Protein AF-A0A4S8K1G4-F1 (afdb_monomer_lite)

Sequence (917 aa):
MDQHSSLKLLGSWADSHTHRVQLALKLKGLEFDYQEEDVVNISPALVLHNPVYKKVPVLLHKDRPVVESVVILQYIDETWAGNPLTPADPFERAVARFWCHFAEDKLAPAVGAVFSSSGEGQKAAVDQVHENLKLLECEIRDGAFKGRRFFGGDKIGLLDIVLGCGSYWLAVFEEVMEVKLVDPESFPAFHAWLRDFEEQNEVKETIPAIDKLLEYARGVRQMMLSLSSSTSTSVLATAAANATGNDDVAVDAIDVHCLFVDPTQASVEPNSESIEPGRRGKEGNEPGKIYLPAIDGRLQISTTPVGLRSKEETKPLLPLLFFLSFSALLLFFYHSSSSSLLLSSSSNPNPRFTFIIKLLTFDRIDSLRRCLRSLAAADYTGDRVHLHVLVDHFRPLNSSSGATIDRKLEESRRILDLVDRLRWPHGDKIVHYRTANAGLQAQWLEAWWPCSDDEFAFVVEDDLELSPLYYKFLKGLILKYYYDPANYNPSIYGASLQRPRFVAGKNGNKLQVGSETRIFLYQMVGTWGQLLFPKPWKEFRLWYDEHKSKEIKPILQGMVTTRWYKRFGERIWTPWFIKFIHSRGYYNIYTNFEQERALSISHRDAGVNYGKTVGPDSSLLVDESLSFNLWEVPPLRNLKWYDFCFTETLPGRIVSDFSGLRSLLYSLKQQKTIIVISLYQTTERIAKNLICNLEKAGSLNFILLGDNPEFLIDLARRGYPVIDADQLISSIRHGKPVYLEHETDIIREIWVKATIVQKCLELGYNLWLIDGNMIPGSGSLSELPHPSNDFVVAKDVGLLFVKSSPPSMKMWNDDYIHKVVAECKSLTGSNSHLMEHRSFVYLARKALDDNADVRVDDSAVGVKLGAITVNRTESKMNVVFWSREMASALVQKELERLGMWSIDVDSSCVSVVCRKT

Structure (mmCIF, N/CA/C/O backbone):
data_AF-A0A4S8K1G4-F1
#
_entry.id   AF-A0A4S8K1G4-F1
#
loop_
_atom_site.group_PDB
_atom_site.id
_atom_site.type_symbol
_atom_site.label_atom_id
_atom_site.label_alt_id
_atom_site.label_comp_id
_atom_site.label_asym_id
_atom_site.label_entity_id
_atom_site.label_seq_id
_atom_site.pdbx_PDB_ins_code
_atom_site.Cartn_x
_atom_site.Cartn_y
_atom_site.Cartn_z
_atom_site.occupancy
_atom_site.B_iso_or_equiv
_atom_site.auth_seq_id
_atom_site.auth_comp_id
_atom_site.auth_asym_id
_atom_site.auth_atom_id
_atom_site.pdbx_PDB_model_num
ATOM 1 N N . MET A 1 1 ? -44.783 -20.517 -13.913 1.00 34.91 1 MET A N 1
ATOM 2 C CA . MET A 1 1 ? -44.352 -19.170 -14.329 1.00 34.91 1 MET A CA 1
ATOM 3 C C . MET A 1 1 ? -44.786 -18.241 -13.220 1.00 34.91 1 MET A C 1
ATOM 5 O O . MET A 1 1 ? -45.968 -17.936 -13.160 1.00 34.91 1 MET A O 1
ATOM 9 N N . ASP A 1 2 ? -43.874 -17.876 -12.323 1.00 36.69 2 ASP A N 1
ATOM 10 C CA . ASP A 1 2 ? -44.167 -16.844 -11.326 1.00 36.69 2 ASP A CA 1
ATOM 11 C C . ASP A 1 2 ? -43.933 -15.487 -11.988 1.00 36.69 2 ASP A C 1
ATOM 13 O O . ASP A 1 2 ? -42.819 -15.179 -12.415 1.00 36.69 2 ASP A O 1
ATOM 17 N N . GLN A 1 3 ? -45.008 -14.720 -12.147 1.00 38.06 3 GLN A N 1
ATOM 18 C CA . GLN A 1 3 ? -44.964 -13.384 -12.734 1.00 38.06 3 GLN A CA 1
ATOM 19 C C . GLN A 1 3 ? -44.402 -12.382 -11.711 1.00 38.06 3 GLN A C 1
ATOM 21 O O . GLN A 1 3 ? -44.753 -12.429 -10.535 1.00 38.06 3 GLN A O 1
ATOM 26 N N . HIS A 1 4 ? -43.548 -11.473 -12.190 1.00 46.34 4 HIS A N 1
ATOM 27 C CA . HIS A 1 4 ? -42.912 -10.370 -11.452 1.00 46.34 4 HIS A CA 1
ATOM 28 C C . HIS A 1 4 ? -42.018 -10.761 -10.256 1.00 46.34 4 HIS A C 1
ATOM 30 O O . HIS A 1 4 ? -42.347 -10.557 -9.088 1.00 46.34 4 HIS A O 1
ATOM 36 N N . SER A 1 5 ? -40.782 -11.179 -10.551 1.00 56.94 5 SER A N 1
ATOM 37 C CA . SER A 1 5 ? -39.659 -10.835 -9.669 1.00 56.94 5 SER A CA 1
ATOM 38 C C . SER A 1 5 ? -39.478 -9.315 -9.685 1.00 56.94 5 SER A C 1
ATOM 40 O O . SER A 1 5 ? -39.149 -8.777 -10.740 1.00 56.94 5 SER A O 1
ATOM 42 N N . SER A 1 6 ? -39.678 -8.625 -8.558 1.00 82.75 6 SER A N 1
ATOM 43 C CA . SER A 1 6 ? -39.481 -7.173 -8.497 1.00 82.75 6 SER A CA 1
ATOM 44 C C . SER A 1 6 ? -38.022 -6.813 -8.792 1.00 82.75 6 SER A C 1
ATOM 46 O O . SER A 1 6 ? -37.108 -7.117 -8.015 1.00 82.75 6 SER A O 1
ATOM 48 N N . LEU A 1 7 ? -37.828 -6.186 -9.952 1.00 95.94 7 LEU A N 1
ATOM 49 C CA . LEU A 1 7 ? -36.606 -5.502 -10.344 1.00 95.94 7 LEU A CA 1
ATOM 50 C C . LEU A 1 7 ? -36.845 -4.009 -10.214 1.00 95.94 7 LEU A C 1
ATOM 52 O O . LEU A 1 7 ? -37.836 -3.494 -10.732 1.00 95.94 7 LEU A O 1
ATOM 56 N N . LYS A 1 8 ? -35.937 -3.326 -9.526 1.00 96.44 8 LYS A N 1
ATOM 57 C CA . LYS A 1 8 ? -35.943 -1.872 -9.417 1.00 96.44 8 LYS A CA 1
ATOM 58 C C . LYS A 1 8 ? -34.542 -1.335 -9.662 1.00 96.44 8 LYS A C 1
ATOM 60 O O . LYS A 1 8 ? -33.588 -1.816 -9.058 1.00 96.44 8 LYS A O 1
ATOM 65 N N . LEU A 1 9 ? -34.423 -0.354 -10.542 1.00 97.44 9 LEU A N 1
ATOM 66 C CA . LEU A 1 9 ? -33.174 0.311 -10.879 1.00 97.44 9 LEU A CA 1
ATOM 67 C C . LEU A 1 9 ? -33.179 1.715 -10.273 1.00 97.44 9 LEU A C 1
ATOM 69 O O . LEU A 1 9 ? -34.003 2.543 -10.655 1.00 97.44 9 LEU A O 1
ATOM 73 N N . LEU A 1 10 ? -32.258 1.971 -9.343 1.00 97.06 10 LEU A N 1
ATOM 74 C CA . LEU A 1 10 ? -31.892 3.332 -8.952 1.00 97.06 10 LEU A CA 1
ATOM 75 C C . LEU A 1 10 ? -30.859 3.822 -9.969 1.00 97.06 10 LEU A C 1
ATOM 77 O O . LEU A 1 10 ? -29.823 3.172 -10.142 1.00 97.06 10 LEU A O 1
ATOM 81 N N . GLY A 1 11 ? -31.145 4.920 -10.660 1.00 95.19 11 GLY A N 1
ATOM 82 C CA . GLY A 1 11 ? -30.338 5.399 -11.781 1.00 95.19 11 GLY A CA 1
ATOM 83 C C . GLY A 1 11 ? -30.457 6.903 -11.986 1.00 95.19 11 GLY A C 1
ATOM 84 O O . GLY A 1 11 ? -31.259 7.549 -11.318 1.00 95.19 11 GLY A O 1
ATOM 85 N N . SER A 1 12 ? -29.677 7.460 -12.913 1.00 92.06 12 SER A N 1
ATOM 86 C CA . SER A 1 12 ? -29.929 8.821 -13.399 1.00 92.06 12 SER A CA 1
ATOM 87 C C . SER A 1 12 ? -30.014 8.880 -14.919 1.00 92.06 12 SER A C 1
ATOM 89 O O . SER A 1 12 ? -29.218 8.246 -15.612 1.00 92.06 12 SER A O 1
ATOM 91 N N . TRP A 1 13 ? -30.945 9.685 -15.442 1.00 88.81 13 TRP A N 1
ATOM 92 C CA . TRP A 1 13 ? -31.214 9.818 -16.879 1.00 88.81 13 TRP A CA 1
ATOM 93 C C . TRP A 1 13 ? -30.023 10.347 -17.691 1.00 88.81 13 TRP A C 1
ATOM 95 O O . TRP A 1 13 ? -30.049 10.271 -18.914 1.00 88.81 13 TRP A O 1
ATOM 105 N N . ALA A 1 14 ? -29.002 10.919 -17.046 1.00 86.62 14 ALA A N 1
ATOM 106 C CA . ALA A 1 14 ? -27.775 11.375 -17.700 1.00 86.62 14 ALA A CA 1
ATOM 107 C C . ALA A 1 14 ? -26.625 10.343 -17.613 1.00 86.62 14 ALA A C 1
ATOM 109 O O . ALA A 1 14 ? -25.660 10.412 -18.373 1.00 86.62 14 ALA A O 1
ATOM 110 N N . ASP A 1 15 ? -26.698 9.360 -16.718 1.00 88.44 15 ASP A N 1
ATOM 111 C CA . ASP A 1 15 ? -25.574 8.466 -16.442 1.00 88.44 15 ASP A CA 1
ATOM 112 C C . ASP A 1 15 ? -25.482 7.301 -17.447 1.00 88.44 15 ASP A C 1
ATOM 114 O O . ASP A 1 15 ? -26.376 6.463 -17.563 1.00 88.44 15 ASP A O 1
ATOM 118 N N . SER A 1 16 ? -24.356 7.199 -18.157 1.00 90.00 16 SER A N 1
ATOM 119 C CA . SER A 1 16 ? -24.083 6.111 -19.107 1.00 90.00 16 SER A CA 1
ATOM 120 C C . SER A 1 16 ? -24.094 4.725 -18.460 1.00 90.00 16 SER A C 1
ATOM 122 O O . SER A 1 16 ? -24.515 3.757 -19.095 1.00 90.00 16 SER A O 1
ATOM 124 N N . HIS A 1 17 ? -23.696 4.611 -17.191 1.00 93.06 17 HIS A N 1
ATOM 125 C CA . HIS A 1 17 ? -23.677 3.342 -16.461 1.00 93.06 17 HIS A CA 1
ATOM 126 C C . HIS A 1 17 ? -25.100 2.836 -16.178 1.00 93.06 17 HIS A C 1
ATOM 128 O O . HIS A 1 17 ? -25.365 1.639 -16.294 1.00 93.06 17 HIS A O 1
ATOM 134 N N . THR A 1 18 ? -26.034 3.743 -15.895 1.00 95.12 18 THR A N 1
ATOM 135 C CA . THR A 1 18 ? -27.472 3.477 -15.785 1.00 95.12 18 THR A CA 1
ATOM 136 C C . THR A 1 18 ? -28.035 2.947 -17.105 1.00 95.12 18 THR A C 1
ATOM 138 O O . THR A 1 18 ? -28.693 1.902 -17.105 1.00 95.12 18 THR A O 1
ATOM 141 N N . HIS A 1 19 ? -27.704 3.573 -18.240 1.00 94.12 19 HIS A N 1
ATOM 142 C CA . HIS A 1 19 ? -28.154 3.101 -19.557 1.00 94.12 19 HIS A CA 1
ATOM 143 C C . HIS A 1 19 ? -27.617 1.708 -19.915 1.00 94.12 19 HIS A C 1
ATOM 145 O O . HIS A 1 19 ? -28.354 0.929 -20.519 1.00 94.12 19 HIS A O 1
ATOM 151 N N . ARG A 1 20 ? -26.401 1.332 -19.477 1.00 96.25 20 ARG A N 1
ATOM 152 C CA . ARG A 1 20 ? -25.899 -0.053 -19.626 1.00 96.25 20 ARG A CA 1
ATOM 153 C C . ARG A 1 20 ? -26.869 -1.064 -19.012 1.00 96.25 20 ARG A C 1
ATOM 155 O O . ARG A 1 20 ? -27.219 -2.058 -19.646 1.00 96.25 20 ARG A O 1
ATOM 162 N N . VAL A 1 21 ? -27.320 -0.801 -17.783 1.00 97.88 21 VAL A N 1
ATOM 163 C CA . VAL A 1 21 ? -28.237 -1.690 -17.053 1.00 97.88 21 VAL A CA 1
ATOM 164 C C . VAL A 1 21 ? -29.620 -1.707 -17.706 1.00 97.88 21 VAL A C 1
ATOM 166 O O . VAL A 1 21 ? -30.171 -2.785 -17.918 1.00 97.88 21 VAL A O 1
ATOM 169 N N . GLN A 1 22 ? -30.159 -0.545 -18.090 1.00 96.88 22 GLN A N 1
ATOM 170 C CA . GLN A 1 22 ? -31.444 -0.457 -18.796 1.00 96.88 22 GLN A CA 1
ATOM 171 C C . GLN A 1 22 ? -31.428 -1.233 -20.123 1.00 96.88 22 GLN A C 1
ATOM 173 O O . GLN A 1 22 ? -32.345 -2.014 -20.383 1.00 96.88 22 GLN A O 1
ATOM 178 N N . LEU A 1 23 ? -30.373 -1.077 -20.932 1.00 96.75 23 LEU A N 1
ATOM 179 C CA . LEU A 1 23 ? -30.217 -1.783 -22.204 1.00 96.75 23 LEU A CA 1
ATOM 180 C C . LEU A 1 23 ? -30.115 -3.300 -21.994 1.00 96.75 23 LEU A C 1
ATOM 182 O O . LEU A 1 23 ? -30.753 -4.062 -22.714 1.00 96.75 23 LEU A O 1
ATOM 186 N N . ALA A 1 24 ? -29.376 -3.759 -20.983 1.00 97.44 24 ALA A N 1
ATOM 187 C CA . ALA A 1 24 ? -29.267 -5.183 -20.670 1.00 97.44 24 ALA A CA 1
ATOM 188 C C . ALA A 1 24 ? -30.593 -5.805 -20.210 1.00 97.44 24 ALA A C 1
ATOM 190 O O . ALA A 1 24 ? -30.951 -6.889 -20.670 1.00 97.44 24 ALA A O 1
ATOM 191 N N . LEU A 1 25 ? -31.346 -5.115 -19.346 1.00 96.25 25 LEU A N 1
ATOM 192 C CA . LEU A 1 25 ? -32.689 -5.544 -18.939 1.00 96.25 25 LEU A CA 1
ATOM 193 C C . LEU A 1 25 ? -33.621 -5.631 -20.158 1.00 96.25 25 LEU A C 1
ATOM 195 O O . LEU A 1 25 ? -34.321 -6.629 -20.332 1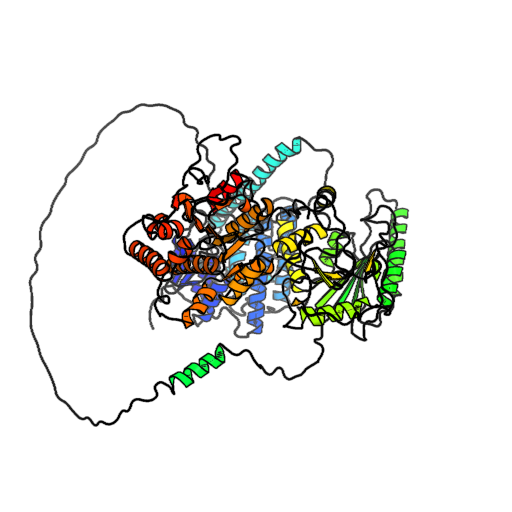.00 96.25 25 LEU A O 1
ATOM 199 N N . LYS A 1 26 ? -33.551 -4.645 -21.059 1.00 94.94 26 LYS A N 1
ATOM 200 C CA . LYS A 1 26 ? -34.327 -4.600 -22.303 1.00 94.94 26 LYS A CA 1
ATOM 201 C C . LYS A 1 26 ? -33.974 -5.728 -23.276 1.00 94.94 26 LYS A C 1
ATOM 203 O O . LYS A 1 26 ? -34.868 -6.433 -23.735 1.00 94.94 26 LYS A O 1
ATOM 208 N N . LEU A 1 27 ? -32.684 -5.976 -23.512 1.00 95.25 27 LEU A N 1
ATOM 209 C CA . LEU A 1 27 ? -32.175 -7.084 -24.336 1.00 95.25 27 LEU A CA 1
ATOM 210 C C . LEU A 1 27 ? -32.531 -8.471 -23.774 1.00 95.25 27 LEU A C 1
ATOM 212 O O . LEU A 1 27 ? -32.527 -9.451 -24.523 1.00 95.25 27 LEU A O 1
ATOM 216 N N . LYS A 1 28 ? -32.837 -8.564 -22.475 1.00 94.38 28 LYS A N 1
ATOM 217 C CA . LYS A 1 28 ? -33.346 -9.768 -21.797 1.00 94.38 28 LYS A CA 1
ATOM 218 C C . LYS A 1 28 ? -34.881 -9.832 -21.728 1.00 94.38 28 LYS A C 1
ATOM 220 O O . LYS A 1 28 ? -35.410 -10.847 -21.283 1.00 94.38 28 LYS A O 1
ATOM 225 N N . GLY A 1 29 ? -35.596 -8.790 -22.160 1.00 93.31 29 GLY A N 1
ATOM 226 C CA . GLY A 1 29 ? -37.058 -8.699 -22.065 1.00 93.31 29 GLY A CA 1
ATOM 227 C C . GLY A 1 29 ? -37.582 -8.581 -20.628 1.00 93.31 29 GLY A C 1
ATOM 228 O O . GLY A 1 29 ? -38.659 -9.090 -20.328 1.00 93.31 29 GLY A O 1
ATOM 229 N N . LEU A 1 30 ? -36.806 -7.969 -19.728 1.00 94.25 30 LEU A N 1
ATOM 230 C CA . LEU A 1 30 ? -37.127 -7.836 -18.307 1.00 94.25 30 LEU A CA 1
ATOM 231 C C . LEU A 1 30 ? -37.763 -6.475 -18.008 1.00 94.25 30 LEU A C 1
ATOM 233 O O . LEU A 1 30 ? -37.161 -5.431 -18.252 1.00 94.25 30 LEU A O 1
ATOM 237 N N . GLU A 1 31 ? -38.958 -6.494 -17.421 1.00 93.56 31 GLU A N 1
ATOM 238 C CA . GLU A 1 31 ? -39.600 -5.305 -16.855 1.00 93.56 31 GLU A CA 1
ATOM 239 C C . GLU A 1 31 ? -38.947 -4.913 -15.519 1.00 93.56 31 GLU A C 1
ATOM 241 O O . GLU A 1 31 ? -38.596 -5.776 -14.708 1.00 93.56 31 GLU A O 1
ATOM 246 N N . PHE A 1 32 ? -38.812 -3.609 -15.271 1.00 94.81 32 PHE A N 1
ATOM 247 C CA . PHE A 1 32 ? -38.242 -3.053 -14.043 1.00 94.81 32 PHE A CA 1
ATOM 248 C C . PHE A 1 32 ? -38.898 -1.716 -13.673 1.00 94.81 32 PHE A C 1
ATOM 250 O O . PHE A 1 32 ? -39.310 -0.953 -14.545 1.00 94.81 32 PHE A O 1
ATOM 257 N N . ASP A 1 33 ? -38.969 -1.426 -12.373 1.00 95.12 33 ASP A N 1
ATOM 258 C CA . ASP A 1 33 ? -39.275 -0.090 -11.848 1.00 95.12 33 ASP A CA 1
ATOM 259 C C . ASP A 1 33 ? -38.026 0.797 -11.962 1.00 95.12 33 ASP A C 1
ATOM 261 O O . ASP A 1 33 ? -36.929 0.369 -11.594 1.00 95.12 33 ASP A O 1
ATOM 265 N N . TYR A 1 34 ? -38.165 2.024 -12.458 1.00 95.06 34 TYR A N 1
ATOM 266 C CA . TYR A 1 34 ? -37.055 2.971 -12.573 1.00 95.06 34 TYR A CA 1
ATOM 267 C C . TYR A 1 34 ? -37.256 4.141 -11.615 1.00 95.06 34 TYR A C 1
ATOM 269 O O . TYR A 1 34 ? -38.221 4.896 -11.731 1.00 95.06 34 TYR A O 1
ATOM 277 N N . GLN A 1 35 ? -36.315 4.307 -10.688 1.00 94.25 35 GLN A N 1
ATOM 278 C CA . GLN A 1 35 ? -36.259 5.447 -9.786 1.00 94.25 35 GLN A CA 1
ATOM 279 C C . GLN A 1 35 ? -35.103 6.354 -10.199 1.00 94.25 35 GLN A C 1
ATOM 281 O O . GLN A 1 35 ? -33.936 5.978 -10.084 1.00 94.25 35 GLN A O 1
ATOM 286 N N . GLU A 1 36 ? -35.458 7.554 -10.651 1.00 94.06 36 GLU A N 1
ATOM 287 C CA . GLU A 1 36 ? -34.509 8.637 -10.887 1.00 94.06 36 GLU A CA 1
ATOM 288 C C . GLU A 1 36 ? -33.920 9.120 -9.554 1.00 94.06 36 GLU A C 1
ATOM 290 O O . GLU A 1 36 ? -34.652 9.425 -8.610 1.00 94.06 36 GLU A O 1
ATOM 295 N N . GLU A 1 37 ? -32.597 9.208 -9.499 1.00 91.25 37 GLU A N 1
ATOM 296 C CA . GLU A 1 37 ? -31.822 9.757 -8.392 1.00 91.25 37 GLU A CA 1
ATOM 297 C C . GLU A 1 37 ? -31.221 11.108 -8.795 1.00 91.25 37 GLU A C 1
ATOM 299 O O . GLU A 1 37 ? -30.582 11.240 -9.840 1.00 91.25 37 GLU A O 1
ATOM 304 N N . ASP A 1 38 ? -31.375 12.110 -7.930 1.00 81.12 38 ASP A N 1
ATOM 305 C CA . ASP A 1 38 ? -30.647 13.370 -8.057 1.00 81.12 38 ASP A CA 1
ATOM 306 C C . ASP A 1 38 ? -29.184 13.137 -7.649 1.00 81.12 38 ASP A C 1
ATOM 308 O O . ASP A 1 38 ? -28.876 12.925 -6.476 1.00 81.12 38 ASP A O 1
ATOM 312 N N . VAL A 1 39 ? -28.266 13.174 -8.617 1.00 72.94 39 VAL A N 1
ATOM 313 C CA . VAL A 1 39 ? -26.828 12.966 -8.374 1.00 72.94 39 VAL A CA 1
ATOM 314 C C . VAL A 1 39 ? -26.168 14.090 -7.565 1.00 72.94 39 VAL A C 1
ATOM 316 O O . VAL A 1 39 ? -25.067 13.896 -7.063 1.00 72.94 39 VAL A O 1
ATOM 319 N N . VAL A 1 40 ? -26.819 15.248 -7.399 1.00 71.81 40 VAL A N 1
ATOM 320 C CA . VAL A 1 40 ? -26.371 16.336 -6.510 1.00 71.81 40 VAL A CA 1
ATOM 321 C C . VAL A 1 40 ? -26.930 16.153 -5.094 1.00 71.81 40 VAL A C 1
ATOM 323 O O . VAL A 1 40 ? -26.261 16.498 -4.119 1.00 71.81 40 VAL A O 1
ATOM 326 N N . ASN A 1 41 ? -28.136 15.593 -4.968 1.00 79.19 41 ASN A N 1
ATOM 327 C CA . ASN A 1 41 ? -28.847 15.385 -3.705 1.00 79.19 41 ASN A CA 1
ATOM 328 C C . ASN A 1 41 ? -29.352 13.934 -3.569 1.00 79.19 41 ASN A C 1
ATOM 330 O O . ASN A 1 41 ? -30.555 13.665 -3.561 1.00 79.19 41 ASN A O 1
ATOM 334 N N . ILE A 1 42 ? -28.396 13.006 -3.471 1.00 85.56 42 ILE A N 1
ATOM 335 C CA . ILE A 1 42 ? -28.626 11.554 -3.473 1.00 85.56 42 ILE A CA 1
ATOM 336 C C . ILE A 1 42 ? -29.615 11.088 -2.394 1.00 85.56 42 ILE A C 1
ATOM 338 O O . ILE A 1 42 ? -29.558 11.525 -1.239 1.00 85.56 42 ILE A O 1
ATOM 342 N N . SER A 1 43 ? -30.510 10.155 -2.737 1.00 87.19 43 SER A N 1
ATOM 343 C CA . SER A 1 43 ? -31.553 9.737 -1.801 1.00 87.19 43 SER A CA 1
ATOM 344 C C . SER A 1 43 ? -31.014 8.886 -0.635 1.00 87.19 43 SER A C 1
ATOM 346 O O . SER A 1 43 ? -30.022 8.157 -0.771 1.00 87.19 43 SER A O 1
ATOM 348 N N . PRO A 1 44 ? -31.715 8.865 0.518 1.00 88.88 44 PRO A N 1
ATOM 349 C CA . PRO A 1 44 ? -31.422 7.917 1.592 1.00 88.88 44 PRO A CA 1
ATOM 350 C C . PRO A 1 44 ? -31.503 6.449 1.148 1.00 88.88 44 PRO A C 1
ATOM 352 O O . PRO A 1 44 ? -30.825 5.606 1.733 1.00 88.88 44 PRO A O 1
ATOM 355 N N . ALA A 1 45 ? -32.299 6.134 0.117 1.00 84.81 45 ALA A N 1
ATOM 356 C CA . ALA A 1 45 ? -32.386 4.789 -0.446 1.00 84.81 45 ALA A CA 1
ATOM 357 C C . ALA A 1 45 ? -31.103 4.417 -1.205 1.00 84.81 45 ALA A C 1
ATOM 359 O O . ALA A 1 45 ? -30.581 3.320 -1.009 1.00 84.81 45 ALA A O 1
ATOM 360 N N . LEU A 1 46 ? -30.535 5.337 -1.993 1.00 88.88 46 LEU A N 1
ATOM 361 C CA . LEU A 1 46 ? -29.251 5.116 -2.660 1.00 88.88 46 LEU A CA 1
ATOM 362 C C . LEU A 1 46 ? -28.115 4.917 -1.644 1.00 88.88 46 LEU A C 1
ATOM 364 O O . LEU A 1 46 ? -27.315 3.994 -1.789 1.00 88.88 46 LEU A O 1
ATOM 368 N N . VAL A 1 47 ? -28.084 5.715 -0.571 1.00 88.88 47 VAL A N 1
ATOM 369 C CA . VAL A 1 47 ? -27.095 5.567 0.515 1.00 88.88 47 VAL A CA 1
ATOM 370 C C . VAL A 1 47 ? -27.273 4.252 1.288 1.00 88.88 47 VAL A C 1
ATOM 372 O O . VAL A 1 47 ? -26.280 3.645 1.684 1.00 88.88 47 VAL A O 1
ATOM 375 N N . LEU A 1 48 ? -28.510 3.784 1.486 1.00 91.75 48 LEU A N 1
ATOM 376 C CA . LEU A 1 48 ? -28.802 2.497 2.127 1.00 91.75 48 LEU A CA 1
ATOM 377 C C . LEU A 1 48 ? -28.354 1.304 1.268 1.00 91.75 48 LEU A C 1
ATOM 379 O O . LEU A 1 48 ? -27.816 0.332 1.796 1.00 91.75 48 LEU A O 1
ATOM 383 N N . HIS A 1 49 ? -28.593 1.367 -0.042 1.00 91.25 49 HIS A N 1
ATOM 384 C CA . HIS A 1 49 ? -28.379 0.245 -0.957 1.00 91.25 49 HIS A CA 1
ATOM 385 C C . HIS A 1 49 ? -26.982 0.213 -1.601 1.00 91.25 49 HIS A C 1
ATOM 387 O O . HIS A 1 49 ? -26.519 -0.862 -1.975 1.00 91.25 49 HIS A O 1
ATOM 393 N N . ASN A 1 50 ? -26.279 1.348 -1.666 1.00 93.50 50 ASN A N 1
ATOM 394 C CA . ASN A 1 50 ? -24.862 1.442 -2.025 1.00 93.50 50 ASN A CA 1
ATOM 395 C C . ASN A 1 50 ? -24.095 2.298 -0.990 1.00 93.50 50 ASN A C 1
ATOM 397 O O . ASN A 1 50 ? -23.659 3.407 -1.301 1.00 93.50 50 ASN A O 1
ATOM 401 N N . PRO A 1 51 ? -23.899 1.816 0.253 1.00 86.88 51 PRO A N 1
ATOM 402 C CA . PRO A 1 51 ? -23.246 2.599 1.307 1.00 86.88 51 PRO A CA 1
ATOM 403 C C . PRO A 1 51 ? -21.747 2.829 1.064 1.00 86.88 51 PRO A C 1
ATOM 405 O O . PRO A 1 51 ? -21.179 3.765 1.631 1.00 86.88 51 PRO A O 1
ATOM 408 N N . VAL A 1 52 ? -21.115 1.988 0.233 1.00 87.62 52 VAL A N 1
ATOM 409 C CA . VAL A 1 52 ? -19.679 2.035 -0.086 1.00 87.62 52 VAL A CA 1
ATOM 410 C C . VAL A 1 52 ? -19.374 3.180 -1.049 1.00 87.62 52 VAL A C 1
ATOM 412 O O . VAL A 1 52 ? -18.592 4.065 -0.710 1.00 87.62 52 VAL A O 1
ATOM 415 N N . TYR A 1 53 ? -20.006 3.183 -2.227 1.00 86.69 53 TYR A N 1
ATOM 416 C CA . TYR A 1 53 ? -19.706 4.154 -3.283 1.00 86.69 53 TYR A CA 1
ATOM 417 C C . TYR A 1 53 ? -20.734 5.281 -3.376 1.00 86.69 53 TYR A C 1
ATOM 419 O O . TYR A 1 53 ? -20.381 6.369 -3.819 1.00 86.69 53 TYR A O 1
ATOM 427 N N . LYS A 1 54 ? -21.982 5.047 -2.941 1.00 91.38 54 LYS A N 1
ATOM 428 C CA . LYS A 1 54 ? -23.109 6.002 -3.003 1.00 91.38 54 LYS A CA 1
ATOM 429 C C . LYS A 1 54 ? -23.395 6.515 -4.421 1.00 91.38 54 LYS A C 1
ATOM 431 O O . LYS A 1 54 ? -23.841 7.642 -4.604 1.00 91.38 54 LYS A O 1
ATOM 436 N N . LYS A 1 55 ? -23.129 5.665 -5.415 1.00 89.81 55 LYS A N 1
ATOM 437 C CA . LYS A 1 55 ? -23.303 5.932 -6.846 1.00 89.81 55 LYS A CA 1
ATOM 438 C C . LYS A 1 55 ? -24.439 5.103 -7.430 1.00 89.81 55 LYS A C 1
ATOM 440 O O . LYS A 1 55 ? -24.682 3.976 -6.990 1.00 89.81 55 LYS A O 1
ATOM 445 N N . VAL A 1 56 ? -25.067 5.656 -8.460 1.00 93.31 56 VAL A N 1
ATOM 446 C CA . VAL A 1 56 ? -25.863 4.912 -9.442 1.00 93.31 56 VAL A CA 1
ATOM 447 C C . VAL A 1 56 ? -24.944 4.219 -10.466 1.00 93.31 56 VAL A C 1
ATOM 449 O O . VAL A 1 56 ? -23.807 4.662 -10.638 1.00 93.31 56 VAL A O 1
ATOM 452 N N . PRO A 1 57 ? -25.402 3.157 -11.154 1.00 96.94 57 PRO A N 1
ATOM 453 C CA . PRO A 1 57 ? -26.662 2.439 -10.955 1.00 96.94 57 PRO A CA 1
ATOM 454 C C . PRO A 1 57 ? -26.641 1.473 -9.764 1.00 96.94 57 PRO A C 1
ATOM 456 O O . PRO A 1 57 ? -25.608 0.900 -9.415 1.00 96.94 57 PRO A O 1
ATOM 459 N N . VAL A 1 58 ? -27.826 1.213 -9.206 1.00 97.56 58 VAL A N 1
ATOM 460 C CA . VAL A 1 58 ? -28.065 0.112 -8.260 1.00 97.56 58 VAL A CA 1
ATOM 461 C C . VAL A 1 58 ? -29.269 -0.699 -8.721 1.00 97.56 58 VAL A C 1
ATOM 463 O O . VAL A 1 58 ? -30.377 -0.169 -8.804 1.00 97.56 58 VAL A O 1
ATOM 466 N N . LEU A 1 59 ? -29.071 -1.991 -8.988 1.00 98.12 59 LEU A N 1
ATOM 467 C CA . LEU A 1 59 ? -30.158 -2.917 -9.303 1.00 98.12 59 LEU A CA 1
ATOM 468 C C . LEU A 1 59 ? -30.603 -3.650 -8.034 1.00 98.12 59 LEU A C 1
ATOM 470 O O . LEU A 1 59 ? -29.850 -4.430 -7.458 1.00 98.12 59 LEU A O 1
ATOM 474 N N . LEU A 1 60 ? -31.849 -3.445 -7.627 1.00 96.75 60 LEU A N 1
ATOM 475 C CA . LEU A 1 60 ? -32.516 -4.206 -6.579 1.00 96.75 60 LEU A CA 1
ATOM 476 C C . LEU A 1 60 ? -33.245 -5.396 -7.208 1.00 96.75 60 LEU A C 1
ATOM 478 O O . LEU A 1 60 ? -34.165 -5.208 -8.003 1.00 96.75 60 LEU A O 1
ATOM 482 N N . HIS A 1 61 ? -32.873 -6.619 -6.820 1.00 95.19 61 HIS A N 1
ATOM 483 C CA . HIS A 1 61 ? -33.604 -7.838 -7.179 1.00 95.19 61 HIS A CA 1
ATOM 484 C C . HIS A 1 61 ? -34.128 -8.526 -5.913 1.00 95.19 61 HIS A C 1
ATOM 486 O O . HIS A 1 61 ? -33.372 -9.183 -5.184 1.00 95.19 61 HIS A O 1
ATOM 492 N N . LYS A 1 62 ? -35.442 -8.387 -5.668 1.00 89.94 62 LYS A N 1
ATOM 493 C CA . LYS A 1 62 ? -36.105 -8.778 -4.405 1.00 89.94 62 LYS A CA 1
ATOM 494 C C . LYS A 1 62 ? -35.427 -8.108 -3.199 1.00 89.94 62 LYS A C 1
ATOM 496 O O . LYS A 1 62 ? -34.902 -8.789 -2.322 1.00 89.94 62 LYS A O 1
ATOM 501 N N . ASP A 1 63 ? -35.347 -6.777 -3.251 1.00 86.00 63 ASP A N 1
ATOM 502 C CA . ASP A 1 63 ? -34.759 -5.872 -2.243 1.00 86.00 63 ASP A CA 1
ATOM 503 C C . ASP A 1 63 ? -33.270 -6.091 -1.906 1.00 86.00 63 ASP A C 1
ATOM 505 O O . ASP A 1 63 ? -32.719 -5.441 -1.018 1.00 86.00 63 ASP A O 1
ATOM 509 N N . ARG A 1 64 ? -32.578 -6.966 -2.647 1.00 93.44 64 ARG A N 1
ATOM 510 C CA . ARG A 1 64 ? -31.129 -7.171 -2.537 1.00 93.44 64 ARG A CA 1
ATOM 511 C C . ARG A 1 64 ? -30.409 -6.318 -3.585 1.00 93.44 64 ARG A C 1
ATOM 513 O O . ARG A 1 64 ? -30.680 -6.522 -4.772 1.00 93.44 64 ARG A O 1
ATOM 520 N N . PRO A 1 65 ? -29.519 -5.394 -3.184 1.00 96.44 65 PRO A N 1
ATOM 521 C CA . PRO A 1 65 ? -28.797 -4.546 -4.120 1.00 96.44 65 PRO A CA 1
ATOM 522 C C . PRO A 1 65 ? -27.641 -5.282 -4.796 1.00 96.44 65 PRO A C 1
ATOM 524 O O . PRO A 1 65 ? -26.889 -6.023 -4.162 1.00 96.44 65 PRO A O 1
ATOM 527 N N . VAL A 1 66 ? -27.481 -5.005 -6.084 1.00 97.44 66 VAL A N 1
ATOM 528 C CA . VAL A 1 66 ? -26.285 -5.262 -6.883 1.00 97.44 66 VAL A CA 1
ATOM 529 C C . VAL A 1 66 ? -25.803 -3.904 -7.390 1.00 97.44 66 VAL A C 1
ATOM 531 O O . VAL A 1 66 ? -26.598 -3.108 -7.892 1.00 97.44 66 VAL A O 1
ATOM 534 N N . VAL A 1 67 ? -24.514 -3.630 -7.206 1.00 94.88 67 VAL A N 1
ATOM 535 C CA . VAL A 1 67 ? -23.846 -2.355 -7.518 1.00 94.88 67 VAL A CA 1
ATOM 536 C C . VAL A 1 67 ? -22.741 -2.587 -8.551 1.00 94.88 67 VAL A C 1
ATOM 538 O O . VAL A 1 67 ? -22.374 -3.736 -8.784 1.00 94.88 67 VAL A O 1
ATOM 541 N N . GLU A 1 68 ? -22.211 -1.507 -9.131 1.00 95.25 68 GLU A N 1
ATOM 542 C CA . GLU A 1 68 ? -21.263 -1.485 -10.261 1.00 95.25 68 GLU A CA 1
ATOM 543 C C . GLU A 1 68 ? -21.842 -2.027 -11.577 1.00 95.25 68 GLU A C 1
ATOM 545 O O . GLU A 1 68 ? -22.217 -3.193 -11.693 1.00 95.25 68 GLU A O 1
ATOM 550 N N . SER A 1 69 ? -21.899 -1.186 -12.618 1.00 96.50 69 SER A N 1
ATOM 551 C CA . SER A 1 69 ? -22.650 -1.515 -13.844 1.00 96.50 69 SER A CA 1
ATOM 552 C C . SER A 1 69 ? -22.209 -2.823 -14.507 1.00 96.50 69 SER A C 1
ATOM 554 O O . SER A 1 69 ? -23.056 -3.656 -14.807 1.00 96.50 69 SER A O 1
ATOM 556 N N . VAL A 1 70 ? -20.905 -3.077 -14.660 1.00 96.25 70 VAL A N 1
ATOM 557 C CA . VAL A 1 70 ? -20.388 -4.310 -15.286 1.00 96.25 70 VAL A CA 1
ATOM 558 C C . VAL A 1 70 ? -20.638 -5.555 -14.422 1.00 96.25 70 VAL A C 1
ATOM 560 O O . VAL A 1 70 ? -20.788 -6.658 -14.953 1.00 96.25 70 VAL A O 1
ATOM 563 N N . VAL A 1 71 ? -20.747 -5.404 -13.099 1.00 97.44 71 VAL A N 1
ATOM 564 C CA . VAL A 1 71 ? -21.153 -6.487 -12.186 1.00 97.44 71 VAL A CA 1
ATOM 565 C C . VAL A 1 71 ? -22.655 -6.746 -12.311 1.00 97.44 71 VAL A C 1
ATOM 567 O O . VAL A 1 71 ? -23.061 -7.899 -12.435 1.00 97.44 71 VAL A O 1
ATOM 570 N N . ILE A 1 72 ? -23.475 -5.692 -12.385 1.00 98.25 72 ILE A N 1
ATOM 571 C CA . ILE A 1 72 ? -24.920 -5.787 -12.643 1.00 98.25 72 ILE A CA 1
ATOM 572 C C . ILE A 1 72 ? -25.197 -6.465 -13.999 1.00 98.25 72 ILE A C 1
ATOM 574 O O . ILE A 1 72 ? -26.052 -7.344 -14.068 1.00 98.25 72 ILE A O 1
ATOM 578 N N . LEU A 1 73 ? -24.454 -6.126 -15.061 1.00 97.94 73 LEU A N 1
ATOM 579 C CA . LEU A 1 73 ? -24.577 -6.765 -16.381 1.00 97.94 73 LEU A CA 1
ATOM 580 C C . LEU A 1 73 ? -24.335 -8.280 -16.317 1.00 97.94 73 LEU A C 1
ATOM 582 O O . LEU A 1 73 ? -25.107 -9.058 -16.873 1.00 97.94 73 LEU A O 1
ATOM 586 N N . GLN A 1 74 ? -23.284 -8.704 -15.612 1.00 96.62 74 GLN A N 1
ATOM 587 C CA . GLN A 1 74 ? -22.970 -10.124 -15.429 1.00 96.62 74 GLN A CA 1
ATOM 588 C C . GLN A 1 74 ? -24.009 -10.823 -14.551 1.00 96.62 74 GLN A C 1
ATOM 590 O O . GLN A 1 74 ? -24.452 -11.915 -14.889 1.00 96.62 74 GLN A O 1
ATOM 595 N N . TYR A 1 75 ? -24.469 -10.169 -13.482 1.00 97.62 75 TYR A N 1
ATOM 596 C CA . TYR A 1 75 ? -25.550 -10.675 -12.641 1.00 97.62 75 TYR A CA 1
ATOM 597 C C . TYR A 1 75 ? -26.844 -10.901 -13.435 1.00 97.62 75 TYR A C 1
ATOM 599 O O . TYR A 1 75 ? -27.506 -11.925 -13.258 1.00 97.62 75 TYR A O 1
ATOM 607 N N . ILE A 1 76 ? -27.192 -9.973 -14.335 1.00 97.19 76 ILE A N 1
ATOM 608 C CA . ILE A 1 76 ? -28.333 -10.111 -15.245 1.00 97.19 76 ILE A CA 1
ATOM 609 C C . ILE A 1 76 ? -28.136 -11.308 -16.185 1.00 97.19 76 ILE A C 1
ATOM 611 O O . ILE A 1 76 ? -29.055 -12.110 -16.361 1.00 97.19 76 ILE A O 1
ATOM 615 N N . ASP A 1 77 ? -26.945 -11.456 -16.768 1.00 96.06 77 ASP A N 1
ATOM 616 C CA . ASP A 1 77 ? -26.660 -12.534 -17.716 1.00 96.06 77 ASP A CA 1
ATOM 617 C C . ASP A 1 77 ? -26.658 -13.929 -17.067 1.00 96.06 77 ASP A C 1
ATOM 619 O O . ASP A 1 77 ? -27.176 -14.882 -17.647 1.00 96.06 77 ASP A O 1
ATOM 623 N N . GLU A 1 78 ? -26.140 -14.035 -15.842 1.00 96.06 78 GLU A N 1
ATOM 624 C CA . GLU A 1 78 ? -26.100 -15.271 -15.052 1.00 96.06 78 GLU A CA 1
ATOM 625 C C . GLU A 1 78 ? -27.466 -15.638 -14.440 1.00 96.06 78 GLU A C 1
ATOM 627 O O . GLU A 1 78 ? -27.752 -16.820 -14.239 1.00 96.06 78 GLU A O 1
ATOM 632 N N . THR A 1 79 ? -28.328 -14.651 -14.155 1.00 95.62 79 THR A N 1
ATOM 633 C CA . THR A 1 79 ? -29.635 -14.877 -13.505 1.00 95.62 79 THR A CA 1
ATOM 634 C C . THR A 1 79 ? -30.758 -15.186 -14.501 1.00 95.62 79 THR A C 1
ATOM 636 O O . THR A 1 79 ? -31.613 -16.023 -14.202 1.00 95.62 79 THR A O 1
ATOM 639 N N . TRP A 1 80 ? -30.783 -14.541 -15.676 1.00 94.06 80 TRP A N 1
ATOM 640 C CA . TRP A 1 80 ? -31.863 -14.704 -16.660 1.00 94.06 80 TRP A CA 1
ATOM 641 C C . TRP A 1 80 ? -31.369 -15.310 -17.977 1.00 94.06 80 TRP A C 1
ATOM 643 O O . TRP A 1 80 ? -30.585 -14.717 -18.721 1.00 94.06 80 TRP A O 1
ATOM 653 N N . ALA A 1 81 ? -31.890 -16.501 -18.283 1.00 87.88 81 ALA A N 1
ATOM 654 C CA . ALA A 1 81 ? -31.646 -17.204 -19.536 1.00 87.88 81 ALA A CA 1
ATOM 655 C C . ALA A 1 81 ? -32.338 -16.523 -20.733 1.00 87.88 81 ALA A C 1
ATOM 657 O O . ALA A 1 81 ? -33.355 -15.850 -20.588 1.00 87.88 81 ALA A O 1
ATOM 658 N N . GLY A 1 82 ? -31.806 -16.768 -21.933 1.00 83.00 82 GLY A N 1
ATOM 659 C CA . GLY A 1 82 ? -32.173 -16.037 -23.148 1.00 83.00 82 GLY A CA 1
ATOM 660 C C . GLY A 1 82 ? -31.202 -14.885 -23.410 1.00 83.00 82 GLY A C 1
ATOM 661 O O . GLY A 1 82 ? -30.622 -14.343 -22.476 1.00 83.00 82 GLY A O 1
ATOM 662 N N . ASN A 1 83 ? -30.974 -14.583 -24.692 1.00 88.25 83 ASN A N 1
ATOM 663 C CA . ASN A 1 83 ? -30.056 -13.551 -25.200 1.00 88.25 83 ASN A CA 1
ATOM 664 C C . ASN A 1 83 ? -28.765 -13.357 -24.353 1.00 88.25 83 ASN A C 1
ATOM 666 O O . ASN A 1 83 ? -28.680 -12.395 -23.588 1.00 88.25 83 ASN A O 1
ATOM 670 N N . PRO A 1 84 ? -27.796 -14.296 -24.413 1.00 93.12 84 PRO A N 1
ATOM 671 C CA . PRO A 1 84 ? -26.565 -14.209 -23.627 1.00 93.12 84 PRO A CA 1
ATOM 672 C C . PRO A 1 84 ? -25.766 -12.948 -23.962 1.00 93.12 84 PRO A C 1
ATOM 674 O O . PRO A 1 84 ? -25.499 -12.685 -25.133 1.00 93.12 84 PRO A O 1
ATOM 677 N N . LEU A 1 85 ? -25.374 -12.194 -22.937 1.00 95.25 85 LEU A N 1
ATOM 678 C CA . LEU A 1 85 ? -24.528 -11.005 -23.072 1.00 95.25 85 LEU A CA 1
ATOM 679 C C . LEU A 1 85 ? -23.044 -11.392 -23.100 1.00 95.25 85 LEU A C 1
ATOM 681 O O . LEU A 1 85 ? -22.230 -10.710 -23.720 1.00 95.25 85 LEU A O 1
ATOM 685 N N . THR A 1 86 ? -22.672 -12.484 -22.433 1.00 93.38 86 THR A N 1
ATOM 686 C CA . THR A 1 86 ? -21.300 -12.991 -22.397 1.00 93.38 86 THR A CA 1
ATOM 687 C C . THR A 1 86 ? -21.095 -14.215 -23.298 1.00 93.38 86 THR A C 1
ATOM 689 O O . THR A 1 86 ? -21.990 -15.055 -23.426 1.00 93.38 86 THR A O 1
ATOM 692 N N . PRO A 1 87 ? -19.901 -14.374 -23.909 1.00 91.31 87 PRO A N 1
ATOM 693 C CA . PRO A 1 87 ? -19.553 -15.591 -24.632 1.00 91.31 87 PRO A CA 1
ATOM 694 C C . PRO A 1 87 ? -19.625 -16.840 -23.745 1.00 91.31 87 PRO A C 1
ATOM 696 O O . PRO A 1 87 ? -19.168 -16.851 -22.595 1.00 91.31 87 PRO A O 1
ATOM 699 N N . ALA A 1 88 ? -20.158 -17.927 -24.309 1.00 89.69 88 ALA A N 1
ATOM 700 C CA . ALA A 1 88 ? -20.204 -19.222 -23.637 1.00 89.69 88 ALA A CA 1
ATOM 701 C C . ALA A 1 88 ? -18.793 -19.771 -23.366 1.00 89.69 88 ALA A C 1
ATOM 703 O O . ALA A 1 88 ? -18.552 -20.325 -22.292 1.00 89.69 88 ALA A O 1
ATOM 704 N N . ASP A 1 89 ? -17.854 -19.562 -24.293 1.00 93.62 89 ASP A N 1
ATOM 705 C CA . ASP A 1 89 ? -16.455 -19.941 -24.114 1.00 93.62 89 ASP A CA 1
ATOM 706 C C . ASP A 1 89 ? -15.774 -19.122 -22.987 1.00 93.62 89 ASP A C 1
ATOM 708 O O . ASP A 1 89 ? -15.884 -17.890 -22.970 1.00 93.62 89 ASP A O 1
ATOM 712 N N . PRO A 1 90 ? -15.069 -19.763 -22.030 1.00 91.31 90 PRO A N 1
ATOM 713 C CA . PRO A 1 90 ? -14.420 -19.058 -20.925 1.00 91.31 90 PRO A CA 1
ATOM 714 C C . PRO A 1 90 ? -13.301 -18.094 -21.341 1.00 91.31 90 PRO A C 1
ATOM 716 O O . PRO A 1 90 ? -13.097 -17.090 -20.656 1.00 91.31 90 PRO A O 1
ATOM 719 N N . PHE A 1 91 ? -12.572 -18.379 -22.425 1.00 89.38 91 PHE A N 1
ATOM 720 C CA . PHE A 1 91 ? -11.489 -17.524 -22.908 1.00 89.38 91 PHE A CA 1
ATOM 721 C C . PHE A 1 91 ? -12.053 -16.288 -23.613 1.00 89.38 91 PHE A C 1
ATOM 723 O O . PHE A 1 91 ? -11.683 -15.172 -23.253 1.00 89.38 91 PHE A O 1
ATOM 730 N N . GLU A 1 92 ? -13.026 -16.445 -24.513 1.00 91.94 92 GLU A N 1
ATOM 731 C CA . GLU A 1 92 ? -13.723 -15.299 -25.116 1.00 91.94 92 GLU A CA 1
ATOM 732 C C . GLU A 1 92 ? -14.409 -14.420 -24.060 1.00 91.94 92 GLU A C 1
ATOM 734 O O . GLU A 1 92 ? -14.384 -13.191 -24.149 1.00 91.94 92 GLU A O 1
ATOM 739 N N . ARG A 1 93 ? -14.960 -15.027 -23.001 1.00 94.75 93 ARG A N 1
ATOM 740 C CA . ARG A 1 93 ? -15.521 -14.290 -21.861 1.00 94.75 93 ARG A CA 1
ATOM 741 C C . ARG A 1 93 ? -14.463 -13.503 -21.087 1.00 94.75 93 ARG A C 1
ATOM 743 O O . ARG A 1 93 ? -14.745 -12.392 -20.637 1.00 94.75 93 ARG A O 1
ATOM 750 N N . ALA A 1 94 ? -13.257 -14.047 -20.934 1.00 92.50 94 ALA A N 1
ATOM 751 C CA . ALA A 1 94 ? -12.132 -13.334 -20.334 1.00 92.50 94 ALA A CA 1
ATOM 752 C C . ALA A 1 94 ? -11.658 -12.168 -21.222 1.00 92.50 94 ALA A C 1
ATOM 754 O O . ALA A 1 94 ? -11.420 -11.081 -20.700 1.00 92.50 94 ALA A O 1
ATOM 755 N N . VAL A 1 95 ? -11.606 -12.353 -22.546 1.00 94.25 95 VAL A N 1
ATOM 756 C CA . VAL A 1 95 ? -11.279 -11.291 -23.516 1.00 94.25 95 VAL A CA 1
ATOM 757 C C . VAL A 1 95 ? -12.313 -10.161 -23.471 1.00 94.25 95 VAL A C 1
ATOM 759 O O . VAL A 1 95 ? -11.938 -8.995 -23.361 1.00 94.25 95 VAL A O 1
ATOM 762 N N . ALA A 1 96 ? -13.612 -10.480 -23.466 1.00 94.81 96 ALA A N 1
ATOM 763 C CA . ALA A 1 96 ? -14.669 -9.476 -23.337 1.00 94.81 96 ALA A CA 1
ATOM 764 C C . ALA A 1 96 ? -14.556 -8.684 -22.018 1.00 94.81 96 ALA A C 1
ATOM 766 O O . ALA A 1 96 ? -14.634 -7.457 -22.029 1.00 94.81 96 ALA A O 1
ATOM 767 N N . ARG A 1 97 ? -14.308 -9.367 -20.888 1.00 95.81 97 ARG A N 1
ATOM 768 C CA . ARG A 1 97 ? -14.083 -8.731 -19.575 1.00 95.81 97 ARG A CA 1
ATOM 769 C C . ARG A 1 97 ? -12.838 -7.835 -19.557 1.00 95.81 97 ARG A C 1
ATOM 771 O O . ARG A 1 97 ? -12.907 -6.738 -19.011 1.00 95.81 97 ARG A O 1
ATOM 778 N N . PHE A 1 98 ? -11.733 -8.267 -20.170 1.00 96.75 98 PHE A N 1
ATOM 779 C CA . PHE A 1 98 ? -10.512 -7.462 -20.299 1.00 96.75 98 PHE A CA 1
ATOM 780 C C . PHE A 1 98 ? -10.779 -6.150 -21.045 1.00 96.75 98 PHE A C 1
ATOM 782 O O . PHE A 1 98 ? -10.401 -5.085 -20.566 1.00 96.75 98 PHE A O 1
ATOM 789 N N . TRP A 1 99 ? -11.482 -6.207 -22.177 1.00 96.50 99 TRP A N 1
ATOM 790 C CA . TRP A 1 99 ? -11.785 -5.010 -22.960 1.00 96.50 99 TRP A CA 1
ATOM 791 C C . TRP A 1 99 ? -12.835 -4.098 -22.306 1.00 96.50 99 TRP A C 1
ATOM 793 O O . TRP A 1 99 ? -12.761 -2.884 -22.483 1.00 96.50 99 TRP A O 1
ATOM 803 N N . CYS A 1 100 ? -13.743 -4.635 -21.479 1.00 95.31 100 CYS A N 1
ATOM 804 C CA . CYS A 1 100 ? -14.604 -3.807 -20.624 1.00 95.31 100 CYS A CA 1
ATOM 805 C C . CYS A 1 100 ? -13.764 -3.010 -19.614 1.00 95.31 100 CYS A C 1
ATOM 807 O O . CYS A 1 100 ? -13.924 -1.800 -19.502 1.00 95.31 100 CYS A O 1
ATOM 809 N N . HIS A 1 101 ? -12.815 -3.670 -18.943 1.00 92.06 101 HIS A N 1
ATOM 810 C CA . HIS A 1 101 ? -11.899 -3.017 -18.007 1.00 92.06 101 HIS A CA 1
ATOM 811 C C . HIS A 1 101 ? -10.988 -1.997 -18.710 1.00 92.06 101 HIS A C 1
ATOM 813 O O . HIS A 1 101 ? -10.812 -0.900 -18.203 1.00 92.06 101 HIS A O 1
ATOM 819 N N . PHE A 1 102 ? -10.484 -2.284 -19.918 1.00 93.81 102 PHE A N 1
ATOM 820 C CA . PHE A 1 102 ? -9.754 -1.296 -20.728 1.00 93.81 102 PHE A CA 1
ATOM 821 C C . PHE A 1 102 ? -10.605 -0.052 -21.043 1.00 93.81 102 PHE A C 1
ATOM 823 O O . PHE A 1 102 ? -10.110 1.074 -20.961 1.00 93.81 102 PHE A O 1
ATOM 830 N N . ALA A 1 103 ? -11.885 -0.233 -21.380 1.00 89.62 103 ALA A N 1
ATOM 831 C CA . ALA A 1 103 ? -12.790 0.882 -21.641 1.00 89.62 103 ALA A CA 1
ATOM 832 C C . ALA A 1 103 ? -12.971 1.782 -20.402 1.00 89.62 103 ALA A C 1
ATOM 834 O O . ALA A 1 103 ? -12.983 3.004 -20.540 1.00 89.62 103 ALA A O 1
ATOM 835 N N . GLU A 1 104 ? -13.056 1.194 -19.207 1.00 86.25 104 GLU A N 1
ATOM 836 C CA . GLU A 1 104 ? -13.236 1.916 -17.938 1.00 86.25 104 GLU A CA 1
ATOM 837 C C . GLU A 1 104 ? -11.931 2.526 -17.389 1.00 86.25 104 GLU A C 1
ATOM 839 O O . GLU A 1 104 ? -11.952 3.651 -16.901 1.00 86.25 104 GLU A O 1
ATOM 844 N N . ASP A 1 105 ? -10.785 1.853 -17.532 1.00 86.69 105 ASP A N 1
ATOM 845 C CA . ASP A 1 105 ? -9.488 2.293 -16.986 1.00 86.69 105 ASP A CA 1
ATOM 846 C C . ASP A 1 105 ? -8.678 3.205 -17.924 1.00 86.69 105 ASP A C 1
ATOM 848 O O . ASP A 1 105 ? -7.714 3.846 -17.485 1.00 86.69 105 ASP A O 1
ATOM 852 N N . LYS A 1 106 ? -8.982 3.207 -19.230 1.00 89.50 106 LYS A N 1
ATOM 853 C CA . LYS A 1 106 ? -8.206 3.938 -20.252 1.00 89.50 106 LYS A CA 1
ATOM 854 C C . LYS A 1 106 ? -9.055 4.878 -21.085 1.00 89.50 106 LYS A C 1
ATOM 856 O O . LYS A 1 106 ? -8.716 6.057 -21.182 1.00 89.50 106 LYS A O 1
ATOM 861 N N . LEU A 1 107 ? -10.142 4.389 -21.681 1.00 87.06 107 LEU A N 1
ATOM 862 C CA . LEU A 1 107 ? -10.917 5.199 -22.622 1.00 87.06 107 LEU A CA 1
ATOM 863 C C . LEU A 1 107 ? -11.792 6.240 -21.906 1.00 87.06 107 LEU A C 1
ATOM 865 O O . LEU A 1 107 ? -11.713 7.419 -22.243 1.00 87.06 107 LEU A O 1
ATOM 869 N N . ALA A 1 108 ? -12.570 5.840 -20.898 1.00 84.88 108 ALA A N 1
ATOM 870 C CA . ALA A 1 108 ? -13.460 6.750 -20.173 1.00 84.88 108 ALA A CA 1
ATOM 871 C C . ALA A 1 108 ? -12.718 7.896 -19.440 1.00 84.88 108 ALA A C 1
ATOM 873 O O . ALA A 1 108 ? -13.129 9.047 -19.611 1.00 84.88 108 ALA A O 1
ATOM 874 N N . PRO A 1 109 ? -11.589 7.671 -18.730 1.00 84.25 109 PRO A N 1
ATOM 875 C CA . PRO A 1 109 ? -10.832 8.755 -18.102 1.00 84.25 109 PRO A CA 1
ATOM 876 C C . PRO A 1 109 ? -10.205 9.702 -19.131 1.00 84.25 109 PRO A C 1
ATOM 878 O O . PRO A 1 109 ? -10.187 10.911 -18.915 1.00 84.25 109 PRO A O 1
ATOM 881 N N . ALA A 1 110 ? -9.750 9.184 -20.280 1.00 86.00 110 ALA A N 1
ATOM 882 C CA . ALA A 1 110 ? -9.220 10.011 -21.364 1.00 86.00 110 ALA A CA 1
ATOM 883 C C . ALA A 1 110 ? -10.312 10.889 -22.005 1.00 86.00 110 ALA A C 1
ATOM 885 O O . ALA A 1 110 ? -10.074 12.065 -22.254 1.00 86.00 110 ALA A O 1
ATOM 886 N N . VAL A 1 111 ? -11.530 10.374 -22.208 1.00 84.31 111 VAL A N 1
ATOM 887 C CA . VAL A 1 111 ? -12.670 11.192 -22.670 1.00 84.31 111 VAL A CA 1
ATOM 888 C C . VAL A 1 111 ? -13.054 12.241 -21.618 1.00 84.31 111 VAL A C 1
ATOM 890 O O . VAL A 1 111 ? -13.256 13.408 -21.957 1.00 84.31 111 VAL A O 1
ATOM 893 N N . GLY A 1 112 ? -13.068 11.866 -20.334 1.00 84.25 112 GLY A N 1
ATOM 894 C CA . GLY A 1 112 ? -13.268 12.799 -19.223 1.00 84.25 112 GLY A CA 1
ATOM 895 C C . GLY A 1 112 ? -12.237 13.933 -19.202 1.00 84.25 112 GLY A C 1
ATOM 896 O O . GLY A 1 112 ? -12.596 15.100 -19.054 1.00 84.25 112 GLY A O 1
ATOM 897 N N . ALA A 1 113 ? -10.967 13.620 -19.454 1.00 84.31 113 ALA A N 1
ATOM 898 C CA . ALA A 1 113 ? -9.892 14.602 -19.546 1.00 84.31 113 ALA A CA 1
ATOM 899 C C . ALA A 1 113 ? -10.141 15.676 -20.618 1.00 84.31 113 ALA A C 1
ATOM 901 O O . ALA A 1 113 ? -9.876 16.854 -20.379 1.00 84.31 113 ALA A O 1
ATOM 902 N N . VAL A 1 114 ? -10.691 15.309 -21.782 1.00 85.62 114 VAL A N 1
ATOM 903 C CA . VAL A 1 114 ? -11.055 16.278 -22.836 1.00 85.62 114 VAL A CA 1
ATOM 904 C C . VAL A 1 114 ? -12.224 17.168 -22.388 1.00 85.62 114 VAL A C 1
ATOM 906 O O . VAL A 1 114 ? -12.246 18.373 -22.660 1.00 85.62 114 VAL A O 1
ATOM 909 N N . PHE A 1 115 ? -13.183 16.600 -21.653 1.00 81.69 115 PHE A N 1
ATOM 910 C CA . PHE A 1 115 ? -14.368 17.315 -21.173 1.00 81.69 115 PHE A CA 1
ATOM 911 C C . PHE A 1 115 ? -14.067 18.329 -20.062 1.00 81.69 115 PHE A C 1
ATOM 913 O O . PHE A 1 115 ? -14.759 19.343 -19.942 1.00 81.69 115 PHE A O 1
ATOM 920 N N . SER A 1 116 ? -13.007 18.105 -19.293 1.00 78.62 116 SER A N 1
ATOM 921 C CA . SER A 1 116 ? -12.599 18.941 -18.159 1.00 78.62 116 SER A CA 1
ATOM 922 C C . SER A 1 116 ? -11.489 19.953 -18.465 1.00 78.62 116 SER A C 1
ATOM 924 O O . SER A 1 116 ? -11.186 20.790 -17.615 1.00 78.62 116 SER A O 1
ATOM 926 N N . SER A 1 117 ? -10.896 19.911 -19.661 1.00 82.94 117 SER A N 1
ATOM 927 C CA . SER A 1 117 ? -9.763 20.758 -20.053 1.00 82.94 117 SER A CA 1
ATOM 928 C C . SER A 1 117 ? -10.039 21.618 -21.296 1.00 82.94 117 SER A C 1
ATOM 930 O O . SER A 1 117 ? -11.051 21.474 -21.991 1.00 82.94 117 SER A O 1
ATOM 932 N N . SER A 1 118 ? -9.122 22.552 -21.559 1.00 81.81 118 SER A N 1
ATOM 933 C CA . SER A 1 118 ? -9.103 23.432 -22.732 1.00 81.81 118 SER A CA 1
ATOM 934 C C . SER A 1 118 ? -7.665 23.636 -23.240 1.00 81.81 118 SER A C 1
ATOM 936 O O . SER A 1 118 ? -6.694 23.343 -22.536 1.00 81.81 118 SER A O 1
ATOM 938 N N . GLY A 1 119 ? -7.510 24.113 -24.479 1.00 85.31 119 GLY A N 1
ATOM 939 C CA . GLY A 1 119 ? -6.199 24.445 -25.052 1.00 85.31 119 GLY A CA 1
ATOM 940 C C . GLY A 1 119 ? -5.279 23.229 -25.229 1.00 85.31 119 GLY A C 1
ATOM 941 O O . GLY A 1 119 ? -5.702 22.184 -25.722 1.00 85.31 119 GLY A O 1
ATOM 942 N N . GLU A 1 120 ? -4.005 23.355 -24.847 1.00 78.62 120 GLU A N 1
ATOM 943 C CA . GLU A 1 120 ? -3.008 22.290 -25.053 1.00 78.62 120 GLU A CA 1
ATOM 944 C C . GLU A 1 120 ? -3.296 21.020 -24.238 1.00 78.62 120 GLU A C 1
ATOM 946 O O . GLU A 1 120 ? -3.108 19.921 -24.757 1.00 78.62 120 GLU A O 1
ATOM 951 N N . GLY A 1 121 ? -3.829 21.147 -23.015 1.00 76.88 121 GLY A N 1
ATOM 952 C CA . GLY A 1 121 ? -4.244 19.992 -22.205 1.00 76.88 121 GLY A CA 1
ATOM 953 C C . GLY A 1 121 ? -5.391 19.208 -22.849 1.00 76.88 121 GLY A C 1
ATOM 954 O O . GLY A 1 121 ? -5.363 17.981 -22.894 1.00 76.88 121 GLY A O 1
ATOM 955 N N . GLN A 1 122 ? -6.350 19.920 -23.448 1.00 86.25 122 GLN A N 1
ATOM 956 C CA . GLN A 1 122 ? -7.440 19.302 -24.208 1.00 86.25 122 GLN A CA 1
ATOM 957 C C . GLN A 1 122 ? -6.916 18.565 -25.438 1.00 86.25 122 GLN A C 1
ATOM 959 O O . GLN A 1 122 ? -7.357 17.454 -25.719 1.00 86.25 122 GLN A O 1
ATOM 964 N N . LYS A 1 123 ? -5.939 19.145 -26.144 1.00 86.31 123 LYS A N 1
ATOM 965 C CA . LYS A 1 123 ? -5.301 18.494 -27.291 1.00 86.31 123 LYS A CA 1
ATOM 966 C C . LYS A 1 123 ? -4.564 17.212 -26.886 1.00 86.31 123 LYS A C 1
ATOM 968 O O . LYS A 1 123 ? -4.792 16.180 -27.505 1.00 86.31 123 LYS A O 1
ATOM 973 N N . ALA A 1 124 ? -3.757 17.251 -25.824 1.00 85.88 124 ALA A N 1
ATOM 974 C CA . ALA A 1 124 ? -3.058 16.069 -25.315 1.00 85.88 124 ALA A CA 1
ATOM 975 C C . ALA A 1 124 ? -4.033 14.961 -24.867 1.00 85.88 124 ALA A C 1
ATOM 977 O O . ALA A 1 124 ? -3.802 13.780 -25.125 1.00 85.88 124 ALA A O 1
ATOM 978 N N . ALA A 1 125 ? -5.163 15.335 -24.257 1.00 87.44 125 ALA A N 1
ATOM 979 C CA . ALA A 1 125 ? -6.226 14.396 -23.914 1.00 87.44 125 ALA A CA 1
ATOM 980 C C . ALA A 1 125 ? -6.901 13.780 -25.159 1.00 87.44 125 ALA A C 1
ATOM 982 O O . ALA A 1 125 ? -7.171 12.579 -25.165 1.00 87.44 125 ALA A O 1
ATOM 983 N N . VAL A 1 126 ? -7.121 14.553 -26.234 1.00 90.12 126 VAL A N 1
ATOM 984 C CA . VAL A 1 126 ? -7.629 14.030 -27.521 1.00 90.12 126 VAL A CA 1
ATOM 985 C C . VAL A 1 126 ? -6.637 13.044 -28.140 1.00 90.12 126 VAL A C 1
ATOM 987 O O . VAL A 1 126 ? -7.046 11.947 -28.519 1.00 90.12 126 VAL A O 1
ATOM 990 N N . ASP A 1 127 ? -5.342 13.378 -28.168 1.00 90.31 127 ASP A N 1
ATOM 991 C CA . ASP A 1 127 ? -4.292 12.477 -28.660 1.00 90.31 127 ASP A CA 1
ATOM 992 C C . ASP A 1 127 ? -4.303 11.146 -27.869 1.00 90.31 127 ASP A C 1
ATOM 994 O O . ASP A 1 127 ? -4.232 10.062 -28.453 1.00 90.31 127 ASP A O 1
ATOM 998 N N . GLN A 1 128 ? -4.500 11.197 -26.545 1.00 89.62 128 GLN A N 1
ATOM 999 C CA . GLN A 1 128 ? -4.613 10.007 -25.693 1.00 89.62 128 GLN A CA 1
ATOM 1000 C C . GLN A 1 128 ? -5.900 9.190 -25.938 1.00 89.62 128 GLN A C 1
ATOM 1002 O O . GLN A 1 128 ? -5.855 7.956 -25.880 1.00 89.62 128 GLN A O 1
ATOM 1007 N N . VAL A 1 129 ? -7.036 9.833 -26.239 1.00 90.56 129 VAL A N 1
ATOM 1008 C CA . VAL A 1 129 ? -8.257 9.138 -26.696 1.00 90.56 129 VAL A CA 1
ATOM 1009 C C . VAL A 1 129 ? -7.994 8.432 -28.027 1.00 90.56 129 VAL A C 1
ATOM 1011 O O . VAL A 1 129 ? -8.342 7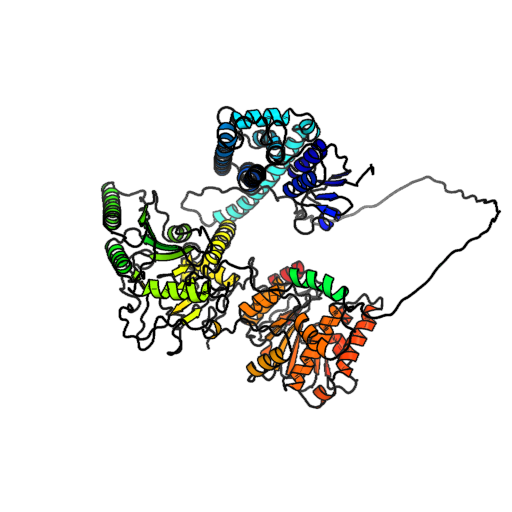.261 -28.170 1.00 90.56 129 VAL A O 1
ATOM 1014 N N . HIS A 1 130 ? -7.330 9.097 -28.976 1.00 93.44 130 HIS A N 1
ATOM 1015 C CA . HIS A 1 130 ? -6.991 8.516 -30.277 1.00 93.44 130 HIS A CA 1
ATOM 1016 C C . HIS A 1 130 ? -6.054 7.311 -30.147 1.00 93.44 130 HIS A C 1
ATOM 1018 O O . HIS A 1 130 ? -6.309 6.296 -30.789 1.00 93.44 130 HIS A O 1
ATOM 1024 N N . GLU A 1 131 ? -5.022 7.353 -29.297 1.00 93.62 131 GLU A N 1
ATOM 1025 C CA . GLU A 1 131 ? -4.173 6.174 -29.035 1.00 93.62 131 GLU A CA 1
ATOM 1026 C C . GLU A 1 131 ? -4.969 4.994 -28.448 1.00 93.62 131 GLU A C 1
ATOM 1028 O O . GLU A 1 131 ? -4.779 3.850 -28.864 1.00 93.62 131 GLU A O 1
ATOM 1033 N N . ASN A 1 132 ? -5.922 5.249 -27.545 1.00 93.31 132 ASN A N 1
ATOM 1034 C CA . ASN A 1 132 ? -6.784 4.194 -27.002 1.00 93.31 132 ASN A CA 1
ATOM 1035 C C . ASN A 1 132 ? -7.744 3.619 -28.063 1.00 93.31 132 ASN A C 1
ATOM 1037 O O . ASN A 1 132 ? -7.961 2.406 -28.105 1.00 93.31 132 ASN A O 1
ATOM 1041 N N . LEU A 1 133 ? -8.285 4.462 -28.950 1.00 93.69 133 LEU A N 1
ATOM 1042 C CA . LEU A 1 133 ? -9.134 4.029 -30.065 1.00 93.69 133 LEU A CA 1
ATOM 1043 C C . LEU A 1 133 ? -8.355 3.235 -31.126 1.00 93.69 133 LEU A C 1
ATOM 1045 O O . LEU A 1 133 ? -8.907 2.279 -31.665 1.00 93.69 133 LEU A O 1
ATOM 1049 N N . LYS A 1 134 ? -7.069 3.535 -31.376 1.00 94.56 134 LYS A N 1
ATOM 1050 C CA . LYS A 1 134 ? -6.212 2.722 -32.270 1.00 94.56 134 LYS A CA 1
ATOM 1051 C C . LYS A 1 134 ? -6.119 1.268 -31.808 1.00 94.56 134 LYS A C 1
ATOM 1053 O O . LYS A 1 134 ? -6.093 0.370 -32.645 1.00 94.56 134 LYS A O 1
ATOM 1058 N N . LEU A 1 135 ? -6.083 1.021 -30.496 1.00 95.81 135 LEU A N 1
ATOM 1059 C CA . LEU A 1 135 ? -6.044 -0.338 -29.947 1.00 95.81 135 LEU A CA 1
ATOM 1060 C C . LEU A 1 135 ? -7.361 -1.089 -30.204 1.00 95.81 135 LEU A C 1
ATOM 1062 O O . LEU A 1 135 ? -7.329 -2.227 -30.669 1.00 95.81 135 LEU A O 1
ATOM 1066 N N . LEU A 1 136 ? -8.510 -0.439 -29.989 1.00 94.31 136 LEU A N 1
ATOM 1067 C CA . LEU A 1 136 ? -9.827 -1.015 -30.292 1.00 94.31 136 LEU A CA 1
ATOM 1068 C C . LEU A 1 136 ? -10.025 -1.255 -31.799 1.00 94.31 136 LEU A C 1
ATOM 1070 O O . LEU A 1 136 ? -10.474 -2.329 -32.194 1.00 94.31 136 LEU A O 1
ATOM 1074 N N . GLU A 1 137 ? -9.637 -0.301 -32.648 1.00 95.50 137 GLU A N 1
ATOM 1075 C CA . GLU A 1 137 ? -9.682 -0.419 -34.112 1.00 95.50 137 GLU A CA 1
ATOM 1076 C C . GLU A 1 137 ? -8.848 -1.616 -34.611 1.00 95.50 137 GLU A C 1
ATOM 1078 O O . GLU A 1 137 ? -9.313 -2.392 -35.450 1.00 95.50 137 GLU A O 1
ATOM 1083 N N . CYS A 1 138 ? -7.649 -1.824 -34.051 1.00 94.56 138 CYS A N 1
ATOM 1084 C CA . CYS A 1 138 ? -6.821 -3.001 -34.328 1.00 94.56 138 CYS A CA 1
ATOM 1085 C C . CYS A 1 138 ? -7.517 -4.316 -33.935 1.00 94.56 138 CYS A C 1
ATOM 1087 O O . CYS A 1 138 ? -7.483 -5.274 -34.706 1.00 94.56 138 CYS A O 1
ATOM 1089 N N . GLU A 1 139 ? -8.184 -4.384 -32.782 1.00 94.62 139 GLU A N 1
ATOM 1090 C CA . GLU A 1 139 ? -8.874 -5.608 -32.347 1.00 94.62 139 GLU A CA 1
ATOM 1091 C C . GLU A 1 139 ? -10.126 -5.943 -33.166 1.00 94.62 139 GLU A C 1
ATOM 1093 O O . GLU A 1 139 ? -10.385 -7.120 -33.431 1.00 94.62 139 GLU A O 1
ATOM 1098 N N . ILE A 1 140 ? -10.886 -4.930 -33.596 1.00 95.94 140 ILE A N 1
ATOM 1099 C CA . ILE A 1 140 ? -12.051 -5.110 -34.479 1.00 95.94 140 ILE A CA 1
ATOM 1100 C C . ILE A 1 140 ? -11.601 -5.593 -35.862 1.00 95.94 140 ILE A C 1
ATOM 1102 O O . ILE A 1 140 ? -12.264 -6.423 -36.486 1.00 95.94 140 ILE A O 1
ATOM 1106 N N . ARG A 1 141 ? -10.471 -5.085 -36.365 1.00 94.38 141 ARG A N 1
ATOM 1107 C CA . ARG A 1 141 ? -9.996 -5.396 -37.718 1.00 94.38 141 ARG A CA 1
ATOM 1108 C C . ARG A 1 141 ? -9.162 -6.662 -37.814 1.00 94.38 141 ARG A C 1
ATOM 1110 O O . ARG A 1 141 ? -9.290 -7.386 -38.801 1.00 94.38 141 ARG A O 1
ATOM 1117 N N . ASP A 1 142 ? -8.288 -6.910 -36.848 1.00 92.44 142 ASP A N 1
ATOM 1118 C CA . ASP A 1 142 ? -7.216 -7.906 -36.941 1.00 92.44 142 ASP A CA 1
ATOM 1119 C C . ASP A 1 142 ? -7.058 -8.785 -35.687 1.00 92.44 142 ASP A C 1
ATOM 1121 O O . ASP A 1 142 ? -6.438 -9.845 -35.787 1.00 92.44 142 ASP A O 1
ATOM 1125 N N . GLY A 1 143 ? -7.652 -8.398 -34.553 1.00 92.12 143 GLY A N 1
ATOM 1126 C CA . GLY A 1 143 ? -7.609 -9.137 -33.287 1.00 92.12 143 GLY A CA 1
ATOM 1127 C C . GLY A 1 143 ? -8.840 -10.008 -33.003 1.00 92.12 143 GLY A C 1
ATOM 1128 O O . GLY A 1 143 ? -9.429 -10.615 -33.902 1.00 92.12 143 GLY A O 1
ATOM 1129 N N . ALA A 1 144 ? -9.219 -10.108 -31.726 1.00 89.88 144 ALA A N 1
ATOM 1130 C CA . ALA A 1 144 ? -10.188 -11.091 -31.228 1.00 89.88 144 ALA A CA 1
ATOM 1131 C C . ALA A 1 144 ? -11.623 -10.913 -31.765 1.00 89.88 144 ALA A C 1
ATOM 1133 O O . ALA A 1 144 ? -12.422 -11.856 -31.737 1.00 89.88 144 ALA A O 1
ATOM 1134 N N . PHE A 1 145 ? -11.953 -9.723 -32.270 1.00 95.06 145 PHE A N 1
ATOM 1135 C CA . PHE A 1 145 ? -13.290 -9.378 -32.757 1.00 95.06 145 PHE A CA 1
ATOM 1136 C C . PHE A 1 145 ? -13.386 -9.329 -34.289 1.00 95.06 145 PHE A C 1
ATOM 1138 O O . PHE A 1 145 ? -14.437 -8.982 -34.831 1.00 95.06 145 PHE A O 1
ATOM 1145 N N . LYS A 1 146 ? -12.321 -9.738 -34.994 1.00 94.81 146 LYS A N 1
ATOM 1146 C CA . LYS A 1 146 ? -12.246 -9.753 -36.459 1.00 94.81 146 LYS A CA 1
ATOM 1147 C C . LYS A 1 146 ? -13.450 -10.437 -37.107 1.00 94.81 146 LYS A C 1
ATOM 1149 O O . LYS A 1 146 ? -13.700 -11.623 -36.902 1.00 94.81 146 LYS A O 1
ATOM 1154 N N . GLY A 1 147 ? -14.151 -9.686 -37.956 1.00 91.94 147 GLY A N 1
ATOM 1155 C CA . GLY A 1 147 ? -15.277 -10.181 -38.754 1.00 91.94 147 GLY A CA 1
ATOM 1156 C C . GLY A 1 147 ? -16.590 -10.368 -37.987 1.00 91.94 147 GLY A C 1
ATOM 1157 O O . GLY A 1 147 ? -17.543 -10.879 -38.571 1.00 91.94 147 GLY A O 1
ATOM 1158 N N . ARG A 1 148 ? -16.663 -9.960 -36.714 1.00 93.81 148 ARG A N 1
ATOM 1159 C CA . ARG A 1 148 ? -17.921 -9.894 -35.960 1.00 93.81 148 ARG A CA 1
ATOM 1160 C C . ARG A 1 148 ? -18.660 -8.587 -36.286 1.00 93.81 148 ARG A C 1
ATOM 1162 O O . ARG A 1 148 ? -18.022 -7.578 -36.574 1.00 93.81 148 ARG A O 1
ATOM 1169 N N . ARG A 1 149 ? -19.997 -8.595 -36.225 1.00 94.31 149 ARG A N 1
ATOM 1170 C CA . ARG A 1 149 ? -20.833 -7.384 -36.378 1.00 94.31 149 ARG A CA 1
ATOM 1171 C C . ARG A 1 149 ? -20.799 -6.524 -35.110 1.00 94.31 149 ARG A C 1
ATOM 1173 O O . ARG A 1 149 ? -20.695 -5.306 -35.172 1.00 94.31 149 ARG A O 1
ATOM 1180 N N . PHE A 1 150 ? -20.847 -7.199 -33.971 1.00 95.81 150 PHE A N 1
ATOM 1181 C CA . PHE A 1 150 ? -20.741 -6.674 -32.616 1.00 95.81 150 PHE A CA 1
ATOM 1182 C C . PHE A 1 150 ? -19.570 -7.365 -31.909 1.00 95.81 150 PHE A C 1
ATOM 1184 O O . PHE A 1 150 ? -19.174 -8.465 -32.295 1.00 95.81 150 PHE A O 1
ATOM 1191 N N . PHE A 1 151 ? -19.030 -6.800 -30.833 1.00 95.38 151 PHE A N 1
ATOM 1192 C CA . PHE A 1 151 ? -18.013 -7.479 -30.020 1.00 95.38 151 PHE A CA 1
ATOM 1193 C C . PHE A 1 151 ? -18.520 -8.849 -29.504 1.00 95.38 151 PHE A C 1
ATOM 1195 O O . PHE A 1 151 ? -17.775 -9.836 -29.475 1.00 95.38 151 PHE A O 1
ATOM 1202 N N . GLY A 1 152 ? -19.819 -8.940 -29.197 1.00 93.12 152 GLY A N 1
ATOM 1203 C CA . GLY A 1 152 ? -20.553 -10.169 -28.874 1.00 93.12 152 GLY A CA 1
ATOM 1204 C C . GLY A 1 152 ? -20.800 -11.154 -30.032 1.00 93.12 152 GLY A C 1
ATOM 1205 O O . GLY A 1 152 ? -21.359 -12.222 -29.791 1.00 93.12 152 GLY A O 1
ATOM 1206 N N . GLY A 1 153 ? -20.386 -10.853 -31.269 1.00 92.38 153 GLY A N 1
ATOM 1207 C CA . GLY A 1 153 ? -20.621 -11.692 -32.453 1.00 92.38 153 GLY A CA 1
ATOM 1208 C C . GLY A 1 153 ? -21.693 -11.108 -33.376 1.00 92.38 153 GLY A C 1
ATOM 1209 O O . GLY A 1 153 ? -21.550 -9.995 -33.876 1.00 92.38 153 GLY A O 1
ATOM 1210 N N . ASP A 1 154 ? -22.772 -11.857 -33.610 1.00 92.00 154 ASP A N 1
ATOM 1211 C CA . ASP A 1 154 ? -23.915 -11.414 -34.434 1.00 92.00 154 ASP A CA 1
ATOM 1212 C C . ASP A 1 154 ? -24.902 -10.507 -33.673 1.00 92.00 154 ASP A C 1
ATOM 1214 O O . ASP A 1 154 ? -25.830 -9.947 -34.264 1.00 92.00 154 ASP A O 1
ATOM 1218 N N . LYS A 1 155 ? -24.728 -10.383 -32.351 1.00 92.69 155 LYS A N 1
ATOM 1219 C CA . LYS A 1 155 ? -25.605 -9.652 -31.427 1.00 92.69 155 LYS A CA 1
ATOM 1220 C C . LYS A 1 155 ? -24.795 -8.819 -30.436 1.00 92.69 155 LYS A C 1
ATOM 1222 O O . LYS A 1 155 ? -23.666 -9.181 -30.112 1.00 92.69 155 LYS A O 1
ATOM 1227 N N . ILE A 1 156 ? -25.424 -7.765 -29.914 1.00 96.31 156 ILE A N 1
ATOM 1228 C CA . ILE A 1 156 ? -24.913 -6.942 -28.810 1.00 96.31 156 ILE A CA 1
ATOM 1229 C C . ILE A 1 156 ? -24.555 -7.839 -27.613 1.00 96.31 156 ILE A C 1
ATOM 1231 O O . ILE A 1 156 ? -25.426 -8.516 -27.063 1.00 96.31 156 ILE A O 1
ATOM 1235 N N . GLY A 1 157 ? -23.284 -7.823 -27.209 1.00 95.75 157 GLY A N 1
ATOM 1236 C CA . GLY A 1 157 ? -22.770 -8.480 -26.009 1.00 95.75 157 GLY A CA 1
ATOM 1237 C C . GLY A 1 157 ? -22.302 -7.494 -24.933 1.00 95.75 157 GLY A C 1
ATOM 1238 O O . GLY A 1 157 ? -22.521 -6.287 -25.012 1.00 95.75 157 GLY A O 1
ATOM 1239 N N . LEU A 1 158 ? -21.624 -8.014 -23.908 1.00 97.31 158 LEU A N 1
ATOM 1240 C CA . LEU A 1 158 ? -21.180 -7.264 -22.728 1.00 97.31 158 LEU A CA 1
ATOM 1241 C C . LEU A 1 158 ? -20.347 -6.025 -23.095 1.00 97.31 158 LEU A C 1
ATOM 1243 O O . LEU A 1 158 ? -20.620 -4.933 -22.603 1.00 97.31 158 LEU A O 1
ATOM 1247 N N . LEU A 1 159 ? -19.355 -6.195 -23.973 1.00 96.75 159 LEU A N 1
ATOM 1248 C CA . LEU A 1 159 ? -18.465 -5.111 -24.390 1.00 96.75 159 LEU A CA 1
ATOM 1249 C C . LEU A 1 159 ? -19.188 -4.070 -25.253 1.00 96.75 159 LEU A C 1
ATOM 1251 O O . LEU A 1 159 ? -18.939 -2.878 -25.093 1.00 96.75 159 LEU A O 1
ATOM 1255 N N . ASP A 1 160 ? -20.124 -4.506 -26.101 1.00 96.94 160 ASP A N 1
ATOM 1256 C CA . ASP A 1 160 ? -20.961 -3.602 -26.892 1.00 96.94 160 ASP A CA 1
ATOM 1257 C C . ASP A 1 160 ? -21.800 -2.691 -25.997 1.00 96.94 160 ASP A C 1
ATOM 1259 O O . ASP A 1 160 ? -21.891 -1.500 -26.255 1.00 96.94 160 ASP A O 1
ATOM 1263 N N . ILE A 1 161 ? -22.368 -3.224 -24.910 1.00 96.62 161 ILE A N 1
ATOM 1264 C CA . ILE A 1 161 ? -23.123 -2.428 -23.933 1.00 96.62 161 ILE A CA 1
ATOM 1265 C C . ILE A 1 161 ? -22.190 -1.452 -23.198 1.00 96.62 161 ILE A C 1
ATOM 1267 O O . ILE A 1 161 ? -22.518 -0.275 -23.051 1.00 96.62 161 ILE A O 1
ATOM 1271 N N . VAL A 1 162 ? -21.017 -1.913 -22.749 1.00 95.12 162 VAL A N 1
ATOM 1272 C CA . VAL A 1 162 ? -20.064 -1.096 -21.974 1.00 95.12 162 VAL A CA 1
ATOM 1273 C C . VAL A 1 162 ? -19.514 0.083 -22.779 1.00 95.12 162 VAL A C 1
ATOM 1275 O O . VAL A 1 162 ? -19.518 1.207 -22.266 1.00 95.12 162 VAL A O 1
ATOM 1278 N N . LEU A 1 163 ? -19.079 -0.163 -24.020 1.00 92.12 163 LEU A N 1
ATOM 1279 C CA . LEU A 1 163 ? -18.603 0.874 -24.938 1.00 92.12 163 LEU A CA 1
ATOM 1280 C C . LEU A 1 163 ? -19.766 1.691 -25.506 1.00 92.12 163 LEU A C 1
ATOM 1282 O O . LEU A 1 163 ? -19.729 2.912 -25.423 1.00 92.12 163 LEU A O 1
ATOM 1286 N N . GLY A 1 164 ? -20.812 1.032 -26.010 1.00 90.69 164 GLY A N 1
ATOM 1287 C CA . GLY A 1 164 ? -21.943 1.632 -26.724 1.00 90.69 164 GLY A CA 1
ATOM 1288 C C . GLY A 1 164 ? -22.744 2.633 -25.891 1.00 90.69 164 GLY A C 1
ATOM 1289 O O . GLY A 1 164 ? -23.062 3.734 -26.344 1.00 90.69 164 GLY A O 1
ATOM 1290 N N . CYS A 1 165 ? -23.006 2.297 -24.624 1.00 87.44 165 CYS A N 1
ATOM 1291 C CA . CYS A 1 165 ? -23.615 3.230 -23.675 1.00 87.44 165 CYS A CA 1
ATOM 1292 C C . CYS A 1 165 ? -22.634 4.306 -23.171 1.00 87.44 165 CYS A C 1
ATOM 1294 O O . CYS A 1 165 ? -23.069 5.295 -22.598 1.00 87.44 165 CYS A O 1
ATOM 1296 N N . GLY A 1 166 ? -21.323 4.154 -23.367 1.00 75.81 166 GLY A N 1
ATOM 1297 C CA . GLY A 1 166 ? -20.372 5.256 -23.190 1.00 75.81 166 GLY A CA 1
ATOM 1298 C C . GLY A 1 166 ? -20.337 6.188 -24.406 1.00 75.81 166 GLY A C 1
ATOM 1299 O O . GLY A 1 166 ? -20.225 7.402 -24.260 1.00 75.81 166 GLY A O 1
ATOM 1300 N N . SER A 1 167 ? -20.459 5.628 -25.611 1.00 71.38 167 SER A N 1
ATOM 1301 C CA . SER A 1 167 ? -20.166 6.316 -26.866 1.00 71.38 167 SER A CA 1
ATOM 1302 C C . SER A 1 167 ? -21.283 7.207 -27.406 1.00 71.38 167 SER A C 1
ATOM 1304 O O . SER A 1 167 ? -20.981 8.096 -28.192 1.00 71.38 167 SER A O 1
ATOM 1306 N N . TYR A 1 168 ? -22.542 7.069 -26.974 1.00 71.12 168 TYR A N 1
ATOM 1307 C CA . TYR A 1 168 ? -23.587 8.019 -27.400 1.00 71.12 168 TYR A CA 1
ATOM 1308 C C . TYR A 1 168 ? -23.346 9.442 -26.861 1.00 71.12 168 TYR A C 1
ATOM 1310 O O . TYR A 1 168 ? -23.773 10.423 -27.470 1.00 71.12 168 TYR A O 1
ATOM 1318 N N . TRP A 1 169 ? -22.615 9.574 -25.746 1.00 73.38 169 TRP A N 1
ATOM 1319 C CA . TRP A 1 169 ? -22.146 10.868 -25.248 1.00 73.38 169 TRP A CA 1
ATOM 1320 C C . TRP A 1 169 ? -21.084 11.501 -26.161 1.00 73.38 169 TRP A C 1
ATOM 1322 O O . TRP A 1 169 ? -20.846 12.697 -26.037 1.00 73.38 169 TRP A O 1
ATOM 1332 N N . LEU A 1 170 ? -20.469 10.763 -27.099 1.00 75.94 170 LEU A N 1
ATOM 1333 C CA . LEU A 1 170 ? -19.432 11.315 -27.980 1.00 75.94 170 LEU A CA 1
ATOM 1334 C C . LEU A 1 170 ? -19.969 12.444 -28.852 1.00 75.94 170 LEU A C 1
ATOM 1336 O O . LEU A 1 170 ? -19.337 13.485 -28.878 1.00 75.94 170 LEU A O 1
ATOM 1340 N N . ALA A 1 171 ? -21.139 12.308 -29.484 1.00 74.44 171 ALA A N 1
ATOM 1341 C CA . ALA A 1 171 ? -21.703 13.391 -30.300 1.00 74.44 171 ALA A CA 1
ATOM 1342 C C . ALA A 1 171 ? -21.942 14.670 -29.471 1.00 74.44 171 ALA A C 1
ATOM 1344 O O . ALA A 1 171 ? -21.632 15.779 -29.902 1.00 74.44 171 ALA A O 1
ATOM 1345 N N . VAL A 1 172 ? -22.429 14.497 -28.238 1.00 80.12 172 VAL A N 1
ATOM 1346 C CA . VAL A 1 172 ? -22.644 15.586 -27.277 1.00 80.12 172 VAL A CA 1
ATOM 1347 C C . VAL A 1 172 ? -21.318 16.223 -26.859 1.00 80.12 172 VAL A C 1
ATOM 1349 O O . VAL A 1 172 ? -21.207 17.444 -26.802 1.00 80.12 172 VAL A O 1
ATOM 1352 N N . PHE A 1 173 ? -20.301 15.410 -26.577 1.00 79.44 173 PHE A N 1
ATOM 1353 C CA . PHE A 1 173 ? -18.977 15.879 -26.190 1.00 79.44 173 PHE A CA 1
ATOM 1354 C C . PHE A 1 173 ? -18.243 16.545 -27.359 1.00 79.44 173 PHE A C 1
ATOM 1356 O O . PHE A 1 173 ? -17.706 17.626 -27.167 1.00 79.44 173 PHE A O 1
ATOM 1363 N N . GLU A 1 174 ? -18.250 15.982 -28.566 1.00 83.88 174 GLU A N 1
ATOM 1364 C CA . GLU A 1 174 ? -17.626 16.576 -29.755 1.00 83.88 174 GLU A CA 1
ATOM 1365 C C . GLU A 1 174 ? -18.186 17.982 -30.042 1.00 83.88 174 GLU A C 1
ATOM 1367 O O . GLU A 1 174 ? -17.414 18.915 -30.268 1.00 83.88 174 GLU A O 1
ATOM 1372 N N . GLU A 1 175 ? -19.508 18.174 -29.920 1.00 84.19 175 GLU A N 1
ATOM 1373 C CA . GLU A 1 175 ? -20.151 19.491 -30.049 1.00 84.19 175 GLU A CA 1
ATOM 1374 C C . GLU A 1 175 ? -19.816 20.439 -28.880 1.00 84.19 175 GLU A C 1
ATOM 1376 O O . GLU A 1 175 ? -19.500 21.606 -29.097 1.00 84.19 175 GLU A O 1
ATOM 1381 N N . VAL A 1 176 ? -19.861 19.963 -27.630 1.00 82.69 176 VAL A N 1
ATOM 1382 C CA . VAL A 1 176 ? -19.625 20.785 -26.421 1.00 82.69 176 VAL A CA 1
ATOM 1383 C C . VAL A 1 176 ? -18.147 21.147 -26.211 1.00 82.69 176 VAL A C 1
ATOM 1385 O O . VAL A 1 176 ? -17.823 22.107 -25.504 1.00 82.69 176 VAL A O 1
ATOM 1388 N N . MET A 1 177 ? -17.240 20.376 -26.804 1.00 79.88 177 MET A N 1
ATOM 1389 C CA . MET A 1 177 ? -15.794 20.524 -26.660 1.00 79.88 177 MET A CA 1
ATOM 1390 C C . MET A 1 177 ? -15.115 21.098 -27.910 1.00 79.88 177 MET A C 1
ATOM 1392 O O . MET A 1 177 ? -13.931 21.420 -27.823 1.00 79.88 177 MET A O 1
ATOM 1396 N N . GLU A 1 178 ? -15.842 21.222 -29.027 1.00 84.62 178 GLU A N 1
ATOM 1397 C CA . GLU A 1 178 ? -15.357 21.673 -30.343 1.00 84.62 178 GLU A CA 1
ATOM 1398 C C . GLU A 1 178 ? -14.171 20.843 -30.888 1.00 84.62 178 GLU A C 1
ATOM 1400 O O . GLU A 1 178 ? -13.273 21.357 -31.557 1.00 84.62 178 GLU A O 1
ATOM 1405 N N . VAL A 1 179 ? -14.158 19.532 -30.613 1.00 84.81 179 VAL A N 1
ATOM 1406 C CA . VAL A 1 179 ? -13.115 18.591 -31.070 1.00 84.81 179 VAL A CA 1
ATOM 1407 C C . VAL A 1 179 ? -13.726 17.312 -31.633 1.00 84.81 179 VAL A C 1
ATOM 1409 O O . VAL A 1 179 ? -14.828 16.935 -31.256 1.00 84.81 179 VAL A O 1
ATOM 1412 N N . LYS A 1 180 ? -12.990 16.610 -32.501 1.00 85.31 180 LYS A N 1
ATOM 1413 C CA . LYS A 1 180 ? -13.400 15.319 -33.069 1.00 85.31 180 LYS A CA 1
ATOM 1414 C C . LYS A 1 180 ? -12.665 14.172 -32.369 1.00 85.31 180 LYS A C 1
ATOM 1416 O O . LYS A 1 180 ? -11.439 14.076 -32.451 1.00 85.31 180 LYS A O 1
ATOM 1421 N N . LEU A 1 181 ? -13.404 13.313 -31.677 1.00 85.38 181 LEU A N 1
ATOM 1422 C CA . LEU A 1 181 ? -12.890 12.147 -30.962 1.00 85.38 181 LEU A CA 1
ATOM 1423 C C . LEU A 1 181 ? -12.896 10.894 -31.840 1.00 85.38 181 LEU A C 1
ATOM 1425 O O . LEU A 1 181 ? -11.904 10.170 -31.846 1.00 85.38 181 LEU A O 1
ATOM 1429 N N . VAL A 1 182 ? -13.971 10.652 -32.599 1.00 85.94 182 VAL A N 1
ATOM 1430 C CA . VAL A 1 182 ? -14.079 9.491 -33.499 1.00 85.94 182 VAL A CA 1
ATOM 1431 C C . VAL A 1 182 ? -14.098 9.963 -34.945 1.00 85.94 182 VAL A C 1
ATOM 1433 O O . VAL A 1 182 ? -15.122 10.328 -35.519 1.00 85.94 182 VAL A O 1
ATOM 1436 N N . ASP A 1 183 ? -12.922 9.943 -35.558 1.00 82.06 183 ASP A N 1
ATOM 1437 C CA . ASP A 1 183 ? -12.768 10.228 -36.975 1.00 82.06 183 ASP A CA 1
ATOM 1438 C C . ASP A 1 183 ? -13.017 8.977 -37.854 1.00 82.06 183 ASP A C 1
ATOM 1440 O O . ASP A 1 183 ? -12.317 7.979 -37.675 1.00 82.06 183 ASP A O 1
ATOM 1444 N N . PRO A 1 184 ? -13.958 9.001 -38.824 1.00 87.69 184 PRO A N 1
ATOM 1445 C CA . PRO A 1 184 ? -14.254 7.843 -39.675 1.00 87.69 184 PRO A CA 1
ATOM 1446 C C . PRO A 1 184 ? -13.139 7.434 -40.647 1.00 87.69 184 PRO A C 1
ATOM 1448 O O . PRO A 1 184 ? -13.178 6.311 -41.143 1.00 87.69 184 PRO A O 1
ATOM 1451 N N . GLU A 1 185 ? -12.173 8.308 -40.956 1.00 89.62 185 GLU A N 1
ATOM 1452 C CA . GLU A 1 185 ? -11.018 7.946 -41.795 1.00 89.62 185 GLU A CA 1
ATOM 1453 C C . GLU A 1 185 ? -9.952 7.208 -40.969 1.00 89.62 185 GLU A C 1
ATOM 1455 O O . GLU A 1 185 ? -9.325 6.263 -41.449 1.00 89.62 185 GLU A O 1
ATOM 1460 N N . SER A 1 186 ? -9.791 7.611 -39.706 1.00 89.69 186 SER A N 1
ATOM 1461 C CA . SER A 1 186 ? -8.813 7.073 -38.754 1.00 89.69 186 SER A CA 1
ATOM 1462 C C . SER A 1 186 ? -9.296 5.810 -38.028 1.00 89.69 186 SER A C 1
ATOM 1464 O O . SER A 1 186 ? -8.493 4.916 -37.758 1.00 89.69 186 SER A O 1
ATOM 1466 N N . PHE A 1 187 ? -10.598 5.724 -37.732 1.00 94.50 187 PHE A N 1
ATOM 1467 C CA . PHE A 1 187 ? -11.240 4.635 -36.981 1.00 94.50 187 PHE A CA 1
ATOM 1468 C C . PHE A 1 187 ? -12.469 4.061 -37.720 1.00 94.50 187 PHE A C 1
ATOM 1470 O O . PHE A 1 187 ? -13.579 4.060 -37.174 1.00 94.50 187 PHE A O 1
ATOM 1477 N N . PRO A 1 188 ? -12.330 3.620 -38.987 1.00 94.81 188 PRO A N 1
ATOM 1478 C CA . PRO A 1 188 ? -13.466 3.224 -39.814 1.00 94.81 188 PRO A CA 1
ATOM 1479 C C . PRO A 1 188 ? -14.247 2.031 -39.251 1.00 94.81 188 PRO A C 1
ATOM 1481 O O . PRO A 1 188 ? -15.473 2.010 -39.376 1.00 94.81 188 PRO A O 1
ATOM 1484 N N . ALA A 1 189 ? -13.585 1.046 -38.632 1.00 95.25 189 ALA A N 1
ATOM 1485 C CA . ALA A 1 189 ? -14.266 -0.134 -38.106 1.00 95.25 189 ALA A CA 1
ATOM 1486 C C . ALA A 1 189 ? -15.010 0.172 -36.797 1.00 95.25 189 ALA A C 1
ATOM 1488 O O . ALA A 1 189 ? -16.175 -0.203 -36.660 1.00 95.25 189 ALA A O 1
ATOM 1489 N N . PHE A 1 190 ? -14.387 0.916 -35.877 1.00 94.25 190 PHE A N 1
ATOM 1490 C CA . PHE A 1 190 ? -15.042 1.393 -34.657 1.00 94.25 190 PHE A CA 1
ATOM 1491 C C . PHE A 1 190 ? -16.217 2.327 -34.976 1.00 94.25 190 PHE A C 1
ATOM 1493 O O . PHE A 1 190 ? -17.298 2.177 -34.410 1.00 94.25 190 PHE A O 1
ATOM 1500 N N . HIS A 1 191 ? -16.052 3.253 -35.927 1.00 92.94 191 HIS A N 1
ATOM 1501 C CA . HIS A 1 191 ? -17.134 4.135 -36.361 1.00 92.94 191 HIS A CA 1
ATOM 1502 C C . HIS A 1 191 ? -18.302 3.352 -36.987 1.00 92.94 191 HIS A C 1
ATOM 1504 O O . HIS A 1 191 ? -19.458 3.621 -36.660 1.00 92.94 191 HIS A O 1
ATOM 1510 N N . ALA A 1 192 ? -18.026 2.368 -37.853 1.00 93.81 192 ALA A N 1
ATOM 1511 C CA . ALA A 1 192 ? -19.064 1.530 -38.458 1.00 93.81 192 ALA A CA 1
ATOM 1512 C C . ALA A 1 192 ? -19.831 0.701 -37.413 1.00 93.81 192 ALA A C 1
ATOM 1514 O O . ALA A 1 192 ? -21.062 0.696 -37.432 1.00 93.81 192 ALA A O 1
ATOM 1515 N N . TRP A 1 193 ? -19.119 0.069 -36.472 1.00 95.69 193 TRP A N 1
ATOM 1516 C CA . TRP A 1 193 ? -19.720 -0.631 -35.332 1.00 95.69 193 TRP A CA 1
ATOM 1517 C C . TRP A 1 193 ? -20.616 0.300 -34.501 1.00 95.69 193 TRP A C 1
ATOM 1519 O O . TRP A 1 193 ? -21.748 -0.059 -34.181 1.00 95.69 193 TRP A O 1
ATOM 1529 N N . LEU A 1 194 ? -20.149 1.518 -34.205 1.00 92.50 194 LEU A N 1
ATOM 1530 C CA . LEU A 1 194 ? -20.903 2.495 -33.419 1.00 92.50 194 LEU A CA 1
ATOM 1531 C C . LEU A 1 194 ? -22.206 2.921 -34.116 1.00 92.50 194 LEU A C 1
ATOM 1533 O O . LEU A 1 194 ? -23.242 3.016 -33.460 1.00 92.50 194 LEU A O 1
ATOM 1537 N N . ARG A 1 195 ? -22.176 3.150 -35.438 1.00 91.44 195 ARG A N 1
ATOM 1538 C CA . ARG A 1 195 ? -23.394 3.460 -36.208 1.00 91.44 195 ARG A CA 1
ATOM 1539 C C . ARG A 1 195 ? -24.395 2.299 -36.169 1.00 91.44 195 ARG A C 1
ATOM 1541 O O . ARG A 1 195 ? -25.567 2.537 -35.903 1.00 91.44 195 ARG A O 1
ATOM 1548 N N . ASP A 1 196 ? -23.942 1.059 -36.366 1.00 93.69 196 ASP A N 1
ATOM 1549 C CA . ASP A 1 196 ? -24.814 -0.127 -36.308 1.00 93.69 196 ASP A CA 1
ATOM 1550 C C . ASP A 1 196 ? -25.400 -0.326 -34.893 1.00 93.69 196 ASP A C 1
ATOM 1552 O O . ASP A 1 196 ? -26.601 -0.544 -34.735 1.00 93.69 196 ASP A O 1
ATOM 1556 N N . PHE A 1 197 ? -24.596 -0.148 -33.838 1.00 94.38 197 PHE A N 1
ATOM 1557 C CA . PHE A 1 197 ? -25.067 -0.188 -32.448 1.00 94.38 197 PHE A CA 1
ATOM 1558 C C . PHE A 1 197 ? -26.166 0.851 -32.175 1.00 94.38 197 PHE A C 1
ATOM 1560 O O . PHE A 1 197 ? -27.241 0.490 -31.694 1.00 94.38 197 PHE A O 1
ATOM 1567 N N . GLU A 1 198 ? -25.940 2.120 -32.528 1.00 90.31 198 GLU A N 1
ATOM 1568 C CA . GLU A 1 198 ? -26.939 3.189 -32.380 1.00 90.31 198 GLU A CA 1
ATOM 1569 C C . GLU A 1 198 ? -28.186 2.983 -33.253 1.00 90.31 198 GLU A C 1
ATOM 1571 O O . GLU A 1 198 ? -29.253 3.517 -32.947 1.00 90.31 198 GLU A O 1
ATOM 1576 N N . GLU A 1 199 ? -28.093 2.205 -34.334 1.00 91.88 199 GLU A N 1
ATOM 1577 C CA . GLU A 1 199 ? -29.239 1.904 -35.182 1.00 91.88 199 GLU A CA 1
ATOM 1578 C C . GLU A 1 199 ? -30.208 0.870 -34.586 1.00 91.88 199 GLU A C 1
ATOM 1580 O O . GLU A 1 199 ? -31.365 0.833 -35.025 1.00 91.88 199 GLU A O 1
ATOM 1585 N N . GLN A 1 200 ? -29.809 0.089 -33.575 1.00 93.88 200 GLN A N 1
ATOM 1586 C CA . GLN A 1 200 ? -30.678 -0.935 -32.984 1.00 93.88 200 GLN A CA 1
ATOM 1587 C C . GLN A 1 200 ? -31.844 -0.311 -32.191 1.00 93.88 200 GLN A C 1
ATOM 1589 O O . GLN A 1 200 ? -31.695 0.703 -31.505 1.00 93.88 200 GLN A O 1
ATOM 1594 N N . ASN A 1 201 ? -33.030 -0.924 -32.267 1.00 93.25 201 ASN A N 1
ATOM 1595 C CA . ASN A 1 201 ? -34.255 -0.372 -31.671 1.00 93.25 201 ASN A CA 1
ATOM 1596 C C . ASN A 1 201 ? -34.161 -0.290 -30.141 1.00 93.25 201 ASN A C 1
ATOM 1598 O O . ASN A 1 201 ? -34.521 0.721 -29.543 1.00 93.25 201 ASN A O 1
ATOM 1602 N N . GLU A 1 202 ? -33.613 -1.328 -29.511 1.00 92.81 202 GLU A N 1
ATOM 1603 C CA . GLU A 1 202 ? -33.408 -1.398 -28.067 1.00 92.81 202 GLU A CA 1
ATOM 1604 C C . GLU A 1 202 ? -32.508 -0.261 -27.569 1.00 92.81 202 GLU A C 1
ATOM 1606 O O . GLU A 1 202 ? -32.758 0.300 -26.507 1.00 92.81 202 GLU A O 1
ATOM 1611 N N . VAL A 1 203 ? -31.507 0.112 -28.369 1.00 91.81 203 VAL A N 1
ATOM 1612 C CA . VAL A 1 203 ? -30.556 1.189 -28.081 1.00 91.81 203 VAL A CA 1
ATOM 1613 C C . VAL A 1 203 ? -31.230 2.559 -28.227 1.00 91.81 203 VAL A C 1
ATOM 1615 O O . VAL A 1 203 ? -31.191 3.359 -27.291 1.00 91.81 203 VAL A O 1
ATOM 1618 N N . LYS A 1 204 ? -31.940 2.801 -29.339 1.00 89.56 204 LYS A N 1
ATOM 1619 C CA . LYS A 1 204 ? -32.712 4.040 -29.587 1.00 89.56 204 LYS A CA 1
ATOM 1620 C C . LYS A 1 204 ? -33.781 4.322 -28.536 1.00 89.56 204 LYS A C 1
ATOM 1622 O O . LYS A 1 204 ? -34.053 5.476 -28.232 1.00 89.56 204 LYS A O 1
ATOM 1627 N N . GLU A 1 205 ? -34.402 3.279 -27.997 1.00 89.25 205 GLU A N 1
ATOM 1628 C CA . GLU A 1 205 ? -35.427 3.401 -26.960 1.00 89.25 205 GLU A CA 1
ATOM 1629 C C . GLU A 1 205 ? -34.859 3.455 -25.526 1.00 89.25 205 GLU A C 1
ATOM 1631 O O . GLU A 1 205 ? -35.636 3.577 -24.577 1.00 89.25 205 GLU A O 1
ATOM 1636 N N . THR A 1 206 ? -33.543 3.311 -25.341 1.00 88.88 206 THR A N 1
ATOM 1637 C CA . THR A 1 206 ? -32.869 3.456 -24.037 1.00 88.88 206 THR A CA 1
ATOM 1638 C C . THR A 1 206 ? -32.091 4.768 -23.934 1.00 88.88 206 THR A C 1
ATOM 1640 O O . THR A 1 206 ? -32.033 5.343 -22.851 1.00 88.88 206 THR A O 1
ATOM 1643 N N . ILE A 1 207 ? -31.506 5.267 -25.025 1.00 80.94 207 ILE A N 1
ATOM 1644 C CA . ILE A 1 207 ? -30.674 6.478 -24.999 1.00 80.94 207 ILE A CA 1
ATOM 1645 C C . ILE A 1 207 ? -31.545 7.758 -24.989 1.00 80.94 207 ILE A C 1
ATOM 1647 O O . ILE A 1 207 ? -32.478 7.866 -25.787 1.00 80.94 207 ILE A O 1
ATOM 1651 N N . PRO A 1 208 ? -31.251 8.762 -24.135 1.00 80.62 208 PRO A N 1
ATOM 1652 C CA . PRO A 1 208 ? -31.974 10.035 -24.115 1.00 80.62 208 PRO A CA 1
ATOM 1653 C C . PRO A 1 208 ? -31.758 10.888 -25.376 1.00 80.62 208 PRO A C 1
ATOM 1655 O O . PRO A 1 208 ? -30.743 10.785 -26.061 1.00 80.62 208 PRO A O 1
ATOM 1658 N N . ALA A 1 209 ? -32.681 11.817 -25.641 1.00 82.88 209 ALA A N 1
ATOM 1659 C CA . ALA A 1 209 ? -32.556 12.764 -26.750 1.00 82.88 209 ALA A CA 1
ATOM 1660 C C . ALA A 1 209 ? -31.299 13.653 -26.623 1.00 82.88 209 ALA A C 1
ATOM 1662 O O . ALA A 1 209 ? -31.081 14.281 -25.582 1.00 82.88 209 ALA A O 1
ATOM 1663 N N . ILE A 1 210 ? -30.520 13.747 -27.710 1.00 81.00 210 ILE A N 1
ATOM 1664 C CA . ILE A 1 210 ? -29.227 14.455 -27.767 1.00 81.00 210 ILE A CA 1
ATOM 1665 C C . ILE A 1 210 ? -29.347 15.917 -27.312 1.00 81.00 210 ILE A C 1
ATOM 1667 O O . ILE A 1 210 ? -28.537 16.351 -26.498 1.00 81.00 210 ILE A O 1
ATOM 1671 N N . ASP A 1 211 ? -30.387 16.648 -27.725 1.00 80.81 211 ASP A N 1
ATOM 1672 C CA . ASP A 1 211 ? -30.605 18.054 -27.332 1.00 80.81 211 ASP A CA 1
ATOM 1673 C C . ASP A 1 211 ? -30.637 18.253 -25.805 1.00 80.81 211 ASP A C 1
ATOM 1675 O O . ASP A 1 211 ? -30.056 19.199 -25.269 1.00 80.81 211 ASP A O 1
ATOM 1679 N N . LYS A 1 212 ? -31.268 17.315 -25.084 1.00 82.38 212 LYS A N 1
ATOM 1680 C CA . LYS A 1 212 ? -31.373 17.340 -23.618 1.00 82.38 212 LYS A CA 1
ATOM 1681 C C . LYS A 1 212 ? -30.021 17.046 -22.953 1.00 82.38 212 LYS A C 1
ATOM 1683 O O . LYS A 1 212 ? -29.704 17.607 -21.905 1.00 82.38 212 LYS A O 1
ATOM 1688 N N . LEU A 1 213 ? -29.221 16.170 -23.563 1.00 82.81 213 LEU A N 1
ATOM 1689 C CA . LEU A 1 213 ? -27.868 15.837 -23.109 1.00 82.81 213 LEU A CA 1
ATOM 1690 C C . LEU A 1 213 ? -26.884 16.990 -23.386 1.00 82.81 213 LEU A C 1
ATOM 1692 O O . LEU A 1 213 ? -26.044 17.278 -22.536 1.00 82.81 213 LEU A O 1
ATOM 1696 N N . LEU A 1 214 ? -27.026 17.693 -24.517 1.00 82.81 214 LEU A N 1
ATOM 1697 C CA . LEU A 1 214 ? -26.262 18.897 -24.869 1.00 82.81 214 LEU A CA 1
ATOM 1698 C C . LEU A 1 214 ? -26.475 20.029 -23.859 1.00 82.81 214 LEU A C 1
ATOM 1700 O O . LEU A 1 214 ? -25.502 20.621 -23.394 1.00 82.81 214 LEU A O 1
ATOM 1704 N N . GLU A 1 215 ? -27.726 20.332 -23.498 1.00 82.81 215 GLU A N 1
ATOM 1705 C CA . GLU A 1 215 ? -28.036 21.361 -22.493 1.00 82.81 215 GLU A CA 1
ATOM 1706 C C . GLU A 1 215 ? -27.393 21.031 -21.136 1.00 82.81 215 GLU A C 1
ATOM 1708 O O . GLU A 1 215 ? -26.698 21.869 -20.554 1.00 82.81 215 GLU A O 1
ATOM 1713 N N . TYR A 1 216 ? -27.540 19.782 -20.681 1.00 81.88 216 TYR A N 1
ATOM 1714 C CA . TYR A 1 216 ? -26.917 19.294 -19.451 1.00 81.88 216 TYR A CA 1
ATOM 1715 C C . TYR A 1 216 ? -25.383 19.404 -19.506 1.00 81.88 216 TYR A C 1
ATOM 1717 O O . TYR A 1 216 ? -24.781 20.052 -18.650 1.00 81.88 216 TYR A O 1
ATOM 1725 N N . ALA A 1 217 ? -24.737 18.859 -20.542 1.00 82.25 217 ALA A N 1
ATOM 1726 C CA . ALA A 1 217 ? -23.282 18.898 -20.687 1.00 82.25 217 ALA A CA 1
ATOM 1727 C C . ALA A 1 217 ? -22.714 20.324 -20.750 1.00 82.25 217 ALA A C 1
ATOM 1729 O O . ALA A 1 217 ? -21.662 20.579 -20.164 1.00 82.25 217 ALA A O 1
ATOM 1730 N N . ARG A 1 218 ? -23.405 21.273 -21.398 1.00 84.06 218 ARG A N 1
ATOM 1731 C CA . ARG A 1 218 ? -22.994 22.689 -21.421 1.00 84.06 218 ARG A CA 1
ATOM 1732 C C . ARG A 1 218 ? -22.950 23.285 -20.015 1.00 84.06 218 ARG A C 1
ATOM 1734 O O . ARG A 1 218 ? -21.931 23.867 -19.642 1.00 84.06 218 ARG A O 1
ATOM 1741 N N . GLY A 1 219 ? -24.007 23.094 -19.221 1.00 79.19 219 GLY A N 1
ATOM 1742 C CA . GLY A 1 219 ? -24.055 23.570 -17.834 1.00 79.19 219 GLY A CA 1
ATOM 1743 C C . GLY A 1 219 ? -22.960 22.948 -16.960 1.00 79.19 219 GLY A C 1
ATOM 1744 O O . GLY A 1 219 ? -22.275 23.650 -16.214 1.00 79.19 219 GLY A O 1
ATOM 1745 N N . VAL A 1 220 ? -22.730 21.642 -17.111 1.00 77.50 220 VAL A N 1
ATOM 1746 C CA . VAL A 1 220 ? -21.717 20.895 -16.350 1.00 77.50 220 VAL A CA 1
ATOM 1747 C C . VAL A 1 220 ? -20.291 21.307 -16.731 1.00 77.50 220 VAL A C 1
ATOM 1749 O O . VAL A 1 220 ? -19.480 21.579 -15.843 1.00 77.50 220 VAL A O 1
ATOM 1752 N N . ARG A 1 221 ? -19.973 21.438 -18.028 1.00 78.12 221 ARG A N 1
ATOM 1753 C CA . ARG A 1 221 ? -18.656 21.918 -18.486 1.00 78.12 221 ARG A CA 1
ATOM 1754 C C . ARG A 1 221 ? -18.406 23.353 -18.034 1.00 78.12 221 ARG A C 1
ATOM 1756 O O . ARG A 1 221 ? -17.304 23.657 -17.588 1.00 78.12 221 ARG A O 1
ATOM 1763 N N . GLN A 1 222 ? -19.418 24.225 -18.070 1.00 77.44 222 GLN A N 1
ATOM 1764 C CA . GLN A 1 222 ? -19.292 25.589 -17.550 1.00 77.44 222 GLN A CA 1
ATOM 1765 C C . GLN A 1 222 ? -18.988 25.597 -16.042 1.00 77.44 222 GLN A C 1
ATOM 1767 O O . GLN A 1 222 ? -18.102 26.336 -15.606 1.00 77.44 222 GLN A O 1
ATOM 1772 N N . MET A 1 223 ? -19.651 24.742 -15.252 1.00 73.12 223 MET A N 1
ATOM 1773 C CA . MET A 1 223 ? -19.349 24.558 -13.828 1.00 73.12 223 MET A CA 1
ATOM 1774 C C . MET A 1 223 ? -17.899 24.091 -13.614 1.00 73.12 223 MET A C 1
ATOM 1776 O O . MET A 1 223 ? -17.153 24.763 -12.902 1.00 73.12 223 MET A O 1
ATOM 1780 N N . MET A 1 224 ? -17.459 23.016 -14.276 1.00 69.31 224 MET A N 1
ATOM 1781 C CA . MET A 1 224 ? -16.086 22.494 -14.163 1.00 69.31 224 MET A CA 1
ATOM 1782 C C . MET A 1 224 ? -15.024 23.531 -14.568 1.00 69.31 224 MET A C 1
ATOM 1784 O O . MET A 1 224 ? -14.071 23.773 -13.823 1.00 69.31 224 MET A O 1
ATOM 1788 N N . LEU A 1 225 ? -15.212 24.216 -15.700 1.00 71.62 225 LEU A N 1
ATOM 1789 C CA . LEU A 1 225 ? -14.291 25.260 -16.154 1.00 71.62 225 LEU A CA 1
ATOM 1790 C C . LEU A 1 225 ? -14.274 26.461 -15.193 1.00 71.62 225 LEU A C 1
ATOM 1792 O O . LEU A 1 225 ? -13.196 26.970 -14.879 1.00 71.62 225 LEU A O 1
ATOM 1796 N N . SER A 1 226 ? -15.422 26.877 -14.643 1.00 63.47 226 SER A N 1
ATOM 1797 C CA . SER A 1 226 ? -15.465 27.945 -13.631 1.00 63.47 226 SER A CA 1
ATOM 1798 C C . SER A 1 226 ? -14.707 27.576 -12.345 1.00 63.47 226 SER A C 1
ATOM 1800 O O . SER A 1 226 ? -13.949 28.403 -11.830 1.00 63.47 226 SER A O 1
ATOM 1802 N N . LEU A 1 227 ? -14.792 26.324 -11.881 1.00 55.59 227 LEU A N 1
ATOM 1803 C CA . LEU A 1 227 ? -14.018 25.824 -10.739 1.00 55.59 227 LEU A CA 1
ATOM 1804 C C . LEU A 1 227 ? -12.500 25.879 -11.012 1.00 55.59 227 LEU A C 1
ATOM 1806 O O . LEU A 1 227 ? -11.741 26.326 -10.149 1.00 55.59 227 LEU A O 1
ATOM 1810 N N . SER A 1 228 ? -12.058 25.548 -12.232 1.00 54.16 228 SER A N 1
ATOM 1811 C CA . SER A 1 228 ? -10.643 25.679 -12.645 1.00 54.16 228 SER A CA 1
ATOM 1812 C C . SER A 1 228 ? -10.168 27.141 -12.789 1.00 54.16 228 SER A C 1
ATOM 1814 O O . SER A 1 228 ? -9.025 27.488 -12.477 1.00 54.16 228 SER A O 1
ATOM 1816 N N . SER A 1 229 ? -11.060 28.051 -13.196 1.00 45.00 229 SER A N 1
ATOM 1817 C CA . SER A 1 229 ? -10.759 29.486 -13.297 1.00 45.00 229 SER A CA 1
ATOM 1818 C C . SER A 1 229 ? -10.712 30.203 -11.938 1.00 45.00 229 SER A C 1
ATOM 1820 O O . SER A 1 229 ? -9.912 31.121 -11.748 1.00 45.00 229 SER A O 1
ATOM 1822 N N . SER A 1 230 ? -11.518 29.779 -10.959 1.00 36.84 230 SER A N 1
ATOM 1823 C CA . SER A 1 230 ? -11.536 30.370 -9.611 1.00 36.84 230 SER A CA 1
ATOM 1824 C C . SER A 1 230 ? -10.299 29.976 -8.794 1.00 36.84 230 SER A C 1
ATOM 1826 O O . SER A 1 230 ? -9.693 30.830 -8.139 1.00 36.84 230 SER A O 1
ATOM 1828 N N . THR A 1 231 ? -9.823 28.736 -8.948 1.00 38.28 231 THR A N 1
ATOM 1829 C CA . THR A 1 231 ? -8.476 28.335 -8.507 1.00 38.28 231 THR A CA 1
ATOM 1830 C C . THR A 1 231 ? -7.411 29.185 -9.201 1.00 38.28 231 THR A C 1
ATOM 1832 O O . THR A 1 231 ? -6.620 29.830 -8.513 1.00 38.28 231 THR A O 1
ATOM 1835 N N . SER A 1 232 ? -7.457 29.322 -10.531 1.00 33.19 232 SER A N 1
ATOM 1836 C CA . SER A 1 232 ? -6.510 30.163 -11.288 1.00 33.19 232 SER A CA 1
ATOM 1837 C C . SER A 1 232 ? -6.497 31.638 -10.849 1.00 33.19 232 SER A C 1
ATOM 1839 O O . SER A 1 232 ? -5.439 32.260 -10.813 1.00 33.19 232 SER A O 1
ATOM 1841 N N . THR A 1 233 ? -7.640 32.207 -10.451 1.00 27.59 233 THR A N 1
ATOM 1842 C CA . THR A 1 233 ? -7.740 33.612 -10.010 1.00 27.59 233 THR A CA 1
ATOM 1843 C C . THR A 1 233 ? -7.124 33.823 -8.619 1.00 27.59 233 THR A C 1
ATOM 1845 O O . THR A 1 233 ? -6.435 34.819 -8.393 1.00 27.59 233 THR A O 1
ATOM 1848 N N . SER A 1 234 ? -7.283 32.862 -7.699 1.00 32.78 234 SER A N 1
ATOM 1849 C CA . SER A 1 234 ? -6.583 32.893 -6.400 1.00 32.78 234 SER A CA 1
ATOM 1850 C C . SER A 1 234 ? -5.071 32.645 -6.537 1.00 32.78 234 SER A C 1
ATOM 1852 O O . SER A 1 234 ? -4.266 33.269 -5.838 1.00 32.78 234 SER A O 1
ATOM 1854 N N . VAL A 1 235 ? -4.668 31.816 -7.505 1.00 32.72 235 VAL A N 1
ATOM 1855 C CA . VAL A 1 235 ? -3.261 31.605 -7.871 1.00 32.72 235 VAL A CA 1
ATOM 1856 C C . VAL A 1 235 ? -2.657 32.862 -8.507 1.00 32.72 235 VAL A C 1
ATOM 1858 O O . VAL A 1 235 ? -1.571 33.261 -8.100 1.00 32.72 235 VAL A O 1
ATOM 1861 N N . LEU A 1 236 ? -3.362 33.564 -9.401 1.00 29.50 236 LEU A N 1
ATOM 1862 C CA . LEU A 1 236 ? -2.898 34.818 -10.017 1.00 29.50 236 LEU A CA 1
ATOM 1863 C C . LEU A 1 236 ? -2.703 35.955 -9.002 1.00 29.50 236 LEU A C 1
ATOM 1865 O O . LEU A 1 236 ? -1.691 36.655 -9.062 1.00 29.50 236 LEU A O 1
ATOM 1869 N N . ALA A 1 237 ? -3.603 36.093 -8.022 1.00 28.81 237 ALA A N 1
ATOM 1870 C CA . ALA A 1 237 ? -3.436 37.045 -6.918 1.00 28.81 237 ALA A CA 1
ATOM 1871 C C . ALA A 1 237 ? -2.178 36.762 -6.068 1.00 28.81 237 ALA A C 1
ATOM 1873 O O . ALA A 1 237 ? -1.606 37.679 -5.479 1.00 28.81 237 ALA A O 1
ATOM 1874 N N . THR A 1 238 ? -1.721 35.506 -6.039 1.00 34.03 238 THR A N 1
ATOM 1875 C CA . THR A 1 238 ? -0.511 35.075 -5.319 1.00 34.03 238 THR A CA 1
ATOM 1876 C C . THR A 1 238 ? 0.744 35.128 -6.210 1.00 34.03 238 THR A C 1
ATOM 1878 O O . THR A 1 238 ? 1.837 35.441 -5.735 1.00 34.03 238 THR A O 1
ATOM 1881 N N . ALA A 1 239 ? 0.600 34.883 -7.516 1.00 28.84 239 ALA A N 1
ATOM 1882 C CA . ALA A 1 239 ? 1.677 34.885 -8.507 1.00 28.84 239 ALA A CA 1
ATOM 1883 C C . ALA A 1 239 ? 2.160 36.299 -8.875 1.00 28.84 239 ALA A C 1
ATOM 1885 O O . ALA A 1 239 ? 3.346 36.489 -9.146 1.00 28.84 239 ALA A O 1
ATOM 1886 N N . ALA A 1 240 ? 1.288 37.313 -8.794 1.00 25.78 240 ALA A N 1
ATOM 1887 C CA . ALA A 1 240 ? 1.647 38.718 -9.018 1.00 25.78 240 ALA A CA 1
ATOM 1888 C C . ALA A 1 240 ? 2.748 39.250 -8.068 1.00 25.78 240 ALA A C 1
ATOM 1890 O O . ALA A 1 240 ? 3.326 40.304 -8.328 1.00 25.78 240 ALA A O 1
ATOM 1891 N N . ALA A 1 241 ? 3.063 38.528 -6.985 1.00 30.84 241 ALA A N 1
ATOM 1892 C CA . ALA A 1 241 ? 4.131 38.873 -6.049 1.00 30.84 241 ALA A CA 1
ATOM 1893 C C . ALA A 1 241 ? 5.521 38.306 -6.414 1.00 30.84 241 ALA A C 1
ATOM 1895 O O . ALA A 1 241 ? 6.506 38.749 -5.827 1.00 30.84 241 ALA A O 1
ATOM 1896 N N . ASN A 1 242 ? 5.635 37.333 -7.332 1.00 35.38 242 ASN A N 1
ATOM 1897 C CA . ASN A 1 242 ? 6.915 36.713 -7.712 1.00 35.38 242 ASN A CA 1
ATOM 1898 C C . ASN A 1 242 ? 6.878 36.143 -9.143 1.00 35.38 242 ASN A C 1
ATOM 1900 O O . ASN A 1 242 ? 6.629 34.952 -9.328 1.00 35.38 242 ASN A O 1
ATOM 1904 N N . ALA A 1 243 ? 7.198 36.960 -10.152 1.00 25.23 243 ALA A N 1
ATOM 1905 C CA . ALA A 1 243 ? 7.357 36.479 -11.525 1.00 25.23 243 ALA A CA 1
ATOM 1906 C C . ALA A 1 243 ? 8.465 37.218 -12.299 1.00 25.23 243 ALA A C 1
ATOM 1908 O O . ALA A 1 243 ? 8.292 38.361 -12.710 1.00 25.23 243 ALA A O 1
ATOM 1909 N N . THR A 1 244 ? 9.567 36.510 -12.568 1.00 24.86 244 THR A N 1
ATOM 1910 C CA . THR A 1 244 ? 10.406 36.694 -13.768 1.00 24.86 244 THR A CA 1
ATOM 1911 C C . THR A 1 244 ? 11.027 35.343 -14.152 1.00 24.86 244 THR A C 1
ATOM 1913 O O . THR A 1 244 ? 11.971 34.917 -13.485 1.00 24.86 244 THR A O 1
ATOM 1916 N N . GLY A 1 245 ? 10.541 34.686 -15.218 1.00 25.44 245 GLY A N 1
ATOM 1917 C CA . GLY A 1 245 ? 11.267 33.577 -15.873 1.00 25.44 245 GLY A CA 1
ATOM 1918 C C . GLY A 1 245 ? 10.505 32.265 -16.139 1.00 25.44 245 GLY A C 1
ATOM 1919 O O . GLY A 1 245 ? 10.839 31.249 -15.539 1.00 25.44 245 GLY A O 1
ATOM 1920 N N . ASN A 1 246 ? 9.550 32.320 -17.069 1.00 27.80 246 ASN A N 1
ATOM 1921 C CA . ASN A 1 246 ? 8.966 31.265 -17.929 1.00 27.80 246 ASN A CA 1
ATOM 1922 C C . ASN A 1 246 ? 9.965 30.184 -18.441 1.00 27.80 246 ASN A C 1
ATOM 1924 O O . ASN A 1 246 ? 11.166 30.453 -18.489 1.00 27.80 246 ASN A O 1
ATOM 1928 N N . ASP A 1 247 ? 9.582 28.992 -18.932 1.00 26.59 247 ASP A N 1
ATOM 1929 C CA . ASP A 1 247 ? 8.283 28.280 -19.026 1.00 26.59 247 ASP A CA 1
ATOM 1930 C C . ASP A 1 247 ? 8.514 26.764 -19.262 1.00 26.59 247 ASP A C 1
ATOM 1932 O O . ASP A 1 247 ? 9.648 26.343 -19.507 1.00 26.59 247 ASP A O 1
ATOM 1936 N N . ASP A 1 248 ? 7.419 25.992 -19.159 1.00 21.72 248 ASP A N 1
ATOM 1937 C CA . ASP A 1 248 ? 7.028 24.783 -19.929 1.00 21.72 248 ASP A CA 1
ATOM 1938 C C . ASP A 1 248 ? 6.423 23.701 -19.011 1.00 21.72 248 ASP A C 1
ATOM 1940 O O . ASP A 1 248 ? 7.129 22.942 -18.340 1.00 21.72 248 ASP A O 1
ATOM 1944 N N . VAL A 1 249 ? 5.085 23.634 -18.985 1.00 26.28 249 VAL A N 1
ATOM 1945 C CA . VAL A 1 249 ? 4.282 22.678 -18.202 1.00 26.28 249 VAL A CA 1
ATOM 1946 C C . VAL A 1 249 ? 3.232 22.046 -19.114 1.00 26.28 249 VAL A C 1
ATOM 1948 O O . VAL A 1 249 ? 2.383 22.749 -19.653 1.00 26.28 249 VAL A O 1
ATOM 1951 N N . ALA A 1 250 ? 3.263 20.719 -19.251 1.00 22.47 250 ALA A N 1
ATOM 1952 C CA . ALA A 1 250 ? 2.170 19.958 -19.852 1.00 22.47 250 ALA A CA 1
ATOM 1953 C C . ALA A 1 250 ? 1.039 19.754 -18.827 1.00 22.47 250 ALA A C 1
ATOM 1955 O O . ALA A 1 250 ? 1.301 19.586 -17.635 1.00 22.47 250 ALA A O 1
ATOM 1956 N N . VAL A 1 251 ? -0.211 19.787 -19.293 1.00 22.88 251 VAL A N 1
ATOM 1957 C CA . VAL A 1 251 ? -1.417 19.743 -18.453 1.00 22.88 251 VAL A CA 1
ATOM 1958 C C . VAL A 1 251 ? -2.037 18.347 -18.500 1.00 22.88 251 VAL A C 1
ATOM 1960 O O . VAL A 1 251 ? -2.560 17.951 -19.540 1.00 22.88 251 VAL A O 1
ATOM 1963 N N . ASP A 1 252 ? -2.027 17.633 -17.372 1.00 25.36 252 ASP A N 1
ATOM 1964 C CA . ASP A 1 252 ? -2.692 16.333 -17.235 1.00 25.36 252 ASP A CA 1
ATOM 1965 C C . ASP A 1 252 ? -4.174 16.481 -16.836 1.00 25.36 252 ASP A C 1
ATOM 1967 O O . ASP A 1 252 ? -4.518 17.018 -15.784 1.00 25.36 252 ASP A O 1
ATOM 1971 N N . ALA A 1 253 ? -5.034 15.965 -17.715 1.00 24.00 253 ALA A N 1
ATOM 1972 C CA . ALA A 1 253 ? -6.294 15.261 -17.455 1.00 24.00 253 ALA A CA 1
ATOM 1973 C C . ALA A 1 253 ? -6.934 15.318 -16.043 1.00 24.00 253 ALA A C 1
ATOM 1975 O O . ALA A 1 253 ? -6.472 14.663 -15.109 1.00 24.00 253 ALA A O 1
ATOM 1976 N N . ILE A 1 254 ? -8.115 15.946 -15.932 1.00 24.88 254 ILE A N 1
ATOM 1977 C CA . ILE A 1 254 ? -9.018 15.802 -14.773 1.00 24.88 254 ILE A CA 1
ATOM 1978 C C . ILE A 1 254 ? -10.000 14.638 -15.006 1.00 24.88 254 ILE A C 1
ATOM 1980 O O . ILE A 1 254 ? -10.656 14.553 -16.046 1.00 24.88 254 ILE A O 1
ATOM 1984 N N . ASP A 1 255 ? -10.144 13.773 -13.999 1.00 26.45 255 ASP A N 1
ATOM 1985 C CA . ASP A 1 255 ? -11.124 12.682 -13.965 1.00 26.45 255 ASP A CA 1
ATOM 1986 C C . ASP A 1 255 ? -12.554 13.222 -13.745 1.00 26.45 255 ASP A C 1
ATOM 1988 O O . ASP A 1 255 ? -12.873 13.813 -12.711 1.00 26.45 255 ASP A O 1
ATOM 1992 N N . VAL A 1 256 ? -13.422 13.038 -14.743 1.00 26.59 256 VAL A N 1
ATOM 1993 C CA . VAL A 1 256 ? -14.780 13.617 -14.792 1.00 26.59 256 VAL A CA 1
ATOM 1994 C C . VAL A 1 256 ? -15.838 12.744 -14.113 1.00 26.59 256 VAL A C 1
ATOM 1996 O O . VAL A 1 256 ? -16.935 13.224 -13.825 1.00 26.59 256 VAL A O 1
ATOM 1999 N N . HIS A 1 257 ? -15.536 11.489 -13.771 1.00 32.22 257 HIS A N 1
ATOM 2000 C CA . HIS A 1 257 ? -16.562 10.530 -13.344 1.00 32.22 257 HIS A CA 1
ATOM 2001 C C . HIS A 1 257 ? -17.076 10.673 -11.892 1.00 32.22 257 HIS A C 1
ATOM 2003 O O . HIS A 1 257 ? -17.828 9.810 -11.434 1.00 32.22 257 HIS A O 1
ATOM 2009 N N . CYS A 1 258 ? -16.709 11.735 -11.154 1.00 29.52 258 CYS A N 1
ATOM 2010 C CA . CYS A 1 258 ? -17.093 11.921 -9.738 1.00 29.52 258 CYS A CA 1
ATOM 2011 C C . CYS A 1 258 ? -17.441 13.363 -9.287 1.00 29.52 258 CYS A C 1
ATOM 2013 O O . CYS A 1 258 ? -17.461 13.610 -8.082 1.00 29.52 258 CYS A O 1
ATOM 2015 N N . LEU A 1 259 ? -17.721 14.324 -10.177 1.00 27.17 259 LEU A N 1
ATOM 2016 C CA . LEU A 1 259 ? -17.971 15.728 -9.778 1.00 27.17 259 LEU A CA 1
ATOM 2017 C C . LEU A 1 259 ? -19.454 16.145 -9.743 1.00 27.17 259 LEU A C 1
ATOM 2019 O O . LEU A 1 259 ? -19.841 17.143 -10.343 1.00 27.17 259 LEU A O 1
ATOM 2023 N N . PHE A 1 260 ? -20.251 15.436 -8.938 1.00 30.97 260 PHE A N 1
ATOM 2024 C CA . PHE A 1 260 ? -21.497 15.961 -8.362 1.00 30.97 260 PHE A CA 1
ATOM 2025 C C . PHE A 1 260 ? -21.616 15.519 -6.899 1.00 30.97 260 PHE A C 1
ATOM 2027 O O . PHE A 1 260 ? -21.918 14.365 -6.639 1.00 30.97 260 PHE A O 1
ATOM 2034 N N . VAL A 1 261 ? -21.278 16.426 -5.977 1.00 26.72 261 VAL A N 1
ATOM 2035 C CA . VAL A 1 261 ? -21.911 16.749 -4.674 1.00 26.72 261 VAL A CA 1
ATOM 2036 C C . VAL A 1 261 ? -20.943 17.704 -3.962 1.00 26.72 261 VAL A C 1
ATOM 2038 O O . VAL A 1 261 ? -19.985 17.251 -3.343 1.00 26.72 261 VAL A O 1
ATOM 2041 N N . ASP A 1 262 ? -21.203 19.014 -4.031 1.00 24.78 262 ASP A N 1
ATOM 2042 C CA . ASP A 1 262 ? -21.035 19.927 -2.883 1.00 24.78 262 ASP A CA 1
ATOM 2043 C C . ASP A 1 262 ? -21.760 21.266 -3.143 1.00 24.78 262 ASP A C 1
ATOM 2045 O O . ASP A 1 262 ? -21.301 22.077 -3.954 1.00 24.78 262 ASP A O 1
ATOM 2049 N N . PRO A 1 263 ? -22.904 21.526 -2.487 1.00 27.23 263 PRO A N 1
ATOM 2050 C CA . PRO A 1 263 ? -23.509 22.844 -2.435 1.00 27.23 263 PRO A CA 1
ATOM 2051 C C . PRO A 1 263 ? -23.376 23.459 -1.031 1.00 27.23 263 PRO A C 1
ATOM 2053 O O . PRO A 1 263 ? -24.086 23.059 -0.111 1.00 27.23 263 PRO A O 1
ATOM 2056 N N . THR A 1 264 ? -22.556 24.508 -0.873 1.00 25.52 264 THR A N 1
ATOM 2057 C CA . THR A 1 264 ? -22.980 25.846 -0.374 1.00 25.52 264 THR A CA 1
ATOM 2058 C C . THR A 1 264 ? -21.807 26.759 0.019 1.00 25.52 264 THR A C 1
ATOM 2060 O O . THR A 1 264 ? -21.189 26.593 1.065 1.00 25.52 264 THR A O 1
ATOM 2063 N N . GLN A 1 265 ? -21.635 27.864 -0.715 1.00 25.17 265 GLN A N 1
ATOM 2064 C CA . GLN A 1 265 ? -21.321 29.168 -0.112 1.00 25.17 265 GLN A CA 1
ATOM 2065 C C . GLN A 1 265 ? -22.114 30.269 -0.825 1.00 25.17 265 GLN A C 1
ATOM 2067 O O . GLN A 1 265 ? -21.658 30.868 -1.793 1.00 25.17 265 GLN A O 1
ATOM 2072 N N . ALA A 1 266 ? -23.319 30.537 -0.321 1.00 26.08 266 ALA A N 1
ATOM 2073 C CA . ALA A 1 266 ? -24.079 31.742 -0.632 1.00 26.08 266 ALA A CA 1
ATOM 2074 C C . ALA A 1 266 ? -24.255 32.537 0.667 1.00 26.08 266 ALA A C 1
ATOM 2076 O O . ALA A 1 266 ? -25.162 32.284 1.459 1.00 26.08 266 ALA A O 1
ATOM 2077 N N . SER A 1 267 ? -23.337 33.469 0.916 1.00 24.42 267 SER A N 1
ATOM 2078 C CA . SER A 1 267 ? -23.435 34.419 2.022 1.00 24.42 267 SER A CA 1
ATOM 2079 C C . SER A 1 267 ? -24.501 35.470 1.711 1.00 24.42 267 SER A C 1
ATOM 2081 O O . SER A 1 267 ? -24.305 36.302 0.826 1.00 24.42 267 SER A O 1
ATOM 2083 N N . VAL A 1 268 ? -25.605 35.458 2.458 1.00 24.86 268 VAL A N 1
ATOM 2084 C CA . VAL A 1 268 ? -26.579 36.557 2.478 1.00 24.86 268 VAL A CA 1
ATOM 2085 C C . VAL A 1 268 ? -26.341 37.373 3.746 1.00 24.86 268 VAL A C 1
ATOM 2087 O O . VAL A 1 268 ? -26.515 36.869 4.855 1.00 24.86 268 VAL A O 1
ATOM 2090 N N . GLU A 1 269 ? -25.922 38.628 3.582 1.00 25.81 269 GLU A N 1
ATOM 2091 C CA . GLU A 1 269 ? -25.870 39.596 4.681 1.00 25.81 269 GLU A CA 1
ATOM 2092 C C . GLU A 1 269 ? -27.289 40.023 5.103 1.00 25.81 269 GLU A C 1
ATOM 2094 O O . GLU A 1 269 ? -28.191 40.096 4.263 1.00 25.81 269 GLU A O 1
ATOM 2099 N N . PRO A 1 270 ? -27.517 40.335 6.389 1.00 29.44 270 PRO A N 1
ATOM 2100 C CA . PRO A 1 270 ? -28.800 40.837 6.853 1.00 29.44 270 PRO A CA 1
ATOM 2101 C C . PRO A 1 270 ? -28.896 42.355 6.662 1.00 29.44 270 PRO A C 1
ATOM 2103 O O . PRO A 1 270 ? -27.987 43.081 7.058 1.00 29.44 270 PRO A O 1
ATOM 2106 N N . ASN A 1 271 ? -30.041 42.857 6.192 1.00 25.03 271 ASN A N 1
ATOM 2107 C CA . ASN A 1 271 ? -30.448 44.224 6.517 1.00 25.03 271 ASN A CA 1
ATOM 2108 C C . ASN A 1 271 ? -31.974 44.413 6.571 1.00 25.03 271 ASN A C 1
ATOM 2110 O O . ASN A 1 271 ? -32.681 44.257 5.582 1.00 25.03 271 ASN A O 1
ATOM 2114 N N . SER A 1 272 ? -32.417 44.763 7.782 1.00 25.19 272 SER A N 1
ATOM 2115 C CA . SER A 1 272 ? -33.386 45.818 8.121 1.00 25.19 272 SER A CA 1
ATOM 2116 C C . SER A 1 272 ? -34.736 45.964 7.388 1.00 25.19 272 SER A C 1
ATOM 2118 O O . SER A 1 272 ? -34.810 46.262 6.203 1.00 25.19 272 SER A O 1
ATOM 2120 N N . GLU A 1 273 ? -35.771 46.036 8.234 1.00 25.92 273 GLU A N 1
ATOM 2121 C CA . GLU A 1 273 ? -36.893 46.993 8.164 1.00 25.92 273 GLU A CA 1
ATOM 2122 C C . GLU A 1 273 ? -38.126 46.727 7.265 1.00 25.92 273 GLU A C 1
ATOM 2124 O O . GLU A 1 273 ? -38.324 47.330 6.217 1.00 25.92 273 GLU A O 1
ATOM 2129 N N . SER A 1 274 ? -39.125 46.121 7.927 1.00 23.80 274 SER A N 1
ATOM 2130 C CA . SER A 1 274 ? -40.387 46.808 8.304 1.00 23.80 274 SER A CA 1
ATOM 2131 C C . SER A 1 274 ? -41.634 46.743 7.390 1.00 23.80 274 SER A C 1
ATOM 2133 O O . SER A 1 274 ? -41.561 46.548 6.185 1.00 23.80 274 SER A O 1
ATOM 2135 N N . ILE A 1 275 ? -42.785 47.001 8.041 1.00 26.36 275 ILE A N 1
ATOM 2136 C CA . ILE A 1 275 ? -44.114 47.379 7.502 1.00 26.36 275 ILE A CA 1
ATOM 2137 C C . ILE A 1 275 ? -45.084 46.224 7.124 1.00 26.36 275 ILE A C 1
ATOM 2139 O O . ILE A 1 275 ? -45.164 45.735 6.003 1.00 26.36 275 ILE A O 1
ATOM 2143 N N . GLU A 1 276 ? -45.912 45.875 8.119 1.00 24.72 276 GLU A N 1
ATOM 2144 C CA . GLU A 1 276 ? -47.315 45.399 8.022 1.00 24.72 276 GLU A CA 1
ATOM 2145 C C . GLU A 1 276 ? -48.243 46.478 7.368 1.00 24.72 276 GLU A C 1
ATOM 2147 O O . GLU A 1 276 ? -47.774 47.609 7.236 1.00 24.72 276 GLU A O 1
ATOM 2152 N N . PRO A 1 277 ? -49.562 46.277 7.070 1.00 38.72 277 PRO A N 1
ATOM 2153 C CA . PRO A 1 277 ? -50.422 45.101 7.312 1.00 38.72 277 PRO A CA 1
ATOM 2154 C C . PRO A 1 277 ? -51.472 44.724 6.221 1.00 38.72 277 PRO A C 1
ATOM 2156 O O . PRO A 1 277 ? -51.869 45.519 5.371 1.00 38.72 277 PRO A O 1
ATOM 2159 N N . GLY A 1 278 ? -52.120 43.563 6.422 1.00 24.97 278 GLY A N 1
ATOM 2160 C CA . GLY A 1 278 ? -53.528 43.314 6.043 1.00 24.97 278 GLY A CA 1
ATOM 2161 C C . GLY A 1 278 ? -53.799 42.642 4.681 1.00 24.97 278 GLY A C 1
ATOM 2162 O O . GLY A 1 278 ? -52.914 42.521 3.852 1.00 24.97 278 GLY A O 1
ATOM 2163 N N . ARG A 1 279 ? -55.027 42.185 4.371 1.00 26.70 279 ARG A N 1
ATOM 2164 C CA . ARG A 1 279 ? -56.218 41.900 5.211 1.00 26.70 279 ARG A CA 1
ATOM 2165 C C . ARG A 1 279 ? -57.285 41.177 4.353 1.00 26.70 279 ARG A C 1
ATOM 2167 O O . ARG A 1 279 ? -57.676 41.739 3.341 1.00 26.70 279 ARG A O 1
ATOM 2174 N N . ARG A 1 280 ? -57.892 40.089 4.866 1.00 26.05 280 ARG A N 1
ATOM 2175 C CA . ARG A 1 280 ? -59.145 39.427 4.384 1.00 26.05 280 ARG A CA 1
ATOM 2176 C C . ARG A 1 280 ? -59.076 38.753 2.989 1.00 26.05 280 ARG A C 1
ATOM 2178 O O . ARG A 1 280 ? -58.506 39.309 2.069 1.00 26.05 280 ARG A O 1
ATOM 2185 N N . GLY A 1 281 ? -59.717 37.604 2.752 1.00 25.86 281 GLY A N 1
ATOM 2186 C CA . GLY A 1 281 ? -60.455 36.700 3.656 1.00 25.86 281 GLY A CA 1
ATOM 2187 C C . GLY A 1 281 ? -61.666 36.033 2.980 1.00 25.86 281 GLY A C 1
ATOM 2188 O O . GLY A 1 281 ? -62.002 36.426 1.869 1.00 25.86 281 GLY A O 1
ATOM 2189 N N . LYS A 1 282 ? -62.359 35.142 3.726 1.00 26.31 282 LYS A N 1
ATOM 2190 C CA . LYS A 1 282 ? -63.623 34.429 3.374 1.00 26.31 282 LYS A CA 1
ATOM 2191 C C . LYS A 1 282 ? -63.464 33.385 2.249 1.00 26.31 282 LYS A C 1
ATOM 2193 O O . LYS A 1 282 ? -62.629 33.568 1.380 1.00 26.31 282 LYS A O 1
ATOM 2198 N N . GLU A 1 283 ? -64.180 32.259 2.183 1.00 27.44 283 GLU A N 1
ATOM 2199 C CA . GLU A 1 283 ? -65.220 31.546 2.974 1.00 27.44 283 GLU A CA 1
ATOM 2200 C C . GLU A 1 283 ? -65.110 30.048 2.545 1.00 27.44 283 GLU A C 1
ATOM 2202 O O . GLU A 1 283 ? -64.521 29.786 1.503 1.00 27.44 283 GLU A O 1
ATOM 2207 N N . GLY A 1 284 ? -65.601 28.991 3.207 1.00 25.36 284 GLY A N 1
ATOM 2208 C CA . GLY A 1 284 ? -66.377 28.783 4.436 1.00 25.36 284 GLY A CA 1
ATOM 2209 C C . GLY A 1 284 ? -66.852 27.303 4.515 1.00 25.36 284 GLY A C 1
ATOM 2210 O O . GLY A 1 284 ? -66.672 26.556 3.560 1.00 25.36 284 GLY A O 1
ATOM 2211 N N . ASN A 1 285 ? -67.502 26.914 5.620 1.00 27.61 285 ASN A N 1
ATOM 2212 C CA . ASN A 1 285 ? -68.332 25.699 5.819 1.00 27.61 285 ASN A CA 1
ATOM 2213 C C . ASN A 1 285 ? -67.708 24.274 5.850 1.00 27.61 285 ASN A C 1
ATOM 2215 O O . ASN A 1 285 ? -67.652 23.541 4.867 1.00 27.61 285 ASN A O 1
ATOM 2219 N N . GLU A 1 286 ? -67.447 23.836 7.087 1.00 26.27 286 GLU A N 1
ATOM 2220 C CA . GLU A 1 286 ? -67.899 22.564 7.706 1.00 26.27 286 GLU A CA 1
ATOM 2221 C C . GLU A 1 286 ? -69.413 22.229 7.494 1.00 26.27 286 GLU A C 1
ATOM 2223 O O . GLU A 1 286 ? -70.145 23.092 7.002 1.00 26.27 286 GLU A O 1
ATOM 2228 N N . PRO A 1 287 ? -69.989 21.121 8.042 1.00 45.38 287 PRO A N 1
ATOM 2229 C CA . PRO A 1 287 ? -69.482 19.750 8.289 1.00 45.38 287 PRO A CA 1
ATOM 2230 C C . PRO A 1 287 ? -70.525 18.645 7.914 1.00 45.38 287 PRO A C 1
ATOM 2232 O O . PRO A 1 287 ? -71.647 18.941 7.510 1.00 45.38 287 PRO A O 1
ATOM 2235 N N . GLY A 1 288 ? -70.237 17.352 8.160 1.00 25.59 288 GLY A N 1
ATOM 2236 C CA . GLY A 1 288 ? -71.291 16.312 8.168 1.00 25.59 288 GLY A CA 1
ATOM 2237 C C . GLY A 1 288 ? -70.843 14.860 8.417 1.00 25.59 288 GLY A C 1
ATOM 2238 O O . GLY A 1 288 ? -70.270 14.227 7.539 1.00 25.59 288 GLY A O 1
ATOM 2239 N N . LYS A 1 289 ? -71.157 14.301 9.598 1.00 27.27 289 LYS A N 1
ATOM 2240 C CA . LYS A 1 289 ? -71.067 12.850 9.914 1.00 27.27 289 LYS A CA 1
ATOM 2241 C C . LYS A 1 289 ? -72.326 12.106 9.438 1.00 27.27 289 LYS A C 1
ATOM 2243 O O . LYS A 1 289 ? -73.368 12.746 9.385 1.00 27.27 289 LYS A O 1
ATOM 2248 N N . ILE A 1 290 ? -72.275 10.768 9.289 1.00 25.86 290 ILE A N 1
ATOM 2249 C CA . ILE A 1 290 ? -73.330 9.805 9.719 1.00 25.86 290 ILE A CA 1
ATOM 2250 C C . ILE A 1 290 ? -72.821 8.336 9.666 1.00 25.86 290 ILE A C 1
ATOM 2252 O O . ILE A 1 290 ? -71.712 8.076 9.207 1.00 25.86 290 ILE A O 1
ATOM 2256 N N . TYR A 1 291 ? -73.579 7.419 10.282 1.00 25.55 291 TYR A N 1
ATOM 2257 C CA . TYR A 1 291 ? -73.204 6.097 10.820 1.00 25.55 291 TYR A CA 1
ATOM 2258 C C . TYR A 1 291 ? -73.354 4.867 9.882 1.00 25.55 291 TYR A C 1
ATOM 2260 O O . TYR A 1 291 ? -74.158 4.876 8.957 1.00 25.55 291 TYR A O 1
ATOM 2268 N N . LEU A 1 292 ? -72.616 3.797 10.244 1.00 25.44 292 LEU A N 1
ATOM 2269 C CA . LEU A 1 292 ? -72.953 2.345 10.333 1.00 25.44 292 LEU A CA 1
ATOM 2270 C C . LEU A 1 292 ? -74.340 1.840 9.844 1.00 25.44 292 LEU A C 1
ATOM 2272 O O . LEU A 1 292 ? -75.346 2.505 10.088 1.00 25.44 292 LEU A O 1
ATOM 2276 N N . PRO A 1 293 ? -74.435 0.594 9.304 1.00 33.56 293 PRO A N 1
ATOM 2277 C CA . PRO A 1 293 ? -74.588 -0.603 10.169 1.00 33.56 293 PRO A CA 1
ATOM 2278 C C . PRO A 1 293 ? -73.933 -1.920 9.673 1.00 33.56 293 PRO A C 1
ATOM 2280 O O . PRO A 1 293 ? -73.373 -1.990 8.584 1.00 33.56 293 PRO A O 1
ATOM 2283 N N . ALA A 1 294 ? -74.040 -2.981 10.489 1.00 28.36 294 ALA A N 1
ATOM 2284 C CA . ALA A 1 294 ? -73.605 -4.356 10.199 1.00 28.36 294 ALA A CA 1
ATOM 2285 C C . ALA A 1 294 ? -74.692 -5.393 10.571 1.00 28.36 294 ALA A C 1
ATOM 2287 O O . ALA A 1 294 ? -75.315 -5.248 11.622 1.00 28.36 294 ALA A O 1
ATOM 2288 N N . ILE A 1 295 ? -74.890 -6.420 9.727 1.00 28.08 295 ILE A N 1
ATOM 2289 C CA . ILE A 1 295 ? -75.743 -7.633 9.871 1.00 28.08 295 ILE A CA 1
ATOM 2290 C C . ILE A 1 295 ? -75.214 -8.666 8.837 1.00 28.08 295 ILE A C 1
ATOM 2292 O O . ILE A 1 295 ? -74.763 -8.227 7.782 1.00 28.08 295 ILE A O 1
ATOM 2296 N N . ASP A 1 296 ? -75.330 -9.997 8.928 1.00 27.03 296 ASP A N 1
ATOM 2297 C CA . ASP A 1 296 ? -75.083 -11.029 9.967 1.00 27.03 296 ASP A CA 1
ATOM 2298 C C . ASP A 1 296 ? -75.130 -12.409 9.239 1.00 27.03 296 ASP A C 1
ATOM 2300 O O . ASP A 1 296 ? -75.616 -12.479 8.108 1.00 27.03 296 ASP A O 1
ATOM 2304 N N . GLY A 1 297 ? -74.657 -13.513 9.838 1.00 25.31 297 GLY A N 1
ATOM 2305 C CA . GLY A 1 297 ? -74.831 -14.856 9.254 1.00 25.31 297 GLY A CA 1
ATOM 2306 C C . GLY A 1 297 ? -73.926 -15.962 9.815 1.00 25.31 297 GLY A C 1
ATOM 2307 O O . GLY A 1 297 ? -72.734 -16.016 9.526 1.00 25.31 297 GLY A O 1
ATOM 2308 N N . ARG A 1 298 ? -74.510 -16.896 10.579 1.00 24.55 298 ARG A N 1
ATOM 2309 C CA . ARG A 1 298 ? -73.862 -18.103 11.146 1.00 24.55 298 ARG A CA 1
ATOM 2310 C C . ARG A 1 298 ? -74.197 -19.394 10.367 1.00 24.55 298 ARG A C 1
ATOM 2312 O O . ARG A 1 298 ? -75.122 -19.409 9.565 1.00 24.55 298 ARG A O 1
ATOM 2319 N N . LEU A 1 299 ? -73.559 -20.491 10.816 1.00 25.75 299 LEU A N 1
ATOM 2320 C CA . LEU A 1 299 ? -73.839 -21.928 10.581 1.00 25.75 299 LEU A CA 1
ATOM 2321 C C . LEU A 1 299 ? -73.211 -22.523 9.289 1.00 25.75 299 LEU A C 1
ATOM 2323 O O . LEU A 1 299 ? -73.103 -21.832 8.289 1.00 25.75 299 LEU A O 1
ATOM 2327 N N . GLN A 1 300 ? -72.738 -23.785 9.246 1.00 24.70 300 GLN A N 1
ATOM 2328 C CA . GLN A 1 300 ? -72.783 -24.863 10.255 1.00 24.70 300 GLN A CA 1
ATOM 2329 C C . GLN A 1 300 ? -71.575 -25.831 10.206 1.00 24.70 300 GLN A C 1
ATOM 2331 O O . GLN A 1 300 ? -70.773 -25.831 9.280 1.00 24.70 300 GLN A O 1
ATOM 2336 N N . ILE A 1 301 ? -71.485 -26.665 11.245 1.00 25.22 301 ILE A N 1
ATOM 2337 C CA . ILE A 1 301 ? -70.492 -27.718 11.511 1.00 25.22 301 ILE A CA 1
ATOM 2338 C C . ILE A 1 301 ? -70.770 -28.986 10.681 1.00 25.22 301 ILE A C 1
ATOM 2340 O O . ILE A 1 301 ? -71.928 -29.370 10.531 1.00 25.22 301 ILE A O 1
ATOM 2344 N N . SER A 1 302 ? -69.721 -29.717 10.283 1.00 21.95 302 SER A N 1
ATOM 2345 C CA . SER A 1 302 ? -69.782 -31.178 10.100 1.00 21.95 302 SER A CA 1
ATOM 2346 C C . SER A 1 302 ? -68.430 -31.826 10.421 1.00 21.95 302 SER A C 1
ATOM 2348 O O . SER A 1 302 ? -67.380 -31.302 10.053 1.00 21.95 302 SER A O 1
ATOM 2350 N N . THR A 1 303 ? -68.449 -32.945 11.145 1.00 23.22 303 THR A N 1
ATOM 2351 C CA . THR A 1 303 ? -67.278 -33.562 11.788 1.00 23.22 303 THR A CA 1
ATOM 2352 C C . THR A 1 303 ? -67.159 -35.058 11.481 1.00 23.22 303 THR A C 1
ATOM 2354 O O . THR A 1 303 ? -68.085 -35.799 11.800 1.00 23.22 303 THR A O 1
ATOM 2357 N N . THR A 1 304 ? -65.943 -35.506 11.116 1.00 23.36 304 THR A N 1
ATOM 2358 C CA . THR A 1 304 ? -65.312 -36.794 11.540 1.00 23.36 304 THR A CA 1
ATOM 2359 C C . THR A 1 304 ? -65.923 -38.138 11.040 1.00 23.36 304 THR A C 1
ATOM 2361 O O . THR A 1 304 ? -67.016 -38.130 10.488 1.00 23.36 304 THR A O 1
ATOM 2364 N N . PRO A 1 305 ? -65.314 -39.326 11.305 1.00 46.28 305 PRO A N 1
ATOM 2365 C CA . PRO A 1 305 ? -63.903 -39.749 11.122 1.00 46.28 305 PRO A CA 1
ATOM 2366 C C . PRO A 1 305 ? -63.767 -41.209 10.553 1.00 46.28 305 PRO A C 1
ATOM 2368 O O . PRO A 1 305 ? -64.679 -41.714 9.911 1.00 46.28 305 PRO A O 1
ATOM 2371 N N . VAL A 1 306 ? -62.666 -41.910 10.914 1.00 24.62 306 VAL A N 1
ATOM 2372 C CA . VAL A 1 306 ? -62.346 -43.365 10.789 1.00 24.62 306 VAL A CA 1
ATOM 2373 C C . VAL A 1 306 ? -61.705 -43.797 9.448 1.00 24.62 306 VAL A C 1
ATOM 2375 O O . VAL A 1 306 ? -62.205 -43.454 8.390 1.00 24.62 306 VAL A O 1
ATOM 2378 N N . GLY A 1 307 ? -60.608 -44.576 9.400 1.00 24.42 307 GLY A N 1
ATOM 2379 C CA . GLY A 1 307 ? -59.695 -44.995 10.476 1.00 24.42 307 GLY A CA 1
ATOM 2380 C C . GLY A 1 307 ? -58.705 -46.130 10.111 1.00 24.42 307 GLY A C 1
ATOM 2381 O O . GLY A 1 307 ? -59.023 -47.021 9.337 1.00 24.42 307 GLY A O 1
ATOM 2382 N N . LEU A 1 308 ? -57.538 -46.101 10.775 1.00 23.25 308 LEU A N 1
ATOM 2383 C CA . LEU A 1 308 ? -56.805 -47.237 11.383 1.00 23.25 308 LEU A CA 1
ATOM 2384 C C . LEU A 1 308 ? -56.302 -48.448 10.555 1.00 23.25 308 LEU A C 1
ATOM 2386 O O . LEU A 1 308 ? -57.012 -49.433 10.368 1.00 23.25 308 LEU A O 1
ATOM 2390 N N . ARG A 1 309 ? -54.978 -48.472 10.318 1.00 23.94 309 ARG A N 1
ATOM 2391 C CA . ARG A 1 309 ? -53.985 -49.460 10.841 1.00 23.94 309 ARG A CA 1
ATOM 2392 C C . ARG A 1 309 ? -52.599 -49.058 10.312 1.00 23.94 309 ARG A C 1
ATOM 2394 O O . ARG A 1 309 ? -52.438 -48.958 9.106 1.00 23.94 309 ARG A O 1
ATOM 2401 N N . SER A 1 310 ? -51.588 -48.662 11.086 1.00 23.56 310 SER A N 1
ATOM 2402 C CA . SER A 1 310 ? -51.004 -49.178 12.338 1.00 23.56 310 SER A CA 1
ATOM 2403 C C . SER A 1 310 ? -50.284 -50.528 12.204 1.00 23.56 310 SER A C 1
ATOM 2405 O O . SER A 1 310 ? -50.901 -51.592 12.145 1.00 23.56 310 SER A O 1
ATOM 2407 N N . LYS A 1 311 ? -48.950 -50.457 12.263 1.00 23.88 311 LYS A N 1
ATOM 2408 C CA . LYS A 1 311 ? -48.146 -51.291 13.159 1.00 23.88 311 LYS A CA 1
ATOM 2409 C C . LYS A 1 311 ? -46.863 -50.557 13.552 1.00 23.88 311 LYS A C 1
ATOM 2411 O O . LYS A 1 311 ? -46.154 -50.056 12.682 1.00 23.88 311 LYS A O 1
ATOM 2416 N N . GLU A 1 312 ? -46.609 -50.489 14.858 1.00 26.23 312 GLU A N 1
ATOM 2417 C CA . GLU A 1 312 ? -45.284 -50.230 15.432 1.00 26.23 312 GLU A CA 1
ATOM 2418 C C . GLU A 1 312 ? -44.294 -51.348 15.002 1.00 26.23 312 GLU A C 1
ATOM 2420 O O . GLU A 1 312 ? -44.694 -52.316 14.354 1.00 26.23 312 GLU A O 1
ATOM 2425 N N . GLU A 1 313 ? -42.981 -51.312 15.233 1.00 27.86 313 GLU A N 1
ATOM 2426 C CA . GLU A 1 313 ? -42.188 -50.936 16.419 1.00 27.86 313 GLU A CA 1
ATOM 2427 C C . GLU A 1 313 ? -40.711 -50.936 15.923 1.00 27.86 313 GLU A C 1
ATOM 2429 O O . GLU A 1 313 ? -40.381 -51.682 15.006 1.00 27.86 313 GLU A O 1
ATOM 2434 N N . THR A 1 314 ? -39.749 -50.111 16.343 1.00 27.06 314 THR A N 1
ATOM 2435 C CA . THR A 1 314 ? -39.202 -49.877 17.689 1.00 27.06 314 THR A CA 1
ATOM 2436 C C . THR A 1 314 ? -38.278 -48.639 17.644 1.00 27.06 314 THR A C 1
ATOM 2438 O O . THR A 1 314 ? -37.734 -48.299 16.594 1.00 27.06 314 THR A O 1
ATOM 2441 N N . LYS A 1 315 ? -38.026 -47.987 18.788 1.00 37.41 315 LYS A N 1
ATOM 2442 C CA . LYS A 1 315 ? -36.841 -47.126 18.995 1.00 37.41 315 LYS A CA 1
ATOM 2443 C C . LYS A 1 315 ? -35.960 -47.752 20.074 1.00 37.41 315 LYS A C 1
ATOM 2445 O O . LYS A 1 315 ? -36.495 -48.273 21.051 1.00 37.41 315 LYS A O 1
ATOM 2450 N N . PRO A 1 316 ? -34.639 -47.572 19.977 1.00 31.22 316 PRO A N 1
ATOM 2451 C CA . PRO A 1 316 ? -33.940 -47.000 21.125 1.00 31.22 316 PRO A CA 1
ATOM 2452 C C . PRO A 1 316 ? -33.156 -45.731 20.759 1.00 31.22 316 PRO A C 1
ATOM 2454 O O . PRO A 1 316 ? -32.820 -45.479 19.603 1.00 31.22 316 PRO A O 1
ATOM 2457 N N . LEU A 1 317 ? -32.879 -44.913 21.778 1.00 40.22 317 LEU A N 1
ATOM 2458 C CA . LEU A 1 317 ? -31.851 -43.875 21.705 1.00 40.22 317 LEU A CA 1
ATOM 2459 C C . LEU A 1 317 ? -30.452 -44.519 21.618 1.00 40.22 317 LEU A C 1
ATOM 2461 O O . LEU A 1 317 ? -30.289 -45.694 21.928 1.00 40.22 317 LEU A O 1
ATOM 2465 N N . LEU A 1 318 ? -29.460 -43.679 21.298 1.00 28.06 318 LEU A N 1
ATOM 2466 C CA . LEU A 1 318 ? -28.071 -43.988 20.924 1.00 28.06 318 LEU A CA 1
ATOM 2467 C C . LEU A 1 318 ? -27.939 -44.493 19.465 1.00 28.06 318 LEU A C 1
ATOM 2469 O O . LEU A 1 318 ? -28.415 -45.586 19.180 1.00 28.06 318 LEU A O 1
ATOM 2473 N N . PRO A 1 319 ? -27.227 -43.787 18.552 1.00 34.91 319 PRO A N 1
ATOM 2474 C CA . PRO A 1 319 ? -26.541 -42.503 18.716 1.00 34.91 319 PRO A CA 1
ATOM 2475 C C . PRO A 1 319 ? -26.923 -41.449 17.656 1.00 34.91 319 PRO A C 1
ATOM 2477 O O . PRO A 1 319 ? -26.458 -41.473 16.517 1.00 34.91 319 PRO A O 1
ATOM 2480 N N . LEU A 1 320 ? -27.523 -40.352 18.140 1.00 40.47 320 LEU A N 1
ATOM 2481 C CA . LEU A 1 320 ? -27.386 -39.006 17.550 1.00 40.47 320 LEU A CA 1
ATOM 2482 C C . LEU A 1 320 ? -25.909 -38.511 17.544 1.00 40.47 320 LEU A C 1
ATOM 2484 O O . LEU A 1 320 ? -25.632 -37.378 17.186 1.00 40.47 320 LEU A O 1
ATOM 2488 N N . LEU A 1 321 ? -24.968 -39.373 17.950 1.00 45.38 321 LEU A N 1
ATOM 2489 C CA . LEU A 1 321 ? -23.517 -39.205 18.024 1.00 45.38 321 LEU A CA 1
ATOM 2490 C C . LEU A 1 321 ? -22.761 -39.920 16.878 1.00 45.38 321 LEU A C 1
ATOM 2492 O O . LEU A 1 321 ? -21.537 -39.851 16.853 1.00 45.38 321 LEU A O 1
ATOM 2496 N N . PHE A 1 322 ? -23.446 -40.610 15.947 1.00 36.84 322 PHE A N 1
ATOM 2497 C CA . PHE A 1 322 ? -22.799 -41.308 14.810 1.00 36.84 322 PHE A CA 1
ATOM 2498 C C . PHE A 1 322 ? -23.100 -40.729 13.417 1.00 36.84 322 PHE A C 1
ATOM 2500 O O . PHE A 1 322 ? -22.332 -40.963 12.492 1.00 36.84 322 PHE A O 1
ATOM 2507 N N . PHE A 1 323 ? -24.178 -39.951 13.255 1.00 35.66 323 PHE A N 1
ATOM 2508 C CA . PHE A 1 323 ? -24.464 -39.244 11.994 1.00 35.66 323 PHE A CA 1
ATOM 2509 C C . PHE A 1 323 ? -24.204 -37.737 12.072 1.00 35.66 323 PHE A C 1
ATOM 2511 O O . PHE A 1 323 ? -23.646 -37.184 11.127 1.00 35.66 323 PHE A O 1
ATOM 2518 N N . LEU A 1 324 ? -24.448 -37.093 13.224 1.00 41.34 324 LEU A N 1
ATOM 2519 C CA . LEU A 1 324 ? -23.908 -35.751 13.489 1.00 41.34 324 LEU A CA 1
ATOM 2520 C C . LEU A 1 324 ? -22.375 -35.742 13.595 1.00 41.34 324 LEU A C 1
ATOM 2522 O O . LEU A 1 324 ? -21.785 -34.678 13.488 1.00 41.34 324 LEU A O 1
ATOM 2526 N N . SER A 1 325 ? -21.717 -36.897 13.739 1.00 45.91 325 SER A N 1
ATOM 2527 C CA . SER A 1 325 ? -20.257 -37.020 13.624 1.00 45.91 325 SER A CA 1
ATOM 2528 C C . SER A 1 325 ? -19.770 -37.376 12.215 1.00 45.91 325 SER A C 1
ATOM 2530 O O . SER A 1 325 ? -18.565 -37.378 12.005 1.00 45.91 325 SER A O 1
ATOM 2532 N N . PHE A 1 326 ? -20.659 -37.621 11.240 1.00 38.31 326 PHE A N 1
ATOM 2533 C CA . PHE A 1 326 ? -20.275 -37.910 9.848 1.00 38.31 326 PHE A CA 1
ATOM 2534 C C . PHE A 1 326 ? -20.535 -36.722 8.906 1.00 38.31 326 PHE A C 1
ATOM 2536 O O . PHE A 1 326 ? -19.688 -36.396 8.077 1.00 38.31 326 PHE A O 1
ATOM 2543 N N . SER A 1 327 ? -21.641 -35.988 9.087 1.00 39.84 327 SER A N 1
ATOM 2544 C CA . SER A 1 327 ? -21.851 -34.704 8.395 1.00 39.84 327 SER A CA 1
ATOM 2545 C C . SER A 1 327 ? -20.997 -33.573 8.984 1.00 39.84 327 SER A C 1
ATOM 2547 O O . SER A 1 327 ? -20.487 -32.749 8.227 1.00 39.84 327 SER A O 1
ATOM 2549 N N . ALA A 1 328 ? -20.730 -33.581 10.298 1.00 41.78 328 ALA A N 1
ATOM 2550 C CA . ALA A 1 328 ? -19.700 -32.713 10.874 1.00 41.78 328 ALA A CA 1
ATOM 2551 C C . ALA A 1 328 ? -18.283 -33.103 10.420 1.00 41.78 328 ALA A C 1
ATOM 2553 O O . ALA A 1 328 ? -17.435 -32.223 10.339 1.00 41.78 328 ALA A O 1
ATOM 2554 N N . LEU A 1 329 ? -18.024 -34.370 10.057 1.00 41.50 329 LEU A N 1
ATOM 2555 C CA . LEU A 1 329 ? -16.739 -34.777 9.471 1.00 41.50 329 LEU A CA 1
ATOM 2556 C C . LEU A 1 329 ? -16.528 -34.135 8.094 1.00 41.50 329 LEU A C 1
ATOM 2558 O O . LEU A 1 329 ? -15.458 -33.601 7.829 1.00 41.50 329 LEU A O 1
ATOM 2562 N N . LEU A 1 330 ? -17.557 -34.131 7.240 1.00 38.34 330 LEU A N 1
ATOM 2563 C CA . LEU A 1 330 ? -17.511 -33.484 5.921 1.00 38.34 330 LEU A CA 1
ATOM 2564 C C . LEU A 1 330 ? -17.313 -31.961 6.005 1.00 38.34 330 LEU A C 1
ATOM 2566 O O . LEU A 1 330 ? -16.630 -31.393 5.157 1.00 38.34 330 LEU A O 1
ATOM 2570 N N . LEU A 1 331 ? -17.833 -31.311 7.051 1.00 38.50 331 LEU A N 1
ATOM 2571 C CA . LEU A 1 331 ? -17.559 -29.896 7.324 1.00 38.50 331 LEU A CA 1
ATOM 2572 C C . LEU A 1 331 ? -16.185 -29.673 7.988 1.00 38.50 331 LEU A C 1
ATOM 2574 O O . LEU A 1 331 ? -15.536 -28.668 7.703 1.00 38.50 331 LEU A O 1
ATOM 2578 N N . PHE A 1 332 ? -15.666 -30.633 8.762 1.00 33.41 332 PHE A N 1
ATOM 2579 C CA . PHE A 1 332 ? -14.266 -30.627 9.213 1.00 33.41 332 PHE A CA 1
ATOM 2580 C C . PHE A 1 332 ? -13.285 -30.744 8.031 1.00 33.41 332 PHE A C 1
ATOM 2582 O O . PHE A 1 332 ? -12.267 -30.051 8.004 1.00 33.41 332 PHE A O 1
ATOM 2589 N N . PHE A 1 333 ? -13.630 -31.540 7.011 1.00 30.34 333 PHE A N 1
ATOM 2590 C CA . PHE A 1 333 ? -12.848 -31.705 5.779 1.00 30.34 333 PHE A CA 1
ATOM 2591 C C . PHE A 1 333 ? -12.874 -30.499 4.822 1.00 30.34 333 PHE A C 1
ATOM 2593 O O . PHE A 1 333 ? -12.049 -30.459 3.913 1.00 30.34 333 PHE A O 1
ATOM 2600 N N . TYR A 1 334 ? -13.753 -29.509 5.025 1.00 33.25 334 TYR A N 1
ATOM 2601 C CA . TYR A 1 334 ? -13.789 -28.278 4.214 1.00 33.25 334 TYR A CA 1
ATOM 2602 C C . TYR A 1 334 ? -13.435 -26.9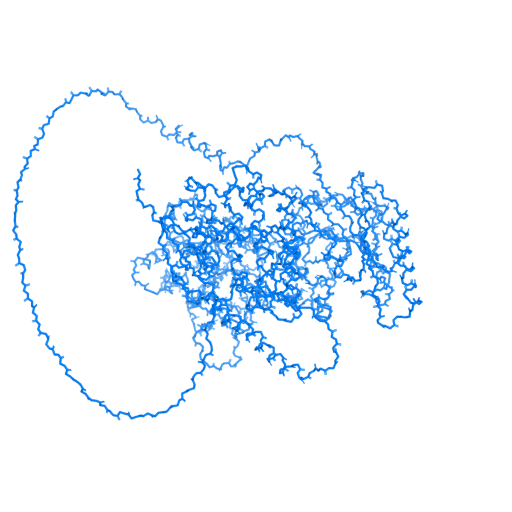90 4.978 1.00 33.25 334 TYR A C 1
ATOM 2604 O O . TYR A 1 334 ? -13.372 -25.925 4.359 1.00 33.25 334 TYR A O 1
ATOM 2612 N N . HIS A 1 335 ? -13.191 -27.053 6.296 1.00 37.62 335 HIS A N 1
ATOM 2613 C CA . HIS A 1 335 ? -12.888 -25.849 7.083 1.00 37.62 335 HIS A CA 1
ATOM 2614 C C . HIS A 1 335 ? -11.808 -25.960 8.172 1.00 37.62 335 HIS A C 1
ATOM 2616 O O . HIS A 1 335 ? -11.508 -24.944 8.794 1.00 37.62 335 HIS A O 1
ATOM 2622 N N . SER A 1 336 ? -11.169 -27.116 8.413 1.00 27.50 336 SER A N 1
ATOM 2623 C CA . SER A 1 336 ? -9.987 -27.181 9.305 1.00 27.50 336 SER A CA 1
ATOM 2624 C C . SER A 1 336 ? -9.042 -28.361 9.035 1.00 27.50 336 SER A C 1
ATOM 2626 O O . SER A 1 336 ? -8.930 -29.296 9.825 1.00 27.50 336 SER A O 1
ATOM 2628 N N . SER A 1 337 ? -8.300 -28.277 7.929 1.00 25.12 337 SER A N 1
ATOM 2629 C CA . SER A 1 337 ? -6.951 -28.844 7.724 1.00 25.12 337 SER A CA 1
ATOM 2630 C C . SER A 1 337 ? -6.396 -28.200 6.444 1.00 25.12 337 SER A C 1
ATOM 2632 O O . SER A 1 337 ? -6.979 -28.370 5.385 1.00 25.12 337 SER A O 1
ATOM 2634 N N . SER A 1 338 ? -5.322 -27.407 6.433 1.00 33.72 338 SER A N 1
ATOM 2635 C CA . SER A 1 338 ? -4.140 -27.425 7.306 1.00 33.72 338 SER A CA 1
ATOM 2636 C C . SER A 1 338 ? -3.493 -28.804 7.421 1.00 33.72 338 SER A C 1
ATOM 2638 O O . SER A 1 338 ? -3.078 -29.202 8.503 1.00 33.72 338 SER A O 1
ATOM 2640 N N . SER A 1 339 ? -3.391 -29.522 6.297 1.00 35.78 339 SER A N 1
ATOM 2641 C CA . SER A 1 339 ? -2.152 -30.182 5.840 1.00 35.78 339 SER A CA 1
ATOM 2642 C C . SER A 1 339 ? -2.389 -30.978 4.557 1.00 35.78 339 SER A C 1
ATOM 2644 O O . SER A 1 339 ? -3.458 -31.541 4.350 1.00 35.78 339 SER A O 1
ATOM 2646 N N . SER A 1 340 ? -1.355 -31.053 3.717 1.00 29.94 340 SER A N 1
ATOM 2647 C CA . SER A 1 340 ? -1.272 -31.945 2.555 1.00 29.94 340 SER A CA 1
ATOM 2648 C C . SER A 1 340 ? -2.454 -31.904 1.574 1.00 29.94 340 SER A C 1
ATOM 2650 O O . SER A 1 340 ? -3.085 -32.923 1.294 1.00 29.94 340 SER A O 1
ATOM 2652 N N . LEU A 1 341 ? -2.574 -30.786 0.849 1.00 28.77 341 LEU A N 1
ATOM 2653 C CA . LEU A 1 341 ? -2.501 -30.984 -0.598 1.00 28.77 341 LEU A CA 1
ATOM 2654 C C . LEU A 1 341 ? -1.179 -31.718 -0.833 1.00 28.77 341 LEU A C 1
ATOM 2656 O O . LEU A 1 341 ? -0.120 -31.220 -0.438 1.00 28.77 341 LEU A O 1
ATOM 2660 N N . LEU A 1 342 ? -1.237 -32.900 -1.442 1.00 29.83 342 LEU A N 1
ATOM 2661 C CA . LEU A 1 342 ? -0.078 -33.419 -2.143 1.00 29.83 342 LEU A CA 1
ATOM 2662 C C . LEU A 1 342 ? 0.231 -32.411 -3.258 1.00 29.83 342 LEU A C 1
ATOM 2664 O O . LEU A 1 342 ? -0.154 -32.588 -4.411 1.00 29.83 342 LEU A O 1
ATOM 2668 N N . LEU A 1 343 ? 1.034 -31.394 -2.911 1.00 30.06 343 LEU A N 1
ATOM 2669 C CA . LEU A 1 343 ? 2.254 -31.179 -3.669 1.00 30.06 343 LEU A CA 1
ATOM 2670 C C . LEU A 1 343 ? 2.735 -32.581 -4.026 1.00 30.06 343 LEU A C 1
ATOM 2672 O O . LEU A 1 343 ? 3.071 -33.369 -3.136 1.00 30.06 343 LEU A O 1
ATOM 2676 N N . SER A 1 344 ? 2.780 -32.895 -5.319 1.00 28.86 344 SER A N 1
ATOM 2677 C CA . SER A 1 344 ? 3.776 -33.858 -5.748 1.00 28.86 344 SER A CA 1
ATOM 2678 C C . SER A 1 344 ? 5.065 -33.391 -5.089 1.00 28.86 344 SER A C 1
ATOM 2680 O O . SER A 1 344 ? 5.461 -32.238 -5.300 1.00 28.86 344 SER A O 1
ATOM 2682 N N . SER A 1 345 ? 5.694 -34.230 -4.275 1.00 32.81 345 SER A N 1
ATOM 2683 C CA . SER A 1 345 ? 6.990 -33.916 -3.696 1.00 32.81 345 SER A CA 1
ATOM 2684 C C . SER A 1 345 ? 8.069 -34.022 -4.780 1.00 32.81 345 SER A C 1
ATOM 2686 O O . SER A 1 345 ? 9.071 -34.710 -4.626 1.00 32.81 345 SER A O 1
ATOM 2688 N N . SER A 1 346 ? 7.924 -33.205 -5.827 1.00 34.31 346 SER A N 1
ATOM 2689 C CA . SER A 1 346 ? 8.912 -32.178 -6.130 1.00 34.31 346 SER A CA 1
ATOM 2690 C C . SER A 1 346 ? 9.172 -31.331 -4.874 1.00 34.31 346 SER A C 1
ATOM 2692 O O . SER A 1 346 ? 8.957 -30.119 -4.837 1.00 34.31 346 SER A O 1
ATOM 2694 N N . SER A 1 347 ? 9.749 -31.978 -3.861 1.00 35.22 347 SER A N 1
ATOM 2695 C CA . SER A 1 347 ? 10.791 -31.377 -3.057 1.00 35.22 347 SER A CA 1
ATOM 2696 C C . SER A 1 347 ? 11.956 -31.098 -4.007 1.00 35.22 347 SER A C 1
ATOM 2698 O O . SER A 1 347 ? 12.955 -31.813 -4.013 1.00 35.22 347 SER A O 1
ATOM 2700 N N . ASN A 1 348 ? 11.805 -30.069 -4.845 1.00 36.72 348 ASN A N 1
ATOM 2701 C CA . ASN A 1 348 ? 12.945 -29.260 -5.224 1.00 36.72 348 ASN A CA 1
ATOM 2702 C C . ASN A 1 348 ? 13.376 -28.617 -3.902 1.00 36.72 348 ASN A C 1
ATOM 2704 O O . ASN A 1 348 ? 12.617 -27.799 -3.382 1.00 36.72 348 ASN A O 1
ATOM 2708 N N . PRO A 1 349 ? 14.524 -28.995 -3.307 1.00 50.00 349 PRO A N 1
ATOM 2709 C CA . PRO A 1 349 ? 14.895 -28.511 -1.974 1.00 50.00 349 PRO A CA 1
ATOM 2710 C C . PRO A 1 349 ? 15.174 -27.001 -1.950 1.00 50.00 349 PRO A C 1
ATOM 2712 O O . PRO A 1 349 ? 15.312 -26.416 -0.884 1.00 50.00 349 PRO A O 1
ATOM 2715 N N . ASN A 1 350 ? 15.246 -26.391 -3.137 1.00 60.69 350 ASN A N 1
ATOM 2716 C CA . ASN A 1 350 ? 15.410 -24.971 -3.375 1.00 60.69 350 ASN A CA 1
ATOM 2717 C C . ASN A 1 350 ? 14.218 -24.476 -4.221 1.00 60.69 350 ASN A C 1
ATOM 2719 O O . ASN A 1 350 ? 14.097 -24.917 -5.373 1.00 60.69 350 ASN A O 1
ATOM 2723 N N . PRO A 1 351 ? 13.354 -23.574 -3.715 1.00 77.50 351 PRO A N 1
ATOM 2724 C CA . PRO A 1 351 ? 12.427 -22.836 -4.569 1.00 77.50 351 PRO A CA 1
ATOM 2725 C C . PRO A 1 351 ? 13.222 -22.057 -5.624 1.00 77.50 351 PRO A C 1
ATOM 2727 O O . PRO A 1 351 ? 14.291 -21.509 -5.340 1.00 77.50 351 PRO A O 1
ATOM 2730 N N . ARG A 1 352 ? 12.729 -22.052 -6.865 1.00 87.12 352 ARG A N 1
ATOM 2731 C CA . ARG A 1 352 ? 13.388 -21.371 -7.984 1.00 87.12 352 ARG A CA 1
ATOM 2732 C C . ARG A 1 352 ? 12.824 -19.967 -8.123 1.00 87.12 352 ARG A C 1
ATOM 2734 O O . ARG A 1 352 ? 11.658 -19.820 -8.463 1.00 87.12 352 ARG A O 1
ATOM 2741 N N . PHE A 1 353 ? 13.683 -18.976 -7.928 1.00 95.38 353 PHE A N 1
ATOM 2742 C CA . PHE A 1 353 ? 13.384 -17.568 -8.152 1.00 95.38 353 PHE A CA 1
ATOM 2743 C C . PHE A 1 353 ? 14.276 -16.986 -9.250 1.00 95.38 353 PHE A C 1
ATOM 2745 O O . PHE A 1 353 ? 15.370 -17.488 -9.518 1.00 95.38 353 PHE A O 1
ATOM 2752 N N . THR A 1 354 ? 13.813 -15.907 -9.872 1.00 97.00 354 THR A N 1
ATOM 2753 C CA . THR A 1 354 ? 14.581 -15.113 -10.832 1.00 97.00 354 THR A CA 1
ATOM 2754 C C . THR A 1 354 ? 15.263 -13.970 -10.090 1.00 97.00 354 THR A C 1
ATOM 2756 O O . THR A 1 354 ? 14.605 -13.199 -9.396 1.00 97.00 354 THR A O 1
ATOM 2759 N N . PHE A 1 355 ? 16.582 -13.840 -10.239 1.00 98.12 355 PHE A N 1
ATOM 2760 C CA . PHE A 1 355 ? 17.348 -12.734 -9.662 1.00 98.12 355 PHE A CA 1
ATOM 2761 C C . PHE A 1 355 ? 17.882 -11.834 -10.776 1.00 98.12 355 PHE A C 1
ATOM 2763 O O . PHE A 1 355 ? 18.587 -12.298 -11.679 1.00 98.12 355 PHE A O 1
ATOM 2770 N N . ILE A 1 356 ? 17.552 -10.544 -10.703 1.00 98.56 356 ILE A N 1
ATOM 2771 C CA . ILE A 1 356 ? 17.904 -9.549 -11.715 1.00 98.56 356 ILE A CA 1
ATOM 2772 C C . ILE A 1 356 ? 18.724 -8.432 -11.074 1.00 98.56 356 ILE A C 1
ATOM 2774 O O . ILE A 1 356 ? 18.242 -7.693 -10.219 1.00 98.56 356 ILE A O 1
ATOM 2778 N N . ILE A 1 357 ? 19.960 -8.262 -11.529 1.00 98.75 357 ILE A N 1
ATOM 2779 C CA . ILE A 1 357 ? 20.784 -7.104 -11.189 1.00 98.75 357 ILE A CA 1
ATOM 2780 C C . ILE A 1 357 ? 20.333 -5.935 -12.070 1.00 98.75 357 ILE A C 1
ATOM 2782 O O . ILE A 1 357 ? 20.325 -6.049 -13.298 1.00 98.75 357 ILE A O 1
ATOM 2786 N N . LYS A 1 358 ? 19.966 -4.812 -11.451 1.00 98.44 358 LYS A N 1
ATOM 2787 C CA . LYS A 1 358 ? 19.625 -3.553 -12.124 1.00 98.44 358 LYS A CA 1
ATOM 2788 C C . LYS A 1 358 ? 20.756 -2.557 -11.882 1.00 98.44 358 LYS A C 1
ATOM 2790 O O . LYS A 1 358 ? 20.872 -2.021 -10.783 1.00 98.44 358 LYS A O 1
ATOM 2795 N N . LEU A 1 359 ? 21.603 -2.343 -12.885 1.00 98.31 359 LEU A N 1
ATOM 2796 C CA . LEU A 1 359 ? 22.734 -1.421 -12.809 1.00 98.31 359 LEU A CA 1
ATOM 2797 C C . LEU A 1 359 ? 22.377 -0.079 -13.444 1.00 98.31 359 LEU A C 1
ATOM 2799 O O . LEU A 1 359 ? 22.135 -0.022 -14.645 1.00 98.31 359 LEU A O 1
ATOM 2803 N N . LEU A 1 360 ? 22.375 0.981 -12.642 1.00 97.50 360 LEU A N 1
ATOM 2804 C CA . LEU A 1 360 ? 22.104 2.357 -13.055 1.00 97.50 360 LEU A CA 1
ATOM 2805 C C . LEU A 1 360 ? 23.424 3.082 -13.353 1.00 97.50 360 LEU A C 1
ATOM 2807 O O . LEU A 1 360 ? 24.327 3.090 -12.511 1.00 97.50 360 LEU A O 1
ATOM 2811 N N . THR A 1 361 ? 23.558 3.687 -14.534 1.00 96.50 361 THR A N 1
ATOM 2812 C CA . THR A 1 361 ? 24.767 4.426 -14.930 1.00 96.50 361 THR A CA 1
ATOM 2813 C C . THR A 1 361 ? 24.463 5.594 -15.867 1.00 96.50 361 THR A C 1
ATOM 2815 O O . THR A 1 361 ? 23.442 5.614 -16.557 1.00 96.50 361 THR A O 1
ATOM 2818 N N . PHE A 1 362 ? 25.359 6.583 -15.882 1.00 94.81 362 PHE A N 1
ATOM 2819 C CA . PHE A 1 362 ? 25.232 7.767 -16.731 1.00 94.81 362 PHE A CA 1
ATOM 2820 C C . PHE A 1 362 ? 26.533 8.107 -17.478 1.00 94.81 362 PHE A C 1
ATOM 2822 O O . PHE A 1 362 ? 26.694 7.684 -18.617 1.00 94.81 362 PHE A O 1
ATOM 2829 N N . ASP A 1 363 ? 27.457 8.856 -16.865 1.00 93.38 363 ASP A N 1
ATOM 2830 C CA . ASP A 1 363 ? 28.654 9.414 -17.523 1.00 93.38 363 ASP A CA 1
ATOM 2831 C C . ASP A 1 363 ? 29.989 9.032 -16.838 1.00 93.38 363 ASP A C 1
ATOM 2833 O O . ASP A 1 363 ? 31.068 9.472 -17.242 1.00 93.38 363 ASP A O 1
ATOM 2837 N N . ARG A 1 364 ? 29.953 8.147 -15.830 1.00 94.31 364 ARG A N 1
ATOM 2838 C CA . ARG A 1 364 ? 31.094 7.817 -14.953 1.00 94.31 364 ARG A CA 1
ATOM 2839 C C . ARG A 1 364 ? 31.784 6.502 -15.337 1.00 94.31 364 ARG A C 1
ATOM 2841 O O . ARG A 1 364 ? 31.756 5.521 -14.597 1.00 94.31 364 ARG A O 1
ATOM 2848 N N . ILE A 1 365 ? 32.442 6.474 -16.501 1.00 96.06 365 ILE A N 1
ATOM 2849 C CA . ILE A 1 365 ? 32.999 5.239 -17.098 1.00 96.06 365 ILE A CA 1
ATOM 2850 C C . ILE A 1 365 ? 33.974 4.448 -16.199 1.00 96.06 365 ILE A C 1
ATOM 2852 O O . ILE A 1 365 ? 33.987 3.216 -16.246 1.00 96.06 365 ILE A O 1
ATOM 2856 N N . ASP A 1 366 ? 34.800 5.111 -15.387 1.00 96.25 366 ASP A N 1
ATOM 2857 C CA . ASP A 1 366 ? 35.767 4.423 -14.517 1.00 96.25 366 ASP A CA 1
ATOM 2858 C C . ASP A 1 366 ? 35.104 3.838 -13.260 1.00 96.25 366 ASP A C 1
ATOM 2860 O O . ASP A 1 366 ? 35.446 2.723 -12.855 1.00 96.25 366 ASP A O 1
ATOM 2864 N N . SER A 1 367 ? 34.098 4.530 -12.715 1.00 97.25 367 SER A N 1
ATOM 2865 C CA . SER A 1 367 ? 33.203 4.019 -11.672 1.00 97.25 367 SER A CA 1
ATOM 2866 C C . SER A 1 367 ? 32.448 2.789 -12.187 1.00 97.25 367 SER A C 1
ATOM 2868 O O . SER A 1 367 ? 32.598 1.698 -11.636 1.00 97.25 367 SER A O 1
ATOM 2870 N N . LEU A 1 368 ? 31.781 2.912 -13.343 1.00 98.12 368 LEU A N 1
ATOM 2871 C CA . LEU A 1 368 ? 31.089 1.810 -14.016 1.00 98.12 368 LEU A CA 1
ATOM 2872 C C . LEU A 1 368 ? 32.010 0.600 -14.235 1.00 98.12 368 LEU A C 1
ATOM 2874 O O . LEU A 1 368 ? 31.618 -0.535 -13.966 1.00 98.12 368 LEU A O 1
ATOM 2878 N N . ARG A 1 369 ? 33.260 0.817 -14.667 1.00 98.19 369 ARG A N 1
ATOM 2879 C CA . ARG A 1 369 ? 34.240 -0.267 -14.849 1.00 98.19 369 ARG A CA 1
ATOM 2880 C C . ARG A 1 369 ? 34.567 -0.989 -13.540 1.00 98.19 369 ARG A C 1
ATOM 2882 O O . ARG A 1 369 ? 34.756 -2.204 -13.566 1.00 98.19 369 ARG A O 1
ATOM 2889 N N . ARG A 1 370 ? 34.662 -0.273 -12.416 1.00 97.94 370 ARG A N 1
ATOM 2890 C CA . ARG A 1 370 ? 34.870 -0.860 -11.081 1.00 97.94 370 ARG A CA 1
ATOM 2891 C C . ARG A 1 370 ? 33.640 -1.660 -10.642 1.00 97.94 370 ARG A C 1
ATOM 2893 O O . ARG A 1 370 ? 33.790 -2.834 -10.307 1.00 97.94 370 ARG A O 1
ATOM 2900 N N . CYS A 1 371 ? 32.445 -1.080 -10.750 1.00 98.44 371 CYS A N 1
ATOM 2901 C CA . CYS A 1 371 ? 31.187 -1.743 -10.405 1.00 98.44 371 CYS A CA 1
ATOM 2902 C C . CYS A 1 371 ? 30.999 -3.045 -11.214 1.00 98.44 371 CYS A C 1
ATOM 2904 O O . CYS A 1 371 ? 30.874 -4.122 -10.627 1.00 98.44 371 CYS A O 1
ATOM 2906 N N . LEU A 1 372 ? 31.140 -2.991 -12.546 1.00 98.50 372 LEU A N 1
ATOM 2907 C CA . LEU A 1 372 ? 31.059 -4.161 -13.435 1.00 98.50 372 LEU A CA 1
ATOM 2908 C C . LEU A 1 372 ? 32.094 -5.251 -13.124 1.00 98.50 372 LEU A C 1
ATOM 2910 O O . LEU A 1 372 ? 31.768 -6.434 -13.193 1.00 98.50 372 LEU A O 1
ATOM 2914 N N . ARG A 1 373 ? 33.330 -4.878 -12.764 1.00 97.94 373 ARG A N 1
ATOM 2915 C CA . ARG A 1 373 ? 34.352 -5.847 -12.331 1.00 97.94 373 ARG A CA 1
ATOM 2916 C C . ARG A 1 373 ? 33.950 -6.552 -11.038 1.00 97.94 373 ARG A C 1
ATOM 2918 O O . ARG A 1 373 ? 34.116 -7.762 -10.959 1.00 97.94 373 ARG A O 1
ATOM 2925 N N . SER A 1 374 ? 33.405 -5.821 -10.064 1.00 98.06 374 SER A N 1
ATOM 2926 C CA . SER A 1 374 ? 32.950 -6.409 -8.797 1.00 98.06 374 SER A CA 1
ATOM 2927 C C . SER A 1 374 ? 31.745 -7.339 -8.986 1.00 98.06 374 SER A C 1
ATOM 2929 O O . SER A 1 374 ? 31.737 -8.447 -8.457 1.00 98.06 374 SER A O 1
ATOM 2931 N N . LEU A 1 375 ? 30.791 -6.961 -9.847 1.00 98.25 375 LEU A N 1
ATOM 2932 C CA . LEU A 1 375 ? 29.658 -7.805 -10.238 1.00 98.25 375 LEU A CA 1
ATOM 2933 C C . LEU A 1 375 ? 30.112 -9.095 -10.935 1.00 98.25 375 LEU A C 1
ATOM 2935 O O . LEU A 1 375 ? 29.599 -10.167 -10.630 1.00 98.25 375 LEU A O 1
ATOM 2939 N N . ALA A 1 376 ? 31.083 -9.015 -11.848 1.00 96.81 376 ALA A N 1
ATOM 2940 C CA . ALA A 1 376 ? 31.611 -10.181 -12.560 1.00 96.81 376 ALA A CA 1
ATOM 2941 C C . ALA A 1 376 ? 32.511 -11.092 -11.699 1.00 96.81 376 ALA A C 1
ATOM 2943 O O . ALA A 1 376 ? 32.808 -12.210 -12.112 1.00 96.81 376 ALA A O 1
ATOM 2944 N N . ALA A 1 377 ? 32.959 -10.627 -10.528 1.00 95.62 377 ALA A N 1
ATOM 2945 C CA . ALA A 1 377 ? 33.826 -11.376 -9.617 1.00 95.62 377 ALA A CA 1
ATOM 2946 C C . ALA A 1 377 ? 33.063 -12.170 -8.536 1.00 95.62 377 ALA A C 1
ATOM 2948 O O . ALA A 1 377 ? 33.699 -12.843 -7.726 1.00 95.62 377 ALA A O 1
ATOM 2949 N N . ALA A 1 378 ? 31.731 -12.073 -8.484 1.00 95.81 378 ALA A N 1
ATOM 2950 C CA . ALA A 1 378 ? 30.933 -12.664 -7.414 1.00 95.81 378 ALA A CA 1
ATOM 2951 C C . ALA A 1 378 ? 30.621 -14.159 -7.598 1.00 95.81 378 ALA A C 1
ATOM 2953 O O . ALA A 1 378 ? 30.464 -14.658 -8.714 1.00 95.81 378 ALA A O 1
ATOM 2954 N N . ASP A 1 379 ? 30.483 -14.868 -6.474 1.00 92.38 379 ASP A N 1
ATOM 2955 C CA . ASP A 1 379 ? 30.032 -16.259 -6.439 1.00 92.38 379 ASP A CA 1
ATOM 2956 C C . ASP A 1 379 ? 28.505 -16.332 -6.595 1.00 92.38 379 ASP A C 1
ATOM 2958 O O . ASP A 1 379 ? 27.741 -16.174 -5.638 1.00 92.38 379 ASP A O 1
ATOM 2962 N N . TYR A 1 380 ? 28.064 -16.598 -7.826 1.00 95.94 380 TYR A N 1
ATOM 2963 C CA . TYR A 1 380 ? 26.660 -16.850 -8.163 1.00 95.94 380 TYR A CA 1
ATOM 2964 C C . TYR A 1 380 ? 26.194 -18.285 -7.854 1.00 95.94 380 TYR A C 1
ATOM 2966 O O . TYR A 1 380 ? 25.071 -18.660 -8.174 1.00 95.94 380 TYR A O 1
ATOM 2974 N N . THR A 1 381 ? 27.041 -19.129 -7.258 1.00 92.44 381 THR A N 1
ATOM 2975 C CA . THR A 1 381 ? 26.758 -20.533 -6.899 1.00 92.44 381 THR A CA 1
ATOM 2976 C C . THR A 1 381 ? 26.253 -21.425 -8.048 1.00 92.44 381 THR A C 1
ATOM 2978 O O . THR A 1 381 ? 25.674 -22.483 -7.815 1.00 92.44 381 THR A O 1
ATOM 2981 N N . GLY A 1 382 ? 26.493 -21.011 -9.298 1.00 92.50 382 GLY A N 1
ATOM 2982 C CA . GLY A 1 382 ? 26.003 -21.673 -10.512 1.00 92.50 382 GLY A CA 1
ATOM 2983 C C . GLY A 1 382 ? 24.553 -21.345 -10.898 1.00 92.50 382 GLY A C 1
ATOM 2984 O O . GLY A 1 382 ? 24.054 -21.921 -11.863 1.00 92.50 382 GLY A O 1
ATOM 2985 N N . ASP A 1 383 ? 23.876 -20.440 -10.185 1.00 95.00 383 ASP A N 1
ATOM 2986 C CA . ASP A 1 383 ? 22.504 -20.036 -10.507 1.00 95.00 383 ASP A CA 1
ATOM 2987 C C . ASP A 1 383 ? 22.433 -19.135 -11.746 1.00 95.00 383 ASP A C 1
ATOM 2989 O O . ASP A 1 383 ? 23.393 -18.447 -12.108 1.00 95.00 383 ASP A O 1
ATOM 2993 N N . ARG A 1 384 ? 21.243 -19.084 -12.359 1.00 96.19 384 ARG A N 1
ATOM 2994 C CA . ARG A 1 384 ? 20.961 -18.146 -13.445 1.00 96.19 384 ARG A CA 1
ATOM 2995 C C . ARG A 1 384 ? 20.645 -16.759 -12.884 1.00 96.19 384 ARG A C 1
ATOM 2997 O O . ARG A 1 384 ? 19.621 -16.575 -12.229 1.00 96.19 384 ARG A O 1
ATOM 3004 N N . VAL A 1 385 ? 21.501 -15.784 -13.175 1.00 97.81 385 VAL A N 1
ATOM 3005 C CA . VAL A 1 385 ? 21.382 -14.396 -12.714 1.00 97.81 385 VAL A CA 1
ATOM 3006 C C . VAL A 1 385 ? 21.466 -13.432 -13.888 1.00 97.81 385 VAL A C 1
ATOM 3008 O O . VAL A 1 385 ? 22.433 -13.426 -14.649 1.00 97.81 385 VAL A O 1
ATOM 3011 N N . HIS A 1 386 ? 20.441 -12.599 -14.025 1.00 98.38 386 HIS A N 1
ATOM 3012 C CA . HIS A 1 386 ? 20.306 -11.643 -15.119 1.00 98.38 386 HIS A CA 1
ATOM 3013 C C . HIS A 1 386 ? 20.985 -10.314 -14.784 1.00 98.38 386 HIS A C 1
ATOM 3015 O O . HIS A 1 386 ? 20.967 -9.878 -13.633 1.00 98.38 386 HIS A O 1
ATOM 3021 N N . LEU A 1 387 ? 21.529 -9.640 -15.798 1.00 98.69 387 LEU A N 1
ATOM 3022 C CA . LEU A 1 387 ? 22.115 -8.305 -15.674 1.00 98.69 387 LEU A CA 1
ATOM 3023 C C . LEU A 1 387 ? 21.426 -7.344 -16.642 1.00 98.69 387 LEU A C 1
ATOM 3025 O O . LEU A 1 387 ? 21.551 -7.474 -17.857 1.00 98.69 387 LEU A O 1
ATOM 3029 N N . HIS A 1 388 ? 20.723 -6.354 -16.101 1.00 98.50 388 HIS A N 1
ATOM 3030 C CA . HIS A 1 388 ? 20.173 -5.241 -16.865 1.00 98.50 388 HIS A CA 1
ATOM 3031 C C . HIS A 1 388 ? 21.024 -4.005 -16.582 1.00 98.50 388 HIS A C 1
ATOM 3033 O O . HIS A 1 388 ? 21.115 -3.575 -15.432 1.00 98.50 388 HIS A O 1
ATOM 3039 N N . VAL A 1 389 ? 21.629 -3.426 -17.618 1.00 98.44 389 VAL A N 1
ATOM 3040 C CA . VAL A 1 389 ? 22.385 -2.172 -17.514 1.00 98.44 389 VAL A CA 1
ATOM 3041 C C . VAL A 1 389 ? 21.535 -1.050 -18.090 1.00 98.44 389 VAL A C 1
ATOM 3043 O O . VAL A 1 389 ? 21.221 -1.064 -19.277 1.00 98.44 389 VAL A O 1
ATOM 3046 N N . LEU A 1 390 ? 21.134 -0.109 -17.241 1.00 97.94 390 LEU A N 1
ATOM 3047 C CA . LEU A 1 390 ? 20.329 1.054 -17.580 1.00 97.94 390 LEU A CA 1
ATOM 3048 C C . LEU A 1 390 ? 21.262 2.256 -17.734 1.00 97.94 390 LEU A C 1
ATOM 3050 O O . LEU A 1 390 ? 21.816 2.754 -16.755 1.00 97.94 390 LEU A O 1
ATOM 3054 N N . VAL A 1 391 ? 21.450 2.683 -18.981 1.00 97.19 391 VAL A N 1
ATOM 3055 C CA . VAL A 1 391 ? 22.329 3.782 -19.382 1.00 97.19 391 VAL A CA 1
ATOM 3056 C C . VAL A 1 391 ? 21.460 4.999 -19.698 1.00 97.19 391 VAL A C 1
ATOM 3058 O O . VAL A 1 391 ? 20.740 5.027 -20.701 1.00 97.19 391 VAL A O 1
ATOM 3061 N N . ASP A 1 392 ? 21.508 6.002 -18.827 1.00 95.44 392 ASP A N 1
ATOM 3062 C CA . ASP A 1 392 ? 20.785 7.264 -19.013 1.00 95.44 392 ASP A CA 1
ATOM 3063 C C . ASP A 1 392 ? 21.461 8.124 -20.090 1.00 95.44 392 ASP A C 1
ATOM 3065 O O . ASP A 1 392 ? 22.682 8.078 -20.259 1.00 95.44 392 ASP A O 1
ATOM 3069 N N . HIS A 1 393 ? 20.692 8.933 -20.821 1.00 94.19 393 HIS A N 1
ATOM 3070 C CA . HIS A 1 393 ? 21.282 9.830 -21.818 1.00 94.19 393 HIS A CA 1
ATOM 3071 C C . HIS A 1 393 ? 21.699 11.166 -21.193 1.00 94.19 393 HIS A C 1
ATOM 3073 O O . HIS A 1 393 ? 21.299 11.493 -20.076 1.00 94.19 393 HIS A O 1
ATOM 3079 N N . PHE A 1 394 ? 22.493 11.974 -21.898 1.00 91.06 394 PHE A N 1
ATOM 3080 C CA . PHE A 1 394 ? 22.882 13.301 -21.418 1.00 91.06 394 PHE A CA 1
ATOM 3081 C C . PHE A 1 394 ? 21.841 14.357 -21.781 1.00 91.06 394 PHE A C 1
ATOM 3083 O O . PHE A 1 394 ? 21.192 14.283 -22.820 1.00 91.06 394 PHE A O 1
ATOM 3090 N N . ARG A 1 395 ? 21.722 15.405 -20.959 1.00 85.75 395 ARG A N 1
ATOM 3091 C CA . ARG A 1 395 ? 20.891 16.566 -21.302 1.00 85.75 395 ARG A CA 1
ATOM 3092 C C . ARG A 1 395 ? 21.644 17.492 -22.275 1.00 85.75 395 ARG A C 1
ATOM 3094 O O . ARG A 1 395 ? 22.756 17.934 -21.931 1.00 85.75 395 ARG A O 1
ATOM 3101 N N . PRO A 1 396 ? 21.094 17.808 -23.463 1.00 75.44 396 PRO A N 1
ATOM 3102 C CA . PRO A 1 396 ? 21.547 18.943 -24.259 1.00 75.44 396 PRO A CA 1
ATOM 3103 C C . PRO A 1 396 ? 21.224 20.229 -23.490 1.00 75.44 396 PRO A C 1
ATOM 3105 O O . PRO A 1 396 ? 20.127 20.373 -22.959 1.00 75.44 396 PRO A O 1
ATOM 3108 N N . LEU A 1 397 ? 22.176 21.155 -23.386 1.00 73.94 397 LEU A N 1
ATOM 3109 C CA . LEU A 1 397 ? 21.900 22.508 -22.886 1.00 73.94 397 LEU A CA 1
ATOM 3110 C C . LEU A 1 397 ? 21.615 23.409 -24.090 1.00 73.94 397 LEU A C 1
ATOM 3112 O O . LEU A 1 397 ? 22.333 23.301 -25.084 1.00 73.94 397 LEU A O 1
ATOM 3116 N N . ASN A 1 398 ? 20.658 24.333 -23.977 1.00 61.47 398 ASN A N 1
ATOM 3117 C CA . ASN A 1 398 ? 20.217 25.222 -25.069 1.00 61.47 398 ASN A CA 1
ATOM 3118 C C . ASN A 1 398 ? 21.325 26.150 -25.627 1.00 61.47 398 ASN A C 1
ATOM 3120 O O . ASN A 1 398 ? 21.124 26.821 -26.631 1.00 61.47 398 ASN A O 1
ATOM 3124 N N . SER A 1 399 ? 22.501 26.176 -24.992 1.00 61.72 399 SER A N 1
ATOM 3125 C CA . SER A 1 399 ? 23.711 26.904 -25.399 1.00 61.72 399 SER A CA 1
ATOM 3126 C C . SER A 1 399 ? 24.918 25.992 -25.702 1.00 61.72 399 SER A C 1
ATOM 3128 O O . SER A 1 399 ? 26.054 26.462 -25.765 1.00 61.72 399 SER A O 1
ATOM 3130 N N . SER A 1 400 ? 24.711 24.679 -25.868 1.00 70.56 400 SER A N 1
ATOM 3131 C CA . SER A 1 400 ? 25.795 23.725 -26.160 1.00 70.56 400 SER A CA 1
ATOM 3132 C C . SER A 1 400 ? 26.360 23.942 -27.563 1.00 70.56 400 SER A C 1
ATOM 3134 O O . SER A 1 400 ? 25.631 23.851 -28.547 1.00 70.56 400 SER A O 1
ATOM 3136 N N . SER A 1 401 ? 27.674 24.139 -27.680 1.00 78.94 401 SER A N 1
ATOM 3137 C CA . SER A 1 401 ? 28.349 24.069 -28.980 1.00 78.94 401 SER A CA 1
ATOM 3138 C C . SER A 1 401 ? 28.318 22.640 -29.537 1.00 78.94 401 SER A C 1
ATOM 3140 O O . SER A 1 401 ? 28.317 21.681 -28.761 1.00 78.94 401 SER A O 1
ATOM 3142 N N . GLY A 1 402 ? 28.373 22.485 -30.867 1.00 82.25 402 GLY A N 1
ATOM 3143 C CA . GLY A 1 402 ? 28.431 21.167 -31.524 1.00 82.25 402 GLY A CA 1
ATOM 3144 C C . GLY A 1 402 ? 29.523 20.267 -30.935 1.00 82.25 402 GLY A C 1
ATOM 3145 O O . GLY A 1 402 ? 29.224 19.188 -30.443 1.00 82.25 402 GLY A O 1
ATOM 3146 N N . ALA A 1 403 ? 30.741 20.797 -30.779 1.00 81.69 403 ALA A N 1
ATOM 3147 C CA . ALA A 1 403 ? 31.860 20.096 -30.141 1.00 81.69 403 ALA A CA 1
ATOM 3148 C C . ALA A 1 403 ? 31.585 19.622 -28.692 1.00 81.69 403 ALA A C 1
ATOM 3150 O O . ALA A 1 403 ? 32.159 18.633 -28.238 1.00 81.69 403 ALA A O 1
ATOM 3151 N N . THR A 1 404 ? 30.703 20.302 -27.946 1.00 85.19 404 THR A N 1
ATOM 3152 C CA . THR A 1 404 ? 30.273 19.851 -26.608 1.00 85.19 404 THR A CA 1
ATOM 3153 C C . THR A 1 404 ? 29.317 18.661 -26.701 1.00 85.19 404 THR A C 1
ATOM 3155 O O . THR A 1 404 ? 29.388 17.759 -25.865 1.00 85.19 404 THR A O 1
ATOM 3158 N N . ILE A 1 405 ? 28.436 18.652 -27.704 1.00 88.06 405 ILE A N 1
ATOM 3159 C CA . ILE A 1 405 ? 27.512 17.548 -27.985 1.00 88.06 405 ILE A CA 1
ATOM 3160 C C . ILE A 1 405 ? 28.306 16.337 -28.491 1.00 88.06 405 ILE A C 1
ATOM 3162 O O . ILE A 1 405 ? 28.154 15.252 -27.937 1.00 88.06 405 ILE A O 1
ATOM 3166 N N . ASP A 1 406 ? 29.227 16.535 -29.437 1.00 90.44 406 ASP A N 1
ATOM 3167 C CA . ASP A 1 406 ? 30.106 15.489 -29.975 1.00 90.44 406 ASP A CA 1
ATOM 3168 C C . ASP A 1 406 ? 30.916 14.795 -28.872 1.00 90.44 406 ASP A C 1
ATOM 3170 O O . ASP A 1 406 ? 30.962 13.566 -28.815 1.00 90.44 406 ASP A O 1
ATOM 3174 N N . ARG A 1 407 ? 31.489 15.564 -27.931 1.00 91.19 407 ARG A N 1
ATOM 3175 C CA . ARG A 1 407 ? 32.198 15.005 -26.767 1.00 91.19 407 ARG A CA 1
ATOM 3176 C C . ARG A 1 407 ? 31.282 14.143 -25.890 1.00 91.19 407 ARG A C 1
ATOM 3178 O O . ARG A 1 407 ? 31.683 13.050 -25.503 1.00 91.19 407 ARG A O 1
ATOM 3185 N N . LYS A 1 408 ? 30.063 14.605 -25.586 1.00 92.06 408 LYS A N 1
ATOM 3186 C CA . LYS A 1 408 ? 29.099 13.849 -24.764 1.00 92.06 408 LYS A CA 1
ATOM 3187 C C . LYS A 1 408 ? 28.572 12.593 -25.474 1.00 92.06 408 LYS A C 1
ATOM 3189 O O . LYS A 1 408 ? 28.344 11.568 -24.828 1.00 92.06 408 LYS A O 1
ATOM 3194 N N . LEU A 1 409 ? 28.402 12.647 -26.798 1.00 92.50 409 LEU A N 1
ATOM 3195 C CA . LEU A 1 409 ? 28.090 11.480 -27.628 1.00 92.50 409 LEU A CA 1
ATOM 3196 C C . LEU A 1 409 ? 29.231 10.462 -27.580 1.00 92.50 409 LEU A C 1
ATOM 3198 O O . LEU A 1 409 ? 28.976 9.276 -27.400 1.00 92.50 409 LEU A O 1
ATOM 3202 N N . GLU A 1 410 ? 30.481 10.912 -27.678 1.00 94.50 410 GLU A N 1
ATOM 3203 C CA . GLU A 1 410 ? 31.652 10.039 -27.585 1.00 94.50 410 GLU A CA 1
ATOM 3204 C C . GLU A 1 410 ? 31.816 9.417 -26.187 1.00 94.50 410 GLU A C 1
ATOM 3206 O O . GLU A 1 410 ? 32.116 8.232 -26.061 1.00 94.50 410 GLU A O 1
ATOM 3211 N N . GLU A 1 411 ? 31.537 10.168 -25.120 1.00 93.38 411 GLU A N 1
ATOM 3212 C CA . GLU A 1 411 ? 31.478 9.640 -23.749 1.00 93.38 411 GLU A CA 1
ATOM 3213 C C . GLU A 1 411 ? 30.400 8.554 -23.603 1.00 93.38 411 GLU A C 1
ATOM 3215 O O . GLU A 1 411 ? 30.679 7.483 -23.059 1.00 93.38 411 GLU A O 1
ATOM 3220 N N . SER A 1 412 ? 29.217 8.777 -24.185 1.00 94.38 412 SER A N 1
ATOM 3221 C CA . SER A 1 412 ? 28.119 7.798 -24.211 1.00 94.38 412 SER A CA 1
ATOM 3222 C C . SER A 1 412 ? 28.503 6.533 -24.994 1.00 94.38 412 SER A C 1
ATOM 3224 O O . SER A 1 412 ? 28.306 5.421 -24.505 1.00 94.38 412 SER A O 1
ATOM 3226 N N . ARG A 1 413 ? 29.130 6.680 -26.174 1.00 96.06 413 ARG A N 1
ATOM 3227 C CA . ARG A 1 413 ? 29.653 5.551 -26.967 1.00 96.06 413 ARG A CA 1
ATOM 3228 C C . ARG A 1 413 ? 30.650 4.729 -26.166 1.00 96.06 413 ARG A C 1
ATOM 3230 O O . ARG A 1 413 ? 30.489 3.521 -26.092 1.00 96.06 413 ARG A O 1
ATOM 3237 N N . ARG A 1 414 ? 31.633 5.362 -25.517 1.00 97.62 414 ARG A N 1
ATOM 3238 C CA . ARG A 1 414 ? 32.658 4.668 -24.712 1.00 97.62 414 ARG A CA 1
ATOM 3239 C C . ARG A 1 414 ? 32.068 3.879 -23.538 1.00 97.62 414 ARG A C 1
ATOM 3241 O O . ARG A 1 414 ? 32.658 2.875 -23.136 1.00 97.62 414 ARG A O 1
ATOM 3248 N N . ILE A 1 415 ? 30.932 4.314 -22.993 1.00 97.50 415 ILE A N 1
ATOM 3249 C CA . ILE A 1 415 ? 30.184 3.586 -21.959 1.00 97.50 415 ILE A CA 1
ATOM 3250 C C . ILE A 1 415 ? 29.473 2.365 -22.549 1.00 97.50 415 ILE A C 1
ATOM 3252 O O . ILE A 1 415 ? 29.642 1.267 -22.019 1.00 97.50 415 ILE A O 1
ATOM 3256 N N . LEU A 1 416 ? 28.765 2.516 -23.672 1.00 97.50 416 LEU A N 1
ATOM 3257 C CA . LEU A 1 416 ? 28.144 1.388 -24.380 1.00 97.50 416 LEU A CA 1
ATOM 3258 C C . LEU A 1 416 ? 29.197 0.350 -24.803 1.00 97.50 416 LEU A C 1
ATOM 3260 O O . LEU A 1 416 ? 29.058 -0.826 -24.487 1.00 97.50 416 LEU A O 1
ATOM 3264 N N . ASP A 1 417 ? 30.321 0.796 -25.364 1.00 97.88 417 ASP A N 1
ATOM 3265 C CA . ASP A 1 417 ? 31.474 -0.032 -25.734 1.00 97.88 417 ASP A CA 1
ATOM 3266 C C . ASP A 1 417 ? 32.019 -0.866 -24.560 1.00 97.88 417 ASP A C 1
ATOM 3268 O O . ASP A 1 417 ? 32.401 -2.026 -24.724 1.00 97.88 417 ASP A O 1
ATOM 3272 N N . LEU A 1 418 ? 32.068 -0.283 -23.356 1.00 97.88 418 LEU A N 1
ATOM 3273 C CA . LEU A 1 418 ? 32.493 -0.976 -22.138 1.00 97.88 418 LEU A CA 1
ATOM 3274 C C . LEU A 1 418 ? 31.475 -2.047 -21.717 1.00 97.88 418 LEU A C 1
ATOM 3276 O O . LEU A 1 418 ? 31.871 -3.154 -21.343 1.00 97.88 418 LEU A O 1
ATOM 3280 N N . VAL A 1 419 ? 30.182 -1.721 -21.780 1.00 97.12 419 VAL A N 1
ATOM 3281 C CA . VAL A 1 419 ? 29.082 -2.623 -21.413 1.00 97.12 419 VAL A CA 1
ATOM 3282 C C . VAL A 1 419 ? 28.947 -3.768 -22.418 1.00 97.12 419 VAL A C 1
ATOM 3284 O O . VAL A 1 419 ? 28.762 -4.916 -22.012 1.00 97.12 419 VAL A O 1
ATOM 3287 N N . ASP A 1 420 ? 29.107 -3.517 -23.714 1.00 96.19 420 ASP A N 1
ATOM 3288 C CA . ASP A 1 420 ? 29.013 -4.535 -24.763 1.00 96.19 420 ASP A CA 1
ATOM 3289 C C . ASP A 1 420 ? 30.147 -5.557 -24.672 1.00 96.19 420 ASP A C 1
ATOM 3291 O O . ASP A 1 420 ? 29.895 -6.765 -24.727 1.00 96.19 420 ASP A O 1
ATOM 3295 N N . ARG A 1 421 ? 31.377 -5.094 -24.412 1.00 96.19 421 ARG A N 1
ATOM 3296 C CA . ARG A 1 421 ? 32.561 -5.951 -24.221 1.00 96.19 421 ARG A CA 1
ATOM 3297 C C . ARG A 1 421 ? 32.491 -6.821 -22.957 1.00 96.19 421 ARG A C 1
ATOM 3299 O O . ARG A 1 421 ? 33.215 -7.816 -22.876 1.00 96.19 421 ARG A O 1
ATOM 3306 N N . LEU A 1 422 ? 31.633 -6.494 -21.985 1.00 96.25 422 LEU A N 1
ATOM 3307 C CA . LEU A 1 422 ? 31.404 -7.330 -20.805 1.00 96.25 422 LEU A CA 1
ATOM 3308 C C . LEU A 1 422 ? 30.740 -8.657 -21.203 1.00 96.25 422 LEU A C 1
ATOM 3310 O O . LEU A 1 422 ? 29.604 -8.682 -21.686 1.00 96.25 422 LEU A O 1
ATOM 3314 N N . ARG A 1 423 ? 31.416 -9.776 -20.929 1.00 96.00 423 ARG A N 1
ATOM 3315 C CA . ARG A 1 423 ? 30.798 -11.107 -20.975 1.00 96.00 423 ARG A CA 1
ATOM 3316 C C . ARG A 1 423 ? 30.052 -11.369 -19.672 1.00 96.00 423 ARG A C 1
ATOM 3318 O O . ARG A 1 423 ? 30.606 -11.147 -18.601 1.00 96.00 423 ARG A O 1
ATOM 3325 N N . TRP A 1 424 ? 28.832 -11.886 -19.778 1.00 97.75 424 TRP A N 1
ATOM 3326 C CA . TRP A 1 424 ? 28.010 -12.266 -18.635 1.00 97.75 424 TRP A CA 1
ATOM 3327 C C . TRP A 1 424 ? 27.617 -13.746 -18.754 1.00 97.75 424 TRP A C 1
ATOM 3329 O O . TRP A 1 424 ? 26.688 -14.065 -19.490 1.00 97.75 424 TRP A O 1
ATOM 3339 N N . PRO A 1 425 ? 28.351 -14.677 -18.117 1.00 96.50 425 PRO A N 1
ATOM 3340 C CA . PRO A 1 425 ? 28.098 -16.112 -18.264 1.00 96.50 425 PRO A CA 1
ATOM 3341 C C . PRO A 1 425 ? 26.960 -16.625 -17.365 1.00 96.50 425 PRO A C 1
ATOM 3343 O O . PRO A 1 425 ? 26.569 -17.781 -17.490 1.00 96.50 425 PRO A O 1
ATOM 3346 N N . HIS A 1 426 ? 26.445 -15.793 -16.454 1.00 96.50 426 HIS A N 1
ATOM 3347 C CA . HIS A 1 426 ? 25.479 -16.202 -15.430 1.00 96.50 426 HIS A CA 1
ATOM 3348 C C . HIS A 1 426 ? 24.019 -16.123 -15.894 1.00 96.50 426 HIS A C 1
ATOM 3350 O O . HIS A 1 426 ? 23.152 -16.696 -15.253 1.00 96.50 426 HIS A O 1
ATOM 3356 N N . GLY A 1 427 ? 23.706 -15.443 -16.994 1.00 96.12 427 GLY A N 1
ATOM 3357 C CA . GLY A 1 427 ? 22.328 -15.265 -17.453 1.00 96.12 427 GLY A CA 1
ATOM 3358 C C . GLY A 1 427 ? 22.244 -14.260 -18.590 1.00 96.12 427 GLY A C 1
ATOM 3359 O O . GLY A 1 427 ? 23.245 -13.983 -19.250 1.00 96.12 427 GLY A O 1
ATOM 3360 N N . ASP A 1 428 ? 21.064 -13.689 -18.816 1.00 97.81 428 ASP A N 1
ATOM 3361 C CA . ASP A 1 428 ? 20.894 -12.743 -19.921 1.00 97.81 428 ASP A CA 1
ATOM 3362 C C . ASP A 1 428 ? 21.458 -11.369 -19.530 1.00 97.81 428 ASP A C 1
ATOM 3364 O O . ASP A 1 428 ? 21.169 -10.855 -18.443 1.00 97.81 428 ASP A O 1
ATOM 3368 N N . LYS A 1 429 ? 22.248 -10.769 -20.429 1.00 98.12 429 LYS A N 1
ATOM 3369 C CA . LYS A 1 429 ? 22.690 -9.371 -20.342 1.00 98.12 429 LYS A CA 1
ATOM 3370 C C . LYS A 1 429 ? 21.815 -8.523 -21.259 1.00 98.12 429 LYS A C 1
ATOM 3372 O O . LYS A 1 429 ? 21.853 -8.717 -22.472 1.00 98.12 429 LYS A O 1
ATOM 3377 N N . ILE A 1 430 ? 21.076 -7.571 -20.697 1.00 98.00 430 ILE A N 1
ATOM 3378 C CA . ILE A 1 430 ? 20.229 -6.636 -21.448 1.00 98.00 430 ILE A CA 1
ATOM 3379 C C . ILE A 1 430 ? 20.725 -5.209 -21.203 1.00 98.00 430 ILE A C 1
ATOM 3381 O O . ILE A 1 430 ? 20.949 -4.813 -20.060 1.00 98.00 430 ILE A O 1
ATOM 3385 N N . VAL A 1 431 ? 20.895 -4.433 -22.273 1.00 97.75 431 VAL A N 1
ATOM 3386 C CA . VAL A 1 431 ? 21.314 -3.027 -22.208 1.00 97.75 431 VAL A CA 1
ATOM 3387 C C . VAL A 1 431 ? 20.124 -2.147 -22.574 1.00 97.75 431 VAL A C 1
ATOM 3389 O O . VAL A 1 431 ? 19.570 -2.270 -23.661 1.00 97.75 431 VAL A O 1
ATOM 3392 N N . HIS A 1 432 ? 19.734 -1.267 -21.657 1.00 96.69 432 HIS A N 1
ATOM 3393 C CA . HIS A 1 432 ? 18.666 -0.286 -21.831 1.00 96.69 432 HIS A CA 1
ATOM 3394 C C . HIS A 1 432 ? 19.320 1.086 -21.984 1.00 96.69 432 HIS A C 1
ATOM 3396 O O . HIS A 1 432 ? 19.736 1.678 -20.991 1.00 96.69 432 HIS A O 1
ATOM 3402 N N . TYR A 1 433 ? 19.454 1.576 -23.215 1.00 96.19 433 TYR A N 1
ATOM 3403 C CA . TYR A 1 433 ? 19.994 2.909 -23.492 1.00 96.19 433 TYR A CA 1
ATOM 3404 C C . TYR A 1 433 ? 18.851 3.884 -23.778 1.00 96.19 433 TYR A C 1
ATOM 3406 O O . TYR A 1 433 ? 18.043 3.641 -24.675 1.00 96.19 433 TYR A O 1
ATOM 3414 N N . ARG A 1 434 ? 18.755 4.969 -23.002 1.00 93.81 434 ARG A N 1
ATOM 3415 C CA . ARG A 1 434 ? 17.675 5.950 -23.170 1.00 93.81 434 ARG A CA 1
ATOM 3416 C C . ARG A 1 434 ? 17.914 6.903 -24.341 1.00 93.81 434 ARG A C 1
ATOM 3418 O O . ARG A 1 434 ? 19.041 7.248 -24.678 1.00 93.81 434 ARG A O 1
ATOM 3425 N N . THR A 1 435 ? 16.815 7.401 -24.900 1.00 91.62 435 THR A N 1
ATOM 3426 C CA . THR A 1 435 ? 16.784 8.473 -25.910 1.00 91.62 435 THR A CA 1
ATOM 3427 C C . THR A 1 435 ? 16.841 9.882 -25.307 1.00 91.62 435 THR A C 1
ATOM 3429 O O . THR A 1 435 ? 17.097 10.843 -26.026 1.00 91.62 435 THR A O 1
ATOM 3432 N N . ALA A 1 436 ? 16.628 10.022 -23.994 1.00 91.50 436 ALA A N 1
ATOM 3433 C CA . ALA A 1 436 ? 16.656 11.287 -23.261 1.00 91.50 436 ALA A CA 1
ATOM 3434 C C . ALA A 1 436 ? 17.183 11.093 -21.827 1.00 91.50 436 ALA A C 1
ATOM 3436 O O . ALA A 1 436 ? 17.183 9.982 -21.296 1.00 91.50 436 ALA A O 1
ATOM 3437 N N . ASN A 1 437 ? 17.646 12.178 -21.200 1.00 93.19 437 ASN A N 1
ATOM 3438 C CA . ASN A 1 437 ? 18.051 12.182 -19.794 1.00 93.19 437 ASN A CA 1
ATOM 3439 C C . ASN A 1 437 ? 16.807 12.175 -18.897 1.00 93.19 437 ASN A C 1
ATOM 3441 O O . ASN A 1 437 ? 16.110 13.188 -18.848 1.00 93.19 437 ASN A O 1
ATOM 3445 N N . ALA A 1 438 ? 16.550 11.084 -18.172 1.00 91.12 438 ALA A N 1
ATOM 3446 C CA . ALA A 1 438 ? 15.467 11.057 -17.179 1.00 91.12 438 ALA A CA 1
ATOM 3447 C C . ALA A 1 438 ? 15.969 11.366 -15.753 1.00 91.12 438 ALA A C 1
ATOM 3449 O O . ALA A 1 438 ? 15.202 11.786 -14.887 1.00 91.12 438 ALA A O 1
ATOM 3450 N N . GLY A 1 439 ? 17.271 11.197 -15.497 1.00 90.25 439 GLY A N 1
ATOM 3451 C CA . GLY A 1 439 ? 17.893 11.469 -14.207 1.00 90.25 439 GLY A CA 1
ATOM 3452 C C . GLY A 1 439 ? 17.675 10.364 -13.168 1.00 90.25 439 GLY A C 1
ATOM 3453 O O . GLY A 1 439 ? 16.896 9.426 -13.347 1.00 90.25 439 GLY A O 1
ATOM 3454 N N . LEU A 1 440 ? 18.390 10.479 -12.044 1.00 87.44 440 LEU A N 1
ATOM 3455 C CA . LEU A 1 440 ? 18.532 9.397 -11.061 1.00 87.44 440 LEU A CA 1
ATOM 3456 C C . LEU A 1 440 ? 17.203 8.950 -10.419 1.00 87.44 440 LEU A C 1
ATOM 3458 O O . LEU A 1 440 ? 17.026 7.769 -10.137 1.00 87.44 440 LEU A O 1
ATOM 3462 N N . GLN A 1 441 ? 16.252 9.866 -10.204 1.00 90.31 441 GLN A N 1
ATOM 3463 C CA . GLN A 1 441 ? 14.937 9.517 -9.650 1.00 90.31 441 GLN A CA 1
ATOM 3464 C C . GLN A 1 441 ? 14.145 8.612 -10.600 1.00 90.31 441 GLN A C 1
ATOM 3466 O O . GLN A 1 441 ? 13.676 7.556 -10.183 1.00 90.31 441 GLN A O 1
ATOM 3471 N N . ALA A 1 442 ? 14.034 9.001 -11.871 1.00 91.75 442 ALA A N 1
ATOM 3472 C CA . ALA A 1 442 ? 13.331 8.226 -12.886 1.00 91.75 442 ALA A CA 1
ATOM 3473 C C . ALA A 1 442 ? 14.064 6.909 -13.199 1.00 91.75 442 ALA A C 1
ATOM 3475 O O . ALA A 1 442 ? 13.430 5.868 -13.320 1.00 91.75 442 ALA A O 1
ATOM 3476 N N . GLN A 1 443 ? 15.407 6.907 -13.225 1.00 92.75 443 GLN A N 1
ATOM 3477 C CA . GLN A 1 443 ? 16.207 5.670 -13.283 1.00 92.75 443 GLN A CA 1
ATOM 3478 C C . GLN A 1 443 ? 15.808 4.658 -12.199 1.00 92.75 443 GLN A C 1
ATOM 3480 O O . GLN A 1 443 ? 15.575 3.501 -12.528 1.00 92.75 443 GLN A O 1
ATOM 3485 N N . TRP A 1 444 ? 15.677 5.080 -10.938 1.00 93.81 444 TRP A N 1
ATOM 3486 C CA . TRP A 1 444 ? 15.259 4.190 -9.848 1.00 93.81 444 TRP A CA 1
ATOM 3487 C C . TRP A 1 444 ? 13.803 3.716 -9.964 1.00 93.81 444 TRP A C 1
ATOM 3489 O O . TRP A 1 444 ? 13.527 2.543 -9.728 1.00 93.81 444 TRP A O 1
ATOM 3499 N N . LEU A 1 445 ? 12.871 4.603 -10.326 1.00 94.25 445 LEU A N 1
ATOM 3500 C CA . LEU A 1 445 ? 11.437 4.283 -10.405 1.00 94.25 445 LEU A CA 1
ATOM 3501 C C . LEU A 1 445 ? 11.077 3.387 -11.603 1.00 94.25 445 LEU A C 1
ATOM 3503 O O . LEU A 1 445 ? 10.134 2.602 -11.510 1.00 94.25 445 LEU A O 1
ATOM 3507 N N . GLU A 1 446 ? 11.827 3.488 -12.702 1.00 93.06 446 GLU A N 1
ATOM 3508 C CA . GLU A 1 446 ? 11.655 2.684 -13.921 1.00 93.06 446 GLU A CA 1
ATOM 3509 C C . GLU A 1 446 ? 12.540 1.424 -13.952 1.00 93.06 446 GLU A C 1
ATOM 3511 O O . GLU A 1 446 ? 12.352 0.566 -14.812 1.00 93.06 446 GLU A O 1
ATOM 3516 N N . ALA A 1 447 ? 13.500 1.274 -13.026 1.00 93.25 447 ALA A N 1
ATOM 3517 C CA . ALA A 1 447 ? 14.468 0.168 -13.032 1.00 93.25 447 ALA A CA 1
ATOM 3518 C C . ALA A 1 447 ? 13.814 -1.223 -13.083 1.00 93.25 447 ALA A C 1
ATOM 3520 O O . ALA A 1 447 ? 14.372 -2.178 -13.649 1.00 93.25 447 ALA A O 1
ATOM 3521 N N . TRP A 1 448 ? 12.651 -1.358 -12.442 1.00 96.38 448 TRP A N 1
ATOM 3522 C CA . TRP A 1 448 ? 11.973 -2.630 -12.272 1.00 96.38 448 TRP A CA 1
ATOM 3523 C C . TRP A 1 448 ? 10.476 -2.492 -11.996 1.00 96.38 448 TRP A C 1
ATOM 3525 O O . TRP A 1 448 ? 10.053 -1.708 -11.147 1.00 96.38 448 TRP A O 1
ATOM 3535 N N . TRP A 1 449 ? 9.706 -3.363 -12.642 1.00 96.06 449 TRP A N 1
ATOM 3536 C CA . TRP A 1 449 ? 8.357 -3.744 -12.251 1.00 96.06 449 TRP A CA 1
ATOM 3537 C C . TRP A 1 449 ? 8.314 -5.280 -12.178 1.00 96.06 449 TRP A C 1
ATOM 3539 O O . TRP A 1 449 ? 8.684 -5.916 -13.168 1.00 96.06 449 TRP A O 1
ATOM 3549 N N . PRO A 1 450 ? 7.928 -5.886 -11.040 1.00 94.12 450 PRO A N 1
ATOM 3550 C CA . PRO A 1 450 ? 7.958 -7.334 -10.866 1.00 94.12 450 PRO A CA 1
ATOM 3551 C C . PRO A 1 450 ? 6.920 -8.037 -11.738 1.00 94.12 450 PRO A C 1
ATOM 3553 O O . PRO A 1 450 ? 5.722 -7.742 -11.656 1.00 94.12 450 PRO A O 1
ATOM 3556 N N . CYS A 1 451 ? 7.374 -9.013 -12.524 1.00 92.62 451 CYS A N 1
ATOM 3557 C CA . CYS A 1 451 ? 6.491 -9.866 -13.325 1.00 92.62 451 CYS A CA 1
ATOM 3558 C C . CYS A 1 451 ? 5.864 -11.021 -12.519 1.00 92.62 451 CYS A C 1
ATOM 3560 O O . CYS A 1 451 ? 4.838 -11.562 -12.928 1.00 92.62 451 CYS A O 1
ATOM 3562 N N . SER A 1 452 ? 6.442 -11.390 -11.370 1.00 94.88 452 SER A N 1
ATOM 3563 C CA . SER A 1 452 ? 5.914 -12.416 -10.461 1.00 94.88 452 SER A CA 1
ATOM 3564 C C . SER A 1 452 ? 6.360 -12.188 -9.009 1.00 94.88 452 SER A C 1
ATOM 3566 O O . SER A 1 452 ? 7.209 -11.340 -8.730 1.00 94.88 452 SER A O 1
ATOM 3568 N N . ASP A 1 453 ? 5.798 -12.971 -8.084 1.00 94.69 453 ASP A N 1
ATOM 3569 C CA . ASP A 1 453 ? 6.226 -13.026 -6.677 1.00 94.69 453 ASP A CA 1
ATOM 3570 C C . ASP A 1 453 ? 7.589 -13.722 -6.484 1.00 94.69 453 ASP A C 1
ATOM 3572 O O . ASP A 1 453 ? 8.222 -13.566 -5.442 1.00 94.69 453 ASP A O 1
ATOM 3576 N N . ASP A 1 454 ? 8.056 -14.453 -7.499 1.00 96.44 454 ASP A N 1
ATOM 3577 C CA . ASP A 1 454 ? 9.327 -15.185 -7.516 1.00 96.44 454 ASP A CA 1
ATOM 3578 C C . ASP A 1 454 ? 10.418 -14.443 -8.313 1.00 96.44 454 ASP A C 1
ATOM 3580 O O . ASP A 1 454 ? 11.420 -15.034 -8.721 1.00 96.44 454 ASP A O 1
ATOM 3584 N N . GLU A 1 455 ? 10.231 -13.148 -8.576 1.00 96.69 455 GLU A N 1
ATOM 3585 C CA . GLU A 1 455 ? 11.213 -12.275 -9.217 1.00 96.69 455 GLU A CA 1
ATOM 3586 C C . GLU A 1 455 ? 11.745 -11.250 -8.208 1.00 96.69 455 GLU A C 1
ATOM 3588 O O . GLU A 1 455 ? 10.981 -10.571 -7.522 1.00 96.69 455 GLU A O 1
ATOM 3593 N N . PHE A 1 456 ? 13.069 -11.117 -8.129 1.00 98.31 456 PHE A N 1
ATOM 3594 C CA . PHE A 1 456 ? 13.753 -10.211 -7.208 1.00 98.31 456 PHE A CA 1
ATOM 3595 C C . PHE A 1 456 ? 14.727 -9.315 -7.969 1.00 98.31 456 PHE A C 1
ATOM 3597 O O . PHE A 1 456 ? 15.570 -9.805 -8.728 1.00 98.31 456 PHE A O 1
ATOM 3604 N N . ALA A 1 457 ? 14.664 -8.006 -7.720 1.00 98.19 457 ALA A N 1
ATOM 3605 C CA . ALA A 1 457 ? 15.632 -7.054 -8.251 1.00 98.19 457 ALA A CA 1
ATOM 3606 C C . ALA A 1 457 ? 16.642 -6.622 -7.188 1.00 98.19 457 ALA A C 1
ATOM 3608 O O . ALA A 1 457 ? 16.277 -6.220 -6.083 1.00 98.19 457 ALA A O 1
ATOM 3609 N N . PHE A 1 458 ? 17.919 -6.638 -7.553 1.00 98.50 458 PHE A N 1
ATOM 3610 C CA . PHE A 1 458 ? 18.997 -6.052 -6.769 1.00 98.50 458 PHE A CA 1
ATOM 3611 C C . PHE A 1 458 ? 19.558 -4.842 -7.515 1.00 98.50 458 PHE A C 1
ATOM 3613 O O . PHE A 1 458 ? 20.139 -4.983 -8.593 1.00 98.50 458 PHE A O 1
ATOM 3620 N N . VAL A 1 459 ? 19.333 -3.649 -6.963 1.00 97.81 459 VAL A N 1
ATOM 3621 C CA . VAL A 1 459 ? 19.639 -2.375 -7.622 1.00 97.81 459 VAL A CA 1
ATOM 3622 C C . VAL A 1 459 ? 20.979 -1.828 -7.139 1.00 97.81 459 VAL A C 1
ATOM 3624 O O . VAL A 1 459 ? 21.239 -1.751 -5.932 1.00 97.81 459 VAL A O 1
ATOM 3627 N N . VAL A 1 460 ? 21.822 -1.444 -8.097 1.00 96.81 460 VAL A N 1
ATOM 3628 C CA . VAL A 1 460 ? 23.176 -0.922 -7.890 1.00 96.81 460 VAL A CA 1
ATOM 3629 C C . VAL A 1 460 ? 23.441 0.284 -8.788 1.00 96.81 460 VAL A C 1
ATOM 3631 O O . VAL A 1 460 ? 22.987 0.335 -9.927 1.00 96.81 460 VAL A O 1
ATOM 3634 N N . GLU A 1 461 ? 24.194 1.254 -8.276 1.00 96.19 461 GLU A N 1
ATOM 3635 C CA . GLU A 1 461 ? 24.657 2.425 -9.030 1.00 96.19 461 GLU A CA 1
ATOM 3636 C C . GLU A 1 461 ? 26.113 2.226 -9.489 1.00 96.19 461 GLU A C 1
ATOM 3638 O O . GLU A 1 461 ? 26.859 1.413 -8.933 1.00 96.19 461 GLU A O 1
ATOM 3643 N N . ASP A 1 462 ? 26.541 2.969 -10.509 1.00 96.06 462 ASP A N 1
ATOM 3644 C CA . ASP A 1 462 ? 27.887 2.847 -11.078 1.00 96.06 462 ASP A CA 1
ATOM 3645 C C . ASP A 1 462 ? 29.036 3.259 -10.140 1.00 96.06 462 ASP A C 1
ATOM 3647 O O . ASP A 1 462 ? 30.159 2.808 -10.351 1.00 96.06 462 ASP A O 1
ATOM 3651 N N . ASP A 1 463 ? 28.793 4.034 -9.074 1.00 95.69 463 ASP A N 1
ATOM 3652 C CA . ASP A 1 463 ? 29.822 4.352 -8.068 1.00 95.69 463 ASP A CA 1
ATOM 3653 C C . ASP A 1 463 ? 30.021 3.297 -6.970 1.00 95.69 463 ASP A C 1
ATOM 3655 O O . ASP A 1 463 ? 30.936 3.434 -6.145 1.00 95.69 463 ASP A O 1
ATOM 3659 N N . LEU A 1 464 ? 29.261 2.202 -7.012 1.00 97.31 464 LEU A N 1
ATOM 3660 C CA . LEU A 1 464 ? 29.375 1.111 -6.052 1.00 97.31 464 LEU A CA 1
ATOM 3661 C C . LEU A 1 464 ? 30.531 0.146 -6.356 1.00 97.31 464 LEU A C 1
ATOM 3663 O O . LEU A 1 464 ? 31.062 0.063 -7.466 1.00 97.31 464 LEU A O 1
ATOM 3667 N N . GLU A 1 465 ? 30.914 -0.611 -5.335 1.00 97.81 465 GLU A N 1
ATOM 3668 C CA . GLU A 1 465 ? 31.756 -1.800 -5.437 1.00 97.81 465 GLU A CA 1
ATOM 3669 C C . GLU A 1 465 ? 31.205 -2.875 -4.492 1.00 97.81 465 GLU A C 1
ATOM 3671 O O . GLU A 1 465 ? 30.870 -2.585 -3.340 1.00 97.81 465 GLU A O 1
ATOM 3676 N N . LEU A 1 466 ? 31.068 -4.108 -4.989 1.00 97.75 466 LEU A N 1
ATOM 3677 C CA . LEU A 1 466 ? 30.453 -5.212 -4.254 1.00 97.75 466 LEU A CA 1
ATOM 3678 C C . LEU A 1 466 ? 31.451 -6.282 -3.822 1.00 97.75 466 LEU A C 1
ATOM 3680 O O . LEU A 1 466 ? 32.421 -6.593 -4.510 1.00 97.75 466 LEU A O 1
ATOM 3684 N N . SER A 1 467 ? 31.147 -6.902 -2.688 1.00 96.75 467 SER A N 1
ATOM 3685 C CA . SER A 1 467 ? 31.823 -8.102 -2.216 1.00 96.75 467 SER A CA 1
ATOM 3686 C C . SER A 1 467 ? 31.583 -9.275 -3.172 1.00 96.75 467 SER A C 1
ATOM 3688 O O . SER A 1 467 ? 30.433 -9.499 -3.551 1.00 96.75 467 SER A O 1
ATOM 3690 N N . PRO A 1 468 ? 32.584 -10.126 -3.457 1.00 95.94 468 PRO A N 1
ATOM 3691 C CA . PRO A 1 468 ? 32.356 -11.393 -4.153 1.00 95.94 468 PRO A CA 1
ATOM 3692 C C . PRO A 1 468 ? 31.319 -12.313 -3.477 1.00 95.94 468 PRO A C 1
ATOM 3694 O O . PRO A 1 468 ? 30.735 -13.176 -4.126 1.00 95.94 468 PRO A O 1
ATOM 3697 N N . LEU A 1 469 ? 31.060 -12.116 -2.179 1.00 95.31 469 LEU A N 1
ATOM 3698 C CA . LEU A 1 469 ? 30.155 -12.921 -1.353 1.00 95.31 469 LEU A CA 1
ATOM 3699 C C . LEU A 1 469 ? 28.684 -12.459 -1.426 1.00 95.31 469 LEU A C 1
ATOM 3701 O O . LEU A 1 469 ? 27.803 -13.108 -0.852 1.00 95.31 469 LEU A O 1
ATOM 3705 N N . TYR A 1 470 ? 28.404 -11.330 -2.092 1.00 96.56 470 TYR A N 1
ATOM 3706 C CA . TYR A 1 470 ? 27.131 -10.612 -1.968 1.00 96.56 470 TYR A CA 1
ATOM 3707 C C . TYR A 1 470 ? 25.912 -11.447 -2.396 1.00 96.56 470 TYR A C 1
ATOM 3709 O O . TYR A 1 470 ? 24.903 -11.474 -1.688 1.00 96.56 470 TYR A O 1
ATOM 3717 N N . TYR A 1 471 ? 26.003 -12.148 -3.531 1.00 97.19 471 TYR A N 1
ATOM 3718 C CA . TYR A 1 471 ? 24.874 -12.882 -4.098 1.00 97.19 471 TYR A CA 1
ATOM 3719 C C . TYR A 1 471 ? 24.479 -14.068 -3.217 1.00 97.19 471 TYR A C 1
ATOM 3721 O O . TYR A 1 471 ? 23.318 -14.198 -2.835 1.00 97.19 471 TYR A O 1
ATOM 3729 N N . LYS A 1 472 ? 25.454 -14.897 -2.833 1.00 94.69 472 LYS A N 1
ATOM 3730 C CA . LYS A 1 472 ? 25.259 -16.063 -1.963 1.00 94.69 472 LYS A CA 1
ATOM 3731 C C . LYS A 1 472 ? 24.640 -15.677 -0.613 1.00 94.69 4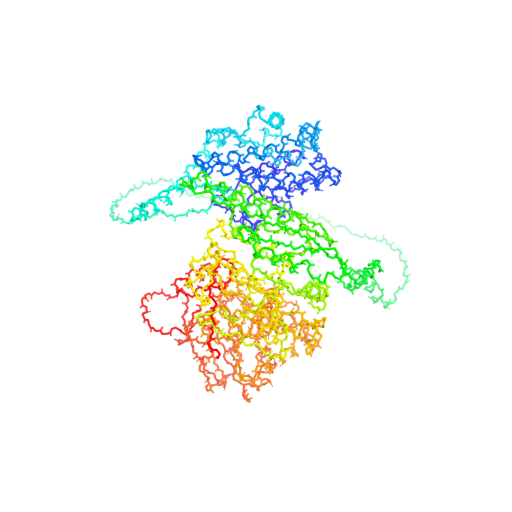72 LYS A C 1
ATOM 3733 O O . LYS A 1 472 ? 23.769 -16.389 -0.115 1.00 94.69 472 LYS A O 1
ATOM 3738 N N . PHE A 1 473 ? 25.009 -14.513 -0.069 1.00 95.69 473 PHE A N 1
ATOM 3739 C CA . PHE A 1 473 ? 24.368 -13.948 1.120 1.00 95.69 473 PHE A CA 1
ATOM 3740 C C . PHE A 1 473 ? 22.904 -13.545 0.861 1.00 95.69 473 PHE A C 1
ATOM 3742 O O . PHE A 1 473 ? 22.015 -13.981 1.594 1.00 95.69 473 PHE A O 1
ATOM 3749 N N . LEU A 1 474 ? 22.618 -12.784 -0.206 1.00 97.50 474 LEU A N 1
ATOM 3750 C CA . LEU A 1 474 ? 21.245 -12.389 -0.562 1.00 97.50 474 LEU A CA 1
ATOM 3751 C C . LEU A 1 474 ? 20.338 -13.589 -0.878 1.00 97.50 474 LEU A C 1
ATOM 3753 O O . LEU A 1 474 ? 19.194 -13.613 -0.429 1.00 97.50 474 LEU A O 1
ATOM 3757 N N . LYS A 1 475 ? 20.847 -14.611 -1.577 1.00 96.50 475 LYS A N 1
ATOM 3758 C CA . LYS A 1 475 ? 20.163 -15.897 -1.797 1.00 96.50 475 LYS A CA 1
ATOM 3759 C C . LYS A 1 475 ? 19.795 -16.555 -0.465 1.00 96.50 475 LYS A C 1
ATOM 3761 O O . LYS A 1 475 ? 18.657 -16.987 -0.302 1.00 96.50 475 LYS A O 1
ATOM 3766 N N . GLY A 1 476 ? 20.711 -16.560 0.506 1.00 95.69 476 GLY A N 1
ATOM 3767 C CA . GLY A 1 476 ? 20.436 -17.009 1.873 1.00 95.69 476 GLY A CA 1
ATOM 3768 C C . GLY A 1 476 ? 19.292 -16.236 2.541 1.00 95.69 476 GLY A C 1
ATOM 3769 O O . GLY A 1 476 ? 18.396 -16.855 3.109 1.00 95.69 476 GLY A O 1
ATOM 3770 N N . LEU A 1 477 ? 19.268 -14.902 2.424 1.00 97.31 477 LEU A N 1
ATOM 3771 C CA . LEU A 1 477 ? 18.181 -14.071 2.963 1.00 97.31 477 LEU A CA 1
ATOM 3772 C C . LEU A 1 477 ? 16.828 -14.336 2.283 1.00 97.31 477 LEU A C 1
ATOM 3774 O O . LEU A 1 477 ? 15.820 -14.434 2.977 1.00 97.31 477 LEU A O 1
ATOM 3778 N N . ILE A 1 478 ? 16.793 -14.476 0.953 1.00 97.62 478 ILE A N 1
ATOM 3779 C CA . ILE A 1 478 ? 15.567 -14.778 0.191 1.00 97.62 478 ILE A CA 1
ATOM 3780 C C . ILE A 1 478 ? 15.008 -16.139 0.623 1.00 97.62 478 ILE A C 1
ATOM 3782 O O . ILE A 1 478 ? 13.852 -16.242 1.035 1.00 97.62 478 ILE A O 1
ATOM 3786 N N . LEU A 1 479 ? 15.841 -17.182 0.612 1.00 96.06 479 LEU A N 1
ATOM 3787 C CA . LEU A 1 479 ? 15.429 -18.519 1.040 1.00 96.06 479 LEU A CA 1
ATOM 3788 C C . LEU A 1 479 ? 14.952 -18.528 2.502 1.00 96.06 479 LEU A C 1
ATOM 3790 O O . LEU A 1 479 ? 13.970 -19.200 2.814 1.00 96.06 479 LEU A O 1
ATOM 3794 N N . LYS A 1 480 ? 15.603 -17.760 3.389 1.00 96.12 480 LYS A N 1
ATOM 3795 C CA . LYS A 1 480 ? 15.319 -17.782 4.830 1.00 96.12 480 LYS A CA 1
ATOM 3796 C C . LYS A 1 480 ? 14.183 -16.869 5.296 1.00 96.12 480 LYS A C 1
ATOM 3798 O O . LYS A 1 480 ? 13.542 -17.209 6.282 1.00 96.12 480 LYS A O 1
ATOM 3803 N N . TYR A 1 481 ? 13.934 -15.735 4.645 1.00 96.56 481 TYR A N 1
ATOM 3804 C CA . TYR A 1 481 ? 12.940 -14.746 5.094 1.00 96.56 481 TYR A CA 1
ATOM 3805 C C . TYR A 1 481 ? 11.815 -14.479 4.085 1.00 96.56 481 TYR A C 1
ATOM 3807 O O . TYR A 1 481 ? 10.852 -13.797 4.430 1.00 96.56 481 TYR A O 1
ATOM 3815 N N . TYR A 1 482 ? 11.908 -15.013 2.861 1.00 96.19 482 TYR A N 1
ATOM 3816 C CA . TYR A 1 482 ? 10.814 -14.978 1.886 1.00 96.19 482 TYR A CA 1
ATOM 3817 C C . TYR A 1 482 ? 10.123 -16.342 1.745 1.00 96.19 482 TYR A C 1
ATOM 3819 O O . TYR A 1 482 ? 8.901 -16.413 1.822 1.00 96.19 482 TYR A O 1
ATOM 3827 N N . TYR A 1 483 ? 10.891 -17.427 1.583 1.00 96.25 483 TYR A N 1
ATOM 3828 C CA . TYR A 1 483 ? 10.326 -18.751 1.276 1.00 96.25 483 TYR A CA 1
ATOM 3829 C C . TYR A 1 483 ? 10.099 -19.685 2.473 1.00 96.25 483 TYR A C 1
ATOM 3831 O O . TYR A 1 483 ? 9.232 -20.550 2.388 1.00 96.25 483 TYR A O 1
ATOM 3839 N N . ASP A 1 484 ? 10.849 -19.552 3.570 1.00 95.56 484 ASP A N 1
ATOM 3840 C CA . ASP A 1 484 ? 10.643 -20.337 4.799 1.00 95.56 484 ASP A CA 1
ATOM 3841 C C . ASP A 1 484 ? 9.426 -19.795 5.582 1.00 95.56 484 ASP A C 1
ATOM 3843 O O . ASP A 1 484 ? 9.529 -18.719 6.180 1.00 95.56 484 ASP A O 1
ATOM 3847 N N . PRO A 1 485 ? 8.283 -20.513 5.658 1.00 95.19 485 PRO A N 1
ATOM 3848 C CA . PRO A 1 485 ? 7.068 -19.981 6.279 1.00 95.19 485 PRO A CA 1
ATOM 3849 C C . PRO A 1 485 ? 7.205 -19.724 7.784 1.00 95.19 485 PRO A C 1
ATOM 3851 O O . PRO A 1 485 ? 6.471 -18.907 8.331 1.00 95.19 485 PRO A O 1
ATOM 3854 N N . ALA A 1 486 ? 8.152 -20.380 8.466 1.00 94.94 486 ALA A N 1
ATOM 3855 C CA . ALA A 1 486 ? 8.415 -20.152 9.888 1.00 94.94 486 ALA A CA 1
ATOM 3856 C C . ALA A 1 486 ? 9.232 -18.872 10.149 1.00 94.94 486 ALA A C 1
ATOM 3858 O O . ALA A 1 486 ? 9.443 -18.495 11.304 1.00 94.94 486 ALA A O 1
ATOM 3859 N N . ASN A 1 487 ? 9.733 -18.231 9.088 1.00 95.44 487 ASN A N 1
ATOM 3860 C CA . ASN A 1 487 ? 10.575 -17.037 9.134 1.00 95.44 487 ASN A CA 1
ATOM 3861 C C . ASN A 1 487 ? 10.132 -15.951 8.131 1.00 95.44 487 ASN A C 1
ATOM 3863 O O . ASN A 1 487 ? 10.765 -14.898 8.066 1.00 95.44 487 ASN A O 1
ATOM 3867 N N . TYR A 1 488 ? 9.042 -16.175 7.393 1.00 95.12 488 TYR A N 1
ATOM 3868 C CA . TYR A 1 488 ? 8.407 -15.189 6.526 1.00 95.12 488 TYR A CA 1
ATOM 3869 C C . TYR A 1 488 ? 7.743 -14.072 7.336 1.00 95.12 488 TYR A C 1
ATOM 3871 O O . TYR A 1 488 ? 7.094 -14.321 8.354 1.00 95.12 488 TYR A O 1
ATOM 3879 N N . ASN A 1 489 ? 7.852 -12.831 6.859 1.00 92.31 489 ASN A N 1
ATOM 3880 C CA . ASN A 1 489 ? 7.069 -11.719 7.387 1.00 92.31 489 ASN A CA 1
ATOM 3881 C C . ASN A 1 489 ? 6.783 -10.672 6.289 1.00 92.31 489 ASN A C 1
ATOM 3883 O O . ASN A 1 489 ? 7.729 -10.136 5.707 1.00 92.31 489 ASN A O 1
ATOM 3887 N N . PRO A 1 490 ? 5.508 -10.323 6.026 1.00 92.12 490 PRO A N 1
ATOM 3888 C CA . PRO A 1 490 ? 5.131 -9.419 4.937 1.00 92.12 490 PRO A CA 1
ATOM 3889 C C . PRO A 1 490 ? 5.508 -7.945 5.176 1.00 92.12 490 PRO A C 1
ATOM 3891 O O . PRO A 1 490 ? 5.375 -7.138 4.262 1.00 92.12 490 PRO A O 1
ATOM 3894 N N . SER A 1 491 ? 5.979 -7.569 6.374 1.00 92.62 491 SER A N 1
ATOM 3895 C CA . SER A 1 491 ? 6.555 -6.238 6.632 1.00 92.62 491 SER A CA 1
ATOM 3896 C C . SER A 1 491 ? 8.019 -6.097 6.202 1.00 92.62 491 SER A C 1
ATOM 3898 O O . SER A 1 491 ? 8.575 -5.006 6.331 1.00 92.62 491 SER A O 1
ATOM 3900 N N . ILE A 1 492 ? 8.664 -7.161 5.716 1.00 96.75 492 ILE A N 1
ATOM 3901 C CA . ILE A 1 492 ? 10.035 -7.098 5.202 1.00 96.75 492 ILE A CA 1
ATOM 3902 C C . ILE A 1 492 ? 9.978 -6.764 3.712 1.00 96.75 492 ILE A C 1
ATOM 3904 O O . ILE A 1 492 ? 9.409 -7.523 2.932 1.00 96.75 492 ILE A O 1
ATOM 3908 N N . TYR A 1 493 ? 10.578 -5.643 3.304 1.00 97.31 493 TYR A N 1
ATOM 3909 C CA . TYR A 1 493 ? 10.561 -5.208 1.898 1.00 97.31 493 TYR A CA 1
ATOM 3910 C C . TYR A 1 493 ? 11.834 -5.535 1.113 1.00 97.31 493 TYR A C 1
ATOM 3912 O O . TYR A 1 493 ? 11.887 -5.312 -0.099 1.00 97.31 493 TYR A O 1
ATOM 3920 N N . GLY A 1 494 ? 12.861 -6.052 1.786 1.00 97.62 494 GLY A N 1
ATOM 3921 C CA . GLY A 1 494 ? 14.127 -6.402 1.164 1.00 97.62 494 GLY A CA 1
ATOM 3922 C C . GLY A 1 494 ? 15.304 -6.387 2.132 1.00 97.62 494 GLY A C 1
ATOM 3923 O O . GLY A 1 494 ? 15.146 -6.534 3.347 1.00 97.62 494 GLY A O 1
ATOM 3924 N N . ALA A 1 495 ? 16.496 -6.212 1.565 1.00 98.00 495 ALA A N 1
ATOM 3925 C CA . ALA A 1 495 ? 17.752 -6.137 2.300 1.00 98.00 495 ALA A CA 1
ATOM 3926 C C . ALA A 1 495 ? 18.688 -5.096 1.679 1.00 98.00 495 ALA A C 1
ATOM 3928 O O . ALA A 1 495 ? 18.794 -5.015 0.456 1.00 98.00 495 ALA A O 1
ATOM 3929 N N . SER A 1 496 ? 19.428 -4.355 2.500 1.00 96.62 496 SER A N 1
ATOM 3930 C CA . SER A 1 496 ? 20.528 -3.514 2.029 1.00 96.62 496 SER A CA 1
ATOM 3931 C C . SER A 1 496 ? 21.878 -4.084 2.440 1.00 96.62 496 SER A C 1
ATOM 3933 O O . SER A 1 496 ? 22.077 -4.515 3.575 1.00 96.62 496 SER A O 1
ATOM 3935 N N . LEU A 1 497 ? 22.819 -4.047 1.498 1.00 96.31 497 LEU A N 1
ATOM 3936 C CA . LEU A 1 497 ? 24.193 -4.507 1.687 1.00 96.31 497 LEU A CA 1
ATOM 3937 C C . LEU A 1 497 ? 25.158 -3.405 2.146 1.00 96.31 497 LEU A C 1
ATOM 3939 O O . LEU A 1 497 ? 26.317 -3.702 2.453 1.00 96.31 497 LEU A O 1
ATOM 3943 N N . GLN A 1 498 ? 24.685 -2.156 2.206 1.00 93.50 498 GLN A N 1
ATOM 3944 C CA . GLN A 1 498 ? 25.412 -1.036 2.799 1.00 93.50 498 GLN A CA 1
ATOM 3945 C C . GLN A 1 498 ? 25.401 -1.131 4.329 1.00 93.50 498 GLN A C 1
ATOM 3947 O O . GLN A 1 498 ? 24.456 -1.644 4.935 1.00 93.50 498 GLN A O 1
ATOM 3952 N N . ARG A 1 499 ? 26.386 -0.512 4.982 1.00 88.75 499 ARG A N 1
ATOM 3953 C CA . ARG A 1 499 ? 26.366 -0.322 6.438 1.00 88.75 499 ARG A CA 1
ATOM 3954 C C . ARG A 1 499 ? 25.600 0.959 6.815 1.00 88.75 499 ARG A C 1
ATOM 3956 O O . ARG A 1 499 ? 26.029 2.051 6.437 1.00 88.75 499 ARG A O 1
ATOM 3963 N N . PRO A 1 500 ? 24.502 0.894 7.592 1.00 86.69 500 PRO A N 1
ATOM 3964 C CA . PRO A 1 500 ? 23.802 2.094 8.039 1.00 86.69 500 PRO A CA 1
ATOM 3965 C C . PRO A 1 500 ? 24.610 2.762 9.165 1.00 86.69 500 PRO A C 1
ATOM 3967 O O . PRO A 1 500 ? 24.901 2.156 10.194 1.00 86.69 500 PRO A O 1
ATOM 3970 N N . ARG A 1 501 ? 25.024 4.018 8.956 1.00 81.69 501 ARG A N 1
ATOM 3971 C CA . ARG A 1 501 ? 25.977 4.711 9.848 1.00 81.69 501 ARG A CA 1
ATOM 3972 C C . ARG A 1 501 ? 25.326 5.622 10.891 1.00 81.69 501 ARG A C 1
ATOM 3974 O O . ARG A 1 501 ? 25.897 5.843 11.961 1.00 81.69 501 ARG A O 1
ATOM 3981 N N . PHE A 1 502 ? 24.159 6.172 10.572 1.00 81.88 502 PHE A N 1
ATOM 3982 C CA . PHE A 1 502 ? 23.489 7.195 11.370 1.00 81.88 502 PHE A CA 1
ATOM 3983 C C . PHE A 1 502 ? 22.010 6.872 11.542 1.00 81.88 502 PHE A C 1
ATOM 3985 O O . PHE A 1 502 ? 21.362 6.397 10.612 1.00 81.88 502 PHE A O 1
ATOM 3992 N N . VAL A 1 503 ? 21.487 7.197 12.720 1.00 84.38 503 VAL A N 1
ATOM 3993 C CA . VAL A 1 503 ? 20.058 7.167 13.026 1.00 84.38 503 VAL A CA 1
ATOM 3994 C C . VAL A 1 503 ? 19.363 8.333 12.329 1.00 84.38 503 VAL A C 1
ATOM 3996 O O . VAL A 1 503 ? 19.818 9.479 12.421 1.00 84.38 503 VAL A O 1
ATOM 3999 N N . ALA A 1 504 ? 18.235 8.073 11.671 1.00 71.88 504 ALA A N 1
ATOM 4000 C CA . ALA A 1 504 ? 17.432 9.120 11.060 1.00 71.88 504 ALA A CA 1
ATOM 4001 C C . ALA A 1 504 ? 16.593 9.888 12.101 1.00 71.88 504 ALA A C 1
ATOM 4003 O O . ALA A 1 504 ? 15.518 9.469 12.498 1.00 71.88 504 ALA A O 1
ATOM 4004 N N . GLY A 1 505 ? 17.073 11.058 12.518 1.00 68.12 505 GLY A N 1
ATOM 4005 C CA . GLY A 1 505 ? 16.381 11.970 13.439 1.00 68.12 505 GLY A CA 1
ATOM 4006 C C . GLY A 1 505 ? 17.262 13.173 13.788 1.00 68.12 505 GLY A C 1
ATOM 4007 O O . GLY A 1 505 ? 18.481 13.046 13.724 1.00 68.12 505 GLY A O 1
ATOM 4008 N N . LYS A 1 506 ? 16.666 14.335 14.097 1.00 55.50 506 LYS A N 1
ATOM 4009 C CA . LYS A 1 506 ? 17.242 15.709 14.214 1.00 55.50 506 LYS A CA 1
ATOM 4010 C C . LYS A 1 506 ? 18.727 15.911 14.620 1.00 55.50 506 LYS A C 1
ATOM 4012 O O . LYS A 1 506 ? 19.278 16.968 14.318 1.00 55.50 506 LYS A O 1
ATOM 4017 N N . ASN A 1 507 ? 19.362 14.967 15.318 1.00 62.59 507 ASN A N 1
ATOM 4018 C CA . ASN A 1 507 ? 20.745 15.051 15.810 1.00 62.59 507 ASN A CA 1
ATOM 4019 C C . ASN A 1 507 ? 21.759 14.154 15.063 1.00 62.59 507 ASN A C 1
ATOM 4021 O O . ASN A 1 507 ? 22.955 14.301 15.296 1.00 62.59 507 ASN A O 1
ATOM 4025 N N . GLY A 1 508 ? 21.325 13.238 14.184 1.00 64.62 508 GLY A N 1
ATOM 4026 C CA . GLY A 1 508 ? 22.226 12.398 13.376 1.00 64.62 508 GLY A CA 1
ATOM 4027 C C . GLY A 1 508 ? 23.173 11.509 14.183 1.00 64.62 508 GLY A C 1
ATOM 4028 O O . GLY A 1 508 ? 24.348 11.384 13.839 1.00 64.62 508 GLY A O 1
ATOM 4029 N N . ASN A 1 509 ? 22.676 10.917 15.273 1.00 74.44 509 ASN A N 1
ATOM 4030 C CA . ASN A 1 509 ? 23.468 10.063 16.156 1.00 74.44 509 ASN A CA 1
ATOM 4031 C C . ASN A 1 509 ? 24.106 8.902 15.372 1.00 74.44 509 ASN A C 1
ATOM 4033 O O . ASN A 1 509 ? 23.469 8.321 14.491 1.00 74.44 509 ASN A O 1
ATOM 4037 N N . LYS A 1 510 ? 25.344 8.524 15.721 1.00 81.19 510 LYS A N 1
ATOM 4038 C CA . LYS A 1 510 ? 25.933 7.268 15.232 1.00 81.19 510 LYS A CA 1
ATOM 4039 C C . LYS A 1 510 ? 25.067 6.100 15.691 1.00 81.19 510 LYS A C 1
ATOM 4041 O O . LYS A 1 510 ? 24.722 6.020 16.868 1.00 81.19 510 LYS A O 1
ATOM 4046 N N . LEU A 1 511 ? 24.755 5.215 14.757 1.00 86.19 511 LEU A N 1
ATOM 4047 C CA . LEU A 1 511 ? 23.966 4.014 14.991 1.00 86.19 511 LEU A CA 1
ATOM 4048 C C . LEU A 1 511 ? 24.803 3.015 15.818 1.00 86.19 511 LEU A C 1
ATOM 4050 O O . LEU A 1 511 ? 25.963 2.765 15.490 1.00 86.19 511 LEU A O 1
ATOM 4054 N N . GLN A 1 512 ? 24.246 2.510 16.925 1.00 86.12 512 GLN A N 1
ATOM 4055 C CA . GLN A 1 512 ? 24.947 1.656 17.897 1.00 86.12 512 GLN A CA 1
ATOM 4056 C C . GLN A 1 512 ? 24.366 0.242 17.875 1.00 86.12 512 GLN A C 1
ATOM 4058 O O . GLN A 1 512 ? 23.369 -0.038 18.536 1.00 86.12 512 GLN A O 1
ATOM 4063 N N . VAL A 1 513 ? 24.991 -0.653 17.112 1.00 86.69 513 VAL A N 1
ATOM 4064 C CA . VAL A 1 513 ? 24.638 -2.080 17.088 1.00 86.69 513 VAL A CA 1
ATOM 4065 C C . VAL A 1 513 ? 25.530 -2.833 18.074 1.00 86.69 513 VAL A C 1
ATOM 4067 O O . VAL A 1 513 ? 26.742 -2.616 18.097 1.00 86.69 513 VAL A O 1
ATOM 4070 N N . GLY A 1 514 ? 24.956 -3.738 18.872 1.00 85.50 514 GLY A N 1
ATOM 4071 C CA . GLY A 1 514 ? 25.746 -4.638 19.717 1.00 85.50 514 GLY A CA 1
ATOM 4072 C C . GLY A 1 514 ? 26.656 -5.536 18.870 1.00 85.50 514 GLY A C 1
ATOM 4073 O O . GLY A 1 514 ? 26.242 -6.007 17.813 1.00 85.50 514 GLY A O 1
ATOM 4074 N N . SER A 1 515 ? 27.880 -5.801 19.331 1.00 82.19 515 SER A N 1
ATOM 4075 C CA . SER A 1 515 ? 28.908 -6.540 18.572 1.00 82.19 515 SER A CA 1
ATOM 4076 C C . SER A 1 515 ? 28.483 -7.944 18.124 1.00 82.19 515 SER A C 1
ATOM 4078 O O . SER A 1 515 ? 28.949 -8.425 17.098 1.00 82.19 515 SER A O 1
ATOM 4080 N N . GLU A 1 516 ? 27.576 -8.590 18.858 1.00 83.94 516 GLU A N 1
ATOM 4081 C CA . GLU A 1 516 ? 27.037 -9.916 18.522 1.00 83.94 516 GLU A CA 1
ATOM 4082 C C . GLU A 1 516 ? 25.906 -9.867 17.476 1.00 83.94 516 GLU A C 1
ATOM 4084 O O . GLU A 1 516 ? 25.624 -10.859 16.801 1.00 83.94 516 GLU A O 1
ATOM 4089 N N . THR A 1 517 ? 25.251 -8.712 17.312 1.00 89.19 517 THR A N 1
ATOM 4090 C CA . THR A 1 517 ? 24.140 -8.526 16.368 1.00 89.19 517 THR A CA 1
ATOM 4091 C C . THR A 1 517 ? 24.702 -8.276 14.969 1.00 89.19 517 THR A C 1
ATOM 4093 O O . THR A 1 517 ? 25.047 -7.150 14.613 1.00 89.19 517 THR A O 1
ATOM 4096 N N . ARG A 1 518 ? 24.816 -9.354 14.183 1.00 89.50 518 ARG A N 1
ATOM 4097 C CA . ARG A 1 518 ? 25.366 -9.355 12.812 1.00 89.50 518 ARG A CA 1
ATOM 4098 C C . ARG A 1 518 ? 24.344 -9.011 11.727 1.00 89.50 518 ARG A C 1
ATOM 4100 O O . ARG A 1 518 ? 24.704 -8.421 10.712 1.00 89.50 518 ARG A O 1
ATOM 4107 N N . ILE A 1 519 ? 23.082 -9.372 11.944 1.00 94.69 519 ILE A N 1
ATOM 4108 C CA . ILE A 1 519 ? 21.940 -9.069 11.074 1.00 94.69 519 ILE A CA 1
ATOM 4109 C C . ILE A 1 519 ? 20.848 -8.462 11.960 1.00 94.69 519 ILE A C 1
ATOM 4111 O O . ILE A 1 519 ? 20.700 -8.866 13.114 1.00 94.69 519 ILE A O 1
ATOM 4115 N N . PHE A 1 520 ? 20.114 -7.478 11.449 1.00 96.19 520 PHE A N 1
ATOM 4116 C CA . PHE A 1 520 ? 18.998 -6.829 12.141 1.00 96.19 520 PHE A CA 1
ATOM 4117 C C . PHE A 1 520 ? 18.020 -6.219 11.132 1.00 96.19 520 PHE A C 1
ATOM 4119 O O . PHE A 1 520 ? 18.346 -6.071 9.953 1.00 96.19 520 PHE A O 1
ATOM 4126 N N . LEU A 1 521 ? 16.828 -5.852 11.601 1.00 96.62 521 LEU A N 1
ATOM 4127 C CA . LEU A 1 521 ? 15.843 -5.103 10.830 1.00 96.62 521 LEU A CA 1
ATOM 4128 C C . LEU A 1 521 ? 15.811 -3.639 11.264 1.00 96.62 521 LEU A C 1
ATOM 4130 O O . LEU A 1 521 ? 15.857 -3.348 12.456 1.00 96.62 521 LEU A O 1
ATOM 4134 N N . TYR A 1 522 ? 15.686 -2.717 10.313 1.00 94.88 522 TYR A N 1
ATOM 4135 C CA . TYR A 1 522 ? 15.578 -1.277 10.576 1.00 94.88 522 TYR A CA 1
ATOM 4136 C C . TYR A 1 522 ? 14.542 -0.648 9.635 1.00 94.88 522 TYR A C 1
ATOM 4138 O O . TYR A 1 522 ? 14.526 -0.949 8.438 1.00 94.88 522 TYR A O 1
ATOM 4146 N N . GLN A 1 523 ? 13.682 0.233 10.153 1.00 92.56 523 GLN A N 1
ATOM 4147 C CA . GLN A 1 523 ? 12.753 1.045 9.351 1.00 92.56 523 GLN A CA 1
ATOM 4148 C C . GLN A 1 523 ? 13.489 2.184 8.625 1.00 92.56 523 GLN A C 1
ATOM 4150 O O . GLN A 1 523 ? 13.258 3.365 8.862 1.00 92.56 523 GLN A O 1
ATOM 4155 N N . MET A 1 524 ? 14.427 1.832 7.749 1.00 91.00 524 MET A N 1
ATOM 4156 C CA . MET A 1 524 ? 15.167 2.770 6.910 1.00 91.00 524 MET A CA 1
ATOM 4157 C C . MET A 1 524 ? 15.545 2.109 5.592 1.00 91.00 524 MET A C 1
ATOM 4159 O O . MET A 1 524 ? 15.715 0.892 5.534 1.00 91.00 524 MET A O 1
ATOM 4163 N N . VAL A 1 525 ? 15.659 2.908 4.533 1.00 91.75 525 VAL A N 1
ATOM 4164 C CA . VAL A 1 525 ? 15.997 2.432 3.187 1.00 91.75 525 VAL A CA 1
ATOM 4165 C C . VAL A 1 525 ? 17.484 2.544 2.889 1.00 91.75 525 VAL A C 1
ATOM 4167 O O . VAL A 1 525 ? 18.158 3.494 3.294 1.00 91.75 525 VAL A O 1
ATOM 4170 N N . GLY A 1 526 ? 18.010 1.527 2.209 1.00 87.31 526 GLY A N 1
ATOM 4171 C CA . GLY A 1 526 ? 19.365 1.512 1.685 1.00 87.31 526 GLY A CA 1
ATOM 4172 C C . GLY A 1 526 ? 19.433 2.169 0.313 1.00 87.31 526 GLY A C 1
ATOM 4173 O O . GLY A 1 526 ? 18.526 2.017 -0.499 1.00 87.31 526 GLY A O 1
ATOM 4174 N N . THR A 1 527 ? 20.520 2.884 0.044 1.00 80.25 527 THR A N 1
ATOM 4175 C CA . THR A 1 527 ? 20.769 3.548 -1.245 1.00 80.25 527 THR A CA 1
ATOM 4176 C C . THR A 1 527 ? 21.893 2.885 -2.041 1.00 80.25 527 THR A C 1
ATOM 4178 O O . THR A 1 527 ? 21.998 3.106 -3.239 1.00 80.25 527 THR A O 1
ATOM 4181 N N . TRP A 1 528 ? 22.728 2.059 -1.403 1.00 89.62 528 TRP A N 1
ATOM 4182 C CA . TRP A 1 528 ? 23.934 1.475 -1.993 1.00 89.62 528 TRP A CA 1
ATOM 4183 C C . TRP A 1 528 ? 23.876 -0.057 -1.970 1.00 89.62 528 TRP A C 1
ATOM 4185 O O . TRP A 1 528 ? 24.384 -0.704 -1.055 1.00 89.62 528 TRP A O 1
ATOM 4195 N N . GLY A 1 529 ? 23.251 -0.657 -2.985 1.00 92.69 529 GLY A N 1
ATOM 4196 C CA . GLY A 1 529 ? 23.037 -2.105 -3.062 1.00 92.69 529 GLY A CA 1
ATOM 4197 C C . GLY A 1 529 ? 21.813 -2.524 -2.250 1.00 92.69 529 GLY A C 1
ATOM 4198 O O . GLY A 1 529 ? 21.933 -2.995 -1.116 1.00 92.69 529 GLY A O 1
ATOM 4199 N N . GLN A 1 530 ? 20.630 -2.325 -2.832 1.00 97.12 530 GLN A N 1
ATOM 4200 C CA . GLN A 1 530 ? 19.337 -2.661 -2.232 1.00 97.12 530 GLN A CA 1
ATOM 4201 C C . GLN A 1 530 ? 18.699 -3.820 -3.007 1.00 97.12 530 GLN A C 1
ATOM 4203 O O . GLN A 1 530 ? 18.435 -3.713 -4.204 1.00 97.12 530 GLN A O 1
ATOM 4208 N N . LEU A 1 531 ? 18.430 -4.923 -2.310 1.00 98.31 531 LEU A N 1
ATOM 4209 C CA . LEU A 1 531 ? 17.534 -5.982 -2.760 1.00 98.31 531 LEU A CA 1
ATOM 4210 C C . LEU A 1 531 ? 16.093 -5.536 -2.504 1.00 98.31 531 LEU A C 1
ATOM 4212 O O . LEU A 1 531 ? 15.777 -5.098 -1.398 1.00 98.31 531 LEU A O 1
ATOM 4216 N N . LEU A 1 532 ? 15.231 -5.671 -3.504 1.00 97.88 532 LEU A N 1
ATOM 4217 C CA . LEU A 1 532 ? 13.814 -5.334 -3.444 1.00 97.88 532 LEU A CA 1
ATOM 4218 C C . LEU A 1 532 ? 12.978 -6.613 -3.536 1.00 97.88 532 LEU A C 1
ATOM 4220 O O . LEU A 1 532 ? 13.192 -7.441 -4.424 1.00 97.88 532 LEU A O 1
ATOM 4224 N N . PHE A 1 533 ? 12.018 -6.772 -2.626 1.00 98.06 533 PHE A N 1
ATOM 4225 C CA . PHE A 1 533 ? 11.004 -7.821 -2.720 1.00 98.06 533 PHE A CA 1
ATOM 4226 C C . PHE A 1 533 ? 9.838 -7.352 -3.614 1.00 98.06 533 PHE A C 1
ATOM 4228 O O . PHE A 1 533 ? 9.488 -6.167 -3.586 1.00 98.06 533 PHE A O 1
ATOM 4235 N N . PRO A 1 534 ? 9.208 -8.254 -4.391 1.00 97.44 534 PRO A N 1
ATOM 4236 C CA . PRO A 1 534 ? 8.279 -7.866 -5.454 1.00 97.44 534 PRO A CA 1
ATOM 4237 C C . PRO A 1 534 ? 7.020 -7.150 -4.947 1.00 97.44 534 PRO A C 1
ATOM 4239 O O . PRO A 1 534 ? 6.742 -6.036 -5.391 1.00 97.44 534 PRO A O 1
ATOM 4242 N N . LYS A 1 535 ? 6.280 -7.721 -3.980 1.00 96.62 535 LYS A N 1
ATOM 4243 C CA . LYS A 1 535 ? 5.028 -7.104 -3.485 1.00 96.62 535 LYS A CA 1
ATOM 4244 C C . LYS A 1 535 ? 5.250 -5.702 -2.899 1.00 96.62 535 LYS A C 1
ATOM 4246 O O . LYS A 1 535 ? 4.589 -4.782 -3.376 1.00 96.62 535 LYS A O 1
ATOM 4251 N N . PRO A 1 536 ? 6.200 -5.489 -1.964 1.00 97.12 536 PRO A N 1
ATOM 4252 C CA . PRO A 1 536 ? 6.402 -4.171 -1.360 1.00 97.12 536 PRO A CA 1
ATOM 4253 C C . PRO A 1 536 ? 6.907 -3.114 -2.350 1.00 97.12 536 PRO A C 1
ATOM 4255 O O . PRO A 1 536 ? 6.570 -1.941 -2.211 1.00 97.12 536 PRO A O 1
ATOM 4258 N N . TRP A 1 537 ? 7.679 -3.503 -3.374 1.00 97.06 537 TRP A N 1
ATOM 4259 C CA . TRP A 1 537 ? 8.093 -2.571 -4.428 1.00 97.06 537 TRP A CA 1
ATOM 4260 C C . TRP A 1 537 ? 6.943 -2.197 -5.371 1.00 97.06 537 TRP A C 1
ATOM 4262 O O . TRP A 1 537 ? 6.770 -1.022 -5.694 1.00 97.06 537 TRP A O 1
ATOM 4272 N N . LYS A 1 538 ? 6.121 -3.172 -5.782 1.00 96.06 538 LYS A N 1
ATOM 4273 C CA . LYS A 1 538 ? 4.928 -2.922 -6.607 1.00 96.06 538 LYS A CA 1
ATOM 4274 C C . LYS A 1 538 ? 3.936 -2.010 -5.885 1.00 96.06 538 LYS A C 1
ATOM 4276 O O . LYS A 1 538 ? 3.430 -1.060 -6.474 1.00 96.06 538 LYS A O 1
ATOM 4281 N N . GLU A 1 539 ? 3.719 -2.264 -4.597 1.00 97.06 539 GLU A N 1
ATOM 4282 C CA . GLU A 1 539 ? 2.899 -1.419 -3.734 1.00 97.06 539 GLU A CA 1
ATOM 4283 C C . GLU A 1 539 ? 3.477 -0.002 -3.601 1.00 97.06 539 GLU A C 1
ATOM 4285 O O . GLU A 1 539 ? 2.740 0.968 -3.771 1.00 97.06 539 GLU A O 1
ATOM 4290 N N . PHE A 1 540 ? 4.793 0.135 -3.383 1.00 97.56 540 PHE A N 1
ATOM 4291 C CA . PHE A 1 540 ? 5.453 1.442 -3.372 1.00 97.56 540 PHE A CA 1
ATOM 4292 C C . PHE A 1 540 ? 5.238 2.210 -4.679 1.00 97.56 540 PHE A C 1
ATOM 4294 O O . PHE A 1 540 ? 4.981 3.410 -4.631 1.00 97.56 540 PHE A O 1
ATOM 4301 N N . ARG A 1 541 ? 5.357 1.558 -5.844 1.00 96.81 541 ARG A N 1
ATOM 4302 C CA . ARG A 1 541 ? 5.201 2.247 -7.132 1.00 96.81 541 ARG A CA 1
ATOM 4303 C C . ARG A 1 541 ? 3.781 2.787 -7.310 1.00 96.81 541 ARG A C 1
ATOM 4305 O O . ARG A 1 541 ? 3.652 3.966 -7.617 1.00 96.81 541 ARG A O 1
ATOM 4312 N N . LEU A 1 542 ? 2.759 1.987 -6.998 1.00 96.19 542 LEU A N 1
ATOM 4313 C CA . LEU A 1 542 ? 1.358 2.429 -7.004 1.00 96.19 542 LEU A CA 1
ATOM 4314 C C . LEU A 1 542 ? 1.109 3.577 -6.010 1.00 96.19 542 LEU A C 1
ATOM 4316 O O . LEU A 1 542 ? 0.544 4.602 -6.383 1.00 96.19 542 LEU A O 1
ATOM 4320 N N . TRP A 1 543 ? 1.593 3.444 -4.769 1.00 97.06 543 TRP A N 1
ATOM 4321 C CA . TRP A 1 543 ? 1.487 4.491 -3.746 1.00 97.06 543 TRP A CA 1
ATOM 4322 C C . TRP A 1 543 ? 2.195 5.787 -4.174 1.00 97.06 543 TRP A C 1
ATOM 4324 O O . TRP A 1 543 ? 1.659 6.875 -3.968 1.00 97.06 543 TRP A O 1
ATOM 4334 N N . TYR A 1 544 ? 3.373 5.685 -4.804 1.00 96.19 544 TYR A N 1
ATOM 4335 C CA . TYR A 1 544 ? 4.127 6.824 -5.331 1.00 96.19 544 TYR A CA 1
ATOM 4336 C C . TYR A 1 544 ? 3.347 7.537 -6.433 1.00 96.19 544 TYR A C 1
ATOM 4338 O O . TYR A 1 544 ? 3.249 8.759 -6.391 1.00 96.19 544 TYR A O 1
ATOM 4346 N N . ASP A 1 545 ? 2.807 6.798 -7.406 1.00 93.69 545 ASP A N 1
ATOM 4347 C CA . ASP A 1 545 ? 2.107 7.389 -8.549 1.00 93.69 545 ASP A CA 1
ATOM 4348 C C . ASP A 1 545 ? 0.824 8.110 -8.070 1.00 93.69 545 ASP A C 1
ATOM 4350 O O . ASP A 1 545 ? 0.575 9.257 -8.452 1.00 93.69 545 ASP A O 1
ATOM 4354 N N . GLU A 1 546 ? 0.079 7.515 -7.127 1.00 94.06 546 GLU A N 1
ATOM 4355 C CA . GLU A 1 546 ? -1.072 8.150 -6.462 1.00 94.06 546 GLU A CA 1
ATOM 4356 C C . GLU A 1 546 ? -0.675 9.412 -5.674 1.00 94.06 546 GLU A C 1
ATOM 4358 O O . GLU A 1 546 ? -1.314 10.459 -5.787 1.00 94.06 546 GLU A O 1
ATOM 4363 N N . HIS A 1 547 ? 0.381 9.342 -4.862 1.00 93.94 547 HIS A N 1
ATOM 4364 C CA . HIS A 1 547 ? 0.778 10.474 -4.027 1.00 93.94 547 HIS A CA 1
ATOM 4365 C C . HIS A 1 547 ? 1.390 11.613 -4.843 1.00 93.94 547 HIS A C 1
ATOM 4367 O O . HIS A 1 547 ? 1.174 12.784 -4.527 1.00 93.94 547 HIS A O 1
ATOM 4373 N N . LYS A 1 548 ? 2.133 11.287 -5.905 1.00 91.25 548 LYS A N 1
ATOM 4374 C CA . LYS A 1 548 ? 2.769 12.271 -6.778 1.00 91.25 548 LYS A CA 1
ATOM 4375 C C . LYS A 1 548 ? 1.744 13.024 -7.627 1.00 91.25 548 LYS A C 1
ATOM 4377 O O . LYS A 1 548 ? 1.879 14.241 -7.735 1.00 91.25 548 LYS A O 1
ATOM 4382 N N . SER A 1 549 ? 0.739 12.331 -8.170 1.00 90.75 549 SER A N 1
ATOM 4383 C CA . SER A 1 549 ? -0.360 12.934 -8.945 1.00 90.75 549 SER A CA 1
ATOM 4384 C C . SER A 1 549 ? -1.269 13.823 -8.089 1.00 90.75 549 SER A C 1
ATOM 4386 O O . SER A 1 549 ? -1.665 14.895 -8.528 1.00 90.75 549 SER A O 1
ATOM 4388 N N . LYS A 1 550 ? -1.509 13.459 -6.822 1.00 91.62 550 LYS A N 1
ATOM 4389 C CA . LYS A 1 550 ? -2.232 14.293 -5.837 1.00 91.62 550 LYS A CA 1
ATOM 4390 C C . LYS A 1 550 ? -1.377 15.413 -5.208 1.00 91.62 550 LYS A C 1
ATOM 4392 O O . LYS A 1 550 ? -1.763 15.986 -4.193 1.00 91.62 550 LYS A O 1
ATOM 4397 N N . GLU A 1 551 ? -0.186 15.678 -5.749 1.00 90.94 551 GLU A N 1
ATOM 4398 C CA . GLU A 1 551 ? 0.832 16.622 -5.246 1.00 90.94 551 GLU A CA 1
ATOM 4399 C C . GLU A 1 551 ? 1.290 16.431 -3.777 1.00 90.94 551 GLU A C 1
ATOM 4401 O O . GLU A 1 551 ? 1.996 17.283 -3.217 1.00 90.94 551 GLU A O 1
ATOM 4406 N N . ILE A 1 552 ? 0.958 15.302 -3.142 1.00 90.12 552 ILE A N 1
ATOM 4407 C CA . ILE A 1 552 ? 1.250 15.032 -1.731 1.00 90.12 552 ILE A CA 1
ATOM 4408 C C . ILE A 1 552 ? 2.764 14.915 -1.542 1.00 90.12 552 ILE A C 1
ATOM 4410 O O . ILE A 1 552 ? 3.415 13.989 -2.023 1.00 90.12 552 ILE A O 1
ATOM 4414 N N . LYS A 1 553 ? 3.359 15.861 -0.811 1.00 89.88 553 LYS A N 1
ATOM 4415 C CA . LYS A 1 553 ? 4.816 15.904 -0.624 1.00 89.88 553 LYS A CA 1
ATOM 4416 C C . LYS A 1 553 ? 5.278 14.811 0.359 1.00 89.88 553 LYS A C 1
ATOM 4418 O O . LYS A 1 553 ? 4.690 14.680 1.433 1.00 89.88 553 LYS A O 1
ATOM 4423 N N . PRO A 1 554 ? 6.388 14.093 0.089 1.00 91.31 554 PRO A N 1
ATOM 4424 C CA . PRO A 1 554 ? 6.838 12.941 0.881 1.00 91.31 554 PRO A CA 1
ATOM 4425 C C . PRO A 1 554 ? 7.578 13.348 2.172 1.00 91.31 554 PRO A C 1
ATOM 4427 O O . PRO A 1 554 ? 8.698 12.909 2.449 1.00 91.31 554 PRO A O 1
ATOM 4430 N N . ILE A 1 555 ? 6.999 14.256 2.960 1.00 86.94 555 ILE A N 1
ATOM 4431 C CA . ILE A 1 555 ? 7.699 14.937 4.053 1.00 86.94 555 ILE A CA 1
ATOM 4432 C C . ILE A 1 555 ? 7.238 14.448 5.432 1.00 86.94 555 ILE A C 1
ATOM 4434 O O . ILE A 1 555 ? 6.273 14.955 5.994 1.00 86.94 555 ILE A O 1
ATOM 4438 N N . LEU A 1 556 ? 8.009 13.537 6.030 1.00 87.88 556 LEU A N 1
ATOM 4439 C CA . LEU A 1 556 ? 7.989 13.282 7.473 1.00 87.88 556 LEU A CA 1
ATOM 4440 C C . LEU A 1 556 ? 8.743 14.385 8.232 1.00 87.88 556 LEU A C 1
ATOM 4442 O O . LEU A 1 556 ? 9.898 14.705 7.928 1.00 87.88 556 LEU A O 1
ATOM 4446 N N . GLN A 1 557 ? 8.112 14.958 9.255 1.00 86.31 557 GLN A N 1
ATOM 4447 C CA . GLN A 1 557 ? 8.777 15.888 10.171 1.00 86.31 557 GLN A CA 1
ATOM 4448 C C . GLN A 1 557 ? 9.722 15.129 11.128 1.00 86.31 557 GLN A C 1
ATOM 4450 O O . GLN A 1 557 ? 9.501 13.962 11.429 1.00 86.31 557 GLN A O 1
ATOM 4455 N N . GLY A 1 558 ? 10.781 15.785 11.620 1.00 80.00 558 GLY A N 1
ATOM 4456 C CA . GLY A 1 558 ? 11.712 15.223 12.622 1.00 80.00 558 GLY A CA 1
ATOM 4457 C C . GLY A 1 558 ? 12.931 14.453 12.081 1.00 80.00 558 GLY A C 1
ATOM 4458 O O . GLY A 1 558 ? 13.916 14.292 12.808 1.00 80.00 558 GLY A O 1
ATOM 4459 N N . MET A 1 559 ? 12.918 14.070 10.799 1.00 80.44 559 MET A N 1
ATOM 4460 C CA . MET A 1 559 ? 13.988 13.317 10.121 1.00 80.44 559 MET A CA 1
ATOM 4461 C C . MET A 1 559 ? 15.340 14.062 10.040 1.00 80.44 559 MET A C 1
ATOM 4463 O O . MET A 1 559 ? 15.398 15.290 10.130 1.00 80.44 559 MET A O 1
ATOM 4467 N N . VAL A 1 560 ? 16.437 13.299 9.865 1.00 58.66 560 VAL A N 1
ATOM 4468 C CA . VAL A 1 560 ? 17.803 13.610 10.367 1.00 58.66 560 VAL A CA 1
ATOM 4469 C C . VAL A 1 560 ? 18.282 15.051 10.234 1.00 58.66 560 VAL A C 1
ATOM 4471 O O . VAL A 1 560 ? 18.784 15.618 11.197 1.00 58.66 560 VAL A O 1
ATOM 4474 N N . THR A 1 561 ? 18.082 15.674 9.075 1.00 53.56 561 THR A N 1
ATOM 4475 C CA . THR A 1 561 ? 18.025 17.129 8.981 1.00 53.56 561 THR A CA 1
ATOM 4476 C C . THR A 1 561 ? 16.988 17.499 7.934 1.00 53.56 561 THR A C 1
ATOM 4478 O O . THR A 1 561 ? 17.181 17.293 6.735 1.00 53.56 561 THR A O 1
ATOM 4481 N N . THR A 1 562 ? 15.915 18.150 8.386 1.00 60.09 562 THR A N 1
ATOM 4482 C CA . THR A 1 562 ? 14.865 18.751 7.548 1.00 60.09 562 THR A CA 1
ATOM 4483 C C . THR A 1 562 ? 15.432 19.572 6.382 1.00 60.09 562 THR A C 1
ATOM 4485 O O . THR A 1 562 ? 14.773 19.722 5.362 1.00 60.09 562 THR A O 1
ATOM 4488 N N . ARG A 1 563 ? 16.672 20.073 6.494 1.00 61.19 563 ARG A N 1
ATOM 4489 C CA . ARG A 1 563 ? 17.379 20.788 5.429 1.00 61.19 563 ARG A CA 1
ATOM 4490 C C . ARG A 1 563 ? 17.656 19.931 4.186 1.00 61.19 563 ARG A C 1
ATOM 4492 O O . ARG A 1 563 ? 17.250 20.374 3.124 1.00 61.19 563 ARG A O 1
ATOM 4499 N N . TRP A 1 564 ? 18.303 18.755 4.250 1.00 73.31 564 TRP A N 1
ATOM 4500 C CA . TRP A 1 564 ? 18.491 17.951 3.018 1.00 73.31 564 TRP A CA 1
ATOM 4501 C C . TRP A 1 564 ? 17.173 17.328 2.568 1.00 73.31 564 TRP A C 1
ATOM 4503 O O . TRP A 1 564 ? 16.851 17.359 1.382 1.00 73.31 564 TRP A O 1
ATOM 4513 N N . TYR A 1 565 ? 16.391 16.845 3.535 1.00 76.00 565 TYR A N 1
ATOM 4514 C CA . TYR A 1 565 ? 15.154 16.121 3.280 1.00 76.00 565 TYR A CA 1
ATOM 4515 C C . TYR A 1 565 ? 14.080 17.015 2.644 1.00 76.00 565 TYR A C 1
ATOM 4517 O O . TYR A 1 565 ? 13.363 16.543 1.778 1.00 76.00 565 TYR A O 1
ATOM 4525 N N . LYS A 1 566 ? 14.023 18.324 2.956 1.00 73.81 566 LYS A N 1
ATOM 4526 C CA . LYS A 1 566 ? 13.217 19.296 2.186 1.00 73.81 566 LYS A CA 1
ATOM 4527 C C . LYS A 1 566 ? 13.931 19.865 0.952 1.00 73.81 566 LYS A C 1
ATOM 4529 O O . LYS A 1 566 ? 13.255 20.151 -0.026 1.00 73.81 566 LYS A O 1
ATOM 4534 N N . ARG A 1 567 ? 15.262 20.056 0.970 1.00 74.00 567 ARG A N 1
ATOM 4535 C CA . ARG A 1 567 ? 16.015 20.633 -0.172 1.00 74.00 567 ARG A CA 1
ATOM 4536 C C . ARG A 1 567 ? 15.946 19.753 -1.414 1.00 74.00 567 ARG A C 1
ATOM 4538 O O . ARG A 1 567 ? 15.810 20.278 -2.514 1.00 74.00 567 ARG A O 1
ATOM 4545 N N . PHE A 1 568 ? 16.108 18.445 -1.235 1.00 75.06 568 PHE A N 1
ATOM 4546 C CA . PHE A 1 568 ? 15.962 17.478 -2.316 1.00 75.06 568 PHE A CA 1
ATOM 4547 C C . PHE A 1 568 ? 14.517 16.984 -2.386 1.00 75.06 568 PHE A C 1
ATOM 4549 O O . PHE A 1 568 ? 13.933 17.031 -3.464 1.00 75.06 568 PHE A O 1
ATOM 4556 N N . GLY A 1 569 ? 13.912 16.632 -1.243 1.00 79.00 569 GLY A N 1
ATOM 4557 C CA . GLY A 1 569 ? 12.469 16.410 -1.117 1.00 79.00 569 GLY A CA 1
ATOM 4558 C C . GLY A 1 569 ? 11.913 15.493 -2.192 1.00 79.00 569 GLY A C 1
ATOM 4559 O O . GLY A 1 569 ? 12.348 14.358 -2.345 1.00 79.00 569 GLY A O 1
ATOM 4560 N N . GLU A 1 570 ? 10.966 16.015 -2.961 1.00 83.62 570 GLU A N 1
ATOM 4561 C CA . GLU A 1 570 ? 10.296 15.267 -4.019 1.00 83.62 570 GLU A CA 1
ATOM 4562 C C . GLU A 1 570 ? 11.152 14.947 -5.259 1.00 83.62 570 GLU A C 1
ATOM 4564 O O . GLU A 1 570 ? 10.681 14.182 -6.097 1.00 83.62 570 GLU A O 1
ATOM 4569 N N . ARG A 1 571 ? 12.368 15.511 -5.384 1.00 84.12 571 ARG A N 1
ATOM 4570 C CA . ARG A 1 571 ? 13.271 15.399 -6.557 1.00 84.12 571 ARG A CA 1
ATOM 4571 C C . ARG A 1 571 ? 14.178 14.161 -6.553 1.00 84.12 571 ARG A C 1
ATOM 4573 O O . ARG A 1 571 ? 15.033 14.013 -7.423 1.00 84.12 571 ARG A O 1
ATOM 4580 N N . ILE A 1 572 ? 14.070 13.326 -5.526 1.00 86.12 572 ILE A N 1
ATOM 4581 C CA . ILE A 1 572 ? 14.781 12.051 -5.387 1.00 86.12 572 ILE A CA 1
ATOM 4582 C C . ILE A 1 572 ? 13.794 11.013 -4.856 1.00 86.12 572 ILE A C 1
ATOM 4584 O O . ILE A 1 572 ? 12.852 11.361 -4.150 1.00 86.12 572 ILE A O 1
ATOM 4588 N N . TRP A 1 573 ? 13.992 9.736 -5.180 1.00 90.31 573 TRP A N 1
ATOM 4589 C CA . TRP A 1 573 ? 13.045 8.672 -4.821 1.00 90.31 573 TRP A CA 1
ATOM 4590 C C . TRP A 1 573 ? 13.040 8.346 -3.314 1.00 90.31 573 TRP A C 1
ATOM 4592 O O . TRP A 1 573 ? 12.014 7.957 -2.760 1.00 90.31 573 TRP A O 1
ATOM 4602 N N . THR A 1 574 ? 14.170 8.536 -2.626 1.00 90.12 574 THR A N 1
ATOM 4603 C CA . THR A 1 574 ? 14.387 8.052 -1.253 1.00 90.12 574 THR A CA 1
ATOM 4604 C C . THR A 1 574 ? 13.411 8.635 -0.215 1.00 90.12 574 THR A C 1
ATOM 4606 O O . THR A 1 574 ? 12.899 7.859 0.587 1.00 90.12 574 THR A O 1
ATOM 4609 N N . PRO A 1 575 ? 13.074 9.945 -0.204 1.00 91.38 575 PRO A N 1
ATOM 4610 C CA . PRO A 1 575 ? 12.050 10.506 0.682 1.00 91.38 575 PRO A CA 1
ATOM 4611 C C . PRO A 1 575 ? 10.656 9.921 0.463 1.00 91.38 575 PRO A C 1
ATOM 4613 O O . PRO A 1 575 ? 9.953 9.668 1.438 1.00 91.38 575 PRO A O 1
ATOM 4616 N N . TRP A 1 576 ? 10.270 9.648 -0.789 1.00 93.94 576 TRP A N 1
ATOM 4617 C CA . TRP A 1 576 ? 9.009 8.968 -1.095 1.00 93.94 576 TRP A CA 1
ATOM 4618 C C . TRP A 1 576 ? 8.986 7.565 -0.500 1.00 93.94 576 TRP A C 1
ATOM 4620 O O . TRP A 1 576 ? 8.042 7.211 0.198 1.00 93.94 576 TRP A O 1
ATOM 4630 N N . PHE A 1 577 ? 10.058 6.797 -0.695 1.00 95.12 577 PHE A N 1
ATOM 4631 C CA . PHE A 1 577 ? 10.151 5.448 -0.145 1.00 95.12 577 PHE A CA 1
ATOM 4632 C C . PHE A 1 577 ? 10.183 5.444 1.392 1.00 95.12 577 PHE A C 1
ATOM 4634 O O . PHE A 1 577 ? 9.516 4.629 2.020 1.00 95.12 577 PHE A O 1
ATOM 4641 N N . ILE A 1 578 ? 10.885 6.401 2.013 1.00 93.19 578 ILE A N 1
ATOM 4642 C CA . ILE A 1 578 ? 10.882 6.630 3.470 1.00 93.19 578 ILE A CA 1
ATOM 4643 C C . ILE A 1 578 ? 9.465 6.922 3.985 1.00 93.19 578 ILE A C 1
ATOM 4645 O O . ILE A 1 578 ? 9.062 6.381 5.015 1.00 93.19 578 ILE A O 1
ATOM 4649 N N . LYS A 1 579 ? 8.698 7.755 3.271 1.00 93.31 579 LYS A N 1
ATOM 4650 C CA . LYS A 1 579 ? 7.315 8.077 3.634 1.00 93.31 579 LYS A CA 1
ATOM 4651 C C . LYS A 1 579 ? 6.391 6.858 3.499 1.00 93.31 579 LYS A C 1
ATOM 4653 O O . LYS A 1 579 ? 5.618 6.595 4.420 1.00 93.31 579 LYS A O 1
ATOM 4658 N N . PHE A 1 580 ? 6.536 6.086 2.425 1.00 95.75 580 PHE A N 1
ATOM 4659 C CA . PHE A 1 580 ? 5.816 4.832 2.204 1.00 95.75 580 PHE A CA 1
ATOM 4660 C C . PHE A 1 580 ? 6.088 3.788 3.301 1.00 95.75 580 PHE A C 1
ATOM 4662 O O . PHE A 1 580 ? 5.157 3.300 3.939 1.00 95.75 580 PHE A O 1
ATOM 4669 N N . ILE A 1 581 ? 7.355 3.472 3.603 1.00 94.88 581 ILE A N 1
ATOM 4670 C CA . ILE A 1 581 ? 7.651 2.451 4.626 1.00 94.88 581 ILE A CA 1
ATOM 4671 C C . ILE A 1 581 ? 7.194 2.877 6.028 1.00 94.88 581 ILE A C 1
ATOM 4673 O O . ILE A 1 581 ? 6.840 2.022 6.841 1.00 94.88 581 ILE A O 1
ATOM 4677 N N . HIS A 1 582 ? 7.126 4.186 6.296 1.00 92.19 582 HIS A N 1
ATOM 4678 C CA . HIS A 1 582 ? 6.522 4.730 7.510 1.00 92.19 582 HIS A CA 1
ATOM 4679 C C . HIS A 1 582 ? 5.004 4.492 7.555 1.00 92.19 582 HIS A C 1
ATOM 4681 O O . HIS A 1 582 ? 4.490 3.996 8.562 1.00 92.19 582 HIS A O 1
ATOM 4687 N N . SER A 1 583 ? 4.275 4.783 6.468 1.00 92.44 583 SER A N 1
ATOM 4688 C CA . SER A 1 583 ? 2.827 4.537 6.421 1.00 92.44 583 SER A CA 1
ATOM 4689 C C . SER A 1 583 ? 2.500 3.045 6.556 1.00 92.44 583 SER A C 1
ATOM 4691 O O . SER A 1 583 ? 1.578 2.684 7.292 1.00 92.44 583 SER A O 1
ATOM 4693 N N . ARG A 1 584 ? 3.313 2.153 5.973 1.00 91.75 584 ARG A N 1
ATOM 4694 C CA . ARG A 1 584 ? 3.091 0.693 6.003 1.00 91.75 584 ARG A CA 1
ATOM 4695 C C . ARG A 1 584 ? 3.698 -0.074 7.181 1.00 91.75 584 ARG A C 1
ATOM 4697 O O . ARG A 1 584 ? 3.320 -1.225 7.391 1.00 91.75 584 ARG A O 1
ATOM 4704 N N . GLY A 1 585 ? 4.595 0.529 7.963 1.00 91.25 585 GLY A N 1
ATOM 4705 C CA . GLY A 1 585 ? 5.295 -0.172 9.050 1.00 91.25 585 GLY A CA 1
ATOM 4706 C C . GLY A 1 585 ? 6.277 -1.226 8.522 1.00 91.25 585 GLY A C 1
ATOM 4707 O O . GLY A 1 585 ? 6.307 -2.364 9.000 1.00 91.25 585 GLY A O 1
ATOM 4708 N N . TYR A 1 586 ? 7.035 -0.858 7.491 1.00 95.31 586 TYR A N 1
ATOM 4709 C CA . TYR A 1 586 ? 7.925 -1.738 6.735 1.00 95.31 586 TYR A CA 1
ATOM 4710 C C . TYR A 1 586 ? 9.391 -1.625 7.178 1.00 95.31 586 TYR A C 1
ATOM 4712 O O . TYR A 1 586 ? 9.883 -0.551 7.526 1.00 95.31 586 TYR A O 1
ATOM 4720 N N . TYR A 1 587 ? 10.093 -2.758 7.151 1.00 96.12 587 TYR A N 1
ATOM 4721 C CA . TYR A 1 587 ? 11.451 -2.938 7.659 1.00 96.12 587 TYR A CA 1
ATOM 4722 C C . TYR A 1 587 ? 12.389 -3.509 6.585 1.00 96.12 587 TYR A C 1
ATOM 4724 O O . TYR A 1 587 ? 12.003 -4.357 5.780 1.00 96.12 587 TYR A O 1
ATOM 4732 N N . ASN A 1 588 ? 13.645 -3.065 6.610 1.00 97.50 588 ASN A N 1
ATOM 4733 C CA . ASN A 1 588 ? 14.726 -3.537 5.745 1.00 97.50 588 ASN A CA 1
ATOM 4734 C C . ASN A 1 588 ? 15.681 -4.415 6.551 1.00 97.50 588 ASN A C 1
ATOM 4736 O O . ASN A 1 588 ? 15.974 -4.086 7.703 1.00 97.50 588 ASN A O 1
ATOM 4740 N N . ILE A 1 589 ? 16.225 -5.469 5.948 1.00 97.81 589 ILE A N 1
ATOM 4741 C CA . ILE A 1 589 ? 17.323 -6.231 6.552 1.00 97.81 589 ILE A CA 1
ATOM 4742 C C . ILE A 1 589 ? 18.641 -5.473 6.342 1.00 97.81 589 ILE A C 1
ATOM 4744 O O . ILE A 1 589 ? 18.940 -5.037 5.231 1.00 97.81 589 ILE A O 1
ATOM 4748 N N . TYR A 1 590 ? 19.450 -5.361 7.393 1.00 96.62 590 TYR A N 1
ATOM 4749 C CA . TYR A 1 590 ? 20.795 -4.787 7.357 1.00 96.62 590 TYR A CA 1
ATOM 4750 C C . TYR A 1 590 ? 21.825 -5.701 8.020 1.00 96.62 590 TYR A C 1
ATOM 4752 O O . TYR A 1 590 ? 21.506 -6.530 8.875 1.00 96.62 590 TYR A O 1
ATOM 4760 N N . THR A 1 591 ? 23.088 -5.491 7.649 1.00 93.56 591 THR A N 1
ATOM 4761 C CA . THR A 1 591 ? 24.255 -6.168 8.221 1.00 93.56 591 THR A CA 1
ATOM 4762 C C . THR A 1 591 ? 25.092 -5.239 9.096 1.00 93.56 591 THR A C 1
ATOM 4764 O O . THR A 1 591 ? 25.280 -4.064 8.777 1.00 93.56 591 THR A O 1
ATOM 4767 N N . ASN A 1 592 ? 25.678 -5.792 10.155 1.00 92.06 592 ASN A N 1
ATOM 4768 C CA . ASN A 1 592 ? 26.692 -5.151 10.986 1.00 92.06 592 ASN A CA 1
ATOM 4769 C C . ASN A 1 592 ? 27.907 -6.082 11.093 1.00 92.06 592 ASN A C 1
ATOM 4771 O O . ASN A 1 592 ? 27.885 -7.068 11.828 1.00 92.06 592 ASN A O 1
ATOM 4775 N N . PHE A 1 593 ? 28.957 -5.771 10.334 1.00 90.19 593 PHE A N 1
ATOM 4776 C CA . PHE A 1 593 ? 30.206 -6.527 10.336 1.00 90.19 593 PHE A CA 1
ATOM 4777 C C . PHE A 1 593 ? 31.314 -5.785 11.088 1.00 90.19 593 PHE A C 1
ATOM 4779 O O . PHE A 1 593 ? 31.376 -4.552 11.110 1.00 90.19 593 PHE A O 1
ATOM 4786 N N . GLU A 1 594 ? 32.226 -6.558 11.679 1.00 86.00 594 GLU A N 1
ATOM 4787 C CA . GLU A 1 594 ? 33.423 -6.042 12.342 1.00 86.00 594 GLU A CA 1
ATOM 4788 C C . GLU A 1 594 ? 34.266 -5.153 11.410 1.00 86.00 594 GLU A C 1
ATOM 4790 O O . GLU A 1 594 ? 34.304 -5.360 10.193 1.00 86.00 594 GLU A O 1
ATOM 4795 N N . GLN A 1 595 ? 35.009 -4.211 12.005 1.00 85.12 595 GLN A N 1
ATOM 4796 C CA . GLN A 1 595 ? 35.935 -3.299 11.311 1.00 85.12 595 GLN A CA 1
ATOM 4797 C C . GLN A 1 595 ? 35.265 -2.385 10.268 1.00 85.12 595 GLN A C 1
ATOM 4799 O O . GLN A 1 595 ? 35.868 -2.024 9.260 1.00 85.12 595 GLN A O 1
ATOM 4804 N N . GLU A 1 596 ? 34.011 -1.994 10.519 1.00 85.38 596 GLU A N 1
ATOM 4805 C CA . GLU A 1 596 ? 33.222 -1.128 9.629 1.00 85.38 596 GLU A CA 1
ATOM 4806 C C . GLU A 1 596 ? 33.030 -1.712 8.211 1.00 85.38 596 GLU A C 1
ATOM 4808 O O . GLU A 1 596 ? 32.854 -0.954 7.258 1.00 85.38 596 GLU A O 1
ATOM 4813 N N . ARG A 1 597 ? 33.061 -3.046 8.063 1.00 91.69 597 ARG A N 1
ATOM 4814 C CA . ARG A 1 597 ? 32.919 -3.725 6.764 1.00 91.69 597 ARG A CA 1
ATOM 4815 C C . ARG A 1 597 ? 31.471 -3.766 6.253 1.00 91.69 597 ARG A C 1
ATOM 4817 O O . ARG A 1 597 ? 30.525 -3.755 7.043 1.00 91.69 597 ARG A O 1
ATOM 4824 N N . ALA A 1 598 ? 31.309 -3.865 4.934 1.00 94.56 598 ALA A N 1
ATOM 4825 C CA . ALA A 1 598 ? 30.029 -4.019 4.238 1.00 94.56 598 ALA A CA 1
ATOM 4826 C C . ALA A 1 598 ? 30.151 -4.940 3.005 1.00 94.56 598 ALA A C 1
ATOM 4828 O O . ALA A 1 598 ? 31.250 -5.180 2.500 1.00 94.56 598 ALA A O 1
ATOM 4829 N N . LEU A 1 599 ? 29.018 -5.458 2.514 1.00 95.88 599 LEU A N 1
ATOM 4830 C CA . LEU A 1 599 ? 28.954 -6.260 1.278 1.00 95.88 599 LEU A CA 1
ATOM 4831 C C . LEU A 1 599 ? 28.774 -5.389 0.018 1.00 95.88 599 LEU A C 1
ATOM 4833 O O . LEU A 1 599 ? 28.979 -5.872 -1.093 1.00 95.88 599 LEU A O 1
ATOM 4837 N N . SER A 1 600 ? 28.413 -4.118 0.199 1.00 97.31 600 SER A N 1
ATOM 4838 C CA . SER A 1 600 ? 28.317 -3.076 -0.823 1.00 97.31 600 SER A CA 1
ATOM 4839 C C . SER A 1 600 ? 28.864 -1.774 -0.241 1.00 97.31 600 SER A C 1
ATOM 4841 O O . SER A 1 600 ? 28.453 -1.382 0.855 1.00 97.31 600 SER A O 1
ATOM 4843 N N . ILE A 1 601 ? 29.782 -1.119 -0.953 1.00 96.38 601 ILE A N 1
ATOM 4844 C CA . ILE A 1 601 ? 30.352 0.184 -0.575 1.00 96.38 601 ILE A CA 1
ATOM 4845 C C . ILE A 1 601 ? 30.141 1.195 -1.704 1.00 96.38 601 ILE A C 1
ATOM 4847 O O . ILE A 1 601 ? 30.187 0.824 -2.877 1.00 96.38 601 ILE A O 1
ATOM 4851 N N . SER A 1 602 ? 29.955 2.473 -1.372 1.00 95.38 602 SER A N 1
ATOM 4852 C CA . SER A 1 602 ? 29.973 3.564 -2.357 1.00 95.38 602 SER A CA 1
ATOM 4853 C C . SER A 1 602 ? 31.302 4.299 -2.291 1.00 95.38 602 SER A C 1
ATOM 4855 O O . SER A 1 602 ? 31.745 4.740 -1.227 1.00 95.38 602 SER A O 1
ATOM 4857 N N . HIS A 1 603 ? 31.923 4.511 -3.452 1.00 95.31 603 HIS A N 1
ATOM 4858 C CA . HIS A 1 603 ? 33.128 5.341 -3.568 1.00 95.31 603 HIS A CA 1
ATOM 4859 C C . HIS A 1 603 ? 32.838 6.839 -3.496 1.00 95.31 603 HIS A C 1
ATOM 4861 O O . HIS A 1 603 ? 33.775 7.643 -3.471 1.00 95.31 603 HIS A O 1
ATOM 4867 N N . ARG A 1 604 ? 31.551 7.221 -3.418 1.00 93.12 604 ARG A N 1
ATOM 4868 C CA . ARG A 1 604 ? 31.093 8.612 -3.299 1.00 93.12 604 ARG A CA 1
ATOM 4869 C C . ARG A 1 604 ? 31.767 9.483 -4.358 1.00 93.12 604 ARG A C 1
ATOM 4871 O O . ARG A 1 604 ? 32.357 10.522 -4.049 1.00 93.12 604 ARG A O 1
ATOM 4878 N N . ASP A 1 605 ? 31.757 8.969 -5.587 1.00 92.75 605 ASP A N 1
ATOM 4879 C CA . ASP A 1 605 ? 32.377 9.600 -6.743 1.00 92.75 605 ASP A CA 1
ATOM 4880 C C . ASP A 1 605 ? 31.658 10.909 -7.088 1.00 92.75 605 ASP A C 1
ATOM 4882 O O . ASP A 1 605 ? 30.472 11.080 -6.793 1.00 92.75 605 ASP A O 1
ATOM 4886 N N . ALA A 1 606 ? 32.377 11.843 -7.717 1.00 90.94 606 ALA A N 1
ATOM 4887 C CA . ALA A 1 606 ? 31.789 13.099 -8.172 1.00 90.94 606 ALA A CA 1
ATOM 4888 C C . ALA A 1 606 ? 30.538 12.842 -9.041 1.00 90.94 606 ALA A C 1
ATOM 4890 O O . ALA A 1 606 ? 30.539 11.945 -9.883 1.00 90.94 606 ALA A O 1
ATOM 4891 N N . GLY A 1 607 ? 29.465 13.603 -8.822 1.00 86.69 607 GLY A N 1
ATOM 4892 C CA . GLY A 1 607 ? 28.173 13.398 -9.481 1.00 86.69 607 GLY A CA 1
ATOM 4893 C C . GLY A 1 607 ? 27.026 14.106 -8.757 1.00 86.69 607 GLY A C 1
ATOM 4894 O O . GLY A 1 607 ? 27.240 15.074 -8.028 1.00 86.69 607 GLY A O 1
ATOM 4895 N N . VAL A 1 608 ? 25.798 13.602 -8.924 1.00 80.25 608 VAL A N 1
ATOM 4896 C CA . VAL A 1 608 ? 24.564 14.200 -8.365 1.00 80.25 608 VAL A CA 1
ATOM 4897 C C . VAL A 1 608 ? 24.627 14.374 -6.840 1.00 80.25 608 VAL A C 1
ATOM 4899 O O . VAL A 1 608 ? 24.207 15.404 -6.312 1.00 80.25 608 VAL A O 1
ATOM 4902 N N . ASN A 1 609 ? 25.178 13.382 -6.134 1.00 77.56 609 ASN A N 1
ATOM 4903 C CA . ASN A 1 609 ? 25.200 13.335 -4.668 1.00 77.56 609 ASN A CA 1
ATOM 4904 C C . ASN A 1 609 ? 26.441 14.009 -4.047 1.00 77.56 609 ASN A C 1
ATOM 4906 O O . ASN A 1 609 ? 26.382 14.478 -2.908 1.00 77.56 609 ASN A O 1
ATOM 4910 N N . TYR A 1 610 ? 27.557 14.086 -4.782 1.00 80.56 610 TYR A N 1
ATOM 4911 C CA . TYR A 1 610 ? 28.848 14.566 -4.279 1.00 80.56 610 TYR A CA 1
ATOM 4912 C C . TYR A 1 610 ? 29.528 15.497 -5.287 1.00 80.56 610 TYR A C 1
ATOM 4914 O O . TYR A 1 610 ? 29.828 15.106 -6.407 1.00 80.56 610 TYR A O 1
ATOM 4922 N N . GLY A 1 611 ? 29.864 16.723 -4.873 1.00 86.44 611 GLY A N 1
ATOM 4923 C CA . GLY A 1 611 ? 30.561 17.689 -5.741 1.00 86.44 611 GLY A CA 1
ATOM 4924 C C . GLY A 1 611 ? 32.033 17.358 -6.044 1.00 86.44 611 GLY A C 1
ATOM 4925 O O . GLY A 1 611 ? 32.670 18.073 -6.809 1.00 86.44 611 GLY A O 1
ATOM 4926 N N . LYS A 1 612 ? 32.591 16.315 -5.418 1.00 91.19 612 LYS A N 1
ATOM 4927 C CA . LYS A 1 612 ? 33.928 15.755 -5.670 1.00 91.19 612 LYS A CA 1
ATOM 4928 C C . LYS A 1 612 ? 33.988 14.319 -5.147 1.00 91.19 612 LYS A C 1
ATOM 4930 O O . LYS A 1 612 ? 33.315 14.031 -4.158 1.00 91.19 612 LYS A O 1
ATOM 4935 N N . THR A 1 613 ? 34.829 13.470 -5.737 1.00 92.44 613 THR A N 1
ATOM 4936 C CA . THR A 1 613 ? 35.092 12.123 -5.207 1.00 92.44 613 THR A CA 1
ATOM 4937 C C . THR A 1 613 ? 35.661 12.206 -3.789 1.00 92.44 613 THR A C 1
ATOM 4939 O O . THR A 1 613 ? 36.584 12.982 -3.524 1.00 92.44 613 THR A O 1
ATOM 4942 N N . VAL A 1 614 ? 35.099 11.411 -2.874 1.00 93.06 614 VAL A N 1
ATOM 4943 C CA . VAL A 1 614 ? 35.541 11.321 -1.467 1.00 93.06 614 VAL A CA 1
ATOM 4944 C C . VAL A 1 614 ? 36.254 9.994 -1.169 1.00 93.06 614 VAL A C 1
ATOM 4946 O O . VAL A 1 614 ? 36.992 9.909 -0.189 1.00 93.06 614 VAL A O 1
ATOM 4949 N N . GLY A 1 615 ? 36.071 8.976 -2.015 1.00 93.06 615 GLY A N 1
ATOM 4950 C CA . GLY A 1 615 ? 36.551 7.613 -1.785 1.00 93.06 615 GLY A CA 1
ATOM 4951 C C . GLY A 1 615 ? 35.549 6.768 -0.985 1.00 93.06 615 GLY A C 1
ATOM 4952 O O . GLY A 1 615 ? 34.500 7.279 -0.570 1.00 93.06 615 GLY A O 1
ATOM 4953 N N . PRO A 1 616 ? 35.855 5.484 -0.737 1.00 93.25 616 PRO A N 1
ATOM 4954 C CA . PRO A 1 616 ? 34.925 4.522 -0.142 1.00 93.25 616 PRO A CA 1
ATOM 4955 C C . PRO A 1 616 ? 34.342 5.003 1.193 1.00 93.25 616 PRO A C 1
ATOM 4957 O O . PRO A 1 616 ? 35.029 5.639 1.996 1.00 93.25 616 PRO A O 1
ATOM 4960 N N . ASP A 1 617 ? 33.049 4.764 1.413 1.00 91.25 617 ASP A N 1
ATOM 4961 C CA . ASP A 1 617 ? 32.342 5.116 2.651 1.00 91.25 617 ASP A CA 1
ATOM 4962 C C . ASP A 1 617 ? 32.678 4.173 3.823 1.00 91.25 617 ASP A C 1
ATOM 4964 O O . ASP A 1 617 ? 32.630 4.593 4.986 1.00 91.25 617 ASP A O 1
ATOM 4968 N N . SER A 1 618 ? 33.025 2.927 3.493 1.00 91.56 618 SER A N 1
ATOM 4969 C CA . SER A 1 618 ? 33.272 1.797 4.390 1.00 91.56 618 SER A CA 1
ATOM 4970 C C . SER A 1 618 ? 34.236 0.778 3.746 1.00 91.56 618 SER A C 1
ATOM 4972 O O . SER A 1 618 ? 34.686 0.965 2.615 1.00 91.56 618 SER A O 1
ATOM 4974 N N . SER A 1 619 ? 34.608 -0.279 4.475 1.00 92.62 619 SER A N 1
ATOM 4975 C CA . SER A 1 619 ? 35.547 -1.306 3.991 1.00 92.62 619 SER A CA 1
ATOM 4976 C C . SER A 1 619 ? 34.813 -2.447 3.280 1.00 92.62 619 SER A C 1
ATOM 4978 O O . SER A 1 619 ? 33.831 -2.969 3.805 1.00 92.62 619 SER A O 1
ATOM 4980 N N . LEU A 1 620 ? 35.306 -2.909 2.128 1.00 93.88 620 LEU A N 1
ATOM 4981 C CA . LEU A 1 620 ? 34.702 -4.057 1.446 1.00 93.88 620 LEU A CA 1
ATOM 4982 C C . LEU A 1 620 ? 34.991 -5.367 2.195 1.00 93.88 620 LEU A C 1
ATOM 4984 O O . LEU A 1 620 ? 36.135 -5.652 2.554 1.00 93.88 620 LEU A O 1
ATOM 4988 N N . LEU A 1 621 ? 33.968 -6.194 2.407 1.00 92.94 621 LEU A N 1
ATOM 4989 C CA . LEU A 1 621 ? 34.144 -7.557 2.903 1.00 92.94 621 LEU A CA 1
ATOM 4990 C C . LEU A 1 621 ? 34.573 -8.476 1.748 1.00 92.94 621 LEU A C 1
ATOM 4992 O O . LEU A 1 621 ? 33.760 -8.784 0.886 1.00 92.94 621 LEU A O 1
ATOM 4996 N N . VAL A 1 622 ? 35.834 -8.913 1.716 1.00 86.44 622 VAL A N 1
ATOM 4997 C CA . VAL A 1 622 ? 36.397 -9.704 0.595 1.00 86.44 622 VAL A CA 1
ATOM 4998 C C . VAL A 1 622 ? 36.915 -11.095 0.970 1.00 86.44 622 VAL A C 1
ATOM 5000 O O . VAL A 1 622 ? 37.248 -11.866 0.078 1.00 86.44 622 VAL A O 1
ATOM 5003 N N . ASP A 1 623 ? 36.986 -11.419 2.261 1.00 73.69 623 ASP A N 1
ATOM 5004 C CA . ASP A 1 623 ? 37.587 -12.656 2.772 1.00 73.69 623 ASP A CA 1
ATOM 5005 C C . ASP A 1 623 ? 36.561 -13.460 3.592 1.00 73.69 623 ASP A C 1
ATOM 5007 O O . ASP A 1 623 ? 35.771 -12.883 4.346 1.00 73.69 623 ASP A O 1
ATOM 5011 N N . GLU A 1 624 ? 36.588 -14.787 3.444 1.00 64.56 624 GLU A N 1
ATOM 5012 C CA . GLU A 1 624 ? 35.817 -15.742 4.248 1.00 64.56 624 GLU A CA 1
ATOM 5013 C C . GLU A 1 624 ? 36.439 -15.984 5.641 1.00 64.56 624 GLU A C 1
ATOM 5015 O O . GLU A 1 624 ? 35.815 -16.655 6.461 1.00 64.56 624 GLU A O 1
ATOM 5020 N N . SER A 1 625 ? 37.609 -15.399 5.957 1.00 64.56 625 SER A N 1
ATOM 5021 C CA . SER A 1 625 ? 38.266 -15.396 7.286 1.00 64.56 625 SER A CA 1
ATOM 5022 C C . SER A 1 625 ? 37.516 -14.600 8.377 1.00 64.56 625 SER A C 1
ATOM 5024 O O . SER A 1 625 ? 38.083 -13.910 9.227 1.00 64.56 625 SER A O 1
ATOM 5026 N N . LEU A 1 626 ? 36.191 -14.692 8.368 1.00 72.06 626 LEU A N 1
ATOM 5027 C CA . LEU A 1 626 ? 35.310 -14.168 9.394 1.00 72.06 626 LEU A CA 1
ATOM 5028 C C . LEU A 1 626 ? 35.446 -14.984 10.685 1.00 72.06 626 LEU A C 1
ATOM 5030 O O . LEU A 1 626 ? 35.589 -16.204 10.670 1.00 72.06 626 LEU A O 1
ATOM 5034 N N . SER A 1 627 ? 35.281 -14.310 11.822 1.00 74.19 627 SER A N 1
ATOM 5035 C CA . SER A 1 627 ? 35.127 -14.915 13.154 1.00 74.19 627 SER A CA 1
ATOM 5036 C C . SER A 1 627 ? 33.849 -15.769 13.296 1.00 74.19 627 SER A C 1
ATOM 5038 O O . SER A 1 627 ? 33.589 -16.329 14.360 1.00 74.19 627 SER A O 1
ATOM 5040 N N . PHE A 1 628 ? 33.030 -15.858 12.243 1.00 78.50 628 PHE A N 1
ATOM 5041 C CA . PHE A 1 628 ? 31.711 -16.479 12.221 1.00 78.50 628 PHE A CA 1
ATOM 5042 C C . PHE A 1 628 ? 31.341 -16.990 10.819 1.00 78.50 628 PHE A C 1
ATOM 5044 O O . PHE A 1 628 ? 31.853 -16.516 9.809 1.00 78.50 628 PHE A O 1
ATOM 5051 N N . ASN A 1 629 ? 30.366 -17.898 10.742 1.00 85.19 629 ASN A N 1
ATOM 5052 C CA . ASN A 1 629 ? 29.811 -18.368 9.473 1.00 85.19 629 ASN A CA 1
ATOM 5053 C C . ASN A 1 629 ? 28.854 -17.325 8.853 1.00 85.19 629 ASN A C 1
ATOM 5055 O O . ASN A 1 629 ? 27.790 -17.056 9.413 1.00 85.19 629 ASN A O 1
ATOM 5059 N N . LEU A 1 630 ? 29.209 -16.744 7.698 1.00 85.69 630 LEU A N 1
ATOM 5060 C CA . LEU A 1 630 ? 28.363 -15.783 6.964 1.00 85.69 630 LEU A CA 1
ATOM 5061 C C . LEU A 1 630 ? 27.064 -16.409 6.430 1.00 85.69 630 LEU A C 1
ATOM 5063 O O . LEU A 1 630 ? 26.071 -15.711 6.238 1.00 85.69 630 LEU A O 1
ATOM 5067 N N . TRP A 1 631 ? 27.076 -17.721 6.196 1.00 89.06 631 TRP A N 1
ATOM 5068 C CA . TRP A 1 631 ? 25.975 -18.470 5.590 1.00 89.06 631 TRP A CA 1
ATOM 5069 C C . TRP A 1 631 ? 24.913 -18.899 6.614 1.00 89.06 631 TRP A C 1
ATOM 5071 O O . TRP A 1 631 ? 23.830 -19.344 6.239 1.00 89.06 631 TRP A O 1
ATOM 5081 N N . GLU A 1 632 ? 25.201 -18.750 7.909 1.00 88.00 632 GLU A N 1
ATOM 5082 C CA . GLU A 1 632 ? 24.281 -19.063 9.000 1.00 88.00 632 GLU A CA 1
ATOM 5083 C C . GLU A 1 632 ? 23.327 -17.887 9.260 1.00 88.00 632 GLU A C 1
ATOM 5085 O O . GLU A 1 632 ? 23.527 -17.063 10.155 1.00 88.00 632 GLU A O 1
ATOM 5090 N N . VAL A 1 633 ? 22.277 -17.797 8.440 1.00 91.62 633 VAL A N 1
ATOM 5091 C CA . VAL A 1 633 ? 21.203 -16.813 8.622 1.00 91.62 633 VAL A CA 1
ATOM 5092 C C . VAL A 1 633 ? 20.308 -17.258 9.797 1.00 91.62 633 VAL A C 1
ATOM 5094 O O . VAL A 1 633 ? 19.703 -18.333 9.725 1.00 91.62 633 VAL A O 1
ATOM 5097 N N . PRO A 1 634 ? 20.209 -16.474 10.889 1.00 93.81 634 PRO A N 1
ATOM 5098 C CA . PRO A 1 634 ? 19.470 -16.872 12.086 1.00 93.81 634 PRO A CA 1
ATOM 5099 C C . PRO A 1 634 ? 17.945 -16.882 11.850 1.00 93.81 634 PRO A C 1
ATOM 5101 O O . PRO A 1 634 ? 17.457 -16.344 10.859 1.00 93.81 634 PRO A O 1
ATOM 5104 N N . PRO A 1 635 ? 17.147 -17.469 12.759 1.00 95.12 635 PRO A N 1
ATOM 5105 C CA . PRO A 1 635 ? 15.692 -17.335 12.722 1.00 95.12 635 PRO A CA 1
ATOM 5106 C C . PRO A 1 635 ? 15.238 -15.878 12.906 1.00 95.12 635 PRO A C 1
ATOM 5108 O O . PRO A 1 635 ? 15.808 -15.156 13.725 1.00 95.12 635 PRO A O 1
ATOM 5111 N N . LEU A 1 636 ? 14.154 -15.468 12.240 1.00 94.50 636 LEU A N 1
ATOM 5112 C CA . LEU A 1 636 ? 13.641 -14.089 12.267 1.00 94.50 636 LEU A CA 1
ATOM 5113 C C . LEU A 1 636 ? 13.308 -13.612 13.691 1.00 94.50 636 LEU A C 1
ATOM 5115 O O . LEU A 1 636 ? 13.584 -12.471 14.049 1.00 94.50 636 LEU A O 1
ATOM 5119 N N . ARG A 1 637 ? 12.781 -14.511 14.533 1.00 92.00 637 ARG A N 1
ATOM 5120 C CA . ARG A 1 637 ? 12.478 -14.250 15.954 1.00 92.00 637 ARG A CA 1
ATOM 5121 C C . ARG A 1 637 ? 13.711 -13.938 16.820 1.00 92.00 637 ARG A C 1
ATOM 5123 O O . ARG A 1 637 ? 13.551 -13.475 17.941 1.00 92.00 637 ARG A O 1
ATOM 5130 N N . ASN A 1 638 ? 14.917 -14.241 16.330 1.00 92.88 638 ASN A N 1
ATOM 5131 C CA . ASN A 1 638 ? 16.182 -13.940 17.002 1.00 92.88 638 ASN A CA 1
ATOM 5132 C C . ASN A 1 638 ? 16.797 -12.617 16.502 1.00 92.88 638 ASN A C 1
ATOM 5134 O O . ASN A 1 638 ? 17.786 -12.162 17.075 1.00 92.88 638 ASN A O 1
ATOM 5138 N N . LEU A 1 639 ? 16.268 -12.018 15.426 1.00 94.81 639 LEU A N 1
ATOM 5139 C CA . LEU A 1 639 ? 16.739 -10.724 14.943 1.00 94.81 639 LEU A CA 1
ATOM 5140 C C . LEU A 1 639 ? 16.205 -9.588 15.816 1.00 94.81 639 LEU A C 1
ATOM 5142 O O . LEU A 1 639 ? 15.058 -9.610 16.257 1.00 94.81 639 LEU A O 1
ATOM 5146 N N . LYS A 1 640 ? 17.031 -8.556 15.999 1.00 95.25 640 LYS A N 1
ATOM 5147 C CA . LYS A 1 640 ? 16.596 -7.277 16.565 1.00 95.25 640 LYS A CA 1
ATOM 5148 C C . LYS A 1 640 ? 15.883 -6.451 15.498 1.00 95.25 640 LYS A C 1
ATOM 5150 O O . LYS A 1 640 ? 16.325 -6.418 14.348 1.00 95.25 640 LYS A O 1
ATOM 5155 N N . TRP A 1 641 ? 14.809 -5.779 15.894 1.00 94.69 641 TRP A N 1
ATOM 5156 C CA . TRP A 1 641 ? 14.018 -4.889 15.048 1.00 94.69 641 TRP A CA 1
ATOM 5157 C C . TRP A 1 641 ? 14.157 -3.469 15.580 1.00 94.69 641 TRP A C 1
ATOM 5159 O O . TRP A 1 641 ? 14.130 -3.270 16.790 1.00 94.69 641 TRP A O 1
ATOM 5169 N N . TYR A 1 642 ? 14.325 -2.494 14.693 1.00 93.38 642 TYR A N 1
ATOM 5170 C CA . TYR A 1 642 ? 14.554 -1.104 15.067 1.00 93.38 642 TYR A CA 1
ATOM 5171 C C . TYR A 1 642 ? 13.602 -0.159 14.327 1.00 93.38 642 TYR A C 1
ATOM 5173 O O . TYR A 1 642 ? 13.503 -0.212 13.096 1.00 93.38 642 TYR A O 1
ATOM 5181 N N . ASP A 1 643 ? 12.927 0.721 15.072 1.00 90.75 643 ASP A N 1
ATOM 5182 C CA . ASP A 1 643 ? 12.143 1.833 14.512 1.00 90.75 643 ASP A CA 1
ATOM 5183 C C . ASP A 1 643 ? 13.046 2.853 13.792 1.00 90.75 643 ASP A C 1
ATOM 5185 O O . ASP A 1 643 ? 14.271 2.749 13.845 1.00 90.75 643 ASP A O 1
ATOM 5189 N N . PHE A 1 644 ? 12.469 3.877 13.154 1.00 88.88 644 PHE A N 1
ATOM 5190 C CA . PHE A 1 644 ? 13.213 4.974 12.502 1.00 88.88 644 PHE A CA 1
ATOM 5191 C C . PHE A 1 644 ? 14.287 5.634 13.387 1.00 88.88 644 PHE A C 1
ATOM 5193 O O . PHE A 1 644 ? 15.360 6.014 12.899 1.00 88.88 644 PHE A O 1
ATOM 5200 N N . CYS A 1 645 ? 13.996 5.743 14.682 1.00 86.62 645 CYS A N 1
ATOM 5201 C CA . CYS A 1 645 ? 14.822 6.350 15.719 1.00 86.62 645 CYS A CA 1
ATOM 5202 C C . CYS A 1 645 ? 15.879 5.401 16.294 1.00 86.62 645 CYS A C 1
ATOM 5204 O O . CYS A 1 645 ? 16.634 5.793 17.185 1.00 86.62 645 CYS A O 1
ATOM 5206 N N . PHE A 1 646 ? 15.972 4.192 15.740 1.00 89.94 646 PHE A N 1
ATOM 5207 C CA . PHE A 1 646 ? 16.851 3.120 16.176 1.00 89.94 646 PHE A CA 1
ATOM 5208 C C . PHE A 1 646 ? 16.588 2.653 17.621 1.00 89.94 646 PHE A C 1
ATOM 5210 O O . PHE A 1 646 ? 17.486 2.161 18.305 1.00 89.94 646 PHE A O 1
ATOM 5217 N N . THR A 1 647 ? 15.339 2.776 18.077 1.00 87.62 647 THR A N 1
ATOM 5218 C CA . THR A 1 647 ? 14.834 2.131 19.295 1.00 87.62 647 THR A CA 1
ATOM 5219 C C . THR A 1 647 ? 14.485 0.681 18.9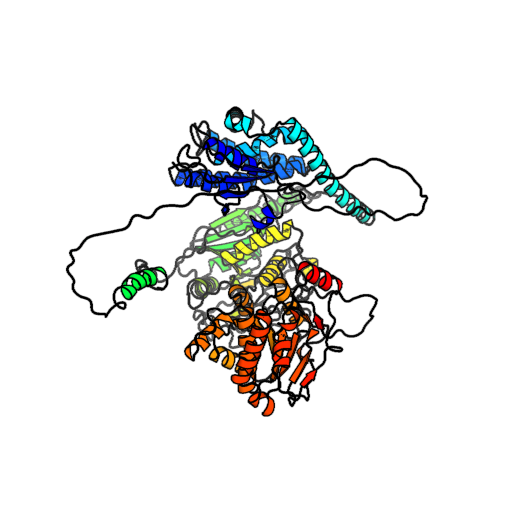79 1.00 87.62 647 THR A C 1
ATOM 5221 O O . THR A 1 647 ? 13.875 0.407 17.946 1.00 87.62 647 THR A O 1
ATOM 5224 N N . GLU A 1 648 ? 14.851 -0.257 19.854 1.00 89.56 648 GLU A N 1
ATOM 5225 C CA . GLU A 1 648 ? 14.508 -1.671 19.669 1.00 89.56 648 GLU A CA 1
ATOM 5226 C C . GLU A 1 648 ? 12.993 -1.888 19.833 1.00 89.56 648 GLU A C 1
ATOM 5228 O O . GLU A 1 648 ? 12.413 -1.561 20.871 1.00 89.56 648 GLU A O 1
ATOM 5233 N N . THR A 1 649 ? 12.353 -2.430 18.797 1.00 89.38 649 THR A N 1
ATOM 5234 C CA . THR A 1 649 ? 10.922 -2.740 18.749 1.00 89.38 649 THR A CA 1
ATOM 5235 C C . THR A 1 649 ? 10.682 -4.235 18.937 1.00 89.38 649 THR A C 1
ATOM 5237 O O . THR A 1 649 ? 11.482 -5.081 18.542 1.00 89.38 649 THR A O 1
ATOM 5240 N N . LEU A 1 650 ? 9.547 -4.572 19.553 1.00 88.75 650 LEU A N 1
ATOM 5241 C CA . LEU A 1 650 ? 9.111 -5.952 19.766 1.00 88.75 650 LEU A CA 1
ATOM 5242 C C . LEU A 1 650 ? 7.800 -6.174 18.995 1.00 88.75 650 LEU A C 1
ATOM 5244 O O . LEU A 1 650 ? 6.732 -5.871 19.541 1.00 88.75 650 LEU A O 1
ATOM 5248 N N . PRO A 1 651 ? 7.858 -6.624 17.727 1.00 88.50 651 PRO A N 1
ATOM 5249 C CA . PRO A 1 651 ? 6.669 -6.877 16.919 1.00 88.50 651 PRO A CA 1
ATOM 5250 C C . PRO A 1 651 ? 5.919 -8.137 17.378 1.00 88.50 651 PRO A C 1
ATOM 5252 O O . PRO A 1 651 ? 6.475 -9.011 18.041 1.00 88.50 651 PRO A O 1
ATOM 5255 N N . GLY A 1 652 ? 4.645 -8.245 16.998 1.00 87.50 652 GLY A N 1
ATOM 5256 C CA . GLY A 1 652 ? 3.815 -9.430 17.243 1.00 87.50 652 GLY A CA 1
ATOM 5257 C C . GLY A 1 652 ? 3.331 -9.594 18.688 1.00 87.50 652 GLY A C 1
ATOM 5258 O O . GLY A 1 652 ? 2.928 -10.688 19.073 1.00 87.50 652 GLY A O 1
ATOM 5259 N N . ARG A 1 653 ? 3.355 -8.528 19.503 1.00 90.19 653 ARG A N 1
ATOM 5260 C CA . ARG A 1 653 ? 2.890 -8.541 20.904 1.00 90.19 653 ARG A CA 1
ATOM 5261 C C . ARG A 1 653 ? 1.359 -8.524 21.016 1.00 90.19 653 ARG A C 1
ATOM 5263 O O . ARG A 1 653 ? 0.786 -7.541 21.477 1.00 90.19 653 ARG A O 1
ATOM 5270 N N . ILE A 1 654 ? 0.722 -9.618 20.602 1.00 93.88 654 ILE A N 1
ATOM 5271 C CA . ILE A 1 654 ? -0.725 -9.852 20.718 1.00 93.88 654 ILE A CA 1
ATOM 5272 C C . ILE A 1 654 ? -1.005 -10.719 21.949 1.00 93.88 654 ILE A C 1
ATOM 5274 O O . ILE A 1 654 ? -0.431 -11.795 22.108 1.00 93.88 654 ILE A O 1
ATOM 5278 N N . VAL A 1 655 ? -1.897 -10.251 22.818 1.00 94.00 655 VAL A N 1
ATOM 5279 C CA . VAL A 1 655 ? -2.422 -10.993 23.966 1.00 94.00 655 VAL A CA 1
ATOM 5280 C C . VAL A 1 655 ? -3.800 -11.545 23.615 1.00 94.00 655 VAL A C 1
ATOM 5282 O O . VAL A 1 655 ? -4.750 -10.781 23.473 1.00 94.00 655 VAL A O 1
ATOM 5285 N N . SER A 1 656 ? -3.891 -12.870 23.512 1.00 91.00 656 SER A N 1
ATOM 5286 C CA . SER A 1 656 ? -5.122 -13.633 23.258 1.00 91.00 656 SER A CA 1
ATOM 5287 C C . SER A 1 656 ? -5.596 -14.461 24.463 1.00 91.00 656 SER A C 1
ATOM 5289 O O . SER A 1 656 ? -6.700 -14.995 24.441 1.00 91.00 656 SER A O 1
ATOM 5291 N N . ASP A 1 657 ? -4.791 -14.569 25.526 1.00 90.00 657 ASP A N 1
ATOM 5292 C CA . ASP A 1 657 ? -5.135 -15.278 26.764 1.00 90.00 657 ASP A CA 1
ATOM 5293 C C . ASP A 1 657 ? -4.454 -14.659 28.009 1.00 90.00 657 ASP A C 1
ATOM 5295 O O . ASP A 1 657 ? -3.611 -13.756 27.921 1.00 90.00 657 ASP A O 1
ATOM 5299 N N . PHE A 1 658 ? -4.798 -15.149 29.206 1.00 86.50 658 PHE A N 1
ATOM 5300 C CA . PHE A 1 658 ? -4.203 -14.672 30.463 1.00 86.50 658 PHE A CA 1
ATOM 5301 C C . PHE A 1 658 ? -2.722 -15.026 30.664 1.00 86.50 658 PHE A C 1
ATOM 5303 O O . PHE A 1 658 ? -2.045 -14.356 31.450 1.00 86.50 658 PHE A O 1
ATOM 5310 N N . SER A 1 659 ? -2.205 -16.063 30.006 1.00 88.25 659 SER A N 1
ATOM 5311 C CA . SER A 1 659 ? -0.779 -16.405 30.034 1.00 88.25 659 SER A CA 1
ATOM 5312 C C . SER A 1 659 ? 0.020 -15.350 29.266 1.00 88.25 659 SER A C 1
ATOM 5314 O O . SER A 1 659 ? 0.993 -14.801 29.789 1.00 88.25 659 SER A O 1
ATOM 5316 N N . GLY A 1 660 ? -0.469 -14.968 28.082 1.00 90.62 660 GLY A N 1
ATOM 5317 C CA . GLY A 1 660 ? 0.014 -13.837 27.295 1.00 90.62 660 GLY A CA 1
ATOM 5318 C C . GLY A 1 660 ? -0.054 -12.524 28.073 1.00 90.62 660 GLY A C 1
ATOM 5319 O O . GLY A 1 660 ? 0.954 -11.823 28.158 1.00 90.62 660 GLY A O 1
ATOM 5320 N N . LEU A 1 661 ? -1.187 -12.225 28.726 1.00 90.00 661 LEU A N 1
ATOM 5321 C CA . LEU A 1 661 ? -1.341 -11.014 29.546 1.00 90.00 661 LEU A CA 1
ATOM 5322 C C . LEU A 1 661 ? -0.323 -10.976 30.695 1.00 90.00 661 LEU A C 1
ATOM 5324 O O . LEU A 1 661 ? 0.357 -9.970 30.896 1.00 90.00 661 LEU A O 1
ATOM 5328 N N . ARG A 1 662 ? -0.172 -12.088 31.425 1.00 90.12 662 ARG A N 1
ATOM 5329 C CA . ARG A 1 662 ? 0.807 -12.232 32.512 1.00 90.12 662 ARG A CA 1
ATOM 5330 C C . ARG A 1 662 ? 2.240 -12.043 32.010 1.00 90.12 662 ARG A C 1
ATOM 5332 O O . ARG A 1 662 ? 3.018 -11.343 32.655 1.00 90.12 662 ARG A O 1
ATOM 5339 N N . SER A 1 663 ? 2.581 -12.640 30.868 1.00 90.62 663 SER A N 1
ATOM 5340 C CA . SER A 1 663 ? 3.903 -12.529 30.241 1.00 90.62 663 SER A CA 1
ATOM 5341 C C . SER A 1 663 ? 4.209 -11.088 29.811 1.00 90.62 663 SER A C 1
ATOM 5343 O O . SER A 1 663 ? 5.260 -10.544 30.162 1.00 90.62 663 SER A O 1
ATOM 5345 N N . LEU A 1 664 ? 3.251 -10.425 29.151 1.00 90.06 664 LEU A N 1
ATOM 5346 C CA . LEU A 1 664 ? 3.345 -9.015 28.772 1.00 90.06 664 LEU A CA 1
ATOM 5347 C C . LEU A 1 664 ? 3.559 -8.125 30.002 1.00 90.06 664 LEU A C 1
ATOM 5349 O O . LEU A 1 664 ? 4.510 -7.347 30.028 1.00 90.06 664 LEU A O 1
ATOM 5353 N N . LEU A 1 665 ? 2.733 -8.266 31.042 1.00 88.19 665 LEU A N 1
ATOM 5354 C CA . LEU A 1 665 ? 2.853 -7.462 32.259 1.00 88.19 665 LEU A CA 1
ATOM 5355 C C . LEU A 1 665 ? 4.194 -7.698 32.971 1.00 88.19 665 LEU A C 1
ATOM 5357 O O . LEU A 1 665 ? 4.854 -6.734 33.350 1.00 88.19 665 LEU A O 1
ATOM 5361 N N . TYR A 1 666 ? 4.674 -8.943 33.077 1.00 87.00 666 TYR A N 1
ATOM 5362 C CA . TYR A 1 666 ? 6.011 -9.220 33.621 1.00 87.00 666 TYR A CA 1
ATOM 5363 C C . TYR A 1 666 ? 7.154 -8.632 32.778 1.00 87.00 666 TYR A C 1
ATOM 5365 O O . TYR A 1 666 ? 8.178 -8.261 33.354 1.00 87.00 666 TYR A O 1
ATOM 5373 N N . SER A 1 667 ? 6.997 -8.476 31.458 1.00 84.44 667 SER A N 1
ATOM 5374 C CA . SER A 1 667 ? 7.985 -7.753 30.639 1.00 84.44 667 SER A CA 1
ATOM 5375 C C . SER A 1 667 ? 8.067 -6.257 30.990 1.00 84.44 667 SER A C 1
ATOM 5377 O O . SER A 1 667 ? 9.126 -5.647 30.858 1.00 84.44 667 SER A O 1
ATOM 5379 N N . LEU A 1 668 ? 6.988 -5.682 31.535 1.00 76.50 668 LEU A N 1
ATOM 5380 C CA . LEU A 1 668 ? 6.873 -4.275 31.940 1.00 76.50 668 LEU A CA 1
ATOM 5381 C C . LEU A 1 668 ? 7.262 -4.023 33.413 1.00 76.50 668 LEU A C 1
ATOM 5383 O O . LEU A 1 668 ? 7.013 -2.941 33.935 1.00 76.50 668 LEU A O 1
ATOM 5387 N N . LYS A 1 669 ? 7.917 -4.980 34.092 1.00 64.81 669 LYS A N 1
ATOM 5388 C CA . LYS A 1 669 ? 8.207 -5.000 35.549 1.00 64.81 669 LYS A CA 1
ATOM 5389 C C . LYS A 1 669 ? 8.766 -3.708 36.174 1.00 64.81 669 LYS A C 1
ATOM 5391 O O . LYS A 1 669 ? 8.600 -3.500 37.375 1.00 64.81 669 LYS A O 1
ATOM 5396 N N . GLN A 1 670 ? 9.446 -2.851 35.410 1.00 68.62 670 GLN A N 1
ATOM 5397 C CA . GLN A 1 670 ? 9.939 -1.554 35.905 1.00 68.62 670 GLN A CA 1
ATOM 5398 C C . GLN A 1 670 ? 8.813 -0.532 36.159 1.00 68.62 670 GLN A C 1
ATOM 5400 O O . GLN A 1 670 ? 9.018 0.450 36.869 1.00 68.62 670 GLN A O 1
ATOM 5405 N N . GLN A 1 671 ? 7.621 -0.760 35.606 1.00 71.94 671 GLN A N 1
ATOM 5406 C CA . GLN A 1 671 ? 6.494 0.164 35.601 1.00 71.94 671 GLN A CA 1
ATOM 5407 C C . GLN A 1 671 ? 5.323 -0.454 36.366 1.00 71.94 671 GLN A C 1
ATOM 5409 O O . GLN A 1 671 ? 4.519 -1.205 35.825 1.00 71.94 671 GLN A O 1
ATOM 5414 N N . LYS A 1 672 ? 5.202 -0.121 37.656 1.00 79.12 672 LYS A N 1
ATOM 5415 C CA . LYS A 1 672 ? 4.089 -0.602 38.497 1.00 79.12 672 LYS A CA 1
ATOM 5416 C C . LYS A 1 672 ? 2.719 -0.035 38.121 1.00 79.12 672 LYS A C 1
ATOM 5418 O O . LYS A 1 672 ? 1.725 -0.494 38.668 1.00 79.12 672 LYS A O 1
ATOM 5423 N N . THR A 1 673 ? 2.660 0.978 37.259 1.00 86.06 673 THR A N 1
ATOM 5424 C CA . THR A 1 673 ? 1.405 1.563 36.779 1.00 86.06 673 THR A CA 1
ATOM 5425 C C . THR A 1 673 ? 1.337 1.393 35.273 1.00 86.06 673 THR A C 1
ATOM 5427 O O . THR A 1 673 ? 2.213 1.884 34.565 1.00 86.06 673 THR A O 1
ATOM 5430 N N . ILE A 1 674 ? 0.307 0.691 34.814 1.00 87.69 674 ILE A N 1
ATOM 5431 C CA . ILE A 1 674 ? 0.050 0.389 33.407 1.00 87.69 674 ILE A CA 1
ATOM 5432 C C . ILE A 1 674 ? -1.066 1.304 32.903 1.00 87.69 674 ILE A C 1
ATOM 5434 O O . ILE A 1 674 ? -1.963 1.663 33.666 1.00 87.69 674 ILE A O 1
ATOM 5438 N N . ILE A 1 675 ? -1.024 1.676 31.625 1.00 89.38 675 ILE A N 1
ATOM 5439 C CA . ILE A 1 675 ? -2.119 2.373 30.945 1.00 89.38 675 ILE A CA 1
ATOM 5440 C C . ILE A 1 675 ? -2.735 1.394 29.942 1.00 89.38 675 ILE A C 1
ATOM 5442 O O . ILE A 1 675 ? -2.035 0.912 29.054 1.00 89.38 675 ILE A O 1
ATOM 5446 N N . VAL A 1 676 ? -4.027 1.097 30.065 1.00 92.75 676 VAL A N 1
ATOM 5447 C CA . VAL A 1 676 ? -4.797 0.365 29.049 1.00 92.75 676 VAL A CA 1
ATOM 5448 C C . VAL A 1 676 ? -5.719 1.354 28.346 1.00 92.75 676 VAL A C 1
ATOM 5450 O O . VAL A 1 676 ? -6.498 2.052 28.994 1.00 92.75 676 VAL A O 1
ATOM 5453 N N . ILE A 1 677 ? -5.619 1.408 27.021 1.00 93.50 677 ILE A N 1
ATOM 5454 C CA . ILE A 1 677 ? -6.435 2.263 26.159 1.00 93.50 677 ILE A CA 1
ATOM 5455 C C . ILE A 1 677 ? -7.400 1.369 25.388 1.00 93.50 677 ILE A C 1
ATOM 5457 O O . ILE A 1 677 ? -6.982 0.512 24.612 1.00 93.50 677 ILE A O 1
ATOM 5461 N N . SER A 1 678 ? -8.692 1.574 25.600 1.00 93.06 678 SER A N 1
ATOM 5462 C CA . SER A 1 678 ? -9.761 0.864 24.915 1.00 93.06 678 SER A CA 1
ATOM 5463 C C . SER A 1 678 ? -10.084 1.515 23.577 1.00 93.06 678 SER A C 1
ATOM 5465 O O . SER A 1 678 ? -10.579 2.638 23.537 1.00 93.06 678 SER A O 1
ATOM 5467 N N . LEU A 1 679 ? -9.890 0.768 22.496 1.00 93.31 679 LEU A N 1
ATOM 5468 C CA . LEU A 1 679 ? -10.208 1.150 21.121 1.00 93.31 679 LEU A CA 1
ATOM 5469 C C . LEU A 1 679 ? -11.623 0.736 20.682 1.00 93.31 679 LEU A C 1
ATOM 5471 O O . LEU A 1 679 ? -12.016 1.044 19.561 1.00 93.31 679 LEU A O 1
ATOM 5475 N N . TYR A 1 680 ? -12.410 0.099 21.557 1.00 87.12 680 TYR A N 1
ATOM 5476 C CA . TYR A 1 680 ? -13.841 -0.136 21.323 1.00 87.12 680 TYR A CA 1
ATOM 5477 C C . TYR A 1 680 ? -14.540 1.143 20.842 1.00 87.12 680 TYR A C 1
ATOM 5479 O O . TYR A 1 680 ? -14.345 2.219 21.415 1.00 87.12 680 TYR A O 1
ATOM 5487 N N . GLN A 1 681 ? -15.336 1.022 19.774 1.00 81.31 681 GLN A N 1
ATOM 5488 C CA . GLN A 1 681 ? -16.060 2.128 19.122 1.00 81.31 681 GLN A CA 1
ATOM 5489 C C . GLN A 1 681 ? -15.158 3.288 18.629 1.00 81.31 681 GLN A C 1
ATOM 5491 O O . GLN A 1 681 ? -15.654 4.344 18.238 1.00 81.31 681 GLN A O 1
ATOM 5496 N N . THR A 1 682 ? -13.832 3.107 18.607 1.00 88.94 682 THR A N 1
ATOM 5497 C CA . THR A 1 682 ? -12.859 4.111 18.161 1.00 88.94 682 THR A CA 1
ATOM 5498 C C . THR A 1 682 ? -12.422 3.794 16.735 1.00 88.94 682 THR A C 1
ATOM 5500 O O . THR A 1 682 ? -11.844 2.743 16.474 1.00 88.94 682 THR A O 1
ATOM 5503 N N . THR A 1 683 ? -12.670 4.704 15.790 1.00 92.25 683 THR A N 1
ATOM 5504 C CA . THR A 1 683 ? -12.259 4.493 14.391 1.00 92.25 683 THR A CA 1
ATOM 5505 C C . THR A 1 683 ? -10.737 4.430 14.262 1.00 92.25 683 THR A C 1
ATOM 5507 O O . THR A 1 683 ? -10.016 5.118 14.989 1.00 92.25 683 THR A O 1
ATOM 5510 N N . GLU A 1 684 ? -10.223 3.665 13.293 1.00 93.88 684 GLU A N 1
ATOM 5511 C CA . GLU A 1 684 ? -8.772 3.516 13.106 1.00 93.88 684 GLU A CA 1
ATOM 5512 C C . GLU A 1 684 ? -8.036 4.848 12.945 1.00 93.88 684 GLU A C 1
ATOM 5514 O O . GLU A 1 684 ? -6.931 5.000 13.459 1.00 93.88 684 GLU A O 1
ATOM 5519 N N . ARG A 1 685 ? -8.632 5.832 12.253 1.00 93.94 685 ARG A N 1
ATOM 5520 C CA . ARG A 1 685 ? -8.019 7.160 12.078 1.00 93.94 685 ARG A CA 1
ATOM 5521 C C . ARG A 1 685 ? -7.882 7.884 13.416 1.00 93.94 685 ARG A C 1
ATOM 5523 O O . ARG A 1 685 ? -6.831 8.454 13.690 1.00 93.94 685 ARG A O 1
ATOM 5530 N N . ILE A 1 686 ? -8.900 7.818 14.274 1.00 94.75 686 ILE A N 1
ATOM 5531 C CA . ILE A 1 686 ? -8.852 8.399 15.622 1.00 94.75 686 ILE A CA 1
ATOM 5532 C C . ILE A 1 686 ? -7.829 7.652 16.490 1.00 94.75 686 ILE A C 1
ATOM 5534 O O . ILE A 1 686 ? -7.009 8.295 17.141 1.00 94.75 686 ILE A O 1
ATOM 5538 N N . ALA A 1 687 ? -7.807 6.317 16.445 1.00 94.94 687 ALA A N 1
ATOM 5539 C CA . ALA A 1 687 ? -6.845 5.502 17.186 1.00 94.94 687 ALA A CA 1
ATOM 5540 C C . ALA A 1 687 ? -5.390 5.774 16.753 1.00 94.94 687 ALA A C 1
ATOM 5542 O O . ALA A 1 687 ? -4.527 6.012 17.598 1.00 94.94 687 ALA A O 1
ATOM 5543 N N . LYS A 1 688 ? -5.117 5.828 15.440 1.00 94.69 688 LYS A N 1
ATOM 5544 C CA . LYS A 1 688 ? -3.809 6.211 14.880 1.00 94.69 688 LYS A CA 1
ATOM 5545 C C . LYS A 1 688 ? -3.442 7.645 15.291 1.00 94.69 688 LYS A C 1
ATOM 5547 O O . LYS A 1 688 ? -2.323 7.871 15.742 1.00 94.69 688 LYS A O 1
ATOM 5552 N N . ASN A 1 689 ? -4.385 8.594 15.259 1.00 95.38 689 ASN A N 1
ATOM 5553 C CA . ASN A 1 689 ? -4.157 9.960 15.744 1.00 95.38 689 ASN A CA 1
ATOM 5554 C C . ASN A 1 689 ? -3.798 10.022 17.241 1.00 95.38 689 ASN A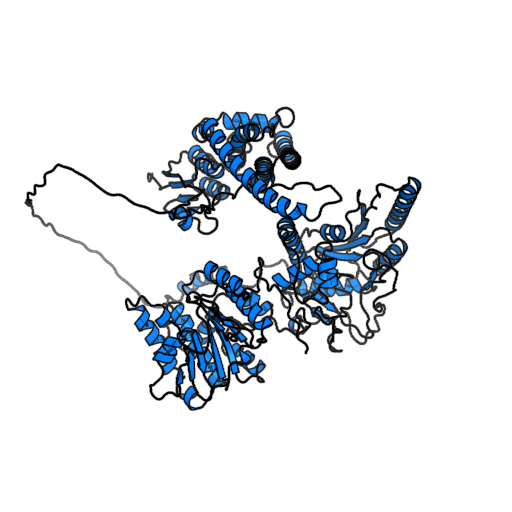 C 1
ATOM 5556 O O . ASN A 1 689 ? -2.878 10.748 17.623 1.00 95.38 689 ASN A O 1
ATOM 5560 N N . LEU A 1 690 ? -4.493 9.260 18.089 1.00 93.56 690 LEU A N 1
ATOM 5561 C CA . LEU A 1 690 ? -4.189 9.136 19.516 1.00 93.56 690 LEU A CA 1
ATOM 5562 C C . LEU A 1 690 ? -2.766 8.601 19.729 1.00 93.56 690 LEU A C 1
ATOM 5564 O O . LEU A 1 690 ? -1.987 9.224 20.448 1.00 93.56 690 LEU A O 1
ATOM 5568 N N . ILE A 1 691 ? -2.396 7.519 19.042 1.00 92.31 691 ILE A N 1
ATOM 5569 C CA . ILE A 1 691 ? -1.051 6.928 19.104 1.00 92.31 691 ILE A CA 1
ATOM 5570 C C . ILE A 1 691 ? 0.026 7.952 18.716 1.00 92.31 691 ILE A C 1
ATOM 5572 O O . ILE A 1 691 ? 0.941 8.190 19.503 1.00 92.31 691 ILE A O 1
ATOM 5576 N N . CYS A 1 692 ? -0.122 8.652 17.587 1.00 92.12 692 CYS A N 1
ATOM 5577 C CA . CYS A 1 692 ? 0.843 9.675 17.167 1.00 92.12 692 CYS A CA 1
ATOM 5578 C C . CYS A 1 692 ? 0.997 10.814 18.196 1.00 92.12 692 CYS A C 1
ATOM 5580 O O . CYS A 1 692 ? 2.093 11.350 18.381 1.00 92.12 692 CYS A O 1
ATOM 5582 N N . ASN A 1 693 ? -0.082 11.199 18.890 1.00 90.50 693 ASN A N 1
ATOM 5583 C CA . ASN A 1 693 ? -0.008 12.195 19.962 1.00 90.50 693 ASN A CA 1
ATOM 5584 C C . ASN A 1 693 ? 0.656 11.637 21.237 1.00 90.50 693 ASN A C 1
ATOM 5586 O O . ASN A 1 693 ? 1.432 12.354 21.864 1.00 90.50 693 ASN A O 1
ATOM 5590 N N . LEU A 1 694 ? 0.439 10.364 21.590 1.00 86.94 694 LEU A N 1
ATOM 5591 C CA . LEU A 1 694 ? 1.115 9.691 22.712 1.00 86.94 694 LEU A CA 1
ATOM 5592 C C . LEU A 1 694 ? 2.635 9.603 22.497 1.00 86.94 694 LEU A C 1
ATOM 5594 O O . LEU A 1 694 ? 3.417 9.971 23.383 1.00 86.94 694 LEU A O 1
ATOM 5598 N N . GLU A 1 695 ? 3.059 9.201 21.298 1.00 84.75 695 GLU A N 1
ATOM 5599 C CA . GLU A 1 695 ? 4.470 9.152 20.897 1.00 84.75 695 GLU A CA 1
ATOM 5600 C C . GLU A 1 695 ? 5.133 10.534 20.945 1.00 84.75 695 GLU A C 1
ATOM 5602 O O . GLU A 1 695 ? 6.242 10.684 21.470 1.00 84.75 695 GLU A O 1
ATOM 5607 N N . LYS A 1 696 ? 4.428 11.562 20.459 1.00 83.19 696 LYS A N 1
ATOM 5608 C CA . LYS A 1 696 ? 4.850 12.967 20.515 1.00 83.19 696 LYS A CA 1
ATOM 5609 C C . LYS A 1 696 ? 4.953 13.491 21.954 1.00 83.19 696 LYS A C 1
ATOM 5611 O O . LYS A 1 696 ? 5.887 14.236 22.245 1.00 83.19 696 LYS A O 1
ATOM 5616 N N . ALA A 1 697 ? 4.034 13.101 22.841 1.00 80.56 697 ALA A N 1
ATOM 5617 C CA . ALA A 1 697 ? 3.935 13.611 24.211 1.00 80.56 697 ALA A CA 1
ATOM 5618 C C . ALA A 1 697 ? 4.951 13.002 25.192 1.00 80.56 697 ALA A C 1
ATOM 5620 O O . ALA A 1 697 ? 5.408 13.680 26.107 1.00 80.56 697 ALA A O 1
ATOM 5621 N N . GLY A 1 698 ? 5.307 11.724 25.036 1.00 75.69 698 GLY A N 1
ATOM 5622 C CA . GLY A 1 698 ? 6.166 11.030 26.006 1.00 75.69 698 GLY A CA 1
ATOM 5623 C C . GLY A 1 698 ? 5.766 9.581 26.279 1.00 75.69 698 GLY A C 1
ATOM 5624 O O . GLY A 1 698 ? 6.591 8.768 26.702 1.00 75.69 698 GLY A O 1
ATOM 5625 N N . SER A 1 699 ? 4.516 9.229 26.005 1.00 73.94 699 SER A N 1
ATOM 5626 C CA . SER A 1 699 ? 3.889 7.998 26.472 1.00 73.94 699 SER A CA 1
ATOM 5627 C C . SER A 1 699 ? 4.136 6.841 25.501 1.00 73.94 699 SER A C 1
ATOM 5629 O O . SER A 1 699 ? 3.501 6.765 24.462 1.00 73.94 699 SER A O 1
ATOM 5631 N N . LEU A 1 700 ? 5.044 5.924 25.851 1.00 68.50 700 LEU A N 1
ATOM 5632 C CA . LEU A 1 700 ? 5.270 4.650 25.131 1.00 68.50 700 LEU A CA 1
ATOM 5633 C C . LEU A 1 700 ? 4.786 3.425 25.937 1.00 68.50 700 LEU A C 1
ATOM 5635 O O . LEU A 1 700 ? 4.968 2.280 25.535 1.00 68.50 700 LEU A O 1
ATOM 5639 N N . ASN A 1 701 ? 4.180 3.682 27.098 1.00 77.38 701 ASN A N 1
ATOM 5640 C CA . ASN A 1 701 ? 3.878 2.709 28.146 1.00 77.38 701 ASN A CA 1
ATOM 5641 C C . ASN A 1 701 ? 2.369 2.448 28.239 1.00 77.38 701 ASN A C 1
ATOM 5643 O O . ASN A 1 701 ? 1.763 2.599 29.301 1.00 77.38 701 ASN A O 1
ATOM 5647 N N . PHE A 1 702 ? 1.752 2.130 27.103 1.00 88.75 702 PHE A N 1
ATOM 5648 C CA . PHE A 1 702 ? 0.328 1.828 27.007 1.00 88.75 702 PHE A CA 1
ATOM 5649 C C . PHE A 1 702 ? 0.101 0.485 26.309 1.00 88.75 702 PHE A C 1
ATOM 5651 O O . PHE A 1 702 ? 0.913 0.057 25.491 1.00 88.75 702 PHE A O 1
ATOM 5658 N N . ILE A 1 703 ? -1.011 -0.164 26.640 1.00 93.19 703 ILE A N 1
ATOM 5659 C CA . ILE A 1 703 ? -1.507 -1.388 26.008 1.00 93.19 703 ILE A CA 1
ATOM 5660 C C . ILE A 1 703 ? -2.832 -1.048 25.327 1.00 93.19 703 ILE A C 1
ATOM 5662 O O . ILE A 1 703 ? -3.697 -0.420 25.941 1.00 93.19 703 ILE A O 1
ATOM 5666 N N . LEU A 1 704 ? -2.991 -1.440 24.066 1.00 95.75 704 LEU A N 1
ATOM 5667 C CA . LEU A 1 704 ? -4.205 -1.183 23.290 1.00 95.75 704 LEU A CA 1
ATOM 5668 C C . LEU A 1 704 ? -5.160 -2.377 23.408 1.00 95.75 704 LEU A C 1
ATOM 5670 O O . LEU A 1 704 ? -4.759 -3.507 23.153 1.00 95.75 704 LEU A O 1
ATOM 5674 N N . LEU A 1 705 ? -6.411 -2.143 23.786 1.00 95.25 705 LEU A N 1
ATOM 5675 C CA . LEU A 1 705 ? -7.457 -3.160 23.918 1.00 95.25 705 LEU A CA 1
ATOM 5676 C C . LEU A 1 705 ? -8.510 -2.949 22.829 1.00 95.25 705 LEU A C 1
ATOM 5678 O O . LEU A 1 705 ? -9.080 -1.861 22.764 1.00 95.25 705 LEU A O 1
ATOM 5682 N N . GLY A 1 706 ? -8.812 -3.961 22.017 1.00 93.06 706 GLY A N 1
ATOM 5683 C CA . GLY A 1 706 ? -9.830 -3.838 20.971 1.00 93.06 706 GLY A CA 1
ATOM 5684 C C . GLY A 1 706 ? -10.413 -5.164 20.492 1.00 93.06 706 GLY A C 1
ATOM 5685 O O . GLY A 1 706 ? -10.067 -6.233 20.992 1.00 93.06 706 GLY A O 1
ATOM 5686 N N . ASP A 1 707 ? -11.292 -5.046 19.505 1.00 87.06 707 ASP A N 1
ATOM 5687 C CA . ASP A 1 707 ? -12.181 -6.070 18.945 1.00 87.06 707 ASP A CA 1
ATOM 5688 C C . ASP A 1 707 ? -12.030 -6.245 17.415 1.00 87.06 707 ASP A C 1
ATOM 5690 O O . ASP A 1 707 ? -12.718 -7.061 16.815 1.00 87.06 707 ASP A O 1
ATOM 5694 N N . ASN A 1 708 ? -11.113 -5.511 16.769 1.00 90.94 708 ASN A N 1
ATOM 5695 C CA . ASN A 1 708 ? -10.793 -5.639 15.339 1.00 90.94 708 ASN A CA 1
ATOM 5696 C C . ASN A 1 708 ? -9.436 -6.358 15.147 1.00 90.94 708 ASN A C 1
ATOM 5698 O O . ASN A 1 708 ? -8.392 -5.708 15.282 1.00 90.94 708 ASN A O 1
ATOM 5702 N N . PRO A 1 709 ? -9.408 -7.661 14.798 1.00 89.75 709 PRO A N 1
ATOM 5703 C CA . PRO A 1 709 ? -8.163 -8.423 14.697 1.00 89.75 709 PRO A CA 1
ATOM 5704 C C . PRO A 1 709 ? -7.181 -7.875 13.657 1.00 89.75 709 PRO A C 1
ATOM 5706 O O . PRO A 1 709 ? -5.981 -7.845 13.920 1.00 89.75 709 PRO A O 1
ATOM 5709 N N . GLU A 1 710 ? -7.654 -7.401 12.501 1.00 91.69 710 GLU A N 1
ATOM 5710 C CA . GLU A 1 710 ? -6.781 -6.890 11.433 1.00 91.69 710 GLU A CA 1
ATOM 5711 C C . GLU A 1 710 ? -6.037 -5.625 11.877 1.00 91.69 710 GLU A C 1
ATOM 5713 O O . GLU A 1 710 ? -4.816 -5.517 11.716 1.00 91.69 710 GLU A O 1
ATOM 5718 N N . PHE A 1 711 ? -6.746 -4.695 12.524 1.00 93.56 711 PHE A N 1
ATOM 5719 C CA . PHE A 1 711 ? -6.134 -3.477 13.047 1.00 93.56 711 PHE A CA 1
ATOM 5720 C C . PHE A 1 711 ? -5.189 -3.767 14.223 1.00 93.56 711 PHE A C 1
ATOM 5722 O O . PHE A 1 711 ? -4.091 -3.208 14.286 1.00 93.56 711 PHE A O 1
ATOM 5729 N N . LEU A 1 712 ? -5.552 -4.687 15.125 1.00 94.38 712 LEU A N 1
ATOM 5730 C CA . LEU A 1 712 ? -4.665 -5.115 16.212 1.00 94.38 712 LEU A CA 1
ATOM 5731 C C . LEU A 1 712 ? -3.399 -5.814 15.683 1.00 94.38 712 LEU A C 1
ATOM 5733 O O . LEU A 1 712 ? -2.320 -5.606 16.242 1.00 94.38 712 LEU A O 1
ATOM 5737 N N . ILE A 1 713 ? -3.486 -6.570 14.583 1.00 92.19 713 ILE A N 1
ATOM 5738 C CA . ILE A 1 713 ? -2.323 -7.157 13.900 1.00 92.19 713 ILE A CA 1
ATOM 5739 C C . ILE A 1 713 ? -1.421 -6.064 13.305 1.00 92.19 713 ILE A C 1
ATOM 5741 O O . ILE A 1 713 ? -0.205 -6.136 13.496 1.00 92.19 713 ILE A O 1
ATOM 5745 N N . ASP A 1 714 ? -1.959 -5.025 12.649 1.00 92.19 714 ASP A N 1
ATOM 5746 C CA . ASP A 1 714 ? -1.150 -3.889 12.161 1.00 92.19 714 ASP A CA 1
ATOM 5747 C C . ASP A 1 714 ? -0.414 -3.177 13.309 1.00 92.19 714 ASP A C 1
ATOM 5749 O O . ASP A 1 714 ? 0.790 -2.917 13.224 1.00 92.19 714 ASP A O 1
ATOM 5753 N N . LEU A 1 715 ? -1.111 -2.924 14.417 1.00 93.12 715 LEU A N 1
ATOM 5754 C CA . LEU A 1 715 ? -0.546 -2.297 15.610 1.00 93.12 715 LEU A CA 1
ATOM 5755 C C . LEU A 1 715 ? 0.546 -3.165 16.258 1.00 93.12 715 LEU A C 1
ATOM 5757 O O . LEU A 1 715 ? 1.646 -2.679 16.538 1.00 93.12 715 LEU A O 1
ATOM 5761 N N . ALA A 1 716 ? 0.291 -4.462 16.433 1.00 92.19 716 ALA A N 1
ATOM 5762 C CA . ALA A 1 716 ? 1.265 -5.402 16.979 1.00 92.19 716 ALA A CA 1
ATOM 5763 C C . ALA A 1 716 ? 2.497 -5.552 16.080 1.00 92.19 716 ALA A C 1
ATOM 5765 O O . ALA A 1 716 ? 3.619 -5.642 16.574 1.00 92.19 716 ALA A O 1
ATOM 5766 N N . ARG A 1 717 ? 2.316 -5.531 14.756 1.00 88.94 717 ARG A N 1
ATOM 5767 C CA . ARG A 1 717 ? 3.386 -5.556 13.745 1.00 88.94 717 ARG A CA 1
ATOM 5768 C C . ARG A 1 717 ? 4.269 -4.305 13.790 1.00 88.94 717 ARG A C 1
ATOM 5770 O O . ARG A 1 717 ? 5.475 -4.405 13.577 1.00 88.94 717 ARG A O 1
ATOM 5777 N N . ARG A 1 718 ? 3.700 -3.146 14.140 1.00 87.69 718 ARG A N 1
ATOM 5778 C CA . ARG A 1 718 ? 4.438 -1.899 14.436 1.00 87.69 718 ARG A CA 1
ATOM 5779 C C . ARG A 1 718 ? 5.116 -1.903 15.811 1.00 87.69 718 ARG A C 1
ATOM 5781 O O . ARG A 1 718 ? 5.932 -1.032 16.082 1.00 87.69 718 ARG A O 1
ATOM 5788 N N . GLY A 1 719 ? 4.830 -2.900 16.648 1.00 88.81 719 GLY A N 1
ATOM 5789 C CA . GLY A 1 719 ? 5.461 -3.103 17.949 1.00 88.81 719 GLY A CA 1
ATOM 5790 C C . GLY A 1 719 ? 4.643 -2.625 19.146 1.00 88.81 719 GLY A C 1
ATOM 5791 O O . GLY A 1 719 ? 5.124 -2.766 20.272 1.00 88.81 719 GLY A O 1
ATOM 5792 N N . TYR A 1 720 ? 3.424 -2.105 18.967 1.00 91.56 720 TYR A N 1
ATOM 5793 C CA . TYR A 1 720 ? 2.547 -1.774 20.098 1.00 91.56 720 TYR A CA 1
ATOM 5794 C C . TYR A 1 720 ? 2.038 -3.061 20.767 1.00 91.56 720 TYR A C 1
ATOM 5796 O O . TYR A 1 720 ? 1.713 -4.018 20.065 1.00 91.56 720 TYR A O 1
ATOM 5804 N N . PRO A 1 721 ? 1.964 -3.136 22.106 1.00 93.56 721 PRO A N 1
ATOM 5805 C CA . PRO A 1 721 ? 1.368 -4.284 22.767 1.00 93.56 721 PRO A CA 1
ATOM 5806 C C . PRO A 1 721 ? -0.158 -4.167 22.712 1.00 93.56 721 PRO A C 1
ATOM 5808 O O . PRO A 1 721 ? -0.724 -3.137 23.092 1.00 93.56 721 PRO A O 1
ATOM 5811 N N . VAL A 1 722 ? -0.819 -5.224 22.247 1.00 95.75 722 VAL A N 1
ATOM 5812 C CA . VAL A 1 722 ? -2.270 -5.251 22.045 1.00 95.75 722 VAL A CA 1
ATOM 5813 C C . VAL A 1 722 ? -2.929 -6.409 22.791 1.00 95.75 722 VAL A C 1
ATOM 5815 O O . VAL A 1 722 ? -2.321 -7.462 22.976 1.00 95.75 722 VAL A O 1
ATOM 5818 N N . ILE A 1 723 ? -4.183 -6.222 23.194 1.00 95.25 723 ILE A N 1
ATOM 5819 C CA . ILE A 1 723 ? -5.070 -7.257 23.726 1.00 95.25 723 ILE A CA 1
ATOM 5820 C C . ILE A 1 723 ? -6.217 -7.437 22.733 1.00 95.25 723 ILE A C 1
ATOM 5822 O O . ILE A 1 723 ? -6.978 -6.498 22.490 1.00 95.25 723 ILE A O 1
ATOM 5826 N N . ASP A 1 724 ? -6.326 -8.647 22.190 1.00 93.19 724 ASP A N 1
ATOM 5827 C CA . ASP A 1 724 ? -7.482 -9.107 21.426 1.00 93.19 724 ASP A CA 1
ATOM 5828 C C . ASP A 1 724 ? -8.569 -9.508 22.428 1.00 93.19 724 ASP A C 1
ATOM 5830 O O . ASP A 1 724 ? -8.431 -10.489 23.167 1.00 93.19 724 ASP A O 1
ATOM 5834 N N . ALA A 1 725 ? -9.617 -8.691 22.517 1.00 88.50 725 ALA A N 1
ATOM 5835 C CA . ALA A 1 725 ? -10.662 -8.871 23.510 1.00 88.50 725 ALA A CA 1
ATOM 5836 C C . ALA A 1 725 ? -11.492 -10.139 23.262 1.00 88.50 725 ALA A C 1
ATOM 5838 O O . ALA A 1 725 ? -11.818 -10.841 24.219 1.00 88.50 725 ALA A O 1
ATOM 5839 N N . ASP A 1 726 ? -11.790 -10.472 22.005 1.00 83.69 726 ASP A N 1
ATOM 5840 C CA . ASP A 1 726 ? -12.624 -11.623 21.649 1.00 83.69 726 ASP A CA 1
ATOM 5841 C C . ASP A 1 726 ? -11.902 -12.946 21.906 1.00 83.69 726 ASP A C 1
ATOM 5843 O O . ASP A 1 726 ? -12.474 -13.865 22.512 1.00 83.69 726 ASP A O 1
ATOM 5847 N N . GLN A 1 727 ? -10.621 -13.034 21.536 1.00 85.62 727 GLN A N 1
ATOM 5848 C CA . GLN A 1 727 ? -9.798 -14.187 21.885 1.00 85.62 727 GLN A CA 1
ATOM 5849 C C . GLN A 1 727 ? -9.625 -14.297 23.402 1.00 85.62 727 GLN A C 1
ATOM 5851 O O . GLN A 1 727 ? -9.829 -15.388 23.945 1.00 85.62 727 GLN A O 1
ATOM 5856 N N . LEU A 1 728 ? -9.371 -13.183 24.104 1.00 85.38 728 LEU A N 1
ATOM 5857 C CA . LEU A 1 728 ? -9.249 -13.191 25.561 1.00 85.38 728 LEU A CA 1
ATOM 5858 C C . LEU A 1 728 ? -10.535 -13.704 26.226 1.00 85.38 728 LEU A C 1
ATOM 5860 O O . LEU A 1 728 ? -10.444 -14.595 27.073 1.00 85.38 728 LEU A O 1
ATOM 5864 N N . ILE A 1 729 ? -11.724 -13.252 25.798 1.00 77.81 729 ILE A N 1
ATOM 5865 C CA . ILE A 1 729 ? -13.014 -13.804 26.257 1.00 77.81 729 ILE A CA 1
ATOM 5866 C C . ILE A 1 729 ? -13.079 -15.306 25.986 1.00 77.81 729 ILE A C 1
ATOM 5868 O O . ILE A 1 729 ? -13.464 -16.072 26.872 1.00 77.81 729 ILE A O 1
ATOM 5872 N N . SER A 1 730 ? -12.724 -15.739 24.772 1.00 74.06 730 SER A N 1
ATOM 5873 C CA . SER A 1 730 ? -12.801 -17.148 24.377 1.00 74.06 730 SER A CA 1
ATOM 5874 C C . SER A 1 730 ? -11.957 -18.055 25.281 1.00 74.06 730 SER A C 1
ATOM 5876 O O . SER A 1 730 ? -12.449 -19.100 25.711 1.00 74.06 730 SER A O 1
ATOM 5878 N N . SER A 1 731 ? -10.758 -17.606 25.678 1.00 72.94 731 SER A N 1
ATOM 5879 C CA . SER A 1 731 ? -9.848 -18.351 26.560 1.00 72.94 731 SER A CA 1
ATOM 5880 C C . SER A 1 731 ? -10.440 -18.613 27.955 1.00 72.94 731 SER A C 1
ATOM 5882 O O . SER A 1 731 ? -10.165 -19.638 28.579 1.00 72.94 731 SER A O 1
ATOM 5884 N N . ILE A 1 732 ? -11.322 -17.726 28.428 1.00 65.38 732 ILE A N 1
ATOM 5885 C CA . ILE A 1 732 ? -11.952 -17.811 29.752 1.00 65.38 732 ILE A CA 1
ATOM 5886 C C . ILE A 1 732 ? -13.153 -18.776 29.742 1.00 65.38 732 ILE A C 1
ATOM 5888 O O . ILE A 1 732 ? -13.502 -19.352 30.776 1.00 65.38 732 ILE A O 1
ATOM 5892 N N . ARG A 1 733 ? -13.762 -19.039 28.571 1.00 58.47 733 ARG A N 1
ATOM 5893 C CA . ARG A 1 733 ? -14.954 -19.908 28.436 1.00 58.47 733 ARG A CA 1
ATOM 5894 C C . ARG A 1 733 ? -14.735 -21.335 28.948 1.00 58.47 733 ARG A C 1
ATOM 5896 O O . ARG A 1 733 ? -15.701 -22.003 29.310 1.00 58.47 733 ARG A O 1
ATOM 5903 N N . HIS A 1 734 ? -13.489 -21.803 29.032 1.00 51.28 734 HIS A N 1
ATOM 5904 C CA . HIS A 1 734 ? -13.144 -23.129 29.557 1.00 51.28 734 HIS A CA 1
ATOM 5905 C C . HIS A 1 734 ? -13.360 -23.290 31.086 1.00 51.28 734 HIS A C 1
ATOM 5907 O O . HIS A 1 734 ? -13.129 -24.377 31.613 1.00 51.28 734 HIS A O 1
ATOM 5913 N N . GLY A 1 735 ? -13.842 -22.254 31.798 1.00 45.34 735 GLY A N 1
ATOM 5914 C CA . GLY A 1 735 ? -14.086 -22.260 33.253 1.00 45.34 735 GLY A CA 1
ATOM 5915 C C . GLY A 1 735 ? -15.546 -22.204 33.756 1.00 45.34 735 GLY A C 1
ATOM 5916 O O . GLY A 1 735 ? -15.731 -22.317 34.967 1.00 45.34 735 GLY A O 1
ATOM 5917 N N . LYS A 1 736 ? -16.563 -22.102 32.871 1.00 41.19 736 LYS A N 1
ATOM 5918 C CA . LYS A 1 736 ? -17.996 -21.717 33.108 1.00 41.19 736 LYS A CA 1
ATOM 5919 C C . LYS A 1 736 ? -18.259 -20.189 33.123 1.00 41.19 736 LYS A C 1
ATOM 5921 O O . LYS A 1 736 ? -17.353 -19.447 33.482 1.00 41.19 736 LYS A O 1
ATOM 5926 N N . PRO A 1 737 ? -19.512 -19.716 32.893 1.00 45.53 737 PRO A N 1
ATOM 5927 C CA . PRO A 1 737 ? -20.690 -20.384 32.313 1.00 45.53 737 PRO A CA 1
ATOM 5928 C C . PRO A 1 737 ? -21.168 -19.753 30.979 1.00 45.53 737 PRO A C 1
ATOM 5930 O O . PRO A 1 737 ? -20.723 -18.690 30.565 1.00 45.53 737 PRO A O 1
ATOM 5933 N N . VAL A 1 738 ? -22.149 -20.411 30.351 1.00 42.03 738 VAL A N 1
ATOM 5934 C CA . VAL A 1 738 ? -22.728 -20.231 28.991 1.00 42.03 738 VAL A CA 1
ATOM 5935 C C . VAL A 1 738 ? -23.358 -18.844 28.682 1.00 42.03 738 VAL A C 1
ATOM 5937 O O . VAL A 1 738 ? -23.949 -18.641 27.631 1.00 42.03 738 VAL A O 1
ATOM 5940 N N . TYR A 1 739 ? -23.239 -17.841 29.553 1.00 49.34 739 TYR A N 1
ATOM 5941 C CA . TYR A 1 739 ? -24.046 -16.614 29.457 1.00 49.34 739 TYR A CA 1
ATOM 5942 C C . TYR A 1 739 ? -23.664 -15.623 28.341 1.00 49.34 739 TYR A C 1
ATOM 5944 O O . TYR A 1 739 ? -24.508 -14.815 27.987 1.00 49.34 739 TYR A O 1
ATOM 5952 N N . LEU A 1 740 ? -22.444 -15.646 27.787 1.00 50.81 740 LEU A N 1
ATOM 5953 C CA . LEU A 1 740 ? -21.930 -14.582 26.893 1.00 50.81 740 LEU A CA 1
ATOM 5954 C C . LEU A 1 740 ? -22.203 -14.775 25.382 1.00 50.81 740 LEU A C 1
ATOM 5956 O O . LEU A 1 740 ? -21.869 -13.897 24.582 1.00 50.81 740 LEU A O 1
ATOM 5960 N N . GLU A 1 741 ? -22.809 -15.891 24.966 1.00 46.25 741 GLU A N 1
ATOM 5961 C CA . GLU A 1 741 ? -23.052 -16.184 23.538 1.00 46.25 741 GLU A CA 1
ATOM 5962 C C . GLU A 1 741 ? -24.152 -15.311 22.909 1.00 46.25 741 GLU A C 1
ATOM 5964 O O . GLU A 1 741 ? -24.118 -15.061 21.705 1.00 46.25 741 GLU A O 1
ATOM 5969 N N . HIS A 1 742 ? -25.071 -14.777 23.720 1.00 49.75 742 HIS A N 1
ATOM 5970 C CA . HIS A 1 742 ? -26.184 -13.920 23.279 1.00 49.75 742 HIS A CA 1
ATOM 5971 C C . HIS A 1 742 ? -26.120 -12.479 23.819 1.00 49.75 742 HIS A C 1
ATOM 5973 O O . HIS A 1 742 ? -27.074 -11.720 23.668 1.00 49.75 742 HIS A O 1
ATOM 5979 N N . GLU A 1 743 ? -25.017 -12.093 24.464 1.00 60.41 743 GLU A N 1
ATOM 5980 C CA . GLU A 1 743 ? -24.842 -10.747 25.024 1.00 60.41 743 GLU A CA 1
ATOM 5981 C C . GLU A 1 743 ? -24.366 -9.749 23.964 1.00 60.41 743 GLU A C 1
ATOM 5983 O O . GLU A 1 743 ? -23.640 -10.109 23.034 1.00 60.41 743 GLU A O 1
ATOM 5988 N N . THR A 1 744 ? -24.749 -8.482 24.134 1.00 69.81 744 THR A N 1
ATOM 5989 C CA . THR A 1 744 ? -24.340 -7.384 23.248 1.00 69.81 744 THR A CA 1
ATOM 5990 C C . THR A 1 744 ? -22.853 -7.058 23.395 1.00 69.81 744 THR A C 1
ATOM 5992 O O . THR A 1 744 ? -22.247 -7.285 24.446 1.00 69.81 744 THR A O 1
ATOM 5995 N N . ASP A 1 745 ? -22.259 -6.453 22.365 1.00 74.94 745 ASP A N 1
ATOM 5996 C CA . ASP A 1 745 ? -20.820 -6.147 22.343 1.00 74.94 745 ASP A CA 1
ATOM 5997 C C . ASP A 1 745 ? -20.395 -5.180 23.461 1.00 74.94 745 ASP A C 1
ATOM 5999 O O . ASP A 1 745 ? -19.299 -5.291 24.002 1.00 74.94 745 ASP A O 1
ATOM 6003 N N . ILE A 1 746 ? -21.309 -4.314 23.913 1.00 80.44 746 ILE A N 1
ATOM 6004 C CA . ILE A 1 746 ? -21.119 -3.439 25.084 1.00 80.44 746 ILE A CA 1
ATOM 6005 C C . ILE A 1 746 ? -20.887 -4.264 26.364 1.00 80.44 746 ILE A C 1
ATOM 6007 O O . ILE A 1 746 ? -20.033 -3.929 27.183 1.00 80.44 746 ILE A O 1
ATOM 6011 N N . ILE A 1 747 ? -21.617 -5.367 26.549 1.00 82.69 747 ILE A N 1
ATOM 6012 C CA . ILE A 1 747 ? -21.478 -6.232 27.730 1.00 82.69 747 ILE A CA 1
ATOM 6013 C C . ILE A 1 747 ? -20.158 -7.015 27.676 1.00 82.69 747 ILE A C 1
ATOM 6015 O O . ILE A 1 747 ? -19.524 -7.213 28.716 1.00 82.69 747 ILE A O 1
ATOM 6019 N N . ARG A 1 748 ? -19.700 -7.383 26.471 1.00 82.19 748 ARG A N 1
ATOM 6020 C CA . ARG A 1 748 ? -18.368 -7.965 26.234 1.00 82.19 748 ARG A CA 1
ATOM 6021 C C . ARG A 1 748 ? -17.254 -6.966 26.569 1.00 82.19 748 ARG A C 1
ATOM 6023 O O . ARG A 1 748 ? -16.399 -7.297 27.388 1.00 82.19 748 ARG A O 1
ATOM 6030 N N . GLU A 1 749 ? -17.324 -5.737 26.039 1.00 86.38 749 GLU A N 1
ATOM 6031 C CA . GLU A 1 749 ? -16.411 -4.616 26.344 1.00 86.38 749 GLU A CA 1
ATOM 6032 C C . GLU A 1 749 ? -16.256 -4.431 27.864 1.00 86.38 749 GLU A C 1
ATOM 6034 O O . GLU A 1 749 ? -15.145 -4.427 28.400 1.00 86.38 749 GLU A O 1
ATOM 6039 N N . ILE A 1 750 ? -17.383 -4.308 28.571 1.00 89.25 750 ILE A N 1
ATOM 6040 C CA . ILE A 1 750 ? -17.431 -4.064 30.019 1.00 89.25 750 ILE A CA 1
ATOM 6041 C C . ILE A 1 750 ? -16.808 -5.210 30.811 1.00 89.25 750 ILE A C 1
ATOM 6043 O O . ILE A 1 750 ? -16.024 -4.968 31.731 1.00 89.25 750 ILE A O 1
ATOM 6047 N N . TRP A 1 751 ? -17.151 -6.451 30.470 1.00 88.31 751 TRP A N 1
ATOM 6048 C CA . TRP A 1 751 ? -16.648 -7.612 31.190 1.00 88.31 751 TRP A CA 1
ATOM 6049 C C . TRP A 1 751 ? -15.137 -7.782 30.983 1.00 88.31 751 TRP A C 1
ATOM 6051 O O . TRP A 1 751 ? -14.410 -7.927 31.963 1.00 88.31 751 TRP A O 1
ATOM 6061 N N . VAL A 1 752 ? -14.634 -7.622 29.753 1.00 89.75 752 VAL A N 1
ATOM 6062 C CA . VAL A 1 752 ? -13.188 -7.658 29.466 1.00 89.75 752 VAL A CA 1
ATOM 6063 C C . VAL A 1 752 ? -12.434 -6.560 30.210 1.00 89.75 752 VAL A C 1
ATOM 6065 O O . VAL A 1 752 ? -11.416 -6.846 30.843 1.00 89.75 752 VAL A O 1
ATOM 6068 N N . LYS A 1 753 ? -12.944 -5.321 30.208 1.00 92.56 753 LYS A N 1
ATOM 6069 C CA . LYS A 1 753 ? -12.365 -4.214 30.987 1.00 92.56 753 LYS A CA 1
ATOM 6070 C C . LYS A 1 753 ? -12.282 -4.557 32.474 1.00 92.56 753 LYS A C 1
ATOM 6072 O O . LYS A 1 753 ? -11.216 -4.413 33.073 1.00 92.56 753 LYS A O 1
ATOM 6077 N N . ALA A 1 754 ? -13.366 -5.065 33.060 1.00 92.50 754 ALA A N 1
ATOM 6078 C CA . ALA A 1 754 ? -13.407 -5.453 34.468 1.00 92.50 754 ALA A CA 1
ATOM 6079 C C . ALA A 1 754 ? -12.405 -6.572 34.802 1.00 92.50 754 ALA A C 1
ATOM 6081 O O . ALA A 1 754 ? -11.708 -6.504 35.819 1.00 92.50 754 ALA A O 1
ATOM 6082 N N . THR A 1 755 ? -12.296 -7.575 33.932 1.00 90.44 755 THR A N 1
ATOM 6083 C CA . THR A 1 755 ? -11.393 -8.716 34.095 1.00 90.44 755 THR A CA 1
ATOM 6084 C C . THR A 1 755 ? -9.921 -8.331 33.917 1.00 90.44 755 THR A C 1
ATOM 6086 O O . THR A 1 755 ? -9.079 -8.782 34.691 1.00 90.44 755 THR A O 1
ATOM 6089 N N . ILE A 1 756 ? -9.584 -7.453 32.965 1.00 92.25 756 ILE A N 1
ATOM 6090 C CA . ILE A 1 756 ? -8.214 -6.928 32.812 1.00 92.25 756 ILE A CA 1
ATOM 6091 C C . ILE A 1 756 ? -7.797 -6.147 34.060 1.00 92.25 756 ILE A C 1
ATOM 6093 O O . ILE A 1 756 ? -6.691 -6.357 34.558 1.00 92.25 756 ILE A O 1
ATOM 6097 N N . VAL A 1 757 ? -8.684 -5.305 34.612 1.00 93.69 757 VAL A N 1
ATOM 6098 C CA . VAL A 1 757 ? -8.419 -4.606 35.881 1.00 93.69 757 VAL A CA 1
ATOM 6099 C C . VAL A 1 757 ? -8.113 -5.619 36.987 1.00 93.69 757 VAL A C 1
ATOM 6101 O O . VAL A 1 757 ? -7.056 -5.524 37.607 1.00 93.69 757 VAL A O 1
ATOM 6104 N N . GLN A 1 758 ? -8.960 -6.637 37.175 1.00 92.31 758 GLN A N 1
ATOM 6105 C CA . GLN A 1 758 ? -8.738 -7.692 38.170 1.00 92.31 758 GLN A CA 1
ATOM 6106 C C . GLN A 1 758 ? -7.357 -8.352 38.017 1.00 92.31 758 GLN A C 1
ATOM 6108 O O . GLN A 1 758 ? -6.602 -8.437 38.986 1.00 92.31 758 GLN A O 1
ATOM 6113 N N . LYS A 1 759 ? -6.992 -8.786 36.803 1.00 90.38 759 LYS A N 1
ATOM 6114 C CA . LYS A 1 759 ? -5.726 -9.501 36.570 1.00 90.38 759 LYS A CA 1
ATOM 6115 C C . LYS A 1 759 ? -4.491 -8.613 36.712 1.00 90.38 759 LYS A C 1
ATOM 6117 O O . LYS A 1 759 ? -3.458 -9.101 37.166 1.00 90.38 759 LYS A O 1
ATOM 6122 N N . CYS A 1 760 ? -4.585 -7.317 36.416 1.00 91.31 760 CYS A N 1
ATOM 6123 C CA . CYS A 1 760 ? -3.524 -6.360 36.739 1.00 91.31 760 CYS A CA 1
ATOM 6124 C C . CYS A 1 760 ? -3.306 -6.246 38.259 1.00 91.31 760 CYS A C 1
ATOM 6126 O O . CYS A 1 760 ? -2.161 -6.315 38.715 1.00 91.31 760 CYS A O 1
ATOM 6128 N N . LEU A 1 761 ? -4.388 -6.153 39.043 1.00 92.19 761 LEU A N 1
ATOM 6129 C CA . LEU A 1 761 ? -4.327 -6.050 40.506 1.00 92.19 761 LEU A CA 1
ATOM 6130 C C . LEU A 1 761 ? -3.779 -7.334 41.152 1.00 92.19 761 LEU A C 1
ATOM 6132 O O . LEU A 1 761 ? -2.868 -7.254 41.973 1.00 92.19 761 LEU A O 1
ATOM 6136 N N . GLU A 1 762 ? -4.241 -8.516 40.724 1.00 90.31 762 GLU A N 1
ATOM 6137 C CA . GLU A 1 762 ? -3.704 -9.824 41.157 1.00 90.31 762 GLU A CA 1
ATOM 6138 C C . GLU A 1 762 ? -2.188 -9.964 40.922 1.00 90.31 762 GLU A C 1
ATOM 6140 O O . GLU A 1 762 ? -1.496 -10.677 41.651 1.00 90.31 762 GLU A O 1
ATOM 6145 N N . LEU A 1 763 ? -1.662 -9.291 39.894 1.00 89.69 763 LEU A N 1
ATOM 6146 C CA . LEU A 1 763 ? -0.242 -9.286 39.537 1.00 89.69 763 LEU A CA 1
ATOM 6147 C C . LEU A 1 763 ? 0.559 -8.149 40.198 1.00 89.69 763 LEU A C 1
ATOM 6149 O O . LEU A 1 763 ? 1.773 -8.073 39.997 1.00 89.69 763 LEU A O 1
ATOM 6153 N N . GLY A 1 764 ? -0.082 -7.297 41.004 1.00 90.06 764 GLY A N 1
ATOM 6154 C CA . GLY A 1 764 ? 0.563 -6.213 41.746 1.00 90.06 764 GLY A CA 1
ATOM 6155 C C . GLY A 1 764 ? 0.725 -4.893 40.978 1.00 90.06 764 GLY A C 1
ATOM 6156 O O . GLY A 1 764 ? 1.548 -4.064 41.382 1.00 90.06 764 GLY A O 1
ATOM 6157 N N . TYR A 1 765 ? -0.008 -4.700 39.875 1.00 90.69 765 TYR A N 1
ATOM 6158 C CA . TYR A 1 765 ? 0.048 -3.499 39.035 1.00 90.69 765 TYR A CA 1
ATOM 6159 C C . TYR A 1 765 ? -1.131 -2.562 39.313 1.00 90.69 765 TYR A C 1
ATOM 6161 O O . TYR A 1 765 ? -2.288 -2.975 39.310 1.00 90.69 765 TYR A O 1
ATOM 6169 N N . ASN A 1 766 ? -0.835 -1.274 39.489 1.00 90.06 766 ASN A N 1
ATOM 6170 C CA . ASN A 1 766 ? -1.836 -0.221 39.358 1.00 90.06 766 ASN A CA 1
ATOM 6171 C C . ASN A 1 766 ? -2.226 -0.078 37.880 1.00 90.06 766 ASN A C 1
ATOM 6173 O O . ASN A 1 766 ? -1.401 -0.307 36.988 1.00 90.06 766 ASN A O 1
ATOM 6177 N N . LEU A 1 767 ? -3.439 0.391 37.619 1.00 91.19 767 LEU A N 1
ATOM 6178 C CA . LEU A 1 767 ? -3.966 0.541 36.271 1.00 91.19 767 LEU A CA 1
ATOM 6179 C C . LEU A 1 767 ? -4.642 1.902 36.089 1.00 91.19 767 LEU A C 1
ATOM 6181 O O . LEU A 1 767 ? -5.515 2.268 36.871 1.00 91.19 767 LEU A O 1
ATOM 6185 N N . TRP A 1 768 ? -4.290 2.603 35.013 1.00 89.62 768 TRP A N 1
ATOM 6186 C CA . TRP A 1 768 ? -5.168 3.574 34.364 1.00 89.62 768 TRP A CA 1
ATOM 6187 C C . TRP A 1 768 ? -5.890 2.879 33.210 1.00 89.62 768 TRP A C 1
ATOM 6189 O O . TRP A 1 768 ? -5.244 2.283 32.348 1.00 89.62 768 TRP A O 1
ATOM 6199 N N . LEU A 1 769 ? -7.216 2.968 33.184 1.00 91.75 769 LEU A N 1
ATOM 6200 C CA . LEU A 1 769 ? -8.053 2.542 32.071 1.00 91.75 769 LEU A CA 1
ATOM 6201 C C . LEU A 1 769 ? -8.681 3.780 31.426 1.00 91.75 769 LEU A C 1
ATOM 6203 O O . LEU A 1 769 ? -9.247 4.631 32.117 1.00 91.75 769 LEU A O 1
ATOM 6207 N N . ILE A 1 770 ? -8.535 3.868 30.108 1.00 88.38 770 ILE A N 1
ATOM 6208 C CA . ILE A 1 770 ? -8.840 5.047 29.300 1.00 88.38 770 ILE A CA 1
ATOM 6209 C C . ILE A 1 770 ? -9.605 4.601 28.050 1.00 88.38 770 ILE A C 1
ATOM 6211 O O . ILE A 1 770 ? -9.236 3.600 27.438 1.00 88.38 770 ILE A O 1
ATOM 6215 N N . ASP A 1 771 ? -10.639 5.332 27.645 1.00 88.06 771 ASP A N 1
ATOM 6216 C CA . ASP A 1 771 ? -11.331 5.110 26.370 1.00 88.06 771 ASP A CA 1
ATOM 6217 C C . ASP A 1 771 ? -10.697 5.933 25.222 1.00 88.06 771 ASP A C 1
ATOM 6219 O O . ASP A 1 771 ? -10.133 7.005 25.434 1.00 88.06 771 ASP A O 1
ATOM 6223 N N . GLY A 1 772 ? -10.778 5.439 23.981 1.00 88.75 772 GLY A N 1
ATOM 6224 C CA . GLY A 1 772 ? -10.170 6.054 22.789 1.00 88.75 772 GLY A CA 1
ATOM 6225 C C . GLY A 1 772 ? -10.824 7.355 22.294 1.00 88.75 772 GLY A C 1
ATOM 6226 O O . GLY A 1 772 ? -10.404 7.905 21.276 1.00 88.75 772 GLY A O 1
ATOM 6227 N N . ASN A 1 773 ? -11.826 7.878 23.006 1.00 88.56 773 ASN A N 1
ATOM 6228 C CA . ASN A 1 773 ? -12.526 9.137 22.723 1.00 88.56 773 ASN A CA 1
ATOM 6229 C C . ASN A 1 773 ? -11.840 10.377 23.343 1.00 88.56 773 ASN A C 1
ATOM 6231 O O . ASN A 1 773 ? -12.510 11.346 23.718 1.00 88.56 773 ASN A O 1
ATOM 6235 N N . MET A 1 774 ? -10.510 10.349 23.471 1.00 88.50 774 MET A N 1
ATOM 6236 C CA . MET A 1 774 ? -9.713 11.476 23.959 1.00 88.50 774 MET A CA 1
ATOM 6237 C C . MET A 1 774 ? -8.313 11.535 23.341 1.00 88.50 774 MET A C 1
ATOM 6239 O O . MET A 1 774 ? -7.793 10.528 22.870 1.00 88.50 774 MET A O 1
ATOM 6243 N N . ILE A 1 775 ? -7.681 12.710 23.391 1.00 87.69 775 ILE A N 1
ATOM 6244 C CA . ILE A 1 775 ? -6.266 12.939 23.075 1.00 87.69 775 ILE A CA 1
ATOM 6245 C C . ILE A 1 775 ? -5.596 13.608 24.294 1.00 87.69 775 ILE A C 1
ATOM 6247 O O . ILE A 1 775 ? -6.135 14.597 24.809 1.00 87.69 775 ILE A O 1
ATOM 6251 N N . PRO A 1 776 ? -4.435 13.122 24.776 1.00 79.25 776 PRO A N 1
ATOM 6252 C CA . PRO A 1 776 ? -3.671 13.811 25.815 1.00 79.25 776 PRO A CA 1
ATOM 6253 C C . PRO A 1 776 ? -3.147 15.162 25.314 1.00 79.25 776 PRO A C 1
ATOM 6255 O O . PRO A 1 776 ? -2.871 15.342 24.128 1.00 79.25 776 PRO A O 1
ATOM 6258 N N . GLY A 1 777 ? -3.001 16.118 26.227 1.00 73.62 777 GLY A N 1
ATOM 6259 C CA . GLY A 1 777 ? -2.421 17.424 25.935 1.00 73.62 777 GLY A CA 1
ATOM 6260 C C . GLY A 1 777 ? -0.893 17.399 25.818 1.00 73.62 777 GLY A C 1
ATOM 6261 O O . GLY A 1 777 ? -0.285 16.442 25.348 1.00 73.62 777 GLY A O 1
ATOM 6262 N N . SER A 1 778 ? -0.241 18.478 26.252 1.00 61.66 778 SER A N 1
ATOM 6263 C CA . SER A 1 778 ? 1.212 18.661 26.092 1.00 61.66 778 SER A CA 1
ATOM 6264 C C . SER A 1 778 ? 2.090 17.907 27.104 1.00 61.66 778 SER A C 1
ATOM 6266 O O . SER A 1 778 ? 3.310 18.052 27.057 1.00 61.66 778 SER A O 1
ATOM 6268 N N . GLY A 1 779 ? 1.496 17.142 28.025 1.00 61.16 779 GLY A N 1
ATOM 6269 C CA . GLY A 1 779 ? 2.200 16.284 28.984 1.00 61.16 779 GLY A CA 1
ATOM 6270 C C . GLY A 1 779 ? 1.999 14.801 28.675 1.00 61.16 779 GLY A C 1
ATOM 6271 O O . GLY A 1 779 ? 1.019 14.416 28.037 1.00 61.16 779 GLY A O 1
ATOM 6272 N N . SER A 1 780 ? 2.912 13.952 29.145 1.00 61.69 780 SER A N 1
ATOM 6273 C CA . SER A 1 780 ? 2.737 12.498 29.044 1.00 61.69 780 SER A CA 1
ATOM 6274 C C . SER A 1 780 ? 1.564 12.034 29.919 1.00 61.69 780 SER A C 1
ATOM 6276 O O . SER A 1 780 ? 1.423 12.501 31.046 1.00 61.69 780 SER A O 1
ATOM 6278 N N . LEU A 1 781 ? 0.796 11.019 29.499 1.00 65.56 781 LEU A N 1
ATOM 6279 C CA . LEU A 1 781 ? -0.145 10.326 30.401 1.00 65.56 781 LEU A CA 1
ATOM 6280 C C . LEU A 1 781 ? 0.560 9.725 31.634 1.00 65.56 781 LEU A C 1
ATOM 6282 O O . LEU A 1 781 ? -0.064 9.485 32.662 1.00 65.56 781 LEU A O 1
ATOM 6286 N N . SER A 1 782 ? 1.877 9.512 31.558 1.00 57.09 782 SER A N 1
ATOM 6287 C CA . SER A 1 782 ? 2.712 9.101 32.693 1.00 57.09 782 SER A CA 1
ATOM 6288 C C . SER A 1 782 ? 2.926 10.202 33.746 1.00 57.09 782 SER A C 1
ATOM 6290 O O . SER A 1 782 ? 3.428 9.898 34.822 1.00 57.09 782 SER A O 1
ATOM 6292 N N . GLU A 1 783 ? 2.574 11.460 33.451 1.00 56.62 783 GLU A N 1
ATOM 6293 C CA . GLU A 1 783 ? 2.571 12.581 34.409 1.00 56.62 783 GLU A CA 1
ATOM 6294 C C . GLU A 1 783 ? 1.260 12.665 35.213 1.00 56.62 783 GLU A C 1
ATOM 6296 O O . GLU A 1 783 ? 1.156 13.508 36.106 1.00 56.62 783 GLU A O 1
ATOM 6301 N N . LEU A 1 784 ? 0.268 11.799 34.941 1.00 66.44 784 LEU A N 1
ATOM 6302 C CA . LEU A 1 784 ? -0.915 11.678 35.795 1.00 66.44 784 LEU A CA 1
ATOM 6303 C C . LEU A 1 784 ? -0.460 11.347 37.230 1.00 66.44 784 LEU A C 1
ATOM 6305 O O . LEU A 1 784 ? 0.189 10.315 37.439 1.00 66.44 784 LEU A O 1
ATOM 6309 N N . PRO A 1 785 ? -0.759 12.204 38.226 1.00 60.53 785 PRO A N 1
ATOM 6310 C CA . PRO A 1 785 ? -0.208 12.059 39.565 1.00 60.53 785 PRO A CA 1
ATOM 6311 C C . PRO A 1 785 ? -0.678 10.748 40.188 1.00 60.53 785 PRO A C 1
ATOM 6313 O O . PRO A 1 785 ? -1.866 10.437 40.133 1.00 60.53 785 PRO A O 1
ATOM 6316 N N . HIS A 1 786 ? 0.237 9.998 40.814 1.00 67.75 786 HIS A N 1
ATOM 6317 C CA . HIS A 1 786 ? -0.118 8.798 41.572 1.00 67.75 786 HIS A CA 1
ATOM 6318 C C . HIS A 1 786 ? -1.117 9.160 42.680 1.00 67.75 786 HIS A C 1
ATOM 6320 O O . HIS A 1 786 ? -0.738 9.866 43.621 1.00 67.75 786 HIS A O 1
ATOM 6326 N N . PRO A 1 787 ? -2.375 8.695 42.603 1.00 71.94 787 PRO A N 1
ATOM 6327 C CA . PRO A 1 787 ? -3.370 9.037 43.602 1.00 71.94 787 PRO A CA 1
ATOM 6328 C C . PRO A 1 787 ? -3.035 8.403 44.949 1.00 71.94 787 PRO A C 1
ATOM 6330 O O . PRO A 1 787 ? -2.575 7.261 45.029 1.00 71.94 787 PRO A O 1
ATOM 6333 N N . SER A 1 788 ? -3.318 9.131 46.027 1.00 81.94 788 SER A N 1
ATOM 6334 C CA . SER A 1 788 ? -3.350 8.559 47.374 1.00 81.94 788 SER A CA 1
ATOM 6335 C C . SER A 1 788 ? -4.428 7.482 47.485 1.00 81.94 788 SER A C 1
ATOM 6337 O O . SER A 1 788 ? -4.187 6.443 48.105 1.00 81.94 788 SER A O 1
ATOM 6339 N N . ASN A 1 789 ? -5.580 7.740 46.862 1.00 87.88 789 ASN A N 1
ATOM 6340 C CA . ASN A 1 789 ? -6.782 6.922 46.941 1.00 87.88 789 ASN A CA 1
ATOM 6341 C C . ASN A 1 789 ? -6.636 5.593 46.192 1.00 87.88 789 ASN A C 1
ATOM 6343 O O . ASN A 1 789 ? -5.877 5.494 45.223 1.00 87.88 789 ASN A O 1
ATOM 6347 N N . ASP A 1 790 ? -7.390 4.581 46.614 1.00 88.50 790 ASP A N 1
ATOM 6348 C CA . ASP A 1 790 ? -7.446 3.299 45.906 1.00 88.50 790 ASP A CA 1
ATOM 6349 C C . ASP A 1 790 ? -8.152 3.395 44.539 1.00 88.50 790 ASP A C 1
ATOM 6351 O O . ASP A 1 790 ? -7.777 2.671 43.611 1.00 88.50 790 ASP A O 1
ATOM 6355 N N . PHE A 1 791 ? -9.102 4.326 44.385 1.00 89.81 791 PHE A N 1
ATOM 6356 C CA . PHE A 1 791 ? -9.842 4.565 43.143 1.00 89.81 791 PHE A CA 1
ATOM 6357 C C . PHE A 1 791 ? -9.887 6.054 42.782 1.00 89.81 791 PHE A C 1
ATOM 6359 O O . PHE A 1 791 ? -10.155 6.904 43.635 1.00 89.81 791 PHE A O 1
ATOM 6366 N N . VAL A 1 792 ? -9.706 6.373 41.496 1.00 87.19 792 VAL A N 1
ATOM 6367 C CA . VAL A 1 792 ? -10.024 7.704 40.945 1.00 87.19 792 VAL A CA 1
ATOM 6368 C C . VAL A 1 792 ? -10.916 7.551 39.728 1.00 87.19 792 VAL A C 1
ATOM 6370 O O . VAL A 1 792 ? -10.653 6.719 38.864 1.00 87.19 792 VAL A O 1
ATOM 6373 N N . VAL A 1 793 ? -11.970 8.358 39.666 1.00 86.50 793 VAL A N 1
ATOM 6374 C CA . VAL A 1 793 ? -12.989 8.317 38.618 1.00 86.50 793 VAL A CA 1
ATOM 6375 C C . VAL A 1 793 ? -13.205 9.731 38.084 1.00 86.50 793 VAL A C 1
ATOM 6377 O O . VAL A 1 793 ? -13.602 10.611 38.846 1.00 86.50 793 VAL A O 1
ATOM 6380 N N . ALA A 1 794 ? -13.002 9.938 36.784 1.00 81.44 794 ALA A N 1
ATOM 6381 C CA . ALA A 1 794 ? -13.548 11.090 36.066 1.00 81.44 794 ALA A CA 1
ATOM 6382 C C . ALA A 1 794 ? -14.564 10.555 35.049 1.00 81.44 794 ALA A C 1
ATOM 6384 O O . ALA A 1 794 ? -14.198 9.964 34.028 1.00 81.44 794 ALA A O 1
ATOM 6385 N N . LYS A 1 795 ? -15.848 10.684 35.388 1.00 75.00 795 LYS A N 1
ATOM 6386 C CA . LYS A 1 795 ? -16.982 10.083 34.675 1.00 75.00 795 LYS A CA 1
ATOM 6387 C C . LYS A 1 795 ? -17.126 10.682 33.287 1.00 75.00 795 LYS A C 1
ATOM 6389 O O . LYS A 1 795 ? -17.198 9.932 32.319 1.00 75.00 795 LYS A O 1
ATOM 6394 N N . ASP A 1 796 ? -17.089 12.010 33.208 1.00 72.25 796 ASP A N 1
ATOM 6395 C CA . ASP A 1 796 ? -17.288 12.763 31.966 1.00 72.25 796 ASP A CA 1
ATOM 6396 C C . ASP A 1 796 ? -16.186 12.465 30.940 1.00 72.25 796 ASP A C 1
ATOM 6398 O O . ASP A 1 796 ? -16.447 12.412 29.740 1.00 72.25 796 ASP A O 1
ATOM 6402 N N . VAL A 1 797 ? -14.962 12.227 31.423 1.00 74.12 797 VAL A N 1
ATOM 6403 C CA . VAL A 1 797 ? -13.781 11.917 30.601 1.00 74.12 797 VAL A CA 1
ATOM 6404 C C . VAL A 1 797 ? -13.719 10.430 30.225 1.00 74.12 797 VAL A C 1
ATOM 6406 O O . VAL A 1 797 ? -13.051 10.080 29.261 1.00 74.12 797 VAL A O 1
ATOM 6409 N N . GLY A 1 798 ? -14.387 9.535 30.962 1.00 80.12 798 GLY A N 1
ATOM 6410 C CA . GLY A 1 798 ? -14.211 8.087 30.796 1.00 80.12 798 GLY A CA 1
ATOM 6411 C C . GLY A 1 798 ? -12.853 7.590 31.308 1.00 80.12 798 GLY A C 1
ATOM 6412 O O . GLY A 1 798 ? -12.246 6.706 30.707 1.00 80.12 798 GLY A O 1
ATOM 6413 N N . LEU A 1 799 ? -12.367 8.160 32.418 1.00 86.00 799 LEU A N 1
ATOM 6414 C CA . LEU A 1 799 ? -11.072 7.833 33.022 1.00 86.00 799 LEU A CA 1
ATOM 6415 C C . LEU A 1 799 ? -11.244 7.112 34.369 1.00 86.00 799 LEU A C 1
ATOM 6417 O O . LEU A 1 799 ? -11.905 7.626 35.276 1.00 86.00 799 LEU A O 1
ATOM 6421 N N . LEU A 1 800 ? -10.591 5.957 34.520 1.00 90.44 800 LEU A N 1
ATOM 6422 C CA . LEU A 1 800 ? -10.543 5.185 35.765 1.00 90.44 800 LEU A CA 1
ATOM 6423 C C . LEU A 1 800 ? -9.093 4.890 36.171 1.00 90.44 800 LEU A C 1
ATOM 6425 O O . LEU A 1 800 ? -8.329 4.335 35.386 1.00 90.44 800 LEU A O 1
ATOM 6429 N N . PHE A 1 801 ? -8.746 5.174 37.425 1.00 90.94 801 PHE A N 1
ATOM 6430 C CA . PHE A 1 801 ? -7.572 4.613 38.094 1.00 90.94 801 PHE A CA 1
ATOM 6431 C C . PHE A 1 801 ? -7.993 3.557 39.108 1.00 90.94 801 PHE A C 1
ATOM 6433 O O . PHE A 1 801 ? -8.913 3.797 39.896 1.00 90.94 801 PHE A O 1
ATOM 6440 N N . VAL A 1 802 ? -7.252 2.450 39.155 1.00 92.69 802 VAL A N 1
ATOM 6441 C CA . VAL A 1 802 ? -7.294 1.500 40.268 1.00 92.69 802 VAL A CA 1
ATOM 6442 C C . VAL A 1 802 ? -5.879 1.200 40.752 1.00 92.69 802 VAL A C 1
ATOM 6444 O O . VAL A 1 802 ? -5.003 0.779 39.991 1.00 92.69 802 VAL A O 1
ATOM 6447 N N . LYS A 1 803 ? -5.654 1.419 42.043 1.00 92.19 803 LYS A N 1
ATOM 6448 C CA . LYS A 1 803 ? -4.405 1.122 42.746 1.00 92.19 803 LYS A CA 1
ATOM 6449 C C . LYS A 1 803 ? -4.349 -0.357 43.107 1.00 92.19 803 LYS A C 1
ATOM 6451 O O . LYS A 1 803 ? -5.343 -0.898 43.564 1.00 92.19 803 LYS A O 1
ATOM 6456 N N . SER A 1 804 ? -3.189 -0.998 43.005 1.00 92.00 804 SER A N 1
ATOM 6457 C CA . SER A 1 804 ? -2.986 -2.352 43.532 1.00 92.00 804 SER A CA 1
ATOM 6458 C C . SER A 1 804 ? -2.762 -2.306 45.046 1.00 92.00 804 SER A C 1
ATOM 6460 O O . SER A 1 804 ? -1.638 -2.104 45.515 1.00 92.00 804 SER A O 1
ATOM 6462 N N . SER A 1 805 ? -3.823 -2.519 45.823 1.00 92.00 805 SER A N 1
ATOM 6463 C CA . SER A 1 805 ? -3.806 -2.506 47.291 1.00 92.00 805 SER A CA 1
ATOM 6464 C C . SER A 1 805 ? -4.664 -3.639 47.888 1.00 92.00 805 SER A C 1
ATOM 6466 O O . SER A 1 805 ? -5.522 -4.195 47.205 1.00 92.00 805 SER A O 1
ATOM 6468 N N . PRO A 1 806 ? -4.468 -4.031 49.164 1.00 91.31 806 PRO A N 1
ATOM 6469 C CA . PRO A 1 806 ? -5.304 -5.060 49.786 1.00 91.31 806 PRO A CA 1
ATOM 6470 C C . PRO A 1 806 ? -6.820 -4.757 49.789 1.00 91.31 806 PRO A C 1
ATOM 6472 O O . PRO A 1 806 ? -7.584 -5.690 49.534 1.00 91.31 806 PRO A O 1
ATOM 6475 N N . PRO A 1 807 ? -7.295 -3.511 50.024 1.00 90.12 807 PRO A N 1
ATOM 6476 C CA . PRO A 1 807 ? -8.724 -3.196 49.942 1.00 90.12 807 PRO A CA 1
ATOM 6477 C C . PRO A 1 807 ? -9.280 -3.296 48.516 1.00 90.12 807 PRO A C 1
ATOM 6479 O O . PRO A 1 807 ? -10.304 -3.946 48.310 1.00 90.12 807 PRO A O 1
ATOM 6482 N N . SER A 1 808 ? -8.589 -2.717 47.529 1.00 90.50 808 SER A N 1
ATOM 6483 C CA . SER A 1 808 ? -9.005 -2.761 46.119 1.00 90.50 808 SER A CA 1
ATOM 6484 C C . SER A 1 808 ? -9.038 -4.186 45.560 1.00 90.50 808 SER A C 1
ATOM 6486 O O . SER A 1 808 ? -10.038 -4.556 44.955 1.00 90.50 808 SER A O 1
ATOM 6488 N N . MET A 1 809 ? -8.026 -5.021 45.833 1.00 89.75 809 MET A N 1
ATOM 6489 C CA . MET A 1 809 ? -8.022 -6.441 45.442 1.00 89.75 809 MET A CA 1
ATOM 6490 C C . MET A 1 809 ? -9.165 -7.233 46.088 1.00 89.75 809 MET A C 1
ATOM 6492 O O . MET A 1 809 ? -9.764 -8.088 45.444 1.00 89.75 809 MET A O 1
ATOM 6496 N N . LYS A 1 810 ? -9.490 -6.957 47.359 1.00 89.44 810 LYS A N 1
ATOM 6497 C CA . LYS A 1 810 ? -10.601 -7.628 48.052 1.00 89.44 810 LYS A CA 1
ATOM 6498 C C . LYS A 1 810 ? -11.960 -7.252 47.449 1.00 89.44 810 LYS A C 1
ATOM 6500 O O . LYS A 1 810 ? -12.856 -8.095 47.408 1.00 89.44 810 LYS A O 1
ATOM 6505 N N . MET A 1 811 ? -12.111 -5.999 47.021 1.00 89.19 811 MET A N 1
ATOM 6506 C CA . MET A 1 811 ? -13.349 -5.467 46.451 1.00 89.19 811 MET A CA 1
ATOM 6507 C C . MET A 1 811 ? -13.521 -5.828 44.970 1.00 89.19 811 MET A C 1
ATOM 6509 O O . MET A 1 811 ? -14.619 -6.188 44.563 1.00 89.19 811 MET A O 1
ATOM 6513 N N . TRP A 1 812 ? -12.450 -5.788 44.173 1.00 92.75 812 TRP A N 1
ATOM 6514 C CA . TRP A 1 812 ? -12.470 -6.073 42.735 1.00 92.75 812 TRP A CA 1
ATOM 6515 C C . TRP A 1 812 ? -12.361 -7.581 42.447 1.00 92.75 812 TRP A C 1
ATOM 6517 O O . TRP A 1 812 ? -11.418 -8.069 41.826 1.00 92.75 812 TRP A O 1
ATOM 6527 N N . ASN A 1 813 ? -13.336 -8.333 42.949 1.00 89.75 813 ASN A N 1
ATOM 6528 C CA . ASN A 1 813 ? -13.451 -9.784 42.804 1.00 89.75 813 ASN A CA 1
ATOM 6529 C C . ASN A 1 813 ? -14.502 -10.174 41.738 1.00 89.75 813 ASN A C 1
ATOM 6531 O O . ASN A 1 813 ? -15.124 -9.308 41.121 1.00 89.75 813 ASN A O 1
ATOM 6535 N N . ASP A 1 814 ? -14.702 -11.476 41.517 1.00 87.62 814 ASP A N 1
ATOM 6536 C CA . ASP A 1 814 ? -15.643 -11.985 40.507 1.00 87.62 814 ASP A CA 1
ATOM 6537 C C . ASP A 1 814 ? -17.092 -11.516 40.756 1.00 87.62 814 ASP A C 1
ATOM 6539 O O . ASP A 1 814 ? -17.783 -11.129 39.812 1.00 87.62 814 ASP A O 1
ATOM 6543 N N . ASP A 1 815 ? -17.537 -11.452 42.018 1.00 89.19 815 ASP A N 1
ATOM 6544 C CA . ASP A 1 815 ? -18.871 -10.946 42.377 1.00 89.19 815 ASP A CA 1
ATOM 6545 C C . ASP A 1 815 ? -19.035 -9.472 41.977 1.00 89.19 815 ASP A C 1
ATOM 6547 O O . ASP A 1 815 ? -20.085 -9.073 41.471 1.00 89.19 815 ASP A O 1
ATOM 6551 N N . TYR A 1 816 ? -17.994 -8.653 42.152 1.00 91.62 816 TYR A N 1
ATOM 6552 C CA . TYR A 1 816 ? -17.994 -7.258 41.709 1.00 91.62 816 TYR A CA 1
ATOM 6553 C C . TYR A 1 816 ? -18.031 -7.135 40.178 1.00 91.62 816 TYR A C 1
ATOM 6555 O O . TYR A 1 816 ? -18.798 -6.326 39.654 1.00 91.62 816 TYR A O 1
ATOM 6563 N N . ILE A 1 817 ? -17.293 -7.974 39.441 1.00 90.50 817 ILE A N 1
ATOM 6564 C CA . ILE A 1 817 ? -17.393 -8.033 37.971 1.00 90.50 817 ILE A CA 1
ATOM 6565 C C . ILE A 1 817 ? -18.837 -8.364 37.551 1.00 90.50 817 ILE A C 1
ATOM 6567 O O . ILE A 1 817 ? -19.399 -7.712 36.666 1.00 90.50 817 ILE A O 1
ATOM 6571 N N . HIS A 1 818 ? -19.477 -9.323 38.227 1.00 88.75 818 HIS A N 1
ATOM 6572 C CA . HIS A 1 818 ? -20.880 -9.659 37.992 1.00 88.75 818 HIS A CA 1
ATOM 6573 C C . HIS A 1 818 ? -21.847 -8.516 38.352 1.00 88.75 818 HIS A C 1
ATOM 6575 O O . HIS A 1 818 ? -22.785 -8.289 37.586 1.00 88.75 818 HIS A O 1
ATOM 6581 N N . LYS A 1 819 ? -21.607 -7.747 39.429 1.00 90.75 819 LYS A N 1
ATOM 6582 C CA . LYS A 1 819 ? -22.371 -6.518 39.743 1.00 90.75 819 LYS A CA 1
ATOM 6583 C C . LYS A 1 819 ? -22.289 -5.501 38.594 1.00 90.75 819 LYS A C 1
ATOM 6585 O O . LYS A 1 819 ? -23.326 -5.044 38.123 1.00 90.75 819 LYS A O 1
ATOM 6590 N N . VAL A 1 820 ? -21.086 -5.185 38.101 1.00 90.06 820 VAL A N 1
ATOM 6591 C CA . VAL A 1 820 ? -20.878 -4.210 37.004 1.00 90.06 820 VAL A CA 1
ATOM 6592 C C . VAL A 1 820 ? -21.613 -4.637 35.724 1.00 90.06 820 VAL A C 1
ATOM 6594 O O . VAL A 1 820 ? -22.257 -3.816 35.067 1.00 90.06 820 VAL A O 1
ATOM 6597 N N . VAL A 1 821 ? -21.577 -5.929 35.384 1.00 87.56 821 VAL A N 1
ATOM 6598 C CA . VAL A 1 821 ? -22.318 -6.474 34.233 1.00 87.56 821 VAL A CA 1
ATOM 6599 C C . VAL A 1 821 ? -23.836 -6.449 34.458 1.00 87.56 821 VAL A C 1
ATOM 6601 O O . VAL A 1 821 ? -24.581 -6.117 33.536 1.00 87.56 821 VAL A O 1
ATOM 6604 N N . ALA A 1 822 ? -24.320 -6.759 35.664 1.00 86.75 822 ALA A N 1
ATOM 6605 C CA . ALA A 1 822 ? -25.747 -6.692 35.990 1.00 86.75 822 ALA A CA 1
ATOM 6606 C C . ALA A 1 822 ? -26.295 -5.254 35.903 1.00 86.75 822 ALA A C 1
ATOM 6608 O O . ALA A 1 822 ? -27.380 -5.038 35.357 1.00 86.75 822 ALA A O 1
ATOM 6609 N N . GLU A 1 823 ? -25.517 -4.268 36.354 1.00 86.75 823 GLU A N 1
ATOM 6610 C CA . GLU A 1 823 ? -25.833 -2.845 36.201 1.00 86.75 823 GLU A CA 1
ATOM 6611 C C . GLU A 1 823 ? -25.974 -2.449 34.725 1.00 86.75 823 GLU A C 1
ATOM 6613 O O . GLU A 1 823 ? -26.971 -1.823 34.354 1.00 86.75 823 GLU A O 1
ATOM 6618 N N . CYS A 1 824 ? -25.058 -2.898 33.855 1.00 85.88 824 CYS A N 1
ATOM 6619 C CA . CYS A 1 824 ? -25.174 -2.691 32.408 1.00 85.88 824 CYS A CA 1
ATOM 6620 C C . CYS A 1 824 ? -26.485 -3.267 31.846 1.00 85.88 824 CYS A C 1
ATOM 6622 O O . CYS A 1 824 ? -27.225 -2.562 31.155 1.00 85.88 824 CYS A O 1
ATOM 6624 N N . LYS A 1 825 ? -26.819 -4.515 32.208 1.00 83.25 825 LYS A N 1
ATOM 6625 C CA . LYS A 1 825 ? -28.048 -5.192 31.757 1.00 83.25 825 LYS A CA 1
ATOM 6626 C C . LYS A 1 825 ? -29.320 -4.445 32.165 1.00 83.25 825 LYS A C 1
ATOM 6628 O O . LYS A 1 825 ? -30.262 -4.356 31.374 1.00 83.25 825 LYS A O 1
ATOM 6633 N N . SER A 1 826 ? -29.341 -3.851 33.361 1.00 81.56 826 SER A N 1
ATOM 6634 C CA . SER A 1 826 ? -30.475 -3.038 33.832 1.00 81.56 826 SER A CA 1
ATOM 6635 C C . SER A 1 826 ? -30.709 -1.776 32.977 1.00 81.56 826 SER A C 1
ATOM 6637 O O . SER A 1 826 ? -31.850 -1.364 32.748 1.00 81.56 826 SER A O 1
ATOM 6639 N N . LEU A 1 827 ? -29.630 -1.202 32.435 1.00 74.06 827 LEU A N 1
ATOM 6640 C CA . LEU A 1 827 ? -29.632 0.017 31.618 1.00 74.06 827 LEU A CA 1
ATOM 6641 C C . LEU A 1 827 ? -29.792 -0.253 30.113 1.00 74.06 827 LEU A C 1
ATOM 6643 O O . LEU A 1 827 ? -30.022 0.678 29.339 1.00 74.06 827 LEU A O 1
ATOM 6647 N N . THR A 1 828 ? -29.698 -1.509 29.672 1.00 64.06 828 THR A N 1
ATOM 6648 C CA . THR A 1 828 ? -30.078 -1.923 28.310 1.00 64.06 828 THR A CA 1
ATOM 6649 C C . THR A 1 828 ? -31.562 -2.268 28.179 1.00 64.06 828 THR A C 1
ATOM 6651 O O . THR A 1 828 ? -32.107 -2.126 27.090 1.00 64.06 828 THR A O 1
ATOM 6654 N N . GLY A 1 829 ? -32.231 -2.668 29.268 1.00 56.19 829 GLY A N 1
ATOM 6655 C CA . GLY A 1 829 ? -33.666 -3.002 29.279 1.00 56.19 829 GLY A CA 1
ATOM 6656 C C . GLY A 1 829 ? -34.627 -1.832 29.541 1.00 56.19 829 GLY A C 1
ATOM 6657 O O . GLY A 1 829 ? -35.837 -2.040 29.573 1.00 56.19 829 GLY A O 1
ATOM 6658 N N . SER A 1 830 ? -34.120 -0.616 29.761 1.00 48.59 830 SER A N 1
ATOM 6659 C CA . SER A 1 830 ? -34.919 0.578 30.073 1.00 48.59 830 SER A CA 1
ATOM 6660 C C . SER A 1 830 ? -34.773 1.664 28.996 1.00 48.59 830 SER A C 1
ATOM 6662 O O . SER A 1 830 ? -33.718 1.797 28.378 1.00 48.59 830 SER A O 1
ATOM 6664 N N . ASN A 1 831 ? -35.825 2.474 28.787 1.00 42.41 831 ASN A N 1
ATOM 6665 C CA . ASN A 1 831 ? -35.879 3.581 27.807 1.00 42.41 831 ASN A CA 1
ATOM 6666 C C . ASN A 1 831 ? -34.982 4.792 28.182 1.00 42.41 831 ASN A C 1
ATOM 6668 O O . ASN A 1 831 ? -35.333 5.948 27.944 1.00 42.41 831 ASN A O 1
ATOM 6672 N N . SER A 1 832 ? -33.820 4.566 28.800 1.00 48.09 832 SER A N 1
ATOM 6673 C CA . SER A 1 832 ? -32.860 5.626 29.101 1.00 48.09 832 SER A CA 1
ATOM 6674 C C . SER A 1 832 ? -32.097 6.024 27.833 1.00 48.09 832 SER A C 1
ATOM 6676 O O . SER A 1 832 ? -31.132 5.366 27.448 1.00 48.09 832 SER A O 1
ATOM 6678 N N . HIS A 1 833 ? -32.495 7.133 27.208 1.00 46.97 833 HIS A N 1
ATOM 6679 C CA . HIS A 1 833 ? -31.864 7.690 26.000 1.00 46.97 833 HIS A CA 1
ATOM 6680 C C . HIS A 1 833 ? -30.423 8.227 26.195 1.00 46.97 833 HIS A C 1
ATOM 6682 O O . HIS A 1 833 ? -29.833 8.745 25.252 1.00 46.97 833 HIS A O 1
ATOM 6688 N N . LEU A 1 834 ? -29.843 8.117 27.395 1.00 53.09 834 LEU A N 1
ATOM 6689 C CA . LEU A 1 834 ? -28.518 8.647 27.738 1.00 53.09 834 LEU A CA 1
ATOM 6690 C C . LEU A 1 834 ? -27.460 7.534 27.741 1.00 53.09 834 LEU A C 1
ATOM 6692 O O . LEU A 1 834 ? -27.291 6.827 28.736 1.00 53.09 834 LEU A O 1
ATOM 6696 N N . MET A 1 835 ? -26.728 7.412 26.630 1.00 52.69 835 MET A N 1
ATOM 6697 C CA . MET A 1 835 ? -25.602 6.478 26.467 1.00 52.69 835 MET A CA 1
ATOM 6698 C C . MET A 1 835 ? -24.434 6.752 27.432 1.00 52.69 835 MET A C 1
ATOM 6700 O O . MET A 1 835 ? -23.709 5.818 27.766 1.00 52.69 835 MET A O 1
ATOM 6704 N N . GLU A 1 836 ? -24.292 7.974 27.965 1.00 53.44 836 GLU A N 1
ATOM 6705 C CA . GLU A 1 836 ? -23.287 8.310 28.994 1.00 53.44 836 GLU A CA 1
ATOM 6706 C C . GLU A 1 836 ? -23.392 7.390 30.236 1.00 53.44 836 GLU A C 1
ATOM 6708 O O . GLU A 1 836 ? -22.376 7.013 30.823 1.00 53.44 836 GLU A O 1
ATOM 6713 N N . HIS A 1 837 ? -24.595 6.902 30.576 1.00 59.19 837 HIS A N 1
ATOM 6714 C CA . HIS A 1 837 ? -24.809 5.930 31.661 1.00 59.19 837 HIS A CA 1
ATOM 6715 C C . HIS A 1 837 ? -24.352 4.492 31.339 1.00 59.19 837 HIS A C 1
ATOM 6717 O O . HIS A 1 837 ? -24.398 3.626 32.211 1.00 59.19 837 HIS A O 1
ATOM 6723 N N . ARG A 1 838 ? -23.917 4.207 30.106 1.00 67.69 838 ARG A N 1
ATOM 6724 C CA . ARG A 1 838 ? -23.409 2.889 29.680 1.00 67.69 838 ARG A CA 1
ATOM 6725 C C . ARG A 1 838 ? -21.878 2.826 29.610 1.00 67.69 838 ARG A C 1
ATOM 6727 O O . ARG A 1 838 ? -21.337 1.765 29.314 1.00 67.69 838 ARG A O 1
ATOM 6734 N N . SER A 1 839 ? -21.177 3.922 29.921 1.00 80.50 839 SER A N 1
ATOM 6735 C CA . SER A 1 839 ? -19.714 3.927 30.047 1.00 80.50 839 SER A CA 1
ATOM 6736 C C . SER A 1 839 ? -19.246 2.959 31.138 1.00 80.50 839 SER A C 1
ATOM 6738 O O . SER A 1 839 ? -19.779 2.954 32.251 1.00 80.50 839 SER A O 1
ATOM 6740 N N . PHE A 1 840 ? -18.191 2.190 30.853 1.00 87.94 840 PHE A N 1
ATOM 6741 C CA . PHE A 1 840 ? -17.568 1.290 31.827 1.00 87.94 840 PHE A CA 1
ATOM 6742 C C . PHE A 1 840 ? -17.197 2.007 33.134 1.00 87.94 840 PHE A C 1
ATOM 6744 O O . PHE A 1 840 ? -17.415 1.476 34.220 1.00 87.94 840 PHE A O 1
ATOM 6751 N N . VAL A 1 841 ? -16.681 3.235 33.038 1.00 87.00 841 VAL A N 1
ATOM 6752 C CA . VAL A 1 841 ? -16.237 4.032 34.191 1.00 87.00 841 VAL A CA 1
ATOM 6753 C C . VAL A 1 841 ? -17.416 4.456 35.072 1.00 87.00 841 VAL A C 1
ATOM 6755 O O . VAL A 1 841 ? -17.322 4.405 36.301 1.00 87.00 841 VAL A O 1
ATOM 6758 N N . TYR A 1 842 ? -18.556 4.795 34.461 1.00 85.56 842 TYR A N 1
ATOM 6759 C CA . TYR A 1 842 ? -19.802 5.065 35.183 1.00 85.56 842 TYR A CA 1
ATOM 6760 C C . TYR A 1 842 ? -20.315 3.807 35.899 1.00 85.56 842 TYR A C 1
ATOM 6762 O O . TYR A 1 842 ? -20.613 3.856 37.093 1.00 85.56 842 TYR A O 1
ATOM 6770 N N . LEU A 1 843 ? -20.370 2.673 35.193 1.00 88.44 843 LEU A N 1
ATOM 6771 C CA . LEU A 1 843 ? -20.879 1.401 35.716 1.00 88.44 843 LEU A CA 1
ATOM 6772 C C . LEU A 1 843 ? -20.010 0.848 36.851 1.00 88.44 843 LEU A C 1
ATOM 6774 O O . LEU A 1 843 ? -20.539 0.461 37.891 1.00 88.44 843 LEU A O 1
ATOM 6778 N N . ALA A 1 844 ? -18.684 0.887 36.692 1.00 89.19 844 ALA A N 1
ATOM 6779 C CA . ALA A 1 844 ? -17.736 0.558 37.750 1.00 89.19 844 ALA A CA 1
ATOM 6780 C C . ALA A 1 844 ? -17.976 1.444 38.980 1.00 89.19 844 ALA A C 1
ATOM 6782 O O . ALA A 1 844 ? -18.200 0.932 40.073 1.00 89.19 844 ALA A O 1
ATOM 6783 N N . ARG A 1 845 ? -18.049 2.776 38.816 1.00 87.75 845 ARG A N 1
ATOM 6784 C CA . ARG A 1 845 ? -18.330 3.668 39.952 1.00 87.75 845 ARG A CA 1
ATOM 6785 C C . ARG A 1 845 ? -19.681 3.387 40.610 1.00 87.75 845 ARG A C 1
ATOM 6787 O O . ARG A 1 845 ? -19.770 3.532 41.827 1.00 87.75 845 ARG A O 1
ATOM 6794 N N . LYS A 1 846 ? -20.714 3.018 39.851 1.00 86.75 846 LYS A N 1
ATOM 6795 C CA . LYS A 1 846 ? -22.044 2.694 40.389 1.00 86.75 846 LYS A CA 1
ATOM 6796 C C . LYS A 1 846 ? -22.047 1.388 41.199 1.00 86.75 846 LYS A C 1
ATOM 6798 O O . LYS A 1 846 ? -22.784 1.298 42.171 1.00 86.75 846 LYS A O 1
ATOM 6803 N N . ALA A 1 847 ? -21.212 0.415 40.830 1.00 87.38 847 ALA A N 1
ATOM 6804 C CA . ALA A 1 847 ? -21.103 -0.877 41.510 1.00 87.38 847 ALA A CA 1
ATOM 6805 C C . ALA A 1 847 ? -20.185 -0.880 42.754 1.00 87.38 847 ALA A C 1
ATOM 6807 O O . ALA A 1 847 ? -20.182 -1.868 43.494 1.00 87.38 847 ALA A O 1
ATOM 6808 N N . LEU A 1 848 ? -19.386 0.175 42.973 1.00 85.38 848 LEU A N 1
ATOM 6809 C CA . LEU A 1 848 ? -18.540 0.327 44.165 1.00 85.38 848 LEU A CA 1
ATOM 6810 C C . LEU A 1 848 ? -19.386 0.595 45.416 1.00 85.38 848 LEU A C 1
ATOM 6812 O O . LEU A 1 848 ? -20.266 1.455 45.398 1.00 85.38 848 LEU A O 1
ATOM 6816 N N . ASP A 1 849 ? -19.061 -0.099 46.509 1.00 79.31 849 ASP A N 1
ATOM 6817 C CA . ASP A 1 849 ? -19.705 0.088 47.812 1.00 79.31 849 ASP A CA 1
ATOM 6818 C C . ASP A 1 849 ? -19.451 1.516 48.357 1.00 79.31 849 ASP A C 1
ATOM 6820 O O . ASP A 1 849 ? -18.376 2.085 48.155 1.00 79.31 849 ASP A O 1
ATOM 6824 N N . ASP A 1 850 ? -20.396 2.087 49.116 1.00 75.44 850 ASP A N 1
ATOM 6825 C CA . ASP A 1 850 ? -20.318 3.480 49.614 1.00 75.44 850 ASP A CA 1
ATOM 6826 C C . ASP A 1 850 ? -19.098 3.779 50.508 1.00 75.44 850 ASP A C 1
ATOM 6828 O O . ASP A 1 850 ? -18.687 4.930 50.640 1.00 75.44 850 ASP A O 1
ATOM 6832 N N . ASN A 1 851 ? -18.499 2.743 51.104 1.00 75.81 851 ASN A N 1
ATOM 6833 C CA . ASN A 1 851 ? -17.301 2.840 51.945 1.00 75.81 851 ASN A CA 1
ATOM 6834 C C . ASN A 1 851 ? -15.979 2.754 51.150 1.00 75.81 851 ASN A C 1
ATOM 6836 O O . ASN A 1 851 ? -14.907 2.690 51.755 1.00 75.81 851 ASN A O 1
ATOM 6840 N N . ALA A 1 852 ? -16.030 2.688 49.817 1.00 80.44 852 ALA A N 1
ATOM 6841 C CA . ALA A 1 852 ? -14.843 2.637 48.972 1.00 80.44 852 ALA A CA 1
ATOM 6842 C C . ALA A 1 852 ? -14.060 3.965 49.003 1.00 80.44 852 ALA A C 1
ATOM 6844 O O . ALA A 1 852 ? -14.632 5.052 48.924 1.00 80.44 852 ALA A O 1
ATOM 6845 N N . ASP A 1 853 ? -12.729 3.874 49.044 1.00 84.31 853 ASP A N 1
ATOM 6846 C CA . ASP A 1 853 ? -11.830 5.030 48.975 1.00 84.31 853 ASP A CA 1
ATOM 6847 C C . ASP A 1 853 ? -11.727 5.563 47.532 1.00 84.31 853 ASP A C 1
ATOM 6849 O O . ASP A 1 853 ? -10.826 5.206 46.766 1.00 84.31 853 ASP A O 1
ATOM 6853 N N . VAL A 1 854 ? -12.714 6.381 47.150 1.00 84.31 854 VAL A N 1
ATOM 6854 C CA . VAL A 1 854 ? -12.893 6.913 45.792 1.00 84.31 854 VAL A CA 1
ATOM 6855 C C . VAL A 1 854 ? -12.762 8.434 45.763 1.00 84.31 854 VAL A C 1
ATOM 6857 O O . VAL A 1 854 ? -13.548 9.147 46.388 1.00 84.31 854 VAL A O 1
ATOM 6860 N N . ARG A 1 855 ? -11.861 8.946 44.920 1.00 82.69 855 ARG A N 1
ATOM 6861 C CA . ARG A 1 855 ? -11.876 10.349 44.479 1.00 82.69 855 ARG A CA 1
ATOM 6862 C C . ARG A 1 855 ? -12.650 10.478 43.165 1.00 82.69 855 ARG A C 1
ATOM 6864 O O . ARG A 1 855 ? -12.382 9.746 42.215 1.00 82.69 855 ARG A O 1
ATOM 6871 N N . VAL A 1 856 ? -13.578 11.430 43.104 1.00 78.38 856 VAL A N 1
ATOM 6872 C CA . VAL A 1 856 ? -14.264 11.830 41.864 1.00 78.38 856 VAL A CA 1
ATOM 6873 C C . VAL A 1 856 ? -13.686 13.168 41.405 1.00 78.38 856 VAL A C 1
ATOM 6875 O O . VAL A 1 856 ? -13.560 14.076 42.226 1.00 78.38 856 VAL A O 1
ATOM 6878 N N . ASP A 1 857 ? -13.288 13.276 40.137 1.00 69.81 857 ASP A N 1
ATOM 6879 C CA . ASP A 1 857 ? -12.545 14.433 39.613 1.00 69.81 857 ASP A CA 1
ATOM 6880 C C . ASP A 1 857 ? -12.994 14.815 38.191 1.00 69.81 857 ASP A C 1
ATOM 6882 O O . ASP A 1 857 ? -12.263 14.682 37.212 1.00 69.81 857 ASP A O 1
ATOM 6886 N N . ASP A 1 858 ? -14.248 15.250 38.072 1.00 65.44 858 ASP A N 1
ATOM 6887 C CA . ASP A 1 858 ? -14.865 15.564 36.776 1.00 65.44 858 ASP A CA 1
ATOM 6888 C C . ASP A 1 858 ? -14.448 16.954 36.232 1.00 65.44 858 ASP A C 1
ATOM 6890 O O . ASP A 1 858 ? -14.482 17.189 35.027 1.00 65.44 858 ASP A O 1
ATOM 6894 N N . SER A 1 859 ? -14.007 17.885 37.093 1.00 53.09 859 SER A N 1
ATOM 6895 C CA . SER A 1 859 ? -13.845 19.311 36.744 1.00 53.09 859 SER A CA 1
ATOM 6896 C C . SER A 1 859 ? -12.410 19.801 36.489 1.00 53.09 859 SER A C 1
ATOM 6898 O O . SER A 1 859 ? -12.245 20.936 36.036 1.00 53.09 859 SER A O 1
ATOM 6900 N N . ALA A 1 860 ? -11.372 18.990 36.744 1.00 53.34 860 ALA A N 1
ATOM 6901 C CA . ALA A 1 860 ? -9.963 19.399 36.592 1.00 53.34 860 ALA A CA 1
ATOM 6902 C C . ALA A 1 860 ? -9.138 18.571 35.579 1.00 53.34 860 ALA A C 1
ATOM 6904 O O . ALA A 1 860 ? -7.961 18.869 35.347 1.00 53.34 860 ALA A O 1
ATOM 6905 N N . VAL A 1 861 ? -9.723 17.533 34.969 1.00 63.12 861 VAL A N 1
ATOM 6906 C CA . VAL A 1 861 ? -8.970 16.512 34.212 1.00 63.12 861 VAL A CA 1
ATOM 6907 C C . VAL A 1 861 ? -8.907 16.772 32.699 1.00 63.12 861 VAL A C 1
ATOM 6909 O O . VAL A 1 861 ? -7.896 16.442 32.078 1.00 63.12 861 VAL A O 1
ATOM 6912 N N . GLY A 1 862 ? -9.915 17.398 32.083 1.00 71.00 862 GLY A N 1
ATOM 6913 C CA . GLY A 1 862 ? -9.915 17.617 30.632 1.00 71.00 862 GLY A CA 1
ATOM 6914 C C . GLY A 1 862 ? -10.964 18.600 30.111 1.00 71.00 862 GLY A C 1
ATOM 6915 O O . GLY A 1 862 ? -11.724 19.186 30.876 1.00 71.00 862 GLY A O 1
ATOM 6916 N N . VAL A 1 863 ? -10.996 18.782 28.788 1.00 76.75 863 VAL A N 1
ATOM 6917 C CA . VAL A 1 863 ? -11.907 19.699 28.077 1.00 76.75 863 VAL A CA 1
ATOM 6918 C C . VAL A 1 863 ? -12.769 18.923 27.073 1.00 76.75 863 VAL A C 1
ATOM 6920 O O . VAL A 1 863 ? -12.223 18.270 26.182 1.00 76.75 863 VAL A O 1
ATOM 6923 N N . LYS A 1 864 ? -14.104 19.016 27.196 1.00 81.00 864 LYS A N 1
ATOM 6924 C CA . LYS A 1 864 ? -15.073 18.387 26.276 1.00 81.00 864 LYS A CA 1
ATOM 6925 C C . LYS A 1 864 ? -15.175 19.199 24.977 1.00 81.00 864 LYS A C 1
ATOM 6927 O O . LYS A 1 864 ? -15.441 20.403 25.017 1.00 81.00 864 LYS A O 1
ATOM 6932 N N . LEU A 1 865 ? -14.990 18.556 23.825 1.00 81.06 865 LEU A N 1
ATOM 6933 C CA . LEU A 1 865 ? -15.239 19.168 22.516 1.00 81.06 865 LEU A CA 1
ATOM 6934 C C . LEU A 1 865 ? -16.722 19.555 22.367 1.00 81.06 865 LEU A C 1
ATOM 6936 O O . LEU A 1 865 ? -17.607 18.904 22.917 1.00 81.06 865 LEU A O 1
ATOM 6940 N N . GLY A 1 866 ? -16.988 20.642 21.639 1.00 66.38 866 GLY A N 1
ATOM 6941 C CA . GLY A 1 866 ? -18.336 21.195 21.442 1.00 66.38 866 GLY A CA 1
ATOM 6942 C C . GLY A 1 866 ? -18.836 22.135 22.550 1.00 66.38 866 GLY A C 1
ATOM 6943 O O . GLY A 1 866 ? -19.712 22.950 22.287 1.00 66.38 866 GLY A O 1
ATOM 6944 N N . ALA A 1 867 ? -18.244 22.115 23.750 1.00 63.19 867 ALA A N 1
ATOM 6945 C CA . ALA A 1 867 ? -18.579 23.042 24.843 1.00 63.19 867 ALA A CA 1
ATOM 6946 C C . ALA A 1 867 ? -17.784 24.371 24.805 1.00 63.19 867 ALA A C 1
ATOM 6948 O O . ALA A 1 867 ? -17.816 25.149 25.758 1.00 63.19 867 ALA A O 1
ATOM 6949 N N . ILE A 1 868 ? -17.009 24.614 23.741 1.00 52.97 868 ILE A N 1
ATOM 6950 C CA . ILE A 1 868 ? -16.006 25.684 23.693 1.00 52.97 868 ILE A CA 1
ATOM 6951 C C . ILE A 1 868 ? -16.585 26.956 23.068 1.00 52.97 868 ILE A C 1
ATOM 6953 O O . ILE A 1 868 ? -16.551 27.142 21.852 1.00 52.97 868 ILE A O 1
ATOM 6957 N N . THR A 1 869 ? -16.990 27.889 23.925 1.00 43.59 869 THR A N 1
ATOM 6958 C CA . THR A 1 869 ? -17.018 29.319 23.600 1.00 43.59 869 THR A CA 1
ATOM 6959 C C . THR A 1 869 ? -15.815 30.015 24.247 1.00 43.59 869 THR A C 1
ATOM 6961 O O . THR A 1 869 ? -15.566 29.842 25.436 1.00 43.59 869 THR A O 1
ATOM 6964 N N . VAL A 1 870 ? -15.146 30.883 23.477 1.00 41.78 870 VAL A N 1
ATOM 6965 C CA . VAL A 1 870 ? -14.206 31.941 23.921 1.00 41.78 870 VAL A CA 1
ATOM 6966 C C . VAL A 1 870 ? -12.757 31.550 24.290 1.00 41.78 870 VAL A C 1
ATOM 6968 O O . VAL A 1 870 ? -12.468 30.607 25.020 1.00 41.78 870 VAL A O 1
ATOM 6971 N N . ASN A 1 871 ? -11.845 32.398 23.796 1.00 41.78 871 ASN A N 1
ATOM 6972 C CA . ASN A 1 871 ? -10.465 32.671 24.218 1.00 41.78 871 ASN A CA 1
ATOM 6973 C C . ASN A 1 871 ? -10.058 32.147 25.614 1.00 41.78 871 ASN A C 1
ATOM 6975 O O . ASN A 1 871 ? -10.217 32.841 26.619 1.00 41.78 871 ASN A O 1
ATOM 6979 N N . ARG A 1 872 ? -9.385 30.990 25.662 1.00 43.34 872 ARG A N 1
ATOM 6980 C CA . ARG A 1 872 ? -8.498 30.622 26.778 1.00 43.34 872 ARG A CA 1
ATOM 6981 C C . ARG A 1 872 ? -7.052 30.547 26.308 1.00 43.34 872 ARG A C 1
ATOM 6983 O O . ARG A 1 872 ? -6.613 29.550 25.743 1.00 43.34 872 ARG A O 1
ATOM 6990 N N . THR A 1 873 ? -6.315 31.616 26.579 1.00 38.78 873 THR A N 1
ATOM 6991 C CA . THR A 1 873 ? -4.853 31.646 26.518 1.00 38.78 873 THR A CA 1
ATOM 6992 C C . THR A 1 873 ? -4.249 30.767 27.617 1.00 38.78 873 THR A C 1
ATOM 6994 O O . THR A 1 873 ? -4.555 30.938 28.794 1.00 38.78 873 THR A O 1
ATOM 6997 N N . GLU A 1 874 ? -3.354 29.863 27.219 1.00 38.72 874 GLU A N 1
ATOM 6998 C CA . GLU A 1 874 ? -2.214 29.371 28.018 1.00 38.72 874 GLU A CA 1
ATOM 6999 C C . GLU A 1 874 ? -2.471 28.608 29.340 1.00 38.72 874 GLU A C 1
ATOM 7001 O O . GLU A 1 874 ? -1.533 28.368 30.100 1.00 38.72 874 GLU A O 1
ATOM 7006 N N . SER A 1 875 ? -3.675 28.087 29.599 1.00 41.53 875 SER A N 1
ATOM 7007 C CA . SER A 1 875 ? -3.836 27.018 30.603 1.00 41.53 875 SER A CA 1
ATOM 7008 C C . SER A 1 875 ? -3.459 25.656 30.003 1.00 41.53 875 SER A C 1
ATOM 7010 O O . SER A 1 875 ? -4.141 25.188 29.088 1.00 41.53 875 SER A O 1
ATOM 7012 N N . LYS A 1 876 ? -2.403 25.013 30.524 1.00 51.00 876 LYS A N 1
ATOM 7013 C CA . LYS A 1 876 ? -1.907 23.682 30.111 1.00 51.00 876 LYS A CA 1
ATOM 7014 C C . LYS A 1 876 ? -3.064 22.661 30.098 1.00 51.00 876 LYS A C 1
ATOM 7016 O O . LYS A 1 876 ? -3.515 22.233 31.156 1.00 51.00 876 LYS A O 1
ATOM 7021 N N . MET A 1 877 ? -3.578 22.304 28.916 1.00 53.50 877 MET A N 1
ATOM 7022 C CA . MET A 1 877 ? -4.624 21.280 28.790 1.00 53.50 877 MET A CA 1
ATOM 7023 C C . MET A 1 877 ? -4.035 19.911 29.142 1.00 53.50 877 MET A C 1
ATOM 7025 O O . MET A 1 877 ? -3.005 19.530 28.587 1.00 53.50 877 MET A O 1
ATOM 7029 N N . ASN A 1 878 ? -4.694 19.179 30.041 1.00 67.81 878 ASN A N 1
ATOM 7030 C CA . ASN A 1 878 ? -4.293 17.823 30.426 1.00 67.81 878 ASN A CA 1
ATOM 7031 C C . ASN A 1 878 ? -4.798 16.787 29.405 1.00 67.81 878 ASN A C 1
ATOM 7033 O O . ASN A 1 878 ? -4.014 15.992 28.894 1.00 67.81 878 ASN A O 1
ATOM 7037 N N . VAL A 1 879 ? -6.092 16.837 29.068 1.00 79.81 879 VAL A N 1
ATOM 7038 C CA . VAL A 1 879 ? -6.769 15.946 28.109 1.00 79.81 879 VAL A CA 1
ATOM 7039 C C . VAL A 1 879 ? -7.840 16.728 27.335 1.00 79.81 879 VAL A C 1
ATOM 7041 O O . VAL A 1 879 ? -8.511 17.590 27.906 1.00 79.81 879 VAL A O 1
ATOM 7044 N N . VAL A 1 880 ? -8.038 16.412 26.054 1.00 85.88 880 VAL A N 1
ATOM 7045 C CA . VAL A 1 880 ? -9.198 16.840 25.249 1.00 85.88 880 VAL A CA 1
ATOM 7046 C C . VAL A 1 880 ? -10.023 15.605 24.898 1.00 85.88 880 VAL A C 1
ATOM 7048 O O . VAL A 1 880 ? -9.462 14.635 24.399 1.00 85.88 880 VAL A O 1
ATOM 7051 N N . PHE A 1 881 ? -11.331 15.619 25.156 1.00 87.62 881 PHE A N 1
ATOM 7052 C CA . PHE A 1 881 ? -12.211 14.451 25.001 1.00 87.62 881 PHE A CA 1
ATOM 7053 C C . PHE A 1 881 ? -13.546 14.809 24.335 1.00 87.62 881 PHE A C 1
ATOM 7055 O O . PHE A 1 881 ? -13.906 15.982 24.237 1.00 87.62 881 PHE A O 1
ATOM 7062 N N . TRP A 1 882 ? -14.292 13.812 23.862 1.00 88.81 882 TRP A N 1
ATOM 7063 C CA . TRP A 1 882 ? -15.590 14.008 23.202 1.00 88.81 882 TRP A CA 1
ATOM 7064 C C . TRP A 1 882 ? -16.611 12.925 23.558 1.00 88.81 882 TRP A C 1
ATOM 7066 O O . TRP A 1 882 ? -16.266 11.854 24.050 1.00 88.81 882 TRP A O 1
ATOM 7076 N N . SER A 1 883 ? -17.888 13.213 23.297 1.00 83.00 883 SER A N 1
ATOM 7077 C CA . SER A 1 883 ? -18.973 12.230 23.413 1.00 83.00 883 SER A CA 1
ATOM 7078 C C . SER A 1 883 ? -18.787 11.110 22.386 1.00 83.00 883 SER A C 1
ATOM 7080 O O . SER A 1 883 ? -18.410 11.398 21.249 1.00 83.00 883 SER A O 1
ATOM 7082 N N . ARG A 1 884 ? -19.078 9.850 22.739 1.00 78.62 884 ARG A N 1
ATOM 7083 C CA . ARG A 1 884 ? -18.923 8.700 21.819 1.00 78.62 884 ARG A CA 1
ATOM 7084 C C . ARG A 1 884 ? -19.807 8.822 20.563 1.00 78.62 884 ARG A C 1
ATOM 7086 O O . ARG A 1 884 ? -19.483 8.266 19.522 1.00 78.62 884 ARG A O 1
ATOM 7093 N N . GLU A 1 885 ? -20.884 9.599 20.646 1.00 78.19 885 GLU A N 1
ATOM 7094 C CA . GLU A 1 885 ? -21.851 9.887 19.580 1.00 78.19 885 GLU A CA 1
ATOM 7095 C C . GLU A 1 885 ? -21.384 10.997 18.617 1.00 78.19 885 GLU A C 1
ATOM 7097 O O . GLU A 1 885 ? -22.035 11.263 17.605 1.00 78.19 885 GLU A O 1
ATOM 7102 N N . MET A 1 886 ? -20.279 11.687 18.922 1.00 85.56 886 MET A N 1
ATOM 7103 C CA . MET A 1 886 ? -19.771 12.787 18.103 1.00 85.56 886 MET A CA 1
ATOM 7104 C C . MET A 1 886 ? -19.201 12.246 16.785 1.00 85.56 886 MET A C 1
ATOM 7106 O O . MET A 1 886 ? -18.211 11.515 16.774 1.00 85.56 886 MET A O 1
ATOM 7110 N N . ALA A 1 887 ? -19.815 12.628 15.661 1.00 87.62 887 ALA A N 1
ATOM 7111 C CA . ALA A 1 887 ? -19.424 12.158 14.333 1.00 87.62 887 ALA A CA 1
ATOM 7112 C C . ALA A 1 887 ? -17.925 12.387 14.060 1.00 87.62 887 ALA A C 1
ATOM 7114 O O . ALA A 1 887 ? -17.408 13.487 14.265 1.00 87.62 887 ALA A O 1
ATOM 7115 N N . SER A 1 888 ? -17.225 11.368 13.547 1.00 87.38 888 SER A N 1
ATOM 7116 C CA . SER A 1 888 ? -15.756 11.387 13.435 1.00 87.38 888 SER A CA 1
ATOM 7117 C C . SER A 1 888 ? -15.207 12.534 12.578 1.00 87.38 888 SER A C 1
ATOM 7119 O O . SER A 1 888 ? -14.119 13.025 12.860 1.00 87.38 888 SER A O 1
ATOM 7121 N N . ALA A 1 889 ? -15.962 13.010 11.581 1.00 89.00 889 ALA A N 1
ATOM 7122 C CA . ALA A 1 889 ? -15.601 14.189 10.790 1.00 89.00 889 ALA A CA 1
ATOM 7123 C C . ALA A 1 889 ? -15.590 15.486 11.626 1.00 89.00 889 ALA A C 1
ATOM 7125 O O . ALA A 1 889 ? -14.722 16.337 11.444 1.00 89.00 889 ALA A O 1
ATOM 7126 N N . LEU A 1 890 ? -16.514 15.625 12.585 1.00 90.81 890 LEU A N 1
ATOM 7127 C CA . LEU A 1 890 ? -16.553 16.764 13.504 1.00 90.81 890 LEU A CA 1
ATOM 7128 C C . LEU A 1 890 ? -15.440 16.666 14.559 1.00 90.81 890 LEU A C 1
ATOM 7130 O O . LEU A 1 890 ? -14.823 17.677 14.884 1.00 90.81 890 LEU A O 1
ATOM 7134 N N . VAL A 1 891 ? -15.140 15.453 15.042 1.00 91.38 891 VAL A N 1
ATOM 7135 C CA . VAL A 1 891 ? -13.979 15.193 15.915 1.00 91.38 891 VAL A CA 1
ATOM 7136 C C . VAL A 1 891 ? -12.677 15.574 15.203 1.00 91.38 891 VAL A C 1
ATOM 7138 O O . VAL A 1 891 ? -11.878 16.315 15.770 1.00 91.38 891 VAL A O 1
ATOM 7141 N N . GLN A 1 892 ? -12.481 15.132 13.954 1.00 93.25 892 GLN A N 1
ATOM 7142 C CA . GLN A 1 892 ? -11.320 15.504 13.136 1.00 93.25 892 GLN A CA 1
ATOM 7143 C C . GLN A 1 892 ? -11.208 17.031 13.009 1.00 93.25 892 GLN A C 1
ATOM 7145 O O . GLN A 1 892 ? -10.185 17.589 13.396 1.00 93.25 892 GLN A O 1
ATOM 7150 N N . LYS A 1 893 ? -12.274 17.711 12.564 1.00 92.19 893 LYS A N 1
ATOM 7151 C CA . LYS A 1 893 ? -12.305 19.172 12.377 1.00 92.19 893 LYS A CA 1
ATOM 7152 C C . LYS A 1 893 ? -11.926 19.949 13.645 1.00 92.19 893 LYS A C 1
ATOM 7154 O O . LYS A 1 893 ? -11.167 20.915 13.583 1.00 92.19 893 LYS A O 1
ATOM 7159 N N . GLU A 1 894 ? -12.432 19.537 14.807 1.00 90.31 894 GLU A N 1
ATOM 7160 C CA . GLU A 1 894 ? -12.100 20.186 16.080 1.00 90.31 894 GLU A CA 1
ATOM 7161 C C . GLU A 1 894 ? -10.667 19.884 16.549 1.00 90.31 894 GLU A C 1
ATOM 7163 O O . GLU A 1 894 ? -9.986 20.781 17.047 1.00 90.31 894 GLU A O 1
ATOM 7168 N N . LEU A 1 895 ? -10.162 18.661 16.351 1.00 91.06 895 LEU A N 1
ATOM 7169 C CA . LEU A 1 895 ? -8.768 18.323 16.663 1.00 91.06 895 LEU A CA 1
ATOM 7170 C C . LEU A 1 895 ? -7.776 19.029 15.724 1.00 91.06 895 LEU A C 1
ATOM 7172 O O . LEU A 1 895 ? -6.710 19.446 16.177 1.00 91.06 895 LEU A O 1
ATOM 7176 N N . GLU A 1 896 ? -8.123 19.222 14.451 1.00 91.56 896 GLU A N 1
ATOM 7177 C CA . GLU A 1 896 ? -7.368 20.046 13.497 1.00 91.56 896 GLU A CA 1
ATOM 7178 C C . GLU A 1 896 ? -7.324 21.509 13.958 1.00 91.56 896 GLU A C 1
ATOM 7180 O O . GLU A 1 896 ? -6.239 22.083 14.068 1.00 91.56 896 GLU A O 1
ATOM 7185 N N . ARG A 1 897 ? -8.475 22.084 14.342 1.00 88.81 897 ARG A N 1
ATOM 7186 C CA . ARG A 1 897 ? -8.580 23.449 14.896 1.00 88.81 897 ARG A CA 1
ATOM 7187 C C . ARG A 1 897 ? -7.734 23.652 16.162 1.00 88.81 897 ARG A C 1
ATOM 7189 O O . ARG A 1 897 ? -7.262 24.760 16.409 1.00 88.81 897 ARG A O 1
ATOM 7196 N N . LEU A 1 898 ? -7.540 22.603 16.962 1.00 86.38 898 LEU A N 1
ATOM 7197 C CA . LEU A 1 898 ? -6.698 22.612 18.166 1.00 86.38 898 LEU A CA 1
ATOM 7198 C C . LEU A 1 898 ? -5.219 22.253 17.903 1.00 86.38 898 LEU A C 1
ATOM 7200 O O . LEU A 1 898 ? -4.418 22.279 18.836 1.00 86.38 898 LEU A O 1
ATOM 7204 N N . GLY A 1 899 ? -4.830 21.903 16.671 1.00 88.12 899 GLY A N 1
ATOM 7205 C CA . GLY A 1 899 ? -3.467 21.447 16.353 1.00 88.12 899 GLY A CA 1
ATOM 7206 C C . GLY A 1 899 ? -3.107 20.072 16.942 1.00 88.12 899 GLY A C 1
ATOM 7207 O O . GLY A 1 899 ? -1.927 19.752 17.111 1.00 88.12 899 GLY A O 1
ATOM 7208 N N . MET A 1 900 ? -4.122 19.267 17.271 1.00 90.38 900 MET A N 1
ATOM 7209 C CA . MET A 1 900 ? -4.027 17.929 17.874 1.00 90.38 900 MET A CA 1
ATOM 7210 C C . MET A 1 900 ? -4.297 16.797 16.865 1.00 90.38 900 MET A C 1
ATOM 7212 O O . MET A 1 900 ? -4.247 15.615 17.218 1.00 90.38 900 MET A O 1
ATOM 7216 N N . TRP A 1 901 ? -4.551 17.136 15.600 1.00 93.94 901 TRP A N 1
ATOM 7217 C CA . TRP A 1 901 ? -4.538 16.189 14.489 1.00 93.94 901 TRP A CA 1
ATOM 7218 C C . TRP A 1 901 ? -3.101 16.011 13.973 1.00 93.94 901 TRP A C 1
ATOM 7220 O O . TRP A 1 901 ? -2.499 16.928 13.417 1.00 93.94 901 TRP A O 1
ATOM 7230 N N . SER A 1 902 ? -2.531 14.835 14.228 1.00 93.44 902 SER A N 1
ATOM 7231 C CA . SER A 1 902 ? -1.126 14.472 13.998 1.00 93.44 902 SER A CA 1
ATOM 7232 C C . SER A 1 902 ? -0.962 13.337 12.970 1.00 93.44 902 SER A C 1
ATOM 7234 O O . SER A 1 902 ? 0.131 12.776 12.859 1.00 93.44 902 SER A O 1
ATOM 7236 N N . ILE A 1 903 ? -2.017 13.010 12.210 1.00 95.12 903 ILE A N 1
ATOM 7237 C CA . ILE A 1 903 ? -1.984 12.081 11.067 1.00 95.12 903 ILE A CA 1
ATOM 7238 C C . ILE A 1 903 ? -2.333 12.777 9.749 1.00 95.12 903 ILE A C 1
ATOM 7240 O O . ILE A 1 903 ? -2.935 13.848 9.738 1.00 95.12 903 ILE A O 1
ATOM 7244 N N . ASP A 1 904 ? -1.966 12.151 8.636 1.00 92.69 904 ASP A N 1
ATOM 7245 C CA . ASP A 1 904 ? -2.243 12.623 7.279 1.00 92.69 904 ASP A CA 1
ATOM 7246 C C . ASP A 1 904 ? -3.302 11.778 6.536 1.00 92.69 904 ASP A C 1
ATOM 7248 O O . ASP A 1 904 ? -4.147 11.102 7.137 1.00 92.69 904 ASP A O 1
ATOM 7252 N N . VAL A 1 905 ? -3.282 11.862 5.203 1.00 89.94 905 VAL A N 1
ATOM 7253 C CA . VAL A 1 905 ? -4.172 11.145 4.278 1.00 89.94 905 VAL A CA 1
ATOM 7254 C C . VAL A 1 905 ? -3.951 9.627 4.293 1.00 89.94 905 VAL A C 1
ATOM 7256 O O . VAL A 1 905 ? -4.930 8.888 4.307 1.00 89.94 905 VAL A O 1
ATOM 7259 N N . ASP A 1 906 ? -2.706 9.161 4.452 1.00 89.38 906 ASP A N 1
ATOM 7260 C CA . ASP A 1 906 ? -2.359 7.747 4.695 1.00 89.38 906 ASP A CA 1
ATOM 7261 C C . ASP A 1 906 ? -2.831 7.259 6.085 1.00 89.38 906 ASP A C 1
ATOM 7263 O O . ASP A 1 906 ? -2.676 6.089 6.439 1.00 89.38 906 ASP A O 1
ATOM 7267 N N . SER A 1 907 ? -3.361 8.160 6.923 1.00 92.06 907 SER A N 1
ATOM 7268 C CA . SER A 1 907 ? -3.576 7.954 8.363 1.00 92.06 907 SER A CA 1
ATOM 7269 C C . SER A 1 907 ? -2.286 7.578 9.110 1.00 92.06 907 SER A C 1
ATOM 7271 O O . SER A 1 907 ? -2.312 6.900 10.137 1.00 92.06 907 SER A O 1
ATOM 7273 N N . SER A 1 908 ? -1.150 8.046 8.590 1.00 92.19 908 SER A N 1
ATOM 7274 C CA . SER A 1 908 ? 0.196 7.880 9.131 1.00 92.19 908 SER A CA 1
ATOM 7275 C C . SER A 1 908 ? 0.563 9.094 9.980 1.00 92.19 908 SER A C 1
ATOM 7277 O O . SER A 1 908 ? 0.203 10.214 9.628 1.00 92.19 908 SER A O 1
ATOM 7279 N N . CYS A 1 909 ? 1.375 8.925 11.032 1.00 92.56 909 CYS A N 1
ATOM 7280 C CA . CYS A 1 909 ? 1.893 10.078 11.776 1.00 92.56 909 CYS A CA 1
ATOM 7281 C C . CYS A 1 909 ? 2.640 11.049 10.842 1.00 92.56 909 CYS A C 1
ATOM 7283 O O . CYS A 1 909 ? 3.411 10.622 9.974 1.00 92.56 909 CYS A O 1
ATOM 7285 N N . VAL A 1 910 ? 2.431 12.355 11.030 1.00 91.69 910 VAL A N 1
ATOM 7286 C CA . VAL A 1 910 ? 3.090 13.418 10.240 1.00 91.69 910 VAL A CA 1
ATOM 7287 C C . VAL A 1 910 ? 4.558 13.639 10.631 1.00 91.69 910 VAL A C 1
ATOM 7289 O O . VAL A 1 910 ? 5.305 14.333 9.936 1.00 91.69 910 VAL A O 1
ATOM 7292 N N . SER A 1 911 ? 4.984 13.077 11.763 1.00 88.25 911 SER A N 1
ATOM 7293 C CA . SER A 1 911 ? 6.290 13.311 12.378 1.00 88.25 911 SER A CA 1
ATOM 7294 C C . SER A 1 911 ? 6.875 12.052 13.003 1.00 88.25 911 SER A C 1
ATOM 7296 O O . SER A 1 911 ? 6.185 11.376 13.759 1.00 88.25 911 SER A O 1
ATOM 7298 N N . VAL A 1 912 ? 8.173 11.839 12.800 1.00 86.88 912 VAL A N 1
ATOM 7299 C CA . VAL A 1 912 ? 8.994 10.873 13.539 1.00 86.88 912 VAL A CA 1
ATOM 7300 C C . VAL A 1 912 ? 9.665 11.603 14.709 1.00 86.88 912 VAL A C 1
ATOM 7302 O O . VAL A 1 912 ? 10.437 12.543 14.500 1.00 86.88 912 VAL A O 1
ATOM 7305 N N . VAL A 1 913 ? 9.373 11.202 15.951 1.00 80.75 913 VAL A N 1
ATOM 7306 C CA . VAL A 1 913 ? 9.810 11.922 17.166 1.00 80.75 913 VAL A CA 1
ATOM 7307 C C . VAL A 1 913 ? 10.903 11.152 17.912 1.00 80.75 913 VAL A C 1
ATOM 7309 O O . VAL A 1 913 ? 10.677 10.537 18.952 1.00 80.75 913 VAL A O 1
ATOM 7312 N N . CYS A 1 914 ? 12.133 11.229 17.401 1.00 79.12 914 CYS A N 1
ATOM 7313 C CA . CYS A 1 914 ? 13.283 10.592 18.043 1.00 79.12 914 CYS A CA 1
ATOM 7314 C C . CYS A 1 914 ? 13.735 11.354 19.290 1.00 79.12 914 CYS A C 1
ATOM 7316 O O . CYS A 1 914 ? 14.222 12.488 19.209 1.00 79.12 914 CYS A O 1
ATOM 7318 N N . ARG A 1 915 ? 13.609 10.708 20.449 1.00 70.38 915 ARG A N 1
ATOM 7319 C CA . ARG A 1 915 ? 14.098 11.230 21.730 1.00 70.38 915 ARG A CA 1
ATOM 7320 C C . ARG A 1 915 ? 15.589 10.932 21.886 1.00 70.38 915 ARG A C 1
ATOM 7322 O O . ARG A 1 915 ? 16.132 10.045 21.234 1.00 70.38 915 ARG A O 1
ATOM 7329 N N . LYS A 1 916 ? 16.267 11.690 22.750 1.00 58.19 916 LYS A N 1
ATOM 7330 C CA . LYS A 1 916 ? 17.601 11.301 23.216 1.00 58.19 916 LYS A CA 1
ATOM 7331 C C . LYS A 1 916 ? 17.422 10.206 24.267 1.00 58.19 916 LYS A C 1
ATOM 7333 O O . LYS A 1 916 ? 16.875 10.496 25.328 1.00 58.19 916 LYS A O 1
ATOM 7338 N N . THR A 1 917 ? 17.839 8.993 23.921 1.00 47.00 917 THR A N 1
ATOM 7339 C CA . THR A 1 917 ? 18.187 7.917 24.860 1.00 47.00 917 THR A CA 1
ATOM 7340 C C . THR A 1 917 ? 19.403 8.316 25.685 1.00 47.00 917 THR A C 1
ATOM 7342 O O . THR A 1 917 ? 20.351 8.834 25.043 1.00 47.00 917 THR A O 1
#

Secondary structure (DSSP, 8-state):
------EEEEE-TT-HHHHHHHHHHHHTT---EEEE--SSS--HHHHHH-TTT--S-EEEETTEEEESHHHHHHHHHHHS-SS-SS-SSHHHHHHHHHHHHHIIIIIHHHHHHHHH--HHHHHHHHHHHHHHHHHHHHHHHTSTTTT-SBTTBSS--HHHHHHHHHHTHHHHHHHHHT--SS-TTTSHHHHHHHHHHHHSHHHHTTSPPHHHHHHHHHHHHHHHHHHHHHHHHHHHHHHTTS--------------TT-------------------------------------------------------------TTTSHHHHHHHHHHHHS--S---------SS---EEEEEEEESS-HHHHHHHHHHHHTS--TT--EEEEEEEPPPPPPTT--HHHHHHHHHHHHHHHHHHHH---TTS-EEEEE-SS--HHHHHHHHS---SSTTEEEEEEETTEEE-TTHHHHHHHHHIIIII-TTT--TTEEEEE-SPP-B-SSTT-PBP---TT--EEEESS--SSSEEE-HHHHHHHHHHHHHHHHTT-----BT-S-HHHHHHHGGGSHHHHHHHHHHHHT-EEEEE--GGGEESEEE---SSSS-SS----SSEE---S--SS-TT-PPPGGGSEEE-TT-PEE-TT-EE-SHHHHHHHHHHTTT-SEEEEEE-TT--HHHHHHHHHHHHHHT---EEEEES-HHHHHHHHHTT--EEEHHHHHHHHGGGS-GGGGG--HHHHHHHHHHHHHHHHHHTT-EEEEEESSEEE-SS-GGGS---SSSEEEETTTTEEEE---HHHHHHSSHHHHHHHHHHHHHHHSS----GGGG-HHHHHHHHS-TTS-EEE-SSSS-EETT---S---S----EEE--TTS-HHHHHHHHHHTT---B-TTS-BSB------

Organism: Musa balbisiana (NCBI:txid52838)

InterPro domains:
  IPR004045 Glutathione S-transferase, N-terminal [PF02798] (6-78)
  IPR004045 Glutathione S-transferase, N-terminal [PS50404] (5-84)
  IPR004046 Glutathione S-transferase, C-terminal [PF00043] (122-200)
  IPR010987 Glutathione S-transferase, C-terminal-like [PS50405] (89-220)
  IPR029044 Nucleotide-diphospho-sugar transferases [G3DSA:3.90.550.10] (357-613)
  IPR029044 Nucleotide-diphospho-sugar transferases [SSF53448] (357-656)
  IPR036249 Thioredoxin-like superfamily [SSF52833] (7-107)
  IPR036282 Glutathione S-transferase, C-terminal domain superfamily [SSF47616] (78-224)
  IPR040079 Glutathione transferase family [SFLDS00019] (4-226)
  IPR045073 Glutathione S-transferase Omega/Tau-like [SFLDG01152] (4-226)
  IPR045074 Glutathione S-transferases Tau, C-terminal alpha-helical domain, plant [cd03185] (90-219)

Foldseek 3Di:
DDPDQAKEWEAALLDLLSLLLLLLCVLLVHDYHYDHADLAHGDPLLCVQCVPPSDDTWIQGPNHTDDDSLRSSVVSQVVGDDDHQADPDPVLNVVLVVLLVLCVVQQQQLLQQLLLDDDQSNVVSLVSNLVSLLVVLCCCPPNDNHPALESRRVDNHSNCSSVQSVCVCQVLSCVLRVHHNDDCVSRVRVVSSNVVSCPDPSNVVSHDDSVVNNVVSNVVSVVSVVVVVVVVVVVVVVCVVDDDDDDDDHDDTDGRPRPHYDDDDDDDDDDDDDDDDYDDDDDDDDDDDDDDDDDDDDDDDDDYDDDDDDDDDDDDCDDPPPVCVVVVVVVCVVPDDDDDPPPVPPCPVADDFAEEEQEEEEQCQVLLLQALVQVQLACLVLAAYEYEYEYFADDDDPPDDPVNVVVSVVSSVVNVVSLVPDDDPRHYYHYHYDPHGPDDQVSVLVSDADPDQRYKYKYAYSQKHFASHVNLLQSLCCCQAPVPPQQHDPLEFWAAQAADQFFWFQAGDGQDDDPVQFKAKELADDDHITMGGNPLSNVLSVQCVVCVVVVNWLDAAGTHDPVVCVVCTPVHCRSSVSSSSQLQVHIYMYGDAPQQETRMWGQQDPDDRHVHGPGTPGHYDHDPPGPDHSSPDDGNQPHFHAYSLRDTAQAPQEALELVSVLVVVVVVVVALEAEEEECVLPDLLLVLLQVLLLQVAPHLRYEYEYQDVVSQNSCRRSRHHYYHLVSHVVRCVVPDDDPPPPDDVLLSSLLSVLVSCLSSLVSSHKYKYAYSQKHFFNHHPVPPDDDPFQWEAQLVRLIIIGHNDPVSNVCSDPVLSVQLSVQLVVVVPDPPPDCSCSRSRNSSVVSDDPPGRYDYDNDPAADEPPPDDDDDPDDGGGMYGYDSPPDVVSVQVVCVVVVSRQADPSSGGSYDDNDDD

Radius of gyration: 35.46 Å; chains: 1; bounding box: 114×99×94 Å

pLDDT: mean 79.2, std 22.49, range [21.72, 98.75]